Protein AF-M4F2B1-F1 (afdb_monomer_lite)

Structure (mmCIF, N/CA/C/O backbone):
data_AF-M4F2B1-F1
#
_entry.id   AF-M4F2B1-F1
#
loop_
_atom_site.group_PDB
_atom_site.id
_atom_site.type_symbol
_atom_site.label_atom_id
_atom_site.label_alt_id
_atom_site.label_comp_id
_atom_site.label_asym_id
_atom_site.label_entity_id
_atom_site.label_seq_id
_atom_site.pdbx_PDB_ins_code
_atom_site.Cartn_x
_atom_site.Cartn_y
_atom_site.Cartn_z
_atom_site.occupancy
_atom_site.B_iso_or_equiv
_atom_site.auth_seq_id
_atom_site.auth_comp_id
_atom_site.auth_asym_id
_atom_site.auth_atom_id
_atom_site.pdbx_PDB_model_num
ATOM 1 N N . MET A 1 1 ? -52.600 34.409 11.812 1.00 37.25 1 MET A N 1
ATOM 2 C CA . MET A 1 1 ? -51.508 35.144 11.138 1.00 37.25 1 MET A CA 1
ATOM 3 C C . MET A 1 1 ? -50.235 34.359 11.387 1.00 37.25 1 MET A C 1
ATOM 5 O O . MET A 1 1 ? -49.792 34.295 12.523 1.00 37.25 1 MET A O 1
ATOM 9 N N . SER A 1 2 ? -49.767 33.608 10.390 1.00 38.91 2 SER A N 1
ATOM 10 C CA . SER A 1 2 ? -48.672 32.650 10.571 1.00 38.91 2 SER A CA 1
ATOM 11 C C . SER A 1 2 ? -47.351 33.406 10.700 1.00 38.91 2 SER A C 1
ATOM 13 O O . SER A 1 2 ? -46.911 33.995 9.718 1.00 38.91 2 SER A O 1
ATOM 15 N N . ASN A 1 3 ? -46.717 33.369 11.877 1.00 49.44 3 ASN A N 1
ATOM 16 C CA . ASN A 1 3 ? -45.324 33.787 12.076 1.00 49.44 3 ASN A CA 1
ATOM 17 C C . ASN A 1 3 ? -44.403 32.842 11.286 1.00 49.44 3 ASN A C 1
ATOM 19 O O . ASN A 1 3 ? -43.845 31.896 11.837 1.00 49.44 3 ASN A O 1
ATOM 23 N N . ARG A 1 4 ? -44.297 33.038 9.969 1.00 62.22 4 ARG A N 1
ATOM 24 C CA . ARG A 1 4 ? -43.304 32.351 9.141 1.00 62.22 4 ARG A CA 1
ATOM 25 C C . ARG A 1 4 ? -41.980 33.083 9.320 1.00 62.22 4 ARG A C 1
ATOM 27 O O . ARG A 1 4 ? -41.893 34.270 9.037 1.00 62.22 4 ARG A O 1
ATOM 34 N N . ILE A 1 5 ? -40.984 32.381 9.851 1.00 64.69 5 ILE A N 1
ATOM 35 C CA . ILE A 1 5 ? -39.666 32.927 10.190 1.00 64.69 5 ILE A CA 1
ATOM 36 C C . ILE A 1 5 ? -38.654 32.416 9.154 1.00 64.69 5 ILE A C 1
ATOM 38 O O . ILE A 1 5 ? -38.749 31.281 8.688 1.00 64.69 5 ILE A O 1
ATOM 42 N N . GLY A 1 6 ? -37.677 33.245 8.782 1.00 73.56 6 GLY A N 1
ATOM 43 C CA . GLY A 1 6 ? -36.568 32.834 7.916 1.00 73.56 6 GLY A CA 1
ATOM 44 C C . GLY A 1 6 ? -36.906 32.846 6.420 1.00 73.56 6 GLY A C 1
ATOM 45 O O . GLY A 1 6 ? -37.382 33.847 5.890 1.00 73.56 6 GLY A O 1
ATOM 46 N N . LEU A 1 7 ? -36.605 31.757 5.705 1.00 73.69 7 LEU A N 1
ATOM 47 C CA . LEU A 1 7 ? -36.689 31.692 4.235 1.00 73.69 7 LEU A CA 1
ATOM 48 C C . LEU A 1 7 ? -38.135 31.744 3.691 1.00 73.69 7 LEU A C 1
ATOM 50 O O . LEU A 1 7 ? -38.336 32.051 2.523 1.00 73.69 7 LEU A O 1
ATOM 54 N N . LEU A 1 8 ? -39.138 31.490 4.537 1.00 79.81 8 LEU A N 1
ATOM 55 C CA . LEU A 1 8 ? -40.564 31.500 4.175 1.00 79.81 8 LEU A CA 1
ATOM 56 C C . LEU A 1 8 ? -41.282 32.823 4.514 1.00 79.81 8 LEU A C 1
ATOM 58 O O . LEU A 1 8 ? -42.506 32.906 4.383 1.00 79.81 8 LEU A O 1
ATOM 62 N N . ASP A 1 9 ? -40.549 33.847 4.966 1.00 85.25 9 ASP A N 1
ATOM 63 C CA . ASP A 1 9 ? -41.084 35.196 5.200 1.00 85.25 9 ASP A CA 1
ATOM 64 C C . ASP A 1 9 ? -41.275 35.936 3.865 1.00 85.25 9 ASP A C 1
ATOM 66 O O . ASP A 1 9 ? -40.405 36.670 3.384 1.00 85.25 9 ASP A O 1
ATOM 70 N N . LEU A 1 10 ? -42.427 35.694 3.240 1.00 87.00 10 LEU A N 1
ATOM 71 C CA . LEU A 1 10 ? -42.742 36.213 1.914 1.00 87.00 10 LEU A CA 1
ATOM 72 C C . LEU A 1 10 ? -42.741 37.750 1.862 1.00 87.00 10 LEU A C 1
ATOM 74 O O . LEU A 1 10 ? -42.257 38.313 0.885 1.00 87.00 10 LEU A O 1
ATOM 78 N N . GLU A 1 11 ? -43.234 38.441 2.896 1.00 86.75 11 GLU A N 1
ATOM 79 C CA . GLU A 1 11 ? -43.252 39.911 2.902 1.00 86.75 11 GLU A CA 1
ATOM 80 C C . GLU A 1 11 ? -41.844 40.492 2.935 1.00 86.75 11 GLU A C 1
ATOM 82 O O . GLU A 1 11 ? -41.568 41.449 2.218 1.00 86.75 11 GLU A O 1
ATOM 87 N N . LYS A 1 12 ? -40.957 39.939 3.771 1.00 84.88 12 LYS A N 1
ATOM 88 C CA . LYS A 1 12 ? -39.577 40.423 3.878 1.00 84.88 12 LYS A CA 1
ATOM 89 C C . LYS A 1 12 ? -38.818 40.230 2.569 1.00 84.88 12 LYS A C 1
ATOM 91 O O . LYS A 1 12 ? -38.182 41.161 2.083 1.00 84.88 12 LYS A O 1
ATOM 96 N N . HIS A 1 13 ? -38.888 39.034 1.987 1.00 86.31 13 HIS A N 1
ATOM 97 C CA . HIS A 1 13 ? -38.128 38.733 0.771 1.00 86.31 13 HIS A CA 1
ATOM 98 C C . HIS A 1 13 ? -38.702 39.437 -0.461 1.00 86.31 13 HIS A C 1
ATOM 100 O O . HIS A 1 13 ? -37.938 39.892 -1.314 1.00 86.31 13 HIS A O 1
ATOM 106 N N . PHE A 1 14 ? -40.026 39.583 -0.550 1.00 87.94 14 PHE A N 1
ATOM 107 C CA . PHE A 1 14 ? -40.643 40.320 -1.649 1.00 87.94 14 PHE A CA 1
ATOM 108 C C . PHE A 1 14 ? -40.398 41.832 -1.527 1.00 87.94 14 PHE A C 1
ATOM 110 O O . PHE A 1 14 ? -40.104 42.473 -2.533 1.00 87.94 14 PHE A O 1
ATOM 117 N N . ALA A 1 15 ? -40.393 42.391 -0.310 1.00 84.56 15 ALA A N 1
ATOM 118 C CA . ALA A 1 15 ? -40.011 43.787 -0.087 1.00 84.56 15 ALA A CA 1
ATOM 119 C C . ALA A 1 15 ? -38.550 44.057 -0.467 1.00 84.56 15 ALA A C 1
ATOM 121 O O . ALA A 1 15 ? -38.274 45.007 -1.193 1.00 84.56 15 ALA A O 1
ATOM 122 N N . PHE A 1 16 ? -37.621 43.173 -0.099 1.00 85.12 16 PHE A N 1
ATOM 123 C CA . PHE A 1 16 ? -36.234 43.307 -0.544 1.00 85.12 16 PHE A CA 1
ATOM 124 C C . PHE A 1 16 ? -36.123 43.243 -2.078 1.00 85.12 16 PHE A C 1
ATOM 126 O O . PHE A 1 16 ? -35.401 44.032 -2.684 1.00 85.12 16 PHE A O 1
ATOM 133 N N . TYR A 1 17 ? -36.869 42.352 -2.743 1.00 86.06 17 TYR A N 1
ATOM 134 C CA . TYR A 1 17 ? -36.915 42.321 -4.209 1.00 86.06 17 TYR A CA 1
ATOM 135 C C . TYR A 1 17 ? -37.475 43.621 -4.801 1.00 86.06 17 TYR A C 1
ATOM 137 O O . TYR A 1 17 ? -36.878 44.156 -5.733 1.00 86.06 17 TYR A O 1
ATOM 145 N N . GLY A 1 18 ? -38.566 44.161 -4.257 1.00 84.06 18 GLY A N 1
ATOM 146 C CA . GLY A 1 18 ? -39.137 45.435 -4.702 1.00 84.06 18 GLY A CA 1
ATOM 147 C C . GLY A 1 18 ? -38.192 46.615 -4.461 1.00 84.06 18 GLY A C 1
ATOM 148 O O . GLY A 1 18 ? -38.052 47.483 -5.323 1.00 84.06 18 GLY A O 1
ATOM 149 N N . ALA A 1 19 ? -37.437 46.592 -3.358 1.00 84.38 19 ALA A N 1
ATOM 150 C CA . ALA A 1 19 ? -36.401 47.575 -3.077 1.00 84.38 19 ALA A CA 1
ATOM 151 C C . ALA A 1 19 ? -35.341 47.584 -4.182 1.00 84.38 19 ALA A C 1
ATOM 153 O O . ALA A 1 19 ? -35.001 48.687 -4.584 1.00 84.38 19 ALA A O 1
ATOM 154 N N . TYR A 1 20 ? -34.928 46.401 -4.691 1.00 80.69 20 TYR A N 1
ATOM 155 C CA . TYR A 1 20 ? -34.258 45.999 -5.964 1.00 80.69 20 TYR A CA 1
ATOM 156 C C . TYR A 1 20 ? -34.682 46.592 -7.319 1.00 80.69 20 TYR A C 1
ATOM 158 O O . TYR A 1 20 ? -33.862 46.843 -8.214 1.00 80.69 20 TYR A O 1
ATOM 166 N N . HIS A 1 21 ? -35.986 46.753 -7.490 1.00 86.75 21 HIS A N 1
ATOM 167 C CA . HIS A 1 21 ? -36.605 46.880 -8.804 1.00 86.75 21 HIS A CA 1
ATOM 168 C C . HIS A 1 21 ? -37.715 47.925 -8.714 1.00 86.75 21 HIS A C 1
ATOM 170 O O . HIS A 1 21 ? -38.891 47.602 -8.816 1.00 86.75 21 HIS A O 1
ATOM 176 N N . SER A 1 22 ? -37.345 49.182 -8.466 1.00 80.62 22 SER A N 1
ATOM 177 C CA . SER A 1 22 ? -38.312 50.275 -8.309 1.00 80.62 22 SER A CA 1
ATOM 178 C C . SER A 1 22 ? -38.627 50.973 -9.636 1.00 80.62 22 SER A C 1
ATOM 180 O O . SER A 1 22 ? -39.643 51.660 -9.763 1.00 80.62 22 SER A O 1
ATOM 182 N N . ASN A 1 23 ? -37.789 50.789 -10.663 1.00 86.44 23 ASN A N 1
ATOM 183 C CA . ASN A 1 23 ? -38.011 51.335 -11.992 1.00 86.44 23 ASN A CA 1
ATOM 184 C C . ASN A 1 23 ? -38.892 50.404 -12.837 1.00 86.44 23 ASN A C 1
ATOM 186 O O . ASN A 1 23 ? -38.530 49.261 -13.118 1.00 86.44 23 ASN A O 1
ATOM 190 N N . ARG A 1 24 ? -40.010 50.932 -13.353 1.00 85.75 24 ARG A N 1
ATOM 191 C CA . ARG A 1 24 ? -40.960 50.176 -14.192 1.00 85.75 24 ARG A CA 1
ATOM 192 C C . ARG A 1 24 ? -40.317 49.487 -15.399 1.00 85.75 24 ARG A C 1
ATOM 194 O O . ARG A 1 24 ? -40.720 48.383 -15.744 1.00 85.75 24 ARG A O 1
ATOM 201 N N . VAL A 1 25 ? -39.323 50.107 -16.038 1.00 85.69 25 VAL A N 1
ATOM 202 C CA . VAL A 1 25 ? -38.641 49.510 -17.197 1.00 85.69 25 VAL A CA 1
ATOM 203 C C . VAL A 1 25 ? -37.789 48.318 -16.765 1.00 85.69 25 VAL A C 1
ATOM 205 O O . VAL A 1 25 ? -37.787 47.295 -17.444 1.00 85.69 25 VAL A O 1
ATOM 208 N N . ASN A 1 26 ? -37.122 48.409 -15.613 1.00 86.62 26 ASN A N 1
ATOM 209 C CA . ASN A 1 26 ? -36.345 47.298 -15.073 1.00 86.62 26 ASN A CA 1
ATOM 210 C C . ASN A 1 26 ? -37.247 46.121 -14.670 1.00 86.62 26 ASN A C 1
ATOM 212 O O . ASN A 1 26 ? -36.957 44.979 -15.017 1.00 86.62 26 ASN A O 1
ATOM 216 N N . ILE A 1 27 ? -38.389 46.400 -14.033 1.00 88.25 27 ILE A N 1
ATOM 217 C CA . ILE A 1 27 ? -39.394 45.377 -13.703 1.00 88.25 27 ILE A CA 1
ATOM 218 C C . ILE A 1 27 ? -39.847 44.634 -14.969 1.00 88.25 27 ILE A C 1
ATOM 220 O O . ILE A 1 27 ? -39.890 43.404 -14.976 1.00 88.25 27 ILE A O 1
ATOM 224 N N . ILE A 1 28 ? -40.127 45.352 -16.064 1.00 89.56 28 ILE A N 1
ATOM 225 C CA . ILE A 1 28 ? -40.521 44.741 -17.344 1.00 89.56 28 ILE A CA 1
ATOM 226 C C . ILE A 1 28 ? -39.394 43.869 -17.915 1.00 89.56 28 ILE A C 1
ATOM 228 O O . ILE A 1 28 ? -39.652 42.745 -18.340 1.00 89.56 28 ILE A O 1
ATOM 232 N N . ILE A 1 29 ? -38.146 44.346 -17.896 1.00 88.50 29 ILE A N 1
ATOM 233 C CA . ILE A 1 29 ? -36.979 43.581 -18.364 1.00 88.50 29 ILE A CA 1
ATOM 234 C C . ILE A 1 29 ? -36.844 42.266 -17.583 1.00 88.50 29 ILE A C 1
ATOM 236 O O . ILE A 1 29 ? -36.718 41.202 -18.189 1.00 88.50 29 ILE A O 1
ATOM 240 N N . HIS A 1 30 ? -36.923 42.308 -16.252 1.00 88.12 30 HIS A N 1
ATOM 241 C CA . HIS A 1 30 ? -36.870 41.099 -15.425 1.00 88.12 30 HIS A CA 1
ATOM 242 C C . HIS A 1 30 ? -38.072 40.183 -15.672 1.00 88.12 30 HIS A C 1
ATOM 244 O O . HIS A 1 30 ? -37.906 38.968 -15.781 1.00 88.12 30 HIS A O 1
ATOM 250 N N . THR A 1 31 ? -39.258 40.759 -15.871 1.00 89.62 31 THR A N 1
ATOM 251 C CA . THR A 1 31 ? -40.465 39.996 -16.206 1.00 89.62 31 THR A CA 1
ATOM 252 C C . THR A 1 31 ? -40.313 39.211 -17.505 1.00 89.62 31 THR A C 1
ATOM 254 O O . THR A 1 31 ? -40.710 38.049 -17.577 1.00 89.62 31 THR A O 1
ATOM 257 N N . LEU A 1 32 ? -39.681 39.814 -18.513 1.00 90.88 32 LEU A N 1
ATOM 258 C CA . LEU A 1 32 ? -39.467 39.188 -19.814 1.00 90.88 32 LEU A CA 1
ATOM 259 C C . LEU A 1 32 ? -38.348 38.144 -19.811 1.00 90.88 32 LEU A C 1
ATOM 261 O O . LEU A 1 32 ? -38.454 37.170 -20.548 1.00 90.88 32 LEU A O 1
ATOM 265 N N . PHE A 1 33 ? -37.284 38.322 -19.022 1.00 92.38 33 PHE A N 1
ATOM 266 C CA . PHE A 1 33 ? -36.084 37.484 -19.142 1.00 92.38 33 PHE A CA 1
ATOM 267 C C . PHE A 1 33 ? -35.923 36.402 -18.075 1.00 92.38 33 PHE A C 1
ATOM 269 O O . PHE A 1 33 ? -35.234 35.421 -18.349 1.00 92.38 33 PHE A O 1
ATOM 276 N N . VAL A 1 34 ? -36.561 36.506 -16.904 1.00 91.81 34 VAL A N 1
ATOM 277 C CA . VAL A 1 34 ? -36.359 35.532 -15.813 1.00 91.81 34 VAL A CA 1
ATOM 278 C C . VAL A 1 34 ? -36.904 34.141 -16.160 1.00 91.81 34 VAL A C 1
ATOM 280 O O . VAL A 1 34 ? -36.182 33.156 -16.025 1.00 91.81 34 VAL A O 1
ATOM 283 N N . TRP A 1 35 ? -38.135 34.028 -16.664 1.00 92.75 35 TRP A N 1
ATOM 284 C CA . TRP A 1 35 ? -38.715 32.722 -17.017 1.00 92.75 35 TRP A CA 1
ATOM 285 C C . TRP A 1 35 ? -38.039 32.053 -18.227 1.00 92.75 35 TRP A C 1
ATOM 287 O O . TRP A 1 35 ? -37.743 30.859 -18.144 1.00 92.75 35 TRP A O 1
ATOM 297 N N . PRO A 1 36 ? -37.685 32.777 -19.309 1.00 92.81 36 PRO A N 1
ATOM 298 C CA . PRO A 1 36 ? -36.828 32.221 -20.356 1.00 92.81 36 PRO A CA 1
ATOM 299 C C . PRO A 1 36 ? -35.446 31.791 -19.854 1.00 92.81 36 PRO A C 1
ATOM 301 O O . PRO A 1 36 ? -34.886 30.825 -20.367 1.00 92.81 36 PRO A O 1
ATOM 304 N N . ASN A 1 37 ? -34.907 32.450 -18.822 1.00 88.94 37 ASN A N 1
ATOM 305 C CA . ASN A 1 37 ? -33.659 32.027 -18.193 1.00 88.94 37 ASN A CA 1
ATOM 306 C C . ASN A 1 37 ? -33.818 30.679 -17.471 1.00 88.94 37 ASN A C 1
ATOM 308 O O . ASN A 1 37 ? -32.987 29.793 -17.646 1.00 88.94 37 ASN A O 1
ATOM 312 N N . VAL A 1 38 ? -34.914 30.487 -16.724 1.00 91.00 38 VAL A N 1
ATOM 313 C CA . VAL A 1 38 ? -35.264 29.189 -16.113 1.00 91.00 38 VAL A CA 1
ATOM 314 C C . VAL A 1 38 ? -35.403 28.106 -17.187 1.00 91.00 38 VAL A C 1
ATOM 316 O O . VAL A 1 38 ? -34.830 27.026 -17.052 1.00 91.00 38 VAL A O 1
ATOM 319 N N . PHE A 1 39 ? -36.097 28.408 -18.288 1.00 92.19 39 PHE A N 1
ATOM 320 C CA . PHE A 1 39 ? -36.250 27.493 -19.421 1.00 92.19 39 PHE A CA 1
ATOM 321 C C . PHE A 1 39 ? -34.899 27.107 -20.042 1.00 92.19 39 PHE A C 1
ATOM 323 O O . PHE A 1 39 ? -34.639 25.929 -20.279 1.00 92.19 39 PHE A O 1
ATOM 330 N N . ALA A 1 40 ? -34.011 28.081 -20.264 1.00 89.62 40 ALA A N 1
ATOM 331 C CA . ALA A 1 40 ? -32.675 27.835 -20.793 1.00 89.62 40 ALA A CA 1
ATOM 332 C C . ALA A 1 40 ? -31.820 26.995 -19.830 1.00 89.62 40 ALA A C 1
ATOM 334 O O . ALA A 1 40 ? -31.077 26.130 -20.281 1.00 89.62 40 ALA A O 1
ATOM 335 N N . THR A 1 41 ? -31.938 27.203 -18.514 1.00 89.00 41 THR A N 1
ATOM 336 C CA . THR A 1 41 ? -31.263 26.373 -17.501 1.00 89.00 41 THR A CA 1
ATOM 337 C C . THR A 1 41 ? -31.726 24.918 -17.576 1.00 89.00 41 THR A C 1
ATOM 339 O O . THR A 1 41 ? -30.895 24.014 -17.601 1.00 89.00 41 THR A O 1
ATOM 342 N N . LEU A 1 42 ? -33.034 24.670 -17.672 1.00 90.00 42 LEU A N 1
ATOM 343 C CA . LEU A 1 42 ? -33.572 23.310 -17.804 1.00 90.00 42 LEU A CA 1
ATOM 344 C C . LEU A 1 42 ? -33.146 22.654 -19.129 1.00 90.00 42 LEU A C 1
ATOM 346 O O . LEU A 1 42 ? -32.812 21.472 -19.149 1.00 90.00 42 LEU A O 1
ATOM 350 N N . LEU A 1 43 ? -33.037 23.441 -20.204 1.00 86.81 43 LEU A N 1
ATOM 351 C CA . LEU A 1 43 ? -32.507 22.988 -21.493 1.00 86.81 43 LEU A CA 1
ATOM 352 C C . LEU A 1 43 ? -31.049 22.493 -21.390 1.00 86.81 43 LEU A C 1
ATOM 354 O O . LEU A 1 43 ? -30.684 21.515 -22.041 1.00 86.81 43 LEU A O 1
ATOM 358 N N . PHE A 1 44 ? -30.217 23.126 -20.554 1.00 81.94 44 PHE A N 1
ATOM 359 C CA . PHE A 1 44 ? -28.868 22.633 -20.252 1.00 81.94 44 PHE A CA 1
ATOM 360 C C . PHE A 1 44 ? -28.886 21.338 -19.449 1.00 81.94 44 PHE A C 1
ATOM 362 O O . PHE A 1 44 ? -28.155 20.400 -19.774 1.00 81.94 44 PHE A O 1
ATOM 369 N N . LEU A 1 45 ? -29.719 21.290 -18.409 1.00 84.31 45 LEU A N 1
ATOM 370 C CA . LEU A 1 45 ? -29.791 20.148 -17.502 1.00 84.31 45 LEU A CA 1
ATOM 371 C C . LEU A 1 45 ? -30.300 18.879 -18.197 1.00 84.31 45 LEU A C 1
ATOM 373 O O . LEU A 1 45 ? -29.921 17.791 -17.782 1.00 84.31 45 LEU A O 1
ATOM 377 N N . TYR A 1 46 ? -31.014 18.995 -19.318 1.00 83.38 46 TYR A N 1
ATOM 378 C CA . TYR A 1 46 ? -31.385 17.849 -20.157 1.00 83.38 46 TYR A CA 1
ATOM 379 C C . TYR A 1 46 ? -30.187 17.031 -20.685 1.00 83.38 46 TYR A C 1
ATOM 381 O O . TYR A 1 46 ? -30.317 15.858 -21.040 1.00 83.38 46 TYR A O 1
ATOM 389 N N . SER A 1 47 ? -28.996 17.641 -20.764 1.00 71.56 47 SER A N 1
ATOM 390 C CA . SER A 1 47 ? -27.767 16.941 -21.168 1.00 71.56 47 SER A CA 1
ATOM 391 C C . SER A 1 47 ? -27.121 16.133 -20.035 1.00 71.56 47 SER A C 1
ATOM 393 O O . SER A 1 47 ? -26.109 15.476 -20.274 1.00 71.56 47 SER A O 1
ATOM 395 N N . THR A 1 48 ? -27.676 16.177 -18.821 1.00 73.50 48 THR A N 1
ATOM 396 C CA . THR A 1 48 ? -27.227 15.343 -17.697 1.00 73.50 48 THR A CA 1
ATOM 397 C C . THR A 1 48 ? -27.738 13.907 -17.838 1.00 73.50 48 THR A C 1
ATOM 399 O O . THR A 1 48 ? -28.719 13.643 -18.537 1.00 73.50 48 THR A O 1
ATOM 402 N N . GLN A 1 49 ? -27.036 12.954 -17.218 1.00 71.06 49 GLN A N 1
ATOM 403 C CA . GLN A 1 49 ? -27.467 11.555 -17.214 1.00 71.06 49 GLN A CA 1
ATOM 404 C C . GLN A 1 49 ? -28.770 11.404 -16.405 1.00 71.06 49 GLN A C 1
ATOM 406 O O . GLN A 1 49 ? -28.899 12.039 -15.354 1.00 71.06 49 GLN A O 1
ATOM 411 N N . PRO A 1 50 ? -29.731 10.575 -16.858 1.00 71.19 50 PRO A N 1
ATOM 412 C CA . PRO A 1 50 ? -30.910 10.241 -16.066 1.00 71.19 50 PRO A CA 1
ATOM 413 C C . PRO A 1 50 ? -30.507 9.624 -14.724 1.00 71.19 50 PRO A C 1
ATOM 415 O O . PRO A 1 50 ? -29.590 8.809 -14.662 1.00 71.19 50 PRO A O 1
ATOM 418 N N . ILE A 1 51 ? -31.202 10.001 -13.653 1.00 71.38 51 ILE A N 1
ATOM 419 C CA . ILE A 1 51 ? -30.883 9.556 -12.287 1.00 71.38 51 ILE A CA 1
ATOM 420 C C . ILE A 1 51 ? -31.429 8.144 -12.026 1.00 71.38 51 ILE A C 1
ATOM 422 O O . ILE A 1 51 ? -30.895 7.407 -11.203 1.00 71.38 51 ILE A O 1
ATOM 426 N N . LEU A 1 52 ? -32.481 7.755 -12.748 1.00 66.06 52 LEU A N 1
ATOM 427 C CA . LEU A 1 52 ? -33.088 6.427 -12.698 1.00 66.06 52 LEU A CA 1
ATOM 428 C C . LEU A 1 52 ? -32.899 5.732 -14.047 1.00 66.06 52 LEU A C 1
ATOM 430 O O . LEU A 1 52 ? -33.247 6.291 -15.090 1.00 66.06 52 LEU A O 1
ATOM 434 N N . ASP A 1 53 ? -32.356 4.515 -14.014 1.00 58.81 53 ASP A N 1
ATOM 435 C CA . ASP A 1 53 ? -32.173 3.692 -15.208 1.00 58.81 53 ASP A CA 1
ATOM 436 C C . ASP A 1 53 ? -33.530 3.199 -15.746 1.00 58.81 53 ASP A C 1
ATOM 438 O O . ASP A 1 53 ? -34.454 2.868 -14.994 1.00 58.81 53 ASP A O 1
ATOM 442 N N . ARG A 1 54 ? -33.647 3.158 -17.077 1.00 55.81 54 ARG A N 1
ATOM 443 C CA . ARG A 1 54 ? -34.874 2.849 -17.829 1.00 55.81 54 ARG A CA 1
ATOM 444 C C . ARG A 1 54 ? -35.457 1.483 -17.452 1.00 55.81 54 ARG A C 1
ATOM 446 O O . ARG A 1 54 ? -36.667 1.295 -17.514 1.00 55.81 54 ARG A O 1
ATOM 453 N N . SER A 1 55 ? -34.599 0.563 -17.019 1.00 58.38 55 SER A N 1
ATOM 454 C CA . SER A 1 55 ? -34.932 -0.803 -16.608 1.00 58.38 55 SER A CA 1
ATOM 455 C C . SER A 1 55 ? -35.823 -0.895 -15.355 1.00 58.38 55 SER A C 1
ATOM 457 O O . SER A 1 55 ? -36.534 -1.885 -15.195 1.00 58.38 55 SER A O 1
ATOM 459 N N . TYR A 1 56 ? -35.861 0.141 -14.506 1.00 58.03 56 TYR A N 1
ATOM 460 C CA . TYR A 1 56 ? -36.601 0.134 -13.233 1.00 58.03 56 TYR A CA 1
ATOM 461 C C . TYR A 1 56 ? -37.978 0.823 -13.293 1.00 58.03 56 TYR A C 1
ATOM 463 O O . TYR A 1 56 ? -38.694 0.851 -12.293 1.00 58.03 56 TYR A O 1
ATOM 471 N N . LEU A 1 57 ? -38.367 1.401 -14.439 1.00 59.75 57 LEU A N 1
ATOM 472 C CA . LEU A 1 57 ? -39.471 2.373 -14.514 1.00 59.75 57 LEU A CA 1
ATOM 473 C C . LEU A 1 57 ? -40.869 1.801 -14.837 1.00 59.75 57 LEU A C 1
ATOM 475 O O . LEU A 1 57 ? -41.855 2.508 -14.636 1.00 59.75 57 LEU A O 1
ATOM 479 N N . GLY A 1 58 ? -41.005 0.533 -15.245 1.00 63.28 58 GLY A N 1
ATOM 480 C CA . GLY A 1 58 ? -42.301 -0.169 -15.358 1.00 63.28 58 GLY A CA 1
ATOM 481 C C . GLY A 1 58 ? -43.451 0.649 -15.990 1.00 63.28 58 GLY A C 1
ATOM 482 O O . GLY A 1 58 ? -43.281 1.276 -17.030 1.00 63.28 58 GLY A O 1
ATOM 483 N N . PHE A 1 59 ? -44.633 0.680 -15.346 1.00 52.97 59 PHE A N 1
ATOM 484 C CA . PHE A 1 59 ? -45.840 1.413 -15.802 1.00 52.97 59 PHE A CA 1
ATOM 485 C C . PHE A 1 59 ? -45.625 2.930 -16.006 1.00 52.97 59 PHE A C 1
ATOM 487 O O . PHE A 1 59 ? -46.393 3.574 -16.721 1.00 52.97 59 PHE A O 1
ATOM 494 N N . ILE A 1 60 ? -44.571 3.510 -15.421 1.00 58.09 60 ILE A N 1
ATOM 495 C CA . ILE A 1 60 ? -44.228 4.932 -15.560 1.00 58.09 60 ILE A CA 1
ATOM 496 C C . ILE A 1 60 ? -43.590 5.217 -16.932 1.00 58.09 60 ILE A C 1
ATOM 498 O O . ILE A 1 60 ? -43.597 6.367 -17.363 1.00 58.09 60 ILE A O 1
ATOM 502 N N . GLU A 1 61 ? -43.128 4.206 -17.683 1.00 60.28 61 GLU A N 1
ATOM 503 C CA . GLU A 1 61 ? -42.532 4.405 -19.016 1.00 60.28 61 GLU A CA 1
ATOM 504 C C . GLU A 1 61 ? -43.492 5.135 -19.979 1.00 60.28 61 GLU A C 1
ATOM 506 O O . GLU A 1 61 ? -43.071 6.050 -20.690 1.00 60.28 61 GLU A O 1
ATOM 511 N N . ALA A 1 62 ? -44.800 4.857 -19.910 1.00 60.44 62 ALA A N 1
ATOM 512 C CA . ALA A 1 62 ? -45.816 5.550 -20.711 1.00 60.44 62 ALA A CA 1
ATOM 513 C C . ALA A 1 62 ? -45.922 7.061 -20.406 1.00 60.44 62 ALA A C 1
ATOM 515 O O . ALA A 1 62 ? -46.285 7.846 -21.281 1.00 60.44 62 ALA A O 1
ATOM 516 N N . LEU A 1 63 ? -45.568 7.486 -19.188 1.00 63.34 63 LEU A N 1
ATOM 517 C CA . LEU A 1 63 ? -45.553 8.894 -18.770 1.00 63.34 63 LEU A CA 1
ATOM 518 C C . LEU A 1 63 ? -44.277 9.633 -19.213 1.00 63.34 63 LEU A C 1
ATOM 520 O O . LEU A 1 63 ? -44.224 10.858 -19.125 1.00 63.34 63 LEU A O 1
ATOM 524 N N . THR A 1 64 ? -43.261 8.918 -19.714 1.00 69.88 64 THR A N 1
ATOM 525 C CA . THR A 1 64 ? -41.984 9.511 -20.155 1.00 69.88 64 THR A CA 1
ATOM 526 C C . THR A 1 64 ? -41.965 9.943 -21.626 1.00 69.88 64 THR A C 1
ATOM 528 O O . THR A 1 64 ? -40.964 10.503 -22.074 1.00 69.88 64 THR A O 1
ATOM 531 N N . PHE A 1 65 ? -43.056 9.717 -22.376 1.00 73.62 65 PHE A N 1
ATOM 532 C CA . PHE A 1 65 ? -43.164 9.999 -23.817 1.00 73.62 65 PHE A CA 1
ATOM 533 C C . PHE A 1 65 ? -41.954 9.459 -24.602 1.00 73.62 65 PHE A C 1
ATOM 535 O O . PHE A 1 65 ? -41.176 10.234 -25.154 1.00 73.62 65 PHE A O 1
ATOM 542 N N . ASP A 1 66 ? -41.762 8.134 -24.605 1.00 68.62 66 ASP A N 1
ATOM 543 C CA . ASP A 1 66 ? -40.616 7.464 -25.252 1.00 68.62 66 ASP A CA 1
ATOM 544 C C . ASP A 1 66 ? -39.236 7.951 -24.751 1.00 68.62 66 ASP A C 1
ATOM 546 O O . ASP A 1 66 ? -38.253 8.021 -25.492 1.00 68.62 66 ASP A O 1
ATOM 550 N N . GLY A 1 67 ? -39.135 8.293 -23.462 1.00 69.94 67 GLY A N 1
ATOM 551 C CA . GLY A 1 67 ? -37.888 8.760 -22.847 1.00 69.94 67 GLY A CA 1
ATOM 552 C C . GLY A 1 67 ? -37.511 10.210 -23.182 1.00 69.94 67 GLY A C 1
ATOM 553 O O . GLY A 1 67 ? -36.379 10.628 -22.911 1.00 69.94 67 GLY A O 1
ATOM 554 N N . VAL A 1 68 ? -38.439 10.989 -23.754 1.00 80.88 68 VAL A N 1
ATOM 555 C CA . VAL A 1 68 ? -38.272 12.436 -23.949 1.00 80.88 68 VAL A CA 1
ATOM 556 C C . VAL A 1 68 ? -38.292 13.163 -22.610 1.00 80.88 68 VAL A C 1
ATOM 558 O O . VAL A 1 68 ? -37.440 14.019 -22.396 1.00 80.88 68 VAL A O 1
ATOM 561 N N . LEU A 1 69 ? -39.208 12.817 -21.700 1.00 83.81 69 LEU A N 1
ATOM 562 C CA . LEU A 1 69 ? -39.218 13.344 -20.334 1.00 83.81 69 LEU A CA 1
ATOM 563 C C . LEU A 1 69 ? -38.341 12.460 -19.444 1.00 83.81 69 LEU A C 1
ATOM 565 O O . LEU A 1 69 ? -38.718 11.342 -19.093 1.00 83.81 69 LEU A O 1
ATOM 569 N N . ARG A 1 70 ? -37.155 12.962 -19.092 1.00 76.62 70 ARG A N 1
ATOM 570 C CA . ARG A 1 70 ? -36.154 12.236 -18.300 1.00 76.62 70 ARG A CA 1
ATOM 571 C C . ARG A 1 70 ? -36.246 12.638 -16.832 1.00 76.62 70 ARG A C 1
ATOM 573 O O . ARG A 1 70 ? -36.315 13.823 -16.523 1.00 76.62 70 ARG A O 1
ATOM 580 N N . LEU A 1 71 ? -36.193 11.662 -15.924 1.00 80.81 71 LEU A N 1
ATOM 581 C CA . LEU A 1 71 ? -36.018 11.914 -14.487 1.00 80.81 71 LEU A CA 1
ATOM 582 C C . LEU A 1 71 ? -34.549 12.274 -14.212 1.00 80.81 71 LEU A C 1
ATOM 584 O O . LEU A 1 71 ? -33.777 11.487 -13.667 1.00 80.81 71 LEU A O 1
ATOM 588 N N . ASP A 1 72 ? -34.153 13.444 -14.696 1.00 80.00 72 ASP A N 1
ATOM 589 C CA . ASP A 1 72 ? -32.806 13.997 -14.618 1.00 80.00 72 ASP A CA 1
ATOM 590 C C . ASP A 1 72 ? -32.695 15.055 -13.504 1.00 80.00 72 ASP A C 1
ATOM 592 O O . ASP A 1 72 ? -33.632 15.313 -12.738 1.00 80.00 72 ASP A O 1
ATOM 596 N N . THR A 1 73 ? -31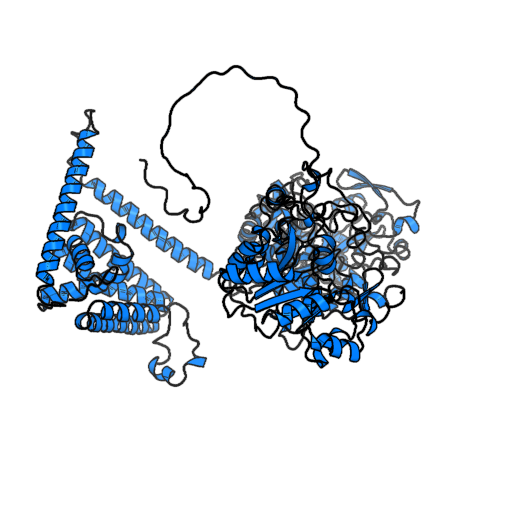.531 15.695 -13.395 1.00 81.25 73 THR A N 1
ATOM 597 C CA . THR A 1 73 ? -31.322 16.783 -12.429 1.00 81.25 73 THR A CA 1
ATOM 598 C C . THR A 1 73 ? -32.288 17.956 -12.655 1.00 81.25 73 THR A C 1
ATOM 600 O O . THR A 1 73 ? -32.680 18.624 -11.695 1.00 81.25 73 THR A O 1
ATOM 603 N N . GLY A 1 74 ? -32.718 18.196 -13.898 1.00 86.06 74 GLY A N 1
ATOM 604 C CA . GLY A 1 74 ? -33.705 19.220 -14.242 1.00 86.06 74 GLY A CA 1
ATOM 605 C C . GLY A 1 74 ? -35.090 18.921 -13.667 1.00 86.06 74 GLY A C 1
ATOM 606 O O . GLY A 1 74 ? -35.749 19.830 -13.153 1.00 86.06 74 GLY A O 1
ATOM 607 N N . PHE A 1 75 ? -35.509 17.654 -13.666 1.00 87.81 75 PHE A N 1
ATOM 608 C CA . PHE A 1 75 ? -36.756 17.229 -13.026 1.00 87.81 75 PHE A CA 1
ATOM 609 C C . PHE A 1 75 ? -36.728 17.457 -11.508 1.00 87.81 75 PHE A C 1
ATOM 611 O O . PHE A 1 75 ? -37.649 18.068 -10.964 1.00 87.81 75 PHE A O 1
ATOM 618 N N . ILE A 1 76 ? -35.656 17.043 -10.823 1.00 86.56 76 ILE A N 1
ATOM 619 C CA . ILE A 1 76 ? -35.519 17.250 -9.369 1.00 86.56 76 ILE A CA 1
ATOM 620 C C . ILE A 1 76 ? -35.572 18.740 -9.026 1.00 86.56 76 ILE A C 1
ATOM 622 O O . ILE A 1 76 ? -36.306 19.143 -8.122 1.00 86.56 76 ILE A O 1
ATOM 626 N N . LEU A 1 77 ? -34.840 19.571 -9.773 1.00 86.50 77 LEU A N 1
ATOM 627 C CA . LEU A 1 77 ? -34.848 21.019 -9.576 1.00 86.50 77 LEU A CA 1
ATOM 628 C C . LEU A 1 77 ? -36.260 21.601 -9.737 1.00 86.50 77 LEU A C 1
ATOM 630 O O . LEU A 1 77 ? -36.686 22.428 -8.931 1.00 86.50 77 LEU A O 1
ATOM 634 N N . THR A 1 78 ? -37.003 21.124 -10.736 1.00 91.56 78 THR A N 1
ATOM 635 C CA . THR A 1 78 ? -38.394 21.521 -10.990 1.00 91.56 78 THR A CA 1
ATOM 636 C C . THR A 1 78 ? -39.303 21.167 -9.814 1.00 91.56 78 THR A C 1
ATOM 638 O O . THR A 1 78 ? -40.091 22.009 -9.382 1.00 91.56 78 THR A O 1
ATOM 641 N N . VAL A 1 79 ? -39.162 19.964 -9.247 1.00 91.31 79 VAL A N 1
ATOM 642 C CA . VAL A 1 79 ? -39.922 19.527 -8.063 1.00 91.31 79 VAL A CA 1
ATOM 643 C C . VAL A 1 79 ? -39.589 20.389 -6.846 1.00 91.31 79 VAL A C 1
ATOM 645 O O . VAL A 1 79 ? -40.505 20.849 -6.165 1.00 91.31 79 VAL A O 1
ATOM 648 N N . ILE A 1 80 ? -38.305 20.665 -6.594 1.00 88.50 80 ILE A N 1
ATOM 649 C CA . ILE A 1 80 ? -37.871 21.526 -5.483 1.00 88.50 80 ILE A CA 1
ATOM 650 C C . ILE A 1 80 ? -38.508 22.914 -5.605 1.00 88.50 80 ILE A C 1
ATOM 652 O O . ILE A 1 80 ? -39.093 23.401 -4.638 1.00 88.50 80 ILE A O 1
ATOM 656 N N . TYR A 1 81 ? -38.447 23.533 -6.788 1.00 88.38 81 TYR A N 1
ATOM 657 C CA . TYR A 1 81 ? -39.027 24.859 -7.028 1.00 88.38 81 TYR A CA 1
ATOM 658 C C . TYR A 1 81 ? -40.550 24.845 -6.871 1.00 88.38 81 TYR A C 1
ATOM 660 O O . TYR A 1 81 ? -41.106 25.713 -6.201 1.00 88.38 81 TYR A O 1
ATOM 668 N N . ALA A 1 82 ? -41.227 23.838 -7.426 1.00 92.44 82 ALA A N 1
ATOM 669 C CA . ALA A 1 82 ? -42.674 23.690 -7.320 1.00 92.44 82 ALA A CA 1
ATOM 670 C C . ALA A 1 82 ? -43.135 23.578 -5.860 1.00 92.44 82 ALA A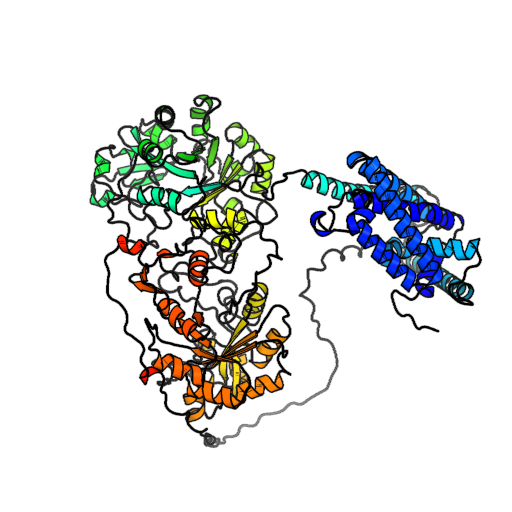 C 1
ATOM 672 O O . ALA A 1 82 ? -44.009 24.330 -5.426 1.00 92.44 82 ALA A O 1
ATOM 673 N N . VAL A 1 83 ? -42.518 22.678 -5.089 1.00 91.50 83 VAL A N 1
ATOM 674 C CA . VAL A 1 83 ? -42.830 22.479 -3.669 1.00 91.50 83 VAL A CA 1
ATOM 675 C C . VAL A 1 83 ? -42.553 23.759 -2.888 1.00 91.50 83 VAL A C 1
ATOM 677 O O . VAL A 1 83 ? -43.411 24.231 -2.144 1.00 91.50 83 VAL A O 1
ATOM 680 N N . PHE A 1 84 ? -41.387 24.366 -3.101 1.00 88.88 84 PHE A N 1
ATOM 681 C CA . PHE A 1 84 ? -40.991 25.586 -2.414 1.00 88.88 84 PHE A CA 1
ATOM 682 C C . PHE A 1 84 ? -41.964 26.749 -2.661 1.00 88.88 84 PHE A C 1
ATOM 684 O O . PHE A 1 84 ? -42.377 27.419 -1.714 1.00 88.88 84 PHE A O 1
ATOM 691 N N . TYR A 1 85 ? -42.395 26.963 -3.906 1.00 93.06 85 TYR A N 1
ATOM 692 C CA . TYR A 1 85 ? -43.329 28.038 -4.245 1.00 93.06 85 TYR A CA 1
ATOM 693 C C . TYR A 1 85 ? -44.728 27.813 -3.676 1.00 93.06 85 TYR A C 1
ATOM 695 O O . TYR A 1 85 ? -45.333 28.770 -3.193 1.00 93.06 85 TYR A O 1
ATOM 703 N N . ILE A 1 86 ? -45.217 26.570 -3.646 1.00 91.25 86 ILE A N 1
ATOM 704 C CA . ILE A 1 86 ? -46.474 26.222 -2.962 1.00 91.25 86 ILE A CA 1
ATOM 705 C C . ILE A 1 86 ? -46.373 26.541 -1.467 1.00 91.25 86 ILE A C 1
ATOM 707 O O . ILE A 1 86 ? -47.305 27.105 -0.895 1.00 91.25 86 ILE A O 1
ATOM 711 N N . TYR A 1 87 ? -45.228 26.252 -0.839 1.00 88.25 87 TYR A N 1
ATOM 712 C CA . TYR A 1 87 ? -45.010 26.611 0.559 1.00 88.25 87 TYR A CA 1
ATOM 713 C C . TYR A 1 87 ? -44.974 28.122 0.791 1.00 88.25 87 TYR A C 1
ATOM 715 O O . TYR A 1 87 ? -45.375 28.533 1.876 1.00 88.25 87 TYR A O 1
ATOM 723 N N . LEU A 1 88 ? -44.551 28.956 -0.169 1.00 86.88 88 LEU A N 1
ATOM 724 C CA . LEU A 1 88 ? -44.567 30.420 -0.025 1.00 86.88 88 LEU A CA 1
ATOM 725 C C . LEU A 1 88 ? -45.990 30.990 0.001 1.00 86.88 88 LEU A C 1
ATOM 727 O O . LEU A 1 88 ? -46.319 31.750 0.911 1.00 86.88 88 LEU A O 1
ATOM 731 N N . ASP A 1 89 ? -46.833 30.591 -0.948 1.00 91.19 89 ASP A N 1
ATOM 732 C CA . ASP A 1 89 ? -48.265 30.891 -0.974 1.00 91.19 89 ASP A CA 1
ATOM 733 C C . ASP A 1 89 ? -49.005 29.805 -1.757 1.00 91.19 89 ASP A C 1
ATOM 735 O O . ASP A 1 89 ? -48.637 29.486 -2.884 1.00 91.19 89 ASP A O 1
ATOM 739 N N . ASN A 1 90 ? -50.089 29.266 -1.201 1.00 88.38 90 ASN A N 1
ATOM 740 C CA . ASN A 1 90 ? -50.757 28.120 -1.815 1.00 88.38 90 ASN A CA 1
ATOM 741 C C . ASN A 1 90 ? -51.334 28.433 -3.207 1.00 88.38 90 ASN A C 1
ATOM 743 O O . ASN A 1 90 ? -51.329 27.560 -4.068 1.00 88.38 90 ASN A O 1
ATOM 747 N N . LYS A 1 91 ? -51.862 29.639 -3.455 1.00 90.44 91 LYS A N 1
ATOM 748 C CA . LYS A 1 91 ? -52.566 29.933 -4.715 1.00 90.44 91 LYS A CA 1
ATOM 749 C C . LYS A 1 91 ? -51.593 30.370 -5.810 1.00 90.44 91 LYS A C 1
ATOM 751 O O . LYS A 1 91 ? -51.589 29.764 -6.881 1.00 90.44 91 LYS A O 1
ATOM 756 N N . SER A 1 92 ? -50.745 31.373 -5.562 1.00 92.12 92 SER A N 1
ATOM 757 C CA . SER A 1 92 ? -49.732 31.786 -6.547 1.00 92.12 92 SER A CA 1
ATOM 758 C C . SER A 1 92 ? -48.607 30.763 -6.680 1.00 92.12 92 SER A C 1
ATOM 760 O O . SER A 1 92 ? -48.039 30.621 -7.761 1.00 92.12 92 SER A O 1
ATOM 762 N N . GLY A 1 93 ? -48.324 29.994 -5.628 1.00 92.44 93 GLY A N 1
ATOM 763 C CA . GLY A 1 93 ? -47.366 28.894 -5.653 1.00 92.44 93 GLY A CA 1
ATOM 764 C C . GLY A 1 93 ? -47.789 27.731 -6.543 1.00 92.44 93 GLY A C 1
ATOM 765 O O . GLY A 1 93 ? -46.956 27.221 -7.285 1.00 92.44 93 GLY A O 1
ATOM 766 N N . VAL A 1 94 ? -49.076 27.359 -6.562 1.00 94.12 94 VAL A N 1
ATOM 767 C CA . VAL A 1 94 ? -49.589 26.350 -7.512 1.00 94.12 94 VAL A CA 1
ATOM 768 C C . VAL A 1 94 ? -49.427 26.828 -8.956 1.00 94.12 94 VAL A C 1
ATOM 770 O O . VAL A 1 94 ? -48.990 26.058 -9.809 1.00 94.12 94 VAL A O 1
ATOM 773 N N . LEU A 1 95 ? -49.697 28.106 -9.239 1.00 93.50 95 LEU A N 1
ATOM 774 C CA . LEU A 1 95 ? -49.466 28.663 -10.575 1.00 93.50 95 LEU A CA 1
ATOM 775 C C . LEU A 1 95 ? -47.973 28.655 -10.949 1.00 93.50 95 LEU A C 1
ATOM 777 O O . LEU A 1 95 ? -47.618 28.281 -12.066 1.00 93.50 95 LEU A O 1
ATOM 781 N N . ALA A 1 96 ? -47.090 29.009 -10.013 1.00 93.25 96 ALA A N 1
ATOM 782 C CA . ALA A 1 96 ? -45.644 28.967 -10.218 1.00 93.25 96 ALA A CA 1
ATOM 783 C C . ALA A 1 96 ? -45.126 27.537 -10.445 1.00 93.25 96 ALA A C 1
ATOM 785 O O . ALA A 1 96 ? -44.255 27.321 -11.286 1.00 93.25 96 ALA A O 1
ATOM 786 N N . ALA A 1 97 ? -45.683 26.553 -9.734 1.00 94.00 97 ALA A N 1
ATOM 787 C CA . ALA A 1 97 ? -45.383 25.140 -9.929 1.00 94.00 97 ALA A CA 1
ATOM 788 C C . ALA A 1 97 ? -45.773 24.678 -11.341 1.00 94.00 97 ALA A C 1
ATOM 790 O O . ALA A 1 97 ? -44.960 24.057 -12.025 1.00 94.00 97 ALA A O 1
ATOM 791 N N . LEU A 1 98 ? -46.969 25.046 -11.820 1.00 95.12 98 LEU A N 1
ATOM 792 C CA . LEU A 1 98 ? -47.411 24.740 -13.186 1.00 95.12 98 LEU A CA 1
ATOM 793 C C . LEU A 1 98 ? -46.480 25.347 -14.245 1.00 95.12 98 LEU A C 1
ATOM 795 O O . LEU A 1 98 ? -46.170 24.684 -15.236 1.00 95.12 98 LEU A O 1
ATOM 799 N N . LEU A 1 99 ? -45.991 26.572 -14.031 1.00 94.25 99 LEU A N 1
ATOM 800 C CA . LEU A 1 99 ? -45.013 27.204 -14.921 1.00 94.25 99 LEU A CA 1
ATOM 801 C C . LEU A 1 99 ? -43.662 26.479 -14.905 1.00 94.25 99 LEU A C 1
ATOM 803 O O . LEU A 1 99 ? -43.105 26.229 -15.972 1.00 94.25 99 LEU A O 1
ATOM 807 N N . CYS A 1 100 ? -43.163 26.073 -13.733 1.00 94.25 100 CYS A N 1
ATOM 808 C CA . CYS A 1 100 ? -41.931 25.284 -13.624 1.00 94.25 100 CYS A CA 1
ATOM 809 C C . CYS A 1 100 ? -42.039 23.964 -14.406 1.00 94.25 100 CYS A C 1
ATOM 811 O O . CYS A 1 100 ? -41.178 23.673 -15.237 1.00 94.25 100 CYS A O 1
ATOM 813 N N . PHE A 1 101 ? -43.123 23.204 -14.211 1.00 94.44 101 PHE A N 1
ATOM 814 C CA . PHE A 1 101 ? -43.352 21.957 -14.949 1.00 94.44 101 PHE A CA 1
ATOM 815 C C . PHE A 1 101 ? -43.542 22.190 -16.451 1.00 94.44 101 PHE A C 1
ATOM 817 O O . PHE A 1 101 ? -43.018 21.421 -17.253 1.00 94.44 101 PHE A O 1
ATOM 824 N N . SER A 1 102 ? -44.210 23.275 -16.852 1.00 94.06 102 SER A N 1
ATOM 825 C CA . SER A 1 102 ? -44.349 23.642 -18.268 1.00 94.06 102 SER A CA 1
ATOM 826 C C . SER A 1 102 ? -42.993 23.951 -18.911 1.00 94.06 102 SER A C 1
ATOM 828 O O . SER A 1 102 ? -42.726 23.508 -20.029 1.00 94.06 102 SER A O 1
ATOM 830 N N . CYS A 1 103 ? -42.107 24.657 -18.200 1.00 94.62 103 CYS A N 1
ATOM 831 C CA . CYS A 1 103 ? -40.745 24.923 -18.658 1.00 94.62 103 CYS A CA 1
ATOM 832 C C . CYS A 1 103 ? -39.915 23.641 -18.767 1.00 94.62 103 CYS A C 1
ATOM 834 O O . CYS A 1 103 ? -39.197 23.468 -19.751 1.00 94.62 103 CYS A O 1
ATOM 836 N N . TRP A 1 104 ? -40.020 22.727 -17.801 1.00 94.06 104 TRP A N 1
ATOM 837 C CA . TRP A 1 104 ? -39.308 21.447 -17.842 1.00 94.06 104 TRP A CA 1
ATOM 838 C C . TRP A 1 104 ? -39.778 20.561 -18.998 1.00 94.06 104 TRP A C 1
ATOM 840 O O . TRP A 1 104 ? -38.955 20.088 -19.782 1.00 94.06 104 TRP A O 1
ATOM 850 N N . ILE A 1 105 ? -41.092 20.415 -19.179 1.00 92.94 105 ILE A N 1
ATOM 851 C CA . ILE A 1 105 ? -41.666 19.664 -20.301 1.00 92.94 105 ILE A CA 1
ATOM 852 C C . ILE A 1 105 ? -41.226 20.298 -21.625 1.00 92.94 105 ILE A C 1
ATOM 854 O O . ILE A 1 105 ? -40.632 19.630 -22.470 1.00 92.94 105 ILE A O 1
ATOM 858 N N . GLY A 1 106 ? -41.452 21.603 -21.800 1.00 92.38 106 GLY A N 1
ATOM 859 C CA . GLY A 1 106 ? -41.130 22.299 -23.045 1.00 92.38 106 GLY A CA 1
ATOM 860 C C . GLY A 1 106 ? -39.639 22.262 -23.394 1.00 92.38 106 GLY A C 1
ATOM 861 O O . GLY A 1 106 ? -39.289 22.046 -24.554 1.00 92.38 106 GLY A O 1
ATOM 862 N N . SER A 1 107 ? -38.757 22.426 -22.404 1.00 92.56 107 SER A N 1
ATOM 863 C CA . SER A 1 107 ? -37.306 22.355 -22.618 1.00 92.56 107 SER A CA 1
ATOM 864 C C . SER A 1 107 ? -36.848 20.937 -22.953 1.00 92.56 107 SER A C 1
ATOM 866 O O . SER A 1 107 ? -36.040 20.777 -23.864 1.00 92.56 107 SER A O 1
ATOM 868 N N . SER A 1 108 ? -37.427 19.911 -22.327 1.00 91.31 108 SER A N 1
ATOM 869 C CA . SER A 1 108 ? -37.129 18.505 -22.630 1.00 91.31 108 SER A CA 1
ATOM 870 C C . SER A 1 108 ? -37.515 18.132 -24.064 1.00 91.31 108 SER A C 1
ATOM 872 O O . SER A 1 108 ? -36.705 17.575 -24.806 1.00 91.31 108 SER A O 1
ATOM 874 N N . PHE A 1 109 ? -38.718 18.517 -24.510 1.00 91.12 109 PHE A N 1
ATOM 875 C CA . PHE A 1 109 ? -39.153 18.306 -25.897 1.00 91.12 109 PHE A CA 1
ATOM 876 C C . PHE A 1 109 ? -38.294 19.080 -26.903 1.00 91.12 109 PHE A C 1
ATOM 878 O O . PHE A 1 109 ? -37.965 18.563 -27.974 1.00 91.12 109 PHE A O 1
ATOM 885 N N . LEU A 1 110 ? -37.907 20.314 -26.570 1.00 89.75 110 LEU A N 1
ATOM 886 C CA . LEU A 1 110 ? -37.042 21.112 -27.431 1.00 89.75 110 LEU A CA 1
ATOM 887 C C . LEU A 1 110 ? -35.637 20.502 -27.538 1.00 89.75 110 LEU A C 1
ATOM 889 O O . LEU A 1 110 ? -35.114 20.384 -28.645 1.00 89.75 110 LEU A O 1
ATOM 893 N N . ALA A 1 111 ? -35.045 20.070 -26.424 1.00 89.25 111 ALA A N 1
ATOM 894 C CA . ALA A 1 111 ? -33.729 19.440 -26.405 1.00 89.25 111 ALA A CA 1
ATOM 895 C C . ALA A 1 111 ? -33.709 18.114 -27.176 1.00 89.25 111 ALA A C 1
ATOM 897 O O . ALA A 1 111 ? -32.813 17.885 -27.993 1.00 89.25 111 ALA A O 1
ATOM 898 N N . ALA A 1 112 ? -34.734 17.276 -26.988 1.00 86.38 112 ALA A N 1
ATOM 899 C CA . ALA A 1 112 ? -34.895 16.030 -27.733 1.00 86.38 112 ALA A CA 1
ATOM 900 C C . ALA A 1 112 ? -34.947 16.271 -29.251 1.00 86.38 112 ALA A C 1
ATOM 902 O O . ALA A 1 112 ? -34.359 15.513 -30.021 1.00 86.38 112 ALA A O 1
ATOM 903 N N . ARG A 1 113 ? -35.592 17.360 -29.690 1.00 88.94 113 ARG A N 1
ATOM 904 C CA . ARG A 1 113 ? -35.699 17.720 -31.111 1.00 88.94 113 ARG A CA 1
ATOM 905 C C . ARG A 1 113 ? -34.421 18.331 -31.691 1.00 88.94 113 ARG A C 1
ATOM 907 O O . ARG A 1 113 ? -34.134 18.116 -32.865 1.00 88.94 113 ARG A O 1
ATOM 914 N N . LEU A 1 114 ? -33.684 19.126 -30.913 1.00 84.12 114 LEU A N 1
ATOM 915 C CA . LEU A 1 114 ? -32.481 19.828 -31.379 1.00 84.12 114 LEU A CA 1
ATOM 916 C C . LEU A 1 114 ? -31.221 18.942 -31.353 1.00 84.12 114 LEU A C 1
ATOM 918 O O . LEU A 1 114 ? -30.281 19.199 -32.106 1.00 84.12 114 LEU A O 1
ATOM 922 N N . GLY A 1 115 ? -31.182 17.913 -30.501 1.00 80.06 115 GLY A N 1
ATOM 923 C CA . GLY A 1 115 ? -29.994 17.084 -30.274 1.00 80.06 115 GLY A CA 1
ATOM 924 C C . GLY A 1 115 ? -28.909 17.808 -29.461 1.00 80.06 115 GLY A C 1
ATOM 925 O O . GLY A 1 115 ? -28.908 19.035 -29.344 1.00 80.06 115 GLY A O 1
ATOM 926 N N . HIS A 1 116 ? -27.965 17.062 -28.876 1.00 76.19 116 HIS A N 1
ATOM 927 C CA . HIS A 1 116 ? -27.047 17.586 -27.847 1.00 76.19 116 HIS A CA 1
ATOM 928 C C . HIS A 1 116 ? -26.238 18.824 -28.275 1.00 76.19 116 HIS A C 1
ATOM 930 O O . HIS A 1 116 ? -26.211 19.823 -27.559 1.00 76.19 116 HIS A O 1
ATOM 936 N N . SER A 1 117 ? -25.610 18.800 -29.457 1.00 78.44 117 SER A N 1
ATOM 937 C CA . SER A 1 117 ? -24.740 19.902 -29.904 1.00 78.44 117 SER A CA 1
ATOM 938 C C . SER A 1 117 ? -25.502 21.218 -30.091 1.00 78.44 117 SER A C 1
ATOM 940 O O . SER A 1 117 ? -25.032 22.281 -29.683 1.00 78.44 117 SER A O 1
ATOM 942 N N . LEU A 1 118 ? -26.689 21.161 -30.699 1.00 80.06 118 LEU A N 1
ATOM 943 C CA . LEU A 1 118 ? -27.487 22.355 -30.961 1.00 80.06 118 LEU A CA 1
ATOM 944 C C . LEU A 1 118 ? -28.219 22.830 -29.700 1.00 80.06 118 LEU A C 1
ATOM 946 O O . LEU A 1 118 ? -28.308 24.035 -29.482 1.00 80.06 118 LEU A O 1
ATOM 950 N N . THR A 1 119 ? -28.652 21.903 -28.840 1.00 83.00 119 THR A N 1
ATOM 951 C CA . THR A 1 119 ? -29.246 22.198 -27.525 1.00 83.00 119 THR A CA 1
ATOM 952 C C . THR A 1 119 ? -28.309 23.054 -26.676 1.00 83.00 119 THR A C 1
ATOM 954 O O . THR A 1 119 ? -28.727 24.093 -26.170 1.00 83.00 119 THR A O 1
ATOM 957 N N . LEU A 1 120 ? -27.022 22.693 -26.599 1.00 78.56 120 LEU A N 1
ATOM 958 C CA . LEU A 1 120 ? -26.024 23.482 -25.870 1.00 78.56 120 LEU A CA 1
ATOM 959 C C . LEU A 1 120 ? -25.840 24.880 -26.472 1.00 78.56 120 LEU A C 1
ATOM 961 O O . LEU A 1 120 ? -25.820 25.865 -25.739 1.00 78.56 120 LEU A O 1
ATOM 965 N N . LYS A 1 121 ? -25.765 25.003 -27.805 1.00 81.38 121 LYS A N 1
ATOM 966 C CA . LYS A 1 121 ? -25.626 26.311 -28.474 1.00 81.38 121 LYS A CA 1
ATOM 967 C C . LYS A 1 121 ? -26.822 27.225 -28.205 1.00 81.38 121 LYS A C 1
ATOM 969 O O . LYS A 1 121 ? -26.637 28.399 -27.889 1.00 81.38 121 LYS A O 1
ATOM 974 N N . VAL A 1 122 ? -28.036 26.685 -28.313 1.00 83.00 122 VAL A N 1
ATOM 975 C CA . VAL A 1 122 ? -29.283 27.422 -28.061 1.00 83.00 122 VAL A CA 1
ATOM 976 C C . VAL A 1 122 ? -29.404 27.797 -26.584 1.00 83.00 122 VAL A C 1
ATOM 978 O O . VAL A 1 122 ? -29.756 28.938 -26.279 1.00 83.00 122 VAL A O 1
ATOM 981 N N . GLY A 1 123 ? -29.046 26.890 -25.672 1.00 85.69 123 GLY A N 1
ATOM 982 C CA . GLY A 1 123 ? -28.990 27.162 -24.236 1.00 85.69 123 GLY A CA 1
ATOM 983 C C . GLY A 1 123 ? -28.036 28.310 -23.908 1.00 85.69 123 GLY A C 1
ATOM 984 O O . GLY A 1 123 ? -28.434 29.262 -23.235 1.00 85.69 123 GLY A O 1
ATOM 985 N N . VAL A 1 124 ? -26.804 28.274 -24.438 1.00 81.56 124 VAL A N 1
ATOM 986 C CA . VAL A 1 124 ? -25.781 29.310 -24.194 1.00 81.56 124 VAL A CA 1
ATOM 987 C C . VAL A 1 124 ? -26.247 30.658 -24.725 1.00 81.56 124 VAL A C 1
ATOM 989 O O . VAL A 1 124 ? -26.204 31.649 -23.998 1.00 81.56 124 VAL A O 1
ATOM 992 N N . ALA A 1 125 ? -26.733 30.702 -25.967 1.00 84.44 125 ALA A N 1
ATOM 993 C CA . ALA A 1 125 ? -27.225 31.938 -26.565 1.00 84.44 125 ALA A CA 1
ATOM 994 C C . ALA A 1 125 ? -28.375 32.550 -25.745 1.00 84.44 125 ALA A C 1
ATOM 996 O O . ALA A 1 125 ? -28.390 33.759 -25.513 1.00 84.44 125 ALA A O 1
ATOM 997 N N . SER A 1 126 ? -29.294 31.713 -25.256 1.00 86.19 126 SER A N 1
ATOM 998 C CA . SER A 1 126 ? -30.442 32.150 -24.456 1.00 86.19 126 SER A CA 1
ATOM 999 C C . SER A 1 126 ? -30.022 32.691 -23.086 1.00 86.19 126 SER A C 1
ATOM 1001 O O . SER A 1 126 ? -30.459 33.775 -22.711 1.00 86.19 126 SER A O 1
ATOM 1003 N N . GLN A 1 127 ? -29.121 32.005 -22.369 1.00 85.69 127 GLN A N 1
ATOM 1004 C CA . GLN A 1 127 ? -28.581 32.493 -21.088 1.00 85.69 127 GLN A CA 1
ATOM 1005 C C . GLN A 1 127 ? -27.868 33.836 -21.255 1.00 85.69 127 GLN A C 1
ATOM 1007 O O . GLN A 1 127 ? -28.131 34.773 -20.502 1.00 85.69 127 GLN A O 1
ATOM 1012 N N . LEU A 1 128 ? -26.993 33.958 -22.259 1.00 84.94 128 LEU A N 1
ATOM 1013 C CA . LEU A 1 128 ? -26.260 35.200 -22.508 1.00 84.94 128 LEU A CA 1
ATOM 1014 C C . LEU A 1 128 ? -27.214 36.365 -22.782 1.00 84.94 128 LEU A C 1
ATOM 1016 O O . LEU A 1 128 ? -27.028 37.452 -22.234 1.00 84.94 128 LEU A O 1
ATOM 1020 N N . LEU A 1 129 ? -28.255 36.135 -23.581 1.00 87.94 129 LEU A N 1
ATOM 1021 C CA . LEU A 1 129 ? -29.257 37.144 -23.903 1.00 87.94 129 LEU A CA 1
ATOM 1022 C C . LEU A 1 129 ? -30.083 37.546 -22.668 1.00 87.94 129 LEU A C 1
ATOM 1024 O O . LEU A 1 129 ? -30.189 38.739 -22.370 1.00 87.94 129 LEU A O 1
ATOM 1028 N N . CYS A 1 130 ? -30.603 36.574 -21.913 1.00 88.44 130 CYS A N 1
ATOM 1029 C CA . CYS A 1 130 ? -31.428 36.820 -20.728 1.00 88.44 130 CYS A CA 1
ATOM 1030 C C . CYS A 1 130 ? -30.668 37.530 -19.604 1.00 88.44 130 CYS A C 1
ATOM 1032 O O . CYS A 1 130 ? -31.199 38.462 -18.991 1.00 88.44 130 CYS A O 1
ATOM 1034 N N . TRP A 1 131 ? -29.430 37.118 -19.324 1.00 86.25 131 TRP A N 1
ATOM 1035 C CA . TRP A 1 131 ? -28.604 37.774 -18.311 1.00 86.25 131 TRP A CA 1
ATOM 1036 C C . TRP A 1 131 ? -28.193 39.175 -18.745 1.00 86.25 131 TRP A C 1
ATOM 1038 O O . TRP A 1 131 ? -28.299 40.108 -17.951 1.00 86.25 131 TRP A O 1
ATOM 1048 N N . THR A 1 132 ? -27.789 39.355 -20.007 1.00 85.12 132 THR A N 1
ATOM 1049 C CA . THR A 1 132 ? -27.419 40.682 -20.524 1.00 85.12 132 THR A CA 1
ATOM 1050 C C . THR A 1 132 ? -28.575 41.669 -20.383 1.00 85.12 132 THR A C 1
ATOM 1052 O O . THR A 1 132 ? -28.360 42.783 -19.908 1.00 85.12 132 THR A O 1
ATOM 1055 N N . GLY A 1 133 ? -29.804 41.253 -20.706 1.00 84.31 133 GLY A N 1
ATOM 1056 C CA . GLY A 1 133 ? -31.004 42.063 -20.490 1.00 84.31 133 GLY A CA 1
ATOM 1057 C C . GLY A 1 133 ? -31.159 42.506 -19.032 1.00 84.31 133 GLY A C 1
ATOM 1058 O O . GLY A 1 133 ? -31.240 43.703 -18.764 1.00 84.31 133 GLY A O 1
ATOM 1059 N N . GLN A 1 134 ? -31.125 41.563 -18.087 1.00 85.62 134 GLN A N 1
ATOM 1060 C CA . GLN A 1 134 ? -31.291 41.838 -16.651 1.00 85.62 134 GLN A CA 1
ATOM 1061 C C . GLN A 1 134 ? -30.184 42.745 -16.081 1.00 85.62 134 GLN A C 1
ATOM 1063 O O . GLN A 1 134 ? -30.463 43.700 -15.355 1.00 85.62 134 GLN A O 1
ATOM 1068 N N . PHE A 1 135 ? -28.921 42.524 -16.460 1.00 82.94 135 PHE A N 1
ATOM 1069 C CA . PHE A 1 135 ? -27.815 43.385 -16.027 1.00 82.94 135 PHE A CA 1
ATOM 1070 C C . PHE A 1 135 ? -27.917 44.805 -16.595 1.00 82.94 135 PHE A C 1
ATOM 1072 O O . PHE A 1 135 ? -27.643 45.772 -15.878 1.00 82.94 135 PHE A O 1
ATOM 1079 N N . LEU A 1 136 ? -28.322 44.954 -17.862 1.00 82.75 136 LEU A N 1
ATOM 1080 C CA . LEU A 1 136 ? -28.586 46.268 -18.456 1.00 82.75 136 LEU A CA 1
ATOM 1081 C C . LEU A 1 136 ? -29.753 46.970 -17.755 1.00 82.75 136 LEU A C 1
ATOM 1083 O O . LEU A 1 136 ? -29.668 48.175 -17.519 1.00 82.75 136 LEU A O 1
ATOM 1087 N N . GLY A 1 137 ? -30.785 46.216 -17.370 1.00 81.38 137 GLY A N 1
ATOM 1088 C CA . GLY A 1 137 ? -31.901 46.674 -16.546 1.00 81.38 137 GLY A CA 1
ATOM 1089 C C . GLY A 1 137 ? -31.431 47.402 -15.282 1.00 81.38 137 GLY A C 1
ATOM 1090 O O . GLY A 1 137 ? -31.663 48.604 -15.108 1.00 81.38 137 GLY A O 1
ATOM 1091 N N . HIS A 1 138 ? -30.665 46.703 -14.445 1.00 80.31 138 HIS A N 1
ATOM 1092 C CA . HIS A 1 138 ? -30.107 47.275 -13.220 1.00 80.31 138 HIS A CA 1
ATOM 1093 C C . HIS A 1 138 ? -29.112 48.417 -13.481 1.00 80.31 138 HIS A C 1
ATOM 1095 O O . HIS A 1 138 ? -29.177 49.468 -12.838 1.00 80.31 138 HIS A O 1
ATOM 1101 N N . GLY A 1 139 ? -28.197 48.242 -14.436 1.00 76.50 139 GLY A N 1
ATOM 1102 C CA . GLY A 1 139 ? -27.142 49.217 -14.706 1.00 76.50 139 GLY A CA 1
ATOM 1103 C C . GLY A 1 139 ? -27.664 50.554 -15.240 1.00 76.50 139 GLY A C 1
ATOM 1104 O O . GLY A 1 139 ? -27.205 51.608 -14.796 1.00 76.50 139 GLY A O 1
ATOM 1105 N N . LEU A 1 140 ? -28.622 50.523 -16.172 1.00 81.69 140 LEU A N 1
ATOM 1106 C CA . LEU A 1 140 ? -29.137 51.721 -16.842 1.00 81.69 140 LEU A CA 1
ATOM 1107 C C . LEU A 1 140 ? -30.288 52.383 -16.079 1.00 81.69 140 LEU A C 1
ATOM 1109 O O . LEU A 1 140 ? -30.315 53.612 -15.979 1.00 81.69 140 LEU A O 1
ATOM 1113 N N . PHE A 1 141 ? -31.225 51.596 -15.543 1.00 82.88 141 PHE A N 1
ATOM 1114 C CA . PHE A 1 141 ? -32.484 52.125 -15.008 1.00 82.88 141 PHE A CA 1
ATOM 1115 C C . PHE A 1 141 ? -32.497 52.233 -13.483 1.00 82.88 141 PHE A C 1
ATOM 1117 O O . PHE A 1 141 ? -33.007 53.221 -12.956 1.00 82.88 141 PHE A O 1
ATOM 1124 N N . GLU A 1 142 ? -31.895 51.274 -12.777 1.00 79.50 142 GLU A N 1
ATOM 1125 C CA . GLU A 1 142 ? -31.780 51.312 -11.310 1.00 79.50 142 GLU A CA 1
ATOM 1126 C C . GLU A 1 142 ? -30.507 52.037 -10.838 1.00 79.50 142 GLU A C 1
ATOM 1128 O O . GLU A 1 142 ? -30.418 52.479 -9.693 1.00 79.50 142 GLU A O 1
ATOM 1133 N N . LYS A 1 143 ? -29.503 52.172 -11.720 1.00 80.62 143 LYS A N 1
ATOM 1134 C CA . LYS A 1 143 ? -28.180 52.764 -11.436 1.00 80.62 143 LYS A CA 1
ATOM 1135 C C . LYS A 1 143 ? -27.493 52.142 -10.210 1.00 80.62 143 LYS A C 1
ATOM 1137 O O . LYS A 1 143 ? -26.763 52.821 -9.480 1.00 80.62 143 LYS A O 1
ATOM 1142 N N . ARG A 1 144 ? -27.710 50.844 -9.995 1.00 74.62 144 ARG A N 1
ATOM 1143 C CA . ARG A 1 144 ? -27.116 50.041 -8.916 1.00 74.62 144 ARG A CA 1
ATOM 1144 C C . ARG A 1 144 ? -26.754 48.652 -9.418 1.00 74.62 144 ARG A C 1
ATOM 1146 O O . ARG A 1 144 ? -27.207 48.229 -10.477 1.00 74.62 144 ARG A O 1
ATOM 1153 N N . ALA A 1 145 ? -25.926 47.959 -8.646 1.00 73.25 145 ALA A N 1
ATOM 1154 C CA . ALA A 1 145 ? -25.665 46.553 -8.893 1.00 73.25 145 ALA A CA 1
ATOM 1155 C C . ALA A 1 145 ? -26.929 45.712 -8.615 1.00 73.25 145 ALA A C 1
ATOM 1157 O O . ALA A 1 145 ? -27.754 46.109 -7.786 1.00 73.25 145 ALA A O 1
ATOM 1158 N N . PRO A 1 146 ? -27.101 44.579 -9.313 1.00 72.06 146 PRO A N 1
ATOM 1159 C CA . PRO A 1 146 ? -28.185 43.647 -9.035 1.00 72.06 146 PRO A CA 1
ATOM 1160 C C . PRO A 1 146 ? -28.023 42.998 -7.659 1.00 72.06 146 PRO A C 1
ATOM 1162 O O . PRO A 1 146 ? -26.903 42.730 -7.221 1.00 72.06 146 PRO A O 1
ATOM 1165 N N . ALA A 1 147 ? -29.156 42.639 -7.050 1.00 64.94 147 ALA A N 1
ATOM 1166 C CA . ALA A 1 147 ? -29.240 41.958 -5.752 1.00 64.94 147 ALA A CA 1
ATOM 1167 C C . ALA A 1 147 ? -28.492 40.609 -5.688 1.00 64.94 147 ALA A C 1
ATOM 1169 O O . ALA A 1 147 ? -28.250 40.082 -4.604 1.00 64.94 147 ALA A O 1
ATOM 1170 N N . LEU A 1 148 ? -28.098 40.056 -6.842 1.00 61.19 148 LEU A N 1
ATOM 1171 C CA . LEU A 1 148 ? -27.258 38.862 -6.962 1.00 61.19 148 LEU A CA 1
ATOM 1172 C C . LEU A 1 148 ? -25.959 38.959 -6.145 1.00 61.19 148 LEU A C 1
ATOM 1174 O O . LEU A 1 148 ? -25.483 37.943 -5.651 1.00 61.19 148 LEU A O 1
ATOM 1178 N N . LEU A 1 149 ? -25.391 40.161 -6.004 1.00 58.62 149 LEU A N 1
ATOM 1179 C CA . LEU A 1 149 ? -24.150 40.370 -5.251 1.00 58.62 149 LEU A CA 1
ATOM 1180 C C . LEU A 1 149 ? -24.362 40.418 -3.733 1.00 58.62 149 LEU A C 1
ATOM 1182 O O . LEU A 1 149 ? -23.404 40.219 -2.991 1.00 58.62 149 LEU A O 1
ATOM 1186 N N . ASP A 1 150 ? -25.596 40.653 -3.287 1.00 62.59 150 ASP A N 1
ATOM 1187 C CA . ASP A 1 150 ? -25.930 40.844 -1.876 1.00 62.59 150 ASP A CA 1
ATOM 1188 C C . ASP A 1 150 ? -26.594 39.591 -1.272 1.00 62.59 150 ASP A C 1
ATOM 1190 O O . ASP A 1 150 ? -26.400 39.295 -0.094 1.00 62.59 150 ASP A O 1
ATOM 1194 N N . ASN A 1 151 ? -27.353 38.818 -2.068 1.00 70.12 151 ASN A N 1
ATOM 1195 C CA . ASN A 1 151 ? -28.005 37.581 -1.619 1.00 70.12 151 ASN A CA 1
ATOM 1196 C C . ASN A 1 151 ? -28.262 36.577 -2.767 1.00 70.12 151 ASN A C 1
ATOM 1198 O O . ASN A 1 151 ? -29.275 36.643 -3.470 1.00 70.12 151 ASN A O 1
ATOM 1202 N N . LEU A 1 152 ? -27.369 35.589 -2.915 1.00 62.41 152 LEU A N 1
ATOM 1203 C CA . LEU A 1 152 ? -27.441 34.557 -3.963 1.00 62.41 152 LEU A CA 1
ATOM 1204 C C . LEU A 1 152 ? -28.695 33.670 -3.867 1.00 62.41 152 LEU A C 1
ATOM 1206 O O . LEU A 1 152 ? -29.293 33.343 -4.892 1.00 62.41 152 LEU A O 1
ATOM 1210 N N . VAL A 1 153 ? -29.123 33.302 -2.653 1.00 63.16 153 VAL A N 1
ATOM 1211 C CA . VAL A 1 153 ? -30.300 32.435 -2.449 1.00 63.16 153 VAL A CA 1
ATOM 1212 C C . VAL A 1 153 ? -31.558 33.136 -2.949 1.00 63.16 153 VAL A C 1
ATOM 1214 O O . VAL A 1 153 ? -32.373 32.541 -3.649 1.00 63.16 153 VAL A O 1
ATOM 1217 N N . GLN A 1 154 ? -31.695 34.426 -2.657 1.00 64.69 154 GLN A N 1
ATOM 1218 C CA . GLN A 1 154 ? -32.831 35.213 -3.115 1.00 64.69 154 GLN A CA 1
ATOM 1219 C C . GLN A 1 154 ? -32.809 35.448 -4.629 1.00 64.69 154 GLN A C 1
ATOM 1221 O O . GLN A 1 154 ? -33.849 35.359 -5.279 1.00 64.69 154 GLN A O 1
ATOM 1226 N N . ALA A 1 155 ? -31.635 35.692 -5.208 1.00 63.62 155 ALA A N 1
ATOM 1227 C CA . ALA A 1 155 ? -31.508 35.942 -6.638 1.00 63.62 155 ALA A CA 1
ATOM 1228 C C . ALA A 1 155 ? -31.866 34.717 -7.499 1.00 63.62 155 ALA A C 1
ATOM 1230 O O . ALA A 1 155 ? -32.536 34.875 -8.519 1.00 63.62 155 ALA A O 1
ATOM 1231 N N . PHE A 1 156 ? -31.468 33.507 -7.088 1.00 68.25 156 PHE A N 1
ATOM 1232 C CA . PHE A 1 156 ? -31.721 32.291 -7.871 1.00 68.25 156 PHE A CA 1
ATOM 1233 C C . PHE A 1 156 ? -33.029 31.585 -7.506 1.00 68.25 156 PHE A C 1
ATOM 1235 O O . PHE A 1 156 ? -33.791 31.236 -8.403 1.00 68.25 156 PHE A O 1
ATOM 1242 N N . LEU A 1 157 ? -33.321 31.401 -6.214 1.00 78.38 157 LEU A N 1
ATOM 1243 C CA . LEU A 1 157 ? -34.490 30.629 -5.785 1.00 78.38 157 LEU A CA 1
ATOM 1244 C C . LEU A 1 157 ? -35.781 31.455 -5.846 1.00 78.38 157 LEU A C 1
ATOM 1246 O O . LEU A 1 157 ? -36.820 30.942 -6.255 1.00 78.38 157 LEU A O 1
ATOM 1250 N N . MET A 1 158 ? -35.733 32.733 -5.459 1.00 83.31 158 MET A N 1
ATOM 1251 C CA . MET A 1 158 ? -36.942 33.557 -5.318 1.00 83.31 158 MET A CA 1
ATOM 1252 C C . MET A 1 158 ? -37.290 34.379 -6.561 1.00 83.31 158 MET A C 1
ATOM 1254 O O . MET A 1 158 ? -38.459 34.705 -6.764 1.00 83.31 158 MET A O 1
ATOM 1258 N N . GLY A 1 159 ? -36.301 34.707 -7.396 1.00 85.31 159 GLY A N 1
ATOM 1259 C CA . GLY A 1 159 ? -36.466 35.565 -8.575 1.00 85.31 159 GLY A CA 1
ATOM 1260 C C . GLY A 1 159 ? -37.643 35.182 -9.490 1.00 85.31 159 GLY A C 1
ATOM 1261 O O . GLY A 1 159 ? -38.484 36.045 -9.756 1.00 85.31 159 GLY A O 1
ATOM 1262 N N . PRO A 1 160 ? -37.772 33.913 -9.936 1.00 90.88 160 PRO A N 1
ATOM 1263 C CA . PRO A 1 160 ? -38.880 33.493 -10.803 1.00 90.88 160 PRO A CA 1
ATOM 1264 C C . PRO A 1 160 ? -40.257 33.673 -10.160 1.00 90.88 160 PRO A C 1
ATOM 1266 O O . PRO A 1 160 ? -41.196 34.151 -10.801 1.00 90.88 160 PRO A O 1
ATOM 1269 N N . TYR A 1 161 ? -40.366 33.347 -8.872 1.00 91.94 161 TYR A N 1
ATOM 1270 C CA . TYR A 1 161 ? -41.605 33.493 -8.122 1.00 91.94 161 TYR A CA 1
ATOM 1271 C C . TYR A 1 161 ? -41.990 34.960 -7.902 1.00 91.94 161 TYR A C 1
ATOM 1273 O O . TYR A 1 161 ? -43.155 35.316 -8.055 1.00 91.94 161 TYR A O 1
ATOM 1281 N N . PHE A 1 162 ? -41.028 35.832 -7.599 1.00 90.69 162 PHE A N 1
ATOM 1282 C CA . PHE A 1 162 ? -41.299 37.254 -7.369 1.00 90.69 162 PHE A CA 1
ATOM 1283 C C . PHE A 1 162 ? -41.706 37.994 -8.631 1.00 90.69 162 PHE A C 1
ATOM 1285 O O . PHE A 1 162 ? -42.632 38.795 -8.581 1.00 90.69 162 PHE A O 1
ATOM 1292 N N . VAL A 1 163 ? -41.107 37.669 -9.775 1.00 90.56 163 VAL A N 1
ATOM 1293 C CA . VAL A 1 163 ? -41.575 38.178 -11.068 1.00 90.56 163 VAL A CA 1
ATOM 1294 C C . VAL A 1 163 ? -43.022 37.758 -11.342 1.00 90.56 163 VAL A C 1
ATOM 1296 O O . VAL A 1 163 ? -43.831 38.575 -11.776 1.00 90.56 163 VAL A O 1
ATOM 1299 N N . LEU A 1 164 ? -43.374 36.497 -11.071 1.00 92.56 164 LEU A N 1
ATOM 1300 C CA . LEU A 1 164 ? -44.753 36.037 -11.229 1.00 92.56 164 LEU A CA 1
ATOM 1301 C C . LEU A 1 164 ? -45.703 36.778 -10.278 1.00 92.56 164 LEU A C 1
ATOM 1303 O O . LEU A 1 164 ? -46.770 37.220 -10.699 1.00 92.56 164 LEU A O 1
ATOM 1307 N N . LEU A 1 165 ? -45.319 36.929 -9.009 1.00 90.50 165 LEU A N 1
ATOM 1308 C CA . LEU A 1 165 ? -46.128 37.612 -8.004 1.00 90.50 165 LEU A CA 1
ATOM 1309 C C . LEU A 1 165 ? -46.323 39.100 -8.337 1.00 90.50 165 LEU A C 1
ATOM 1311 O O . LEU A 1 165 ? -47.426 39.610 -8.161 1.00 90.50 165 LEU A O 1
ATOM 1315 N N . GLU A 1 166 ? -45.302 39.761 -8.884 1.00 90.31 166 GLU A N 1
ATOM 1316 C CA . GLU A 1 166 ? -45.370 41.136 -9.392 1.00 90.31 166 GLU A CA 1
ATOM 1317 C C . GLU A 1 166 ? -46.406 41.265 -10.519 1.00 90.31 166 GLU A C 1
ATOM 1319 O O . GLU A 1 166 ? -47.264 42.147 -10.484 1.00 90.31 166 GLU A O 1
ATOM 1324 N N . VAL A 1 167 ? -46.407 40.337 -11.484 1.00 91.44 167 VAL A N 1
ATOM 1325 C CA . VAL A 1 167 ? -47.412 40.304 -12.562 1.00 91.44 167 VAL A CA 1
ATOM 1326 C C . VAL A 1 167 ? -48.817 40.055 -12.010 1.00 91.44 167 VAL A C 1
ATOM 1328 O O . VAL A 1 167 ? -49.772 40.701 -12.441 1.00 91.44 167 VAL A O 1
ATOM 1331 N N . LEU A 1 168 ? -48.965 39.151 -11.040 1.00 91.25 168 LEU A N 1
ATOM 1332 C CA . LEU A 1 168 ? -50.254 38.864 -10.408 1.00 91.25 168 LEU A CA 1
ATOM 1333 C C . LEU A 1 168 ? -50.790 40.067 -9.614 1.00 91.25 168 LEU A C 1
ATOM 1335 O O . LEU A 1 168 ? -51.980 40.376 -9.696 1.00 91.25 168 LEU A O 1
ATOM 1339 N N . GLN A 1 169 ? -49.927 40.786 -8.897 1.00 89.00 169 GLN A N 1
ATOM 1340 C CA . GLN A 1 169 ? -50.300 41.991 -8.154 1.00 89.00 169 GLN A CA 1
ATOM 1341 C C . GLN A 1 169 ? -50.649 43.161 -9.071 1.00 89.00 169 GLN A C 1
ATOM 1343 O O . GLN A 1 169 ? -51.682 43.805 -8.885 1.00 89.00 169 GLN A O 1
ATOM 1348 N N . SER A 1 170 ? -49.794 43.443 -10.052 1.00 84.50 170 SER A N 1
ATOM 1349 C CA . SER A 1 170 ? -49.920 44.615 -10.920 1.00 84.50 170 SER A CA 1
ATOM 1350 C C . SER A 1 170 ? -50.940 44.413 -12.046 1.00 84.50 170 SER A C 1
ATOM 1352 O O . SER A 1 170 ? -51.588 45.374 -12.453 1.00 84.50 170 SER A O 1
ATOM 1354 N N . GLY A 1 171 ? -51.119 43.179 -12.531 1.00 84.56 171 GLY A N 1
ATOM 1355 C CA . GLY A 1 171 ? -52.038 42.844 -13.626 1.00 84.56 171 GLY A CA 1
ATOM 1356 C C . GLY A 1 171 ? -53.413 42.332 -13.186 1.00 84.56 171 GLY A C 1
ATOM 1357 O O . GLY A 1 171 ? -54.395 42.578 -13.880 1.00 84.56 171 GLY A O 1
ATOM 1358 N N . PHE A 1 172 ? -53.503 41.644 -12.041 1.00 87.81 172 PHE A N 1
ATOM 1359 C CA . PHE A 1 172 ? -54.730 40.959 -11.600 1.00 87.81 172 PHE A CA 1
ATOM 1360 C C . PHE A 1 172 ? -55.189 41.353 -10.187 1.00 87.81 172 PHE A C 1
ATOM 1362 O O . PHE A 1 172 ? -56.177 40.811 -9.695 1.00 87.81 172 PHE A O 1
ATOM 1369 N N . GLY A 1 173 ? -54.491 42.286 -9.527 1.00 85.81 173 GLY A N 1
ATOM 1370 C CA . GLY A 1 173 ? -54.825 42.737 -8.172 1.00 85.81 173 GLY A CA 1
ATOM 1371 C C . GLY A 1 173 ? -54.715 41.638 -7.111 1.00 85.81 173 GLY A C 1
ATOM 1372 O O . GLY A 1 173 ? -55.365 41.723 -6.072 1.00 85.81 173 GLY A O 1
ATOM 1373 N N . TYR A 1 174 ? -53.940 40.585 -7.379 1.00 91.06 174 TYR A N 1
ATOM 1374 C CA . TYR A 1 174 ? -53.812 39.436 -6.490 1.00 91.06 174 TYR A CA 1
ATOM 1375 C C . TYR A 1 174 ? -53.015 39.785 -5.229 1.00 91.06 174 TYR A C 1
ATOM 1377 O O . TYR A 1 174 ? -51.865 40.198 -5.324 1.00 91.06 174 TYR A O 1
ATOM 1385 N N . GLU A 1 175 ? -53.572 39.525 -4.048 1.00 88.25 175 GLU A N 1
ATOM 1386 C CA . GLU A 1 175 ? -52.826 39.556 -2.786 1.00 88.25 175 GLU A CA 1
ATOM 1387 C C . GLU A 1 175 ? -52.792 38.150 -2.160 1.00 88.25 175 GLU A C 1
ATOM 1389 O O . GLU A 1 175 ? -53.860 37.548 -2.009 1.00 88.25 175 GLU A O 1
ATOM 1394 N N . PRO A 1 176 ? -51.617 37.637 -1.727 1.00 87.81 176 PRO A N 1
ATOM 1395 C CA . PRO A 1 176 ? -51.523 36.378 -0.975 1.00 87.81 176 PRO A CA 1
ATOM 1396 C C . PRO A 1 176 ? -52.452 36.341 0.247 1.00 87.81 176 PRO A C 1
ATOM 1398 O O . PRO A 1 176 ? -53.087 35.333 0.552 1.00 87.81 176 PRO A O 1
ATOM 1401 N N . TYR A 1 177 ? -52.564 37.474 0.946 1.00 84.44 177 TYR A N 1
ATOM 1402 C CA . TYR A 1 177 ? -53.515 37.684 2.034 1.00 84.44 177 TYR A CA 1
ATOM 1403 C C . TYR A 1 177 ? -53.812 39.182 2.219 1.00 84.44 177 TYR A C 1
ATOM 1405 O O . TYR A 1 177 ? -52.980 40.011 1.847 1.00 84.44 17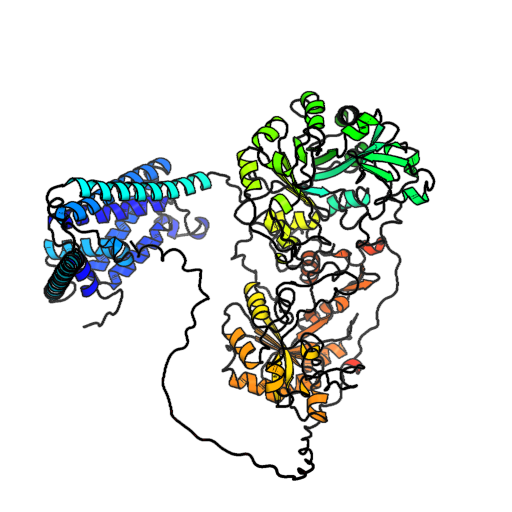7 TYR A O 1
ATOM 1413 N N . PRO A 1 178 ? -54.964 39.555 2.816 1.00 82.19 178 PRO A N 1
ATOM 1414 C CA . PRO A 1 178 ? -55.403 40.949 2.875 1.00 82.19 178 PRO A CA 1
ATOM 1415 C C . PRO A 1 178 ? -54.367 41.910 3.478 1.00 82.19 178 PRO A C 1
ATOM 1417 O O . PRO A 1 178 ? -53.816 41.683 4.566 1.00 82.19 178 PRO A O 1
ATOM 1420 N N . GLY A 1 179 ? -54.107 43.005 2.766 1.00 81.31 179 GLY A N 1
ATOM 1421 C CA . GLY A 1 179 ? -53.175 44.058 3.167 1.00 81.31 179 GLY A CA 1
ATOM 1422 C C . GLY A 1 179 ? -51.704 43.705 2.940 1.00 81.31 179 GLY A C 1
ATOM 1423 O O . GLY A 1 179 ? -50.836 44.392 3.479 1.00 81.31 179 GLY A O 1
ATOM 1424 N N . PHE A 1 180 ? -51.412 42.633 2.191 1.00 87.56 180 PHE A N 1
ATOM 1425 C CA . PHE A 1 180 ? -50.043 42.228 1.860 1.00 87.56 180 PHE A CA 1
ATOM 1426 C C . PHE A 1 180 ? -49.311 43.332 1.098 1.00 87.56 180 PHE A C 1
ATOM 1428 O O . PHE A 1 180 ? -48.208 43.702 1.493 1.00 87.56 180 PHE A O 1
ATOM 1435 N N . LYS A 1 181 ? -49.942 43.917 0.070 1.00 84.56 181 LYS A N 1
ATOM 1436 C CA . LYS A 1 181 ? -49.315 44.949 -0.761 1.00 84.56 181 LYS A CA 1
ATOM 1437 C C . LYS A 1 181 ? -48.956 46.189 0.050 1.00 84.56 181 LYS A C 1
ATOM 1439 O O . LYS A 1 181 ? -47.810 46.606 0.047 1.00 84.56 181 LYS A O 1
ATOM 1444 N N . SER A 1 182 ? -49.893 46.698 0.851 1.00 80.31 182 SER A N 1
ATOM 1445 C CA . SER A 1 182 ? -49.646 47.867 1.707 1.00 80.31 182 SER A CA 1
ATOM 1446 C C . SER A 1 182 ? -48.506 47.644 2.715 1.00 80.31 182 SER A C 1
ATOM 1448 O O . SER A 1 182 ? -47.711 48.555 2.949 1.00 80.31 182 SER A O 1
ATOM 1450 N N . ARG A 1 183 ? -48.381 46.435 3.289 1.00 84.44 183 ARG A N 1
ATOM 1451 C CA . ARG A 1 183 ? -47.269 46.092 4.194 1.00 84.44 183 ARG A CA 1
ATOM 1452 C C . ARG A 1 183 ? -45.934 45.976 3.462 1.00 84.44 183 ARG A C 1
ATOM 1454 O O . ARG A 1 183 ? -44.921 46.422 3.995 1.00 84.44 183 ARG A O 1
ATOM 1461 N N . VAL A 1 184 ? -45.927 45.383 2.271 1.00 86.50 184 VAL A N 1
ATOM 1462 C CA . VAL A 1 184 ? -44.727 45.261 1.434 1.00 86.50 184 VAL A CA 1
ATOM 1463 C C . VAL A 1 184 ? -44.268 46.630 0.937 1.00 86.50 184 VAL A C 1
ATOM 1465 O O . VAL A 1 184 ? -43.095 46.942 1.099 1.00 86.50 184 VAL A O 1
ATOM 1468 N N . ASP A 1 185 ? -45.169 47.468 0.427 1.00 82.38 185 ASP A N 1
ATOM 1469 C CA . ASP A 1 185 ? -44.856 48.818 -0.060 1.00 82.38 185 ASP A CA 1
ATOM 1470 C C . ASP A 1 185 ? -44.228 49.671 1.054 1.00 82.38 185 ASP A C 1
ATOM 1472 O O . ASP A 1 185 ? -43.202 50.317 0.847 1.00 82.38 185 ASP A O 1
ATOM 1476 N N . CYS A 1 186 ? -44.765 49.589 2.279 1.00 80.44 186 CYS A N 1
ATOM 1477 C CA . CYS A 1 186 ? -44.177 50.253 3.444 1.00 80.44 186 CYS A CA 1
ATOM 1478 C C . CYS A 1 186 ? -42.748 49.765 3.748 1.00 80.44 186 CYS A C 1
ATOM 1480 O O . CYS A 1 186 ? -41.890 50.569 4.116 1.00 80.44 186 CYS A O 1
ATOM 1482 N N . LYS A 1 187 ? -42.477 48.458 3.613 1.00 84.06 187 LYS A N 1
ATOM 1483 C CA . LYS A 1 187 ? -41.133 47.891 3.810 1.00 84.06 187 LYS A CA 1
ATOM 1484 C C . LYS A 1 187 ? -40.180 48.313 2.685 1.00 84.06 187 LYS A C 1
ATOM 1486 O O . LYS A 1 187 ? -39.075 48.742 2.984 1.00 84.06 187 LYS A O 1
ATOM 1491 N N . ILE A 1 188 ? -40.629 48.297 1.426 1.00 84.88 188 ILE A N 1
ATOM 1492 C CA . ILE A 1 188 ? -39.857 48.771 0.263 1.00 84.88 188 ILE A CA 1
ATOM 1493 C C . ILE A 1 188 ? -39.438 50.232 0.451 1.00 84.88 188 ILE A C 1
ATOM 1495 O O . ILE A 1 188 ? -38.277 50.576 0.235 1.00 84.88 188 ILE A O 1
ATOM 1499 N N . GLU A 1 189 ? -40.363 51.104 0.862 1.00 82.56 189 GLU A N 1
ATOM 1500 C CA . GLU A 1 189 ? -40.049 52.514 1.106 1.00 82.56 189 GLU A CA 1
ATOM 1501 C C . GLU A 1 189 ? -39.006 52.698 2.212 1.00 82.56 189 GLU A C 1
ATOM 1503 O O . GLU A 1 189 ? -38.127 53.554 2.080 1.00 82.56 189 GLU A O 1
ATOM 1508 N N . ASN A 1 190 ? -39.089 51.909 3.286 1.00 81.12 190 ASN A N 1
ATOM 1509 C CA . ASN A 1 190 ? -38.113 51.945 4.373 1.00 81.12 190 ASN A CA 1
ATOM 1510 C C . ASN A 1 190 ? -36.735 51.458 3.903 1.00 81.12 190 ASN A C 1
ATOM 1512 O O . ASN A 1 190 ? -35.755 52.173 4.102 1.00 81.12 190 ASN A O 1
ATOM 1516 N N . ASP A 1 191 ? -36.668 50.332 3.189 1.00 81.25 191 ASP A N 1
ATOM 1517 C CA . ASP A 1 191 ? -35.418 49.774 2.658 1.00 81.25 191 ASP A CA 1
ATOM 1518 C C . ASP A 1 191 ? -34.739 50.747 1.667 1.00 81.25 191 ASP A C 1
ATOM 1520 O O . ASP A 1 191 ? -33.522 50.950 1.693 1.00 81.25 191 ASP A O 1
ATOM 1524 N N . ILE A 1 192 ? -35.520 51.424 0.810 1.00 80.31 192 ILE A N 1
ATOM 1525 C CA . ILE A 1 192 ? -35.005 52.451 -0.114 1.00 80.31 192 ILE A CA 1
ATOM 1526 C C . ILE A 1 192 ? -34.502 53.688 0.650 1.00 80.31 192 ILE A C 1
ATOM 1528 O O . ILE A 1 192 ? -33.495 54.287 0.252 1.00 80.31 192 ILE A O 1
ATOM 1532 N N . LYS A 1 193 ? -35.181 54.103 1.728 1.00 80.44 193 LYS A N 1
ATOM 1533 C CA . LYS A 1 193 ? -34.740 55.227 2.574 1.00 80.44 193 LYS A CA 1
ATOM 1534 C C . LYS A 1 193 ? -33.427 54.902 3.278 1.00 80.44 193 LYS A C 1
ATOM 1536 O O . LYS A 1 193 ? -32.486 55.684 3.139 1.00 80.44 193 LYS A O 1
ATOM 1541 N N . GLU A 1 194 ? -33.331 53.748 3.936 1.00 81.06 194 GLU A N 1
ATOM 1542 C CA . GLU A 1 194 ? -32.102 53.290 4.598 1.00 81.06 194 GLU A CA 1
ATOM 1543 C C . GLU A 1 194 ? -30.924 53.254 3.620 1.00 81.06 194 GLU A C 1
ATOM 1545 O O . GLU A 1 194 ? -29.859 53.812 3.896 1.00 81.06 194 GLU A O 1
ATOM 1550 N N . TRP A 1 195 ? -31.131 52.709 2.418 1.00 77.75 195 TRP A N 1
ATOM 1551 C CA . TRP A 1 195 ? -30.096 52.679 1.386 1.00 77.75 195 TRP A CA 1
ATOM 1552 C C . TRP A 1 195 ? -29.636 54.078 0.946 1.00 77.75 195 TRP A C 1
ATOM 1554 O O . TRP A 1 195 ? -28.436 54.332 0.780 1.00 77.75 195 TRP A O 1
ATOM 1564 N N . ASN A 1 196 ? -30.566 55.020 0.765 1.00 78.94 196 ASN A N 1
ATOM 1565 C CA . ASN A 1 196 ? -30.223 56.400 0.416 1.00 78.94 196 ASN A CA 1
ATOM 1566 C C . ASN A 1 196 ? -29.450 57.102 1.545 1.00 78.94 196 ASN A C 1
ATOM 1568 O O . ASN A 1 196 ? -28.497 57.841 1.269 1.00 78.94 196 ASN A O 1
ATOM 1572 N N . GLU A 1 197 ? -29.803 56.844 2.805 1.00 81.19 197 GLU A N 1
ATOM 1573 C CA . GLU A 1 197 ? -29.078 57.349 3.973 1.00 81.19 197 GLU A CA 1
ATOM 1574 C C . GLU A 1 197 ? -27.667 56.760 4.080 1.00 81.19 197 GLU A C 1
ATOM 1576 O O . GLU A 1 197 ? -26.708 57.498 4.327 1.00 81.19 197 GLU A O 1
ATOM 1581 N N . GLU A 1 198 ? -27.495 55.461 3.830 1.00 75.75 198 GLU A N 1
ATOM 1582 C CA . GLU A 1 198 ? -26.177 54.826 3.766 1.00 75.75 198 GLU A CA 1
ATOM 1583 C C . GLU A 1 198 ? -25.318 55.397 2.636 1.00 75.75 198 GLU A C 1
ATOM 1585 O O . GLU A 1 198 ? -24.122 55.643 2.820 1.00 75.75 198 GLU A O 1
ATOM 1590 N N . LYS A 1 199 ? -25.915 55.670 1.472 1.00 73.00 199 LYS A N 1
ATOM 1591 C CA . LYS A 1 199 ? -25.229 56.301 0.339 1.00 73.00 199 LYS A CA 1
ATOM 1592 C C . LYS A 1 199 ? -24.776 57.719 0.680 1.00 73.00 199 LYS A C 1
ATOM 1594 O O . LYS A 1 199 ? -23.653 58.097 0.338 1.00 73.00 199 LYS A O 1
ATOM 1599 N N . LEU A 1 200 ? -25.604 58.488 1.389 1.00 72.69 200 LEU A N 1
ATOM 1600 C CA . LEU A 1 200 ? -25.248 59.813 1.903 1.00 72.69 200 LEU A CA 1
ATOM 1601 C C . LEU A 1 200 ? -24.139 59.728 2.959 1.00 72.69 200 LEU A C 1
ATOM 1603 O O . LEU A 1 200 ? -23.181 60.495 2.874 1.00 72.69 200 LEU A O 1
ATOM 1607 N N . LYS A 1 201 ? -24.193 58.762 3.887 1.00 74.25 201 LYS A N 1
ATOM 1608 C CA . LYS A 1 201 ? -23.129 58.506 4.876 1.00 74.25 201 LYS A CA 1
ATOM 1609 C C . LYS A 1 201 ? -21.813 58.104 4.209 1.00 74.25 201 LYS A C 1
ATOM 1611 O O . LYS A 1 201 ? -20.776 58.658 4.562 1.00 74.25 201 LYS A O 1
ATOM 1616 N N . LYS A 1 202 ? -21.832 57.215 3.207 1.00 68.62 202 LYS A N 1
ATOM 1617 C CA . LYS A 1 2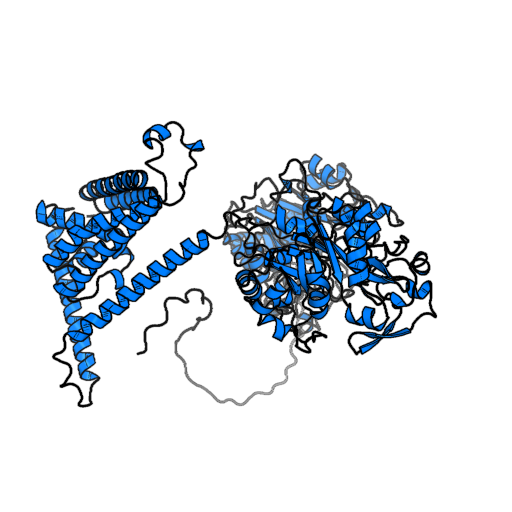02 ? -20.644 56.849 2.411 1.00 68.62 202 LYS A CA 1
ATOM 1618 C C . LYS A 1 202 ? -20.087 58.047 1.651 1.00 68.62 202 LYS A C 1
ATOM 1620 O O . LYS A 1 202 ? -18.881 58.255 1.682 1.00 68.62 202 LYS A O 1
ATOM 1625 N N . LYS A 1 203 ? -20.941 58.865 1.023 1.00 65.75 203 LYS A N 1
ATOM 1626 C CA . LYS A 1 203 ? -20.517 60.084 0.316 1.00 65.75 203 LYS A CA 1
ATOM 1627 C C . LYS A 1 203 ? -19.908 61.111 1.277 1.00 65.75 203 LYS A C 1
ATOM 1629 O O . LYS A 1 203 ? -18.894 61.705 0.942 1.00 65.75 203 LYS A O 1
ATOM 1634 N N . LYS A 1 204 ? -20.475 61.268 2.477 1.00 64.31 204 LYS A N 1
ATOM 1635 C CA . LYS A 1 204 ? -19.956 62.150 3.533 1.00 64.31 204 LYS A CA 1
ATOM 1636 C C . LYS A 1 204 ? -18.617 61.649 4.087 1.00 64.31 204 LYS A C 1
ATOM 1638 O O . LYS A 1 204 ? -17.676 62.420 4.154 1.00 64.31 204 LYS A O 1
ATOM 1643 N N . LYS A 1 205 ? -18.480 60.339 4.327 1.00 61.72 205 LYS A N 1
ATOM 1644 C CA . LYS A 1 205 ? -17.223 59.686 4.743 1.00 61.72 205 LYS A CA 1
ATOM 1645 C C . LYS A 1 205 ? -16.121 59.766 3.672 1.00 61.72 205 LYS A C 1
ATOM 1647 O O . LYS A 1 205 ? -14.948 59.860 4.007 1.00 61.72 205 LYS A O 1
ATOM 1652 N N . LEU A 1 206 ? -16.497 59.754 2.390 1.00 54.44 206 LEU A N 1
ATOM 1653 C CA . LEU A 1 206 ? -15.592 59.996 1.257 1.00 54.44 206 LEU A CA 1
ATOM 1654 C C . LEU A 1 206 ? -15.168 61.469 1.132 1.00 54.44 206 LEU A C 1
ATOM 1656 O O . LEU A 1 206 ? -14.050 61.712 0.696 1.00 54.44 206 LEU A O 1
ATOM 1660 N N . MET A 1 207 ? -16.017 62.428 1.528 1.00 55.31 207 MET A N 1
ATOM 1661 C CA . MET A 1 207 ? -15.655 63.853 1.586 1.00 55.31 207 MET A CA 1
ATOM 1662 C C . MET A 1 207 ? -14.818 64.205 2.828 1.00 55.31 207 MET A C 1
ATOM 1664 O O . MET A 1 207 ? -13.896 65.006 2.720 1.00 55.31 207 MET A O 1
ATOM 1668 N N . ASP A 1 208 ? -15.081 63.578 3.980 1.00 56.81 208 ASP A N 1
ATOM 1669 C CA . ASP A 1 208 ? -14.333 63.813 5.228 1.00 56.81 208 ASP A CA 1
ATOM 1670 C C . ASP A 1 208 ? -12.913 63.207 5.195 1.00 56.81 208 ASP A C 1
ATOM 1672 O O . ASP A 1 208 ? -12.013 63.698 5.872 1.00 56.81 208 ASP A O 1
ATOM 1676 N N . ASN A 1 209 ? -12.675 62.183 4.364 1.00 52.72 209 ASN A N 1
ATOM 1677 C CA . ASN A 1 209 ? -11.359 61.550 4.193 1.00 52.72 209 ASN A CA 1
ATOM 1678 C C . ASN A 1 209 ? -10.486 62.187 3.089 1.00 52.72 209 ASN A C 1
ATOM 1680 O O . ASN A 1 209 ? -9.374 61.713 2.857 1.00 52.72 209 ASN A O 1
ATOM 1684 N N . SER A 1 210 ? -10.943 63.245 2.405 1.00 45.81 210 SER A N 1
ATOM 1685 C CA . SER A 1 210 ? -10.172 63.930 1.355 1.00 45.81 210 SER A CA 1
ATOM 1686 C C . SER A 1 210 ? -9.825 65.375 1.734 1.00 45.81 210 SER A C 1
ATOM 1688 O O . SER A 1 210 ? -10.293 66.329 1.113 1.00 45.81 210 SER A O 1
ATOM 1690 N N . ALA A 1 211 ? -8.953 65.556 2.726 1.00 45.03 211 ALA A N 1
ATOM 1691 C CA . ALA A 1 211 ? -8.218 66.809 2.901 1.00 45.03 211 ALA A CA 1
ATOM 1692 C C . ALA A 1 211 ? -6.938 66.799 2.037 1.00 45.03 211 ALA A C 1
ATOM 1694 O O . ALA A 1 211 ? -5.827 66.664 2.540 1.00 45.03 211 ALA A O 1
ATOM 1695 N N . SER A 1 212 ? -7.096 66.906 0.713 1.00 36.62 212 SER A N 1
ATOM 1696 C CA . SER A 1 212 ? -6.059 67.411 -0.204 1.00 36.62 212 SER A CA 1
ATOM 1697 C C . SER A 1 212 ? -6.687 67.790 -1.559 1.00 36.62 212 SER A C 1
ATOM 1699 O O . SER A 1 212 ? -7.575 67.074 -2.032 1.00 36.62 212 SER A O 1
ATOM 1701 N N . PRO A 1 213 ? -6.300 68.914 -2.191 1.00 48.78 213 PRO A N 1
ATOM 1702 C CA . PRO A 1 213 ? -7.083 69.544 -3.249 1.00 48.78 213 PRO A CA 1
ATOM 1703 C C . PRO A 1 213 ? -6.811 68.892 -4.610 1.00 48.78 213 PRO A C 1
ATOM 1705 O O . PRO A 1 213 ? -6.002 69.369 -5.397 1.00 48.78 213 PRO A O 1
ATOM 1708 N N . MET A 1 214 ? -7.502 67.792 -4.906 1.00 38.25 214 MET A N 1
ATOM 1709 C CA . MET A 1 214 ? -7.544 67.209 -6.253 1.00 38.25 214 MET A CA 1
ATOM 1710 C C . MET A 1 214 ? -8.909 66.566 -6.541 1.00 38.25 214 MET A C 1
ATOM 1712 O O . MET A 1 214 ? -9.004 65.500 -7.136 1.00 38.25 214 MET A O 1
ATOM 1716 N N . ILE A 1 215 ? -10.003 67.193 -6.101 1.00 41.00 215 ILE A N 1
ATOM 1717 C CA . ILE A 1 215 ? -11.365 66.744 -6.435 1.00 41.00 215 ILE A CA 1
ATOM 1718 C C . ILE A 1 215 ? -12.182 67.939 -6.931 1.00 41.00 215 ILE A C 1
ATOM 1720 O O . ILE A 1 215 ? -13.176 68.340 -6.341 1.00 41.00 215 ILE A O 1
ATOM 1724 N N . THR A 1 216 ? -11.749 68.505 -8.057 1.00 40.72 216 THR A N 1
ATOM 1725 C CA . THR A 1 216 ? -12.608 69.363 -8.895 1.00 40.72 216 THR A CA 1
ATOM 1726 C C . THR A 1 216 ? -12.551 68.956 -10.375 1.00 40.72 216 THR A C 1
ATOM 1728 O O . THR A 1 216 ? -13.003 69.699 -11.234 1.00 40.72 216 THR A O 1
ATOM 1731 N N . TYR A 1 217 ? -12.019 67.767 -10.706 1.00 40.12 217 TYR A N 1
ATOM 1732 C CA . TYR A 1 217 ? -11.837 67.329 -12.105 1.00 40.12 217 TYR A CA 1
ATOM 1733 C C . TYR A 1 217 ? -12.522 65.995 -12.474 1.00 40.12 217 TYR A C 1
ATOM 1735 O O . TYR A 1 217 ? -12.390 65.519 -13.595 1.00 40.12 217 TYR A O 1
ATOM 1743 N N . MET A 1 218 ? -13.285 65.364 -11.573 1.00 35.22 218 MET A N 1
ATOM 1744 C CA . MET A 1 218 ? -13.869 64.028 -11.823 1.00 35.22 218 MET A CA 1
ATOM 1745 C C . MET A 1 218 ? -15.400 63.981 -11.763 1.00 35.22 218 MET A C 1
ATOM 1747 O O . MET A 1 218 ? -15.965 62.963 -11.365 1.00 35.22 218 MET A O 1
ATOM 1751 N N . GLN A 1 219 ? -16.087 65.059 -12.153 1.00 39.44 219 GLN A N 1
ATOM 1752 C CA . GLN A 1 219 ? -17.555 65.092 -12.129 1.00 39.44 219 GLN A CA 1
ATOM 1753 C C . GLN A 1 219 ? -18.256 64.945 -13.489 1.00 39.44 219 GLN A C 1
ATOM 1755 O O . GLN A 1 219 ? -19.458 64.720 -13.476 1.00 39.44 219 GLN A O 1
ATOM 1760 N N . ASP A 1 220 ? -17.539 64.907 -14.622 1.00 39.16 220 ASP A N 1
ATOM 1761 C CA . ASP A 1 220 ? -18.164 64.832 -15.959 1.00 39.16 220 ASP A CA 1
ATOM 1762 C C . ASP A 1 220 ? -17.488 63.833 -16.921 1.00 39.16 220 ASP A C 1
ATOM 1764 O O . ASP A 1 220 ? -16.960 64.216 -17.963 1.00 39.16 220 ASP A O 1
ATOM 1768 N N . ASN A 1 221 ? -17.489 62.522 -16.626 1.00 33.34 221 ASN A N 1
ATOM 1769 C CA . ASN A 1 221 ? -17.066 61.544 -17.645 1.00 33.34 221 ASN A CA 1
ATOM 1770 C C . ASN A 1 221 ? -17.855 60.210 -17.624 1.00 33.34 221 ASN A C 1
ATOM 1772 O O . ASN A 1 221 ? -17.659 59.387 -16.725 1.00 33.34 221 ASN A O 1
ATOM 1776 N N . PRO A 1 222 ? -18.720 59.931 -18.625 1.00 41.59 222 PRO A N 1
ATOM 1777 C CA . PRO A 1 222 ? -19.532 58.707 -18.706 1.00 41.59 222 PRO A CA 1
ATOM 1778 C C . PRO A 1 222 ? -18.748 57.440 -19.118 1.00 41.59 222 PRO A C 1
ATOM 1780 O O . PRO A 1 222 ? -19.331 56.369 -19.296 1.00 41.59 222 PRO A O 1
ATOM 1783 N N . SER A 1 223 ? -17.420 57.514 -19.244 1.00 38.72 223 SER A N 1
ATOM 1784 C CA . SER A 1 223 ? -16.554 56.410 -19.686 1.00 38.72 223 SER A CA 1
ATOM 1785 C C . SER A 1 223 ? -16.242 55.364 -18.602 1.00 38.72 223 SER A C 1
ATOM 1787 O O . SER A 1 223 ? -15.895 54.230 -18.935 1.00 38.72 223 SER A O 1
ATOM 1789 N N . MET A 1 224 ? -16.445 55.666 -17.312 1.00 36.47 224 MET A N 1
ATOM 1790 C CA . MET A 1 224 ? -16.161 54.716 -16.219 1.00 36.47 224 MET A CA 1
ATOM 1791 C C . MET A 1 224 ? -17.230 53.628 -16.010 1.00 36.47 224 MET A C 1
ATOM 1793 O O . MET A 1 224 ? -16.933 52.589 -15.419 1.00 36.47 224 MET A O 1
ATOM 1797 N N . PHE A 1 225 ? -18.447 53.794 -16.540 1.00 38.91 225 PHE A N 1
ATOM 1798 C CA . PHE A 1 225 ? -19.473 52.740 -16.480 1.00 38.91 225 PHE A CA 1
ATOM 1799 C C . PHE A 1 225 ? -19.201 51.596 -17.473 1.00 38.91 225 PHE A C 1
ATOM 1801 O O . PHE A 1 225 ? -19.482 50.435 -17.171 1.00 38.91 225 PHE A O 1
ATOM 1808 N N . ARG A 1 226 ? -18.565 51.888 -18.619 1.00 40.16 226 ARG A N 1
ATOM 1809 C CA . ARG A 1 226 ? -18.181 50.867 -19.613 1.00 40.16 226 ARG A CA 1
ATOM 1810 C C . ARG A 1 226 ? -17.059 49.945 -19.117 1.00 40.16 226 ARG A C 1
ATOM 1812 O O . ARG A 1 226 ? -17.039 48.769 -19.469 1.00 40.16 226 ARG A O 1
ATOM 1819 N N . LEU A 1 227 ? -16.178 50.434 -18.240 1.00 36.56 227 LEU A N 1
ATOM 1820 C CA . LEU A 1 227 ? -15.028 49.667 -17.745 1.00 36.56 227 LEU A CA 1
ATOM 1821 C C . LEU A 1 227 ? -15.396 48.620 -16.676 1.00 36.56 227 LEU A C 1
ATOM 1823 O O . LEU A 1 227 ? -14.698 47.618 -16.536 1.00 36.56 227 LEU A O 1
ATOM 1827 N N . ARG A 1 228 ? -16.507 48.804 -15.944 1.00 40.97 228 ARG A N 1
ATOM 1828 C CA . ARG A 1 228 ? -17.020 47.789 -15.003 1.00 40.97 228 ARG A CA 1
ATOM 1829 C C . ARG A 1 228 ? -17.792 46.688 -15.729 1.00 40.97 228 ARG A C 1
ATOM 1831 O O . ARG A 1 228 ? -17.507 45.520 -15.494 1.00 40.97 228 ARG A O 1
ATOM 1838 N N . ALA A 1 229 ? -18.659 47.029 -16.684 1.00 39.28 229 ALA A N 1
ATOM 1839 C CA . ALA A 1 229 ? -19.381 46.039 -17.492 1.00 39.28 229 ALA A CA 1
ATOM 1840 C C . ALA A 1 229 ? -18.435 45.127 -18.304 1.00 39.28 229 ALA A C 1
ATOM 1842 O O . ALA A 1 229 ? -18.648 43.919 -18.369 1.00 39.28 229 ALA A O 1
ATOM 1843 N N . SER A 1 230 ? -17.333 45.674 -18.836 1.00 39.69 230 SER A N 1
ATOM 1844 C CA . SER A 1 230 ? -16.340 44.898 -19.594 1.00 39.69 230 SER A CA 1
ATOM 1845 C C . SER A 1 230 ? -15.534 43.914 -18.733 1.00 39.69 230 SER A C 1
ATOM 1847 O O . SER A 1 230 ? -15.124 42.871 -19.234 1.00 39.69 230 SER A O 1
ATOM 1849 N N . LYS A 1 231 ? -15.333 44.203 -17.437 1.00 39.28 231 LYS A N 1
ATOM 1850 C CA . LYS A 1 231 ? -14.687 43.276 -16.487 1.00 39.28 231 LYS A CA 1
ATOM 1851 C C . LYS A 1 231 ? -15.625 42.140 -16.052 1.00 39.28 231 LYS A C 1
ATOM 1853 O O . LYS A 1 231 ? -15.162 41.026 -15.842 1.00 39.28 231 LYS A O 1
ATOM 1858 N N . PHE A 1 232 ? -16.935 42.389 -15.991 1.00 45.41 232 PHE A N 1
ATOM 1859 C CA . PHE A 1 232 ? -17.944 41.366 -15.679 1.00 45.41 232 PHE A CA 1
ATOM 1860 C C . PHE A 1 232 ? -18.287 40.463 -16.875 1.00 45.41 232 PHE A C 1
ATOM 1862 O O . PHE A 1 232 ? -18.524 39.268 -16.688 1.00 45.41 232 PHE A O 1
ATOM 1869 N N . LEU A 1 233 ? -18.239 40.987 -18.106 1.00 44.59 233 LEU A N 1
ATOM 1870 C CA . LEU A 1 233 ? -18.309 40.162 -19.317 1.00 44.59 233 LEU A CA 1
ATOM 1871 C C . LEU A 1 233 ? -17.086 39.235 -19.417 1.00 44.59 233 LEU A C 1
ATOM 1873 O O . LEU A 1 233 ? -17.222 38.069 -19.761 1.00 44.59 233 LEU A O 1
ATOM 1877 N N . LEU A 1 234 ? -15.901 39.719 -19.022 1.00 42.88 234 LEU A N 1
ATOM 1878 C CA . LEU A 1 234 ? -14.708 38.877 -18.915 1.00 42.88 234 LEU A CA 1
ATOM 1879 C C . LEU A 1 234 ? -14.865 37.784 -17.854 1.00 42.88 234 LEU A C 1
ATOM 1881 O O . LEU A 1 234 ? -14.471 36.656 -18.109 1.00 42.88 234 LEU A O 1
ATOM 1885 N N . LEU A 1 235 ? -15.454 38.091 -16.692 1.00 43.88 235 LEU A N 1
ATOM 1886 C CA . LEU A 1 235 ? -15.656 37.116 -15.616 1.00 43.88 235 LEU A CA 1
ATOM 1887 C C . LEU A 1 235 ? -16.687 36.040 -15.996 1.00 43.88 235 LEU A C 1
ATOM 1889 O O . LEU A 1 235 ? -16.480 34.868 -15.713 1.00 43.88 235 LEU A O 1
ATOM 1893 N N . SER A 1 236 ? -17.764 36.415 -16.689 1.00 45.56 236 SER A N 1
ATOM 1894 C CA . SER A 1 236 ? -18.768 35.467 -17.198 1.00 45.56 236 SER A CA 1
ATOM 1895 C C . SER A 1 236 ? -18.248 34.629 -18.368 1.00 45.56 236 SER A C 1
ATOM 1897 O O . SER A 1 236 ? -18.540 33.439 -18.421 1.00 45.56 236 SER A O 1
ATOM 1899 N N . VAL A 1 237 ? -17.409 35.192 -19.246 1.00 50.62 237 VAL A N 1
ATOM 1900 C CA . VAL A 1 237 ? -16.671 34.435 -20.275 1.00 50.62 237 VAL A CA 1
ATOM 1901 C C . VAL A 1 237 ? -15.603 33.535 -19.646 1.00 50.62 237 VAL A C 1
ATOM 1903 O O . VAL A 1 237 ? -15.424 32.418 -20.112 1.00 50.62 237 VAL A O 1
ATOM 1906 N N . LEU A 1 238 ? -14.946 33.955 -18.559 1.00 45.94 238 LEU A N 1
ATOM 1907 C CA . LEU A 1 238 ? -14.003 33.132 -17.794 1.00 45.94 238 LEU A CA 1
ATOM 1908 C C . LEU A 1 238 ? -14.713 31.960 -17.109 1.00 45.94 238 LEU A C 1
ATOM 1910 O O . LEU A 1 238 ? -14.246 30.832 -17.224 1.00 45.94 238 LEU A O 1
ATOM 1914 N N . ILE A 1 239 ? -15.877 32.189 -16.498 1.00 50.47 239 ILE A N 1
ATOM 1915 C CA . ILE A 1 239 ? -16.704 31.133 -15.900 1.00 50.47 239 ILE A CA 1
ATOM 1916 C C . ILE A 1 239 ? -17.237 30.192 -16.993 1.00 50.47 239 ILE A C 1
ATOM 1918 O O . ILE A 1 239 ? -17.073 28.981 -16.872 1.00 50.47 239 ILE A O 1
ATOM 1922 N N . LEU A 1 240 ? -17.761 30.708 -18.116 1.00 44.59 240 LEU A N 1
ATOM 1923 C CA . LEU A 1 240 ? -18.148 29.867 -19.259 1.00 44.59 240 LEU A CA 1
ATOM 1924 C C . LEU A 1 240 ? -16.954 29.108 -19.852 1.00 44.59 240 LEU A C 1
ATOM 1926 O O . LEU A 1 240 ? -17.122 27.968 -20.267 1.00 44.59 240 LEU A O 1
ATOM 1930 N N . SER A 1 241 ? -15.753 29.692 -19.874 1.00 43.41 241 SER A N 1
ATOM 1931 C CA . SER A 1 241 ? -14.540 29.019 -20.350 1.00 43.41 241 SER A CA 1
ATOM 1932 C C . SER A 1 241 ? -14.058 27.939 -19.381 1.00 43.41 241 SER A C 1
ATOM 1934 O O . SER A 1 241 ? -13.565 26.913 -19.838 1.00 43.41 241 SER A O 1
ATOM 1936 N N . GLN A 1 242 ? -14.268 28.097 -18.070 1.00 43.34 242 GLN A N 1
ATOM 1937 C CA . GLN A 1 242 ? -13.997 27.057 -17.073 1.00 43.34 242 GLN A CA 1
ATOM 1938 C C . GLN A 1 242 ? -15.022 25.912 -17.152 1.00 43.34 242 GLN A C 1
ATOM 1940 O O . GLN A 1 242 ? -14.646 24.745 -17.045 1.00 43.34 242 GLN A O 1
ATOM 1945 N N . PHE A 1 243 ? -16.289 26.208 -17.461 1.00 44.03 243 PHE A N 1
ATOM 1946 C CA . PHE A 1 243 ? -17.310 25.183 -17.725 1.00 44.03 243 PHE A CA 1
ATOM 1947 C C . PHE A 1 243 ? -17.163 24.505 -19.103 1.00 44.03 243 PHE A C 1
ATOM 1949 O O . PHE A 1 243 ? -17.483 23.330 -19.253 1.00 44.03 243 PHE A O 1
ATOM 1956 N N . LEU A 1 244 ? -16.613 25.194 -20.109 1.00 40.75 244 LEU A N 1
ATOM 1957 C CA . LEU A 1 244 ? -16.291 24.593 -21.410 1.00 40.75 244 LEU A CA 1
ATOM 1958 C C . LEU A 1 244 ? -14.992 23.767 -21.351 1.00 40.75 244 LEU A C 1
ATOM 1960 O O . LEU A 1 244 ? -14.890 22.734 -22.007 1.00 40.75 244 LEU A O 1
ATOM 1964 N N . SER A 1 245 ? -14.025 24.173 -20.518 1.00 39.31 245 SER A N 1
ATOM 1965 C CA . SER A 1 245 ? -12.783 23.423 -20.274 1.00 39.31 245 SER A CA 1
ATOM 1966 C C . SER A 1 245 ? -13.039 22.126 -19.507 1.00 39.31 245 SER A C 1
ATOM 1968 O O . SER A 1 245 ? -12.429 21.111 -19.824 1.00 39.31 245 SER A O 1
ATOM 1970 N N . THR A 1 246 ? -13.988 22.117 -18.565 1.00 40.09 246 THR A N 1
ATOM 1971 C CA . THR A 1 246 ? -14.406 20.884 -17.870 1.00 40.09 246 THR A CA 1
ATOM 1972 C C . THR A 1 246 ? -15.114 19.898 -18.804 1.00 40.09 246 THR A C 1
ATOM 1974 O O . THR A 1 246 ? -14.957 18.695 -18.626 1.00 40.09 246 THR A O 1
ATOM 1977 N N . GLN A 1 247 ? -15.790 20.358 -19.866 1.00 42.66 247 GLN A N 1
ATOM 1978 C CA . GLN A 1 247 ? -16.372 19.462 -20.879 1.00 42.66 247 GLN A CA 1
ATOM 1979 C C . GLN A 1 247 ? -15.387 19.014 -21.972 1.00 42.66 247 GLN A C 1
ATOM 1981 O O . GLN A 1 247 ? -15.505 17.895 -22.465 1.00 42.66 247 GLN A O 1
ATOM 1986 N N . LEU A 1 248 ? -14.380 19.825 -22.316 1.00 37.72 248 LEU A N 1
ATOM 1987 C CA . LEU A 1 248 ? -13.275 19.401 -23.191 1.00 37.72 248 LEU A CA 1
ATOM 1988 C C . LEU A 1 248 ? -12.327 18.405 -22.495 1.00 37.72 248 LEU A C 1
ATOM 1990 O O . LEU A 1 248 ? -11.789 17.524 -23.162 1.00 37.72 248 LEU A O 1
ATOM 1994 N N . LEU A 1 249 ? -12.178 18.482 -21.166 1.00 37.22 249 LEU A N 1
ATOM 1995 C CA . LEU A 1 249 ? -11.531 17.438 -20.358 1.00 37.22 249 LEU A CA 1
ATOM 1996 C C . LEU A 1 249 ? -12.416 16.195 -20.183 1.00 37.22 249 LEU A C 1
ATOM 1998 O O . LEU A 1 249 ? -11.893 15.090 -20.259 1.00 37.22 249 LEU A O 1
ATOM 2002 N N . ALA A 1 250 ? -13.741 16.339 -20.064 1.00 38.31 250 ALA A N 1
ATOM 2003 C CA . ALA A 1 250 ? -14.669 15.198 -20.028 1.00 38.31 250 ALA A CA 1
ATOM 2004 C C . ALA A 1 250 ? -14.761 14.425 -21.360 1.00 38.31 250 ALA A C 1
ATOM 2006 O O . ALA A 1 250 ? -15.378 13.364 -21.426 1.00 38.31 250 ALA A O 1
ATOM 2007 N N . GLN A 1 251 ? -14.154 14.944 -22.433 1.00 37.62 251 GLN A N 1
ATOM 2008 C CA . GLN A 1 251 ? -14.017 14.238 -23.705 1.00 37.62 251 GLN A CA 1
ATOM 2009 C C . GLN A 1 251 ? -12.698 13.447 -23.811 1.00 37.62 251 GLN A C 1
ATOM 2011 O O . GLN A 1 251 ? -12.506 12.711 -24.783 1.00 37.62 251 GLN A O 1
ATOM 2016 N N . ARG A 1 252 ? -11.797 13.550 -22.818 1.00 41.22 252 ARG A N 1
ATOM 2017 C CA . ARG A 1 252 ? -10.634 12.666 -22.689 1.00 41.22 252 ARG A CA 1
ATOM 2018 C C . ARG A 1 252 ? -11.064 11.383 -21.980 1.00 41.22 252 ARG A C 1
ATOM 2020 O O . ARG A 1 252 ? -11.242 11.362 -20.774 1.00 41.22 252 ARG A O 1
ATOM 2027 N N . SER A 1 253 ? -11.163 10.332 -22.792 1.00 41.78 253 SER A N 1
ATOM 2028 C CA . SER A 1 253 ? -11.342 8.931 -22.417 1.00 41.78 253 SER A CA 1
ATOM 2029 C C . SER A 1 253 ? -12.702 8.560 -21.811 1.00 41.78 253 SER A C 1
ATOM 2031 O O . SER A 1 253 ? -13.111 9.037 -20.764 1.00 41.78 253 SER A O 1
ATOM 2033 N N . LYS A 1 254 ? -13.400 7.618 -22.460 1.00 59.66 254 LYS A N 1
ATOM 2034 C CA . LYS A 1 254 ? -14.475 6.837 -21.819 1.00 59.66 254 LYS A CA 1
ATOM 2035 C C . LYS A 1 254 ? -13.930 5.891 -20.736 1.00 59.66 254 LYS A C 1
ATOM 2037 O O . LYS A 1 254 ? -14.723 5.223 -20.080 1.00 59.66 254 LYS A O 1
ATOM 2042 N N . SER A 1 255 ? -12.608 5.778 -20.617 1.00 76.56 255 SER A N 1
ATOM 2043 C CA . SER A 1 255 ? -11.962 4.951 -19.612 1.00 76.56 255 SER A CA 1
ATOM 2044 C C . SER A 1 255 ? -11.834 5.702 -18.292 1.00 76.56 255 SER A C 1
ATOM 2046 O O . SER A 1 255 ? -11.526 6.896 -18.313 1.00 76.56 255 SER A O 1
ATOM 2048 N N . PRO A 1 256 ? -12.021 5.017 -17.154 1.00 86.50 256 PRO A N 1
ATOM 2049 C CA . PRO A 1 256 ? -11.737 5.593 -15.845 1.00 86.50 256 PRO A CA 1
ATOM 2050 C C . PRO A 1 256 ? -10.232 5.853 -15.624 1.00 86.50 256 PRO A C 1
ATOM 2052 O O . PRO A 1 256 ? -9.875 6.663 -14.771 1.00 86.50 256 PRO A O 1
ATOM 2055 N N . TRP A 1 257 ? -9.356 5.241 -16.429 1.00 93.19 257 TRP A N 1
ATOM 2056 C CA . TRP A 1 257 ? -7.908 5.409 -16.334 1.00 93.19 257 TRP A CA 1
ATOM 2057 C C . TRP A 1 257 ? -7.413 6.693 -16.998 1.00 93.19 257 TRP A C 1
ATOM 2059 O O . TRP A 1 257 ? -7.711 6.975 -18.162 1.00 93.19 257 TRP A O 1
ATOM 2069 N N . GLN A 1 258 ? -6.562 7.427 -16.280 1.00 94.81 258 GLN A N 1
ATOM 2070 C CA . GLN A 1 258 ? -5.926 8.661 -16.748 1.00 94.81 258 GLN A CA 1
ATOM 2071 C C . GLN A 1 258 ? -4.524 8.405 -17.330 1.00 94.81 258 GLN A C 1
ATOM 2073 O O . GLN A 1 258 ? -3.635 9.249 -17.224 1.00 94.81 258 GLN A O 1
ATOM 2078 N N . THR A 1 259 ? -4.314 7.226 -17.921 1.00 96.81 259 THR A N 1
ATOM 2079 C CA . THR A 1 259 ? -3.089 6.878 -18.655 1.00 96.81 259 THR A CA 1
ATOM 2080 C C . THR A 1 259 ? -3.063 7.586 -20.011 1.00 96.81 259 THR A C 1
ATOM 2082 O O . THR A 1 259 ? -4.081 8.118 -20.468 1.00 96.81 259 THR A O 1
ATOM 2085 N N . LEU A 1 260 ? -1.924 7.576 -20.717 1.00 96.12 260 LEU A N 1
ATOM 2086 C CA . LEU A 1 260 ? -1.832 8.239 -22.024 1.00 96.12 260 LEU A CA 1
ATOM 2087 C C . LEU A 1 260 ? -2.820 7.649 -23.042 1.00 96.12 260 LEU A C 1
ATOM 2089 O O . LEU A 1 260 ? -3.346 8.364 -23.897 1.00 96.12 260 LEU A O 1
ATOM 2093 N N . THR A 1 261 ? -3.035 6.336 -22.970 1.00 93.19 261 THR A N 1
ATOM 2094 C CA . THR A 1 261 ? -3.893 5.588 -23.901 1.00 93.19 261 THR A CA 1
ATOM 2095 C C . THR A 1 261 ? -5.328 5.435 -23.401 1.00 93.19 261 THR A C 1
ATOM 2097 O O . THR A 1 261 ? -6.213 5.132 -24.198 1.00 93.19 261 THR A O 1
ATOM 2100 N N . GLY A 1 262 ? -5.569 5.675 -22.111 1.00 93.06 262 GLY A N 1
ATOM 2101 C CA . GLY A 1 262 ? -6.815 5.329 -21.439 1.00 93.06 262 GLY A CA 1
ATOM 2102 C C . GLY A 1 262 ? -6.914 3.847 -21.069 1.00 93.06 262 GLY A C 1
ATOM 2103 O O . GLY A 1 262 ? -7.918 3.451 -20.498 1.00 93.06 262 GLY A O 1
ATOM 2104 N N . GLU A 1 263 ? -5.920 3.010 -21.355 1.00 93.38 263 GLU A N 1
ATOM 2105 C CA . GLU A 1 263 ? -5.912 1.616 -20.894 1.00 93.38 263 GLU A CA 1
ATOM 2106 C C . GLU A 1 263 ? -5.473 1.513 -19.426 1.00 93.38 263 GLU A C 1
ATOM 2108 O O . GLU A 1 263 ? -4.908 2.459 -18.866 1.00 93.38 263 GLU A O 1
ATOM 2113 N N . ALA A 1 264 ? -5.729 0.360 -18.804 1.00 95.25 264 ALA A N 1
ATOM 2114 C CA . ALA A 1 264 ? -5.259 0.078 -17.452 1.00 95.25 264 ALA A CA 1
ATOM 2115 C C . ALA A 1 264 ? -3.715 0.121 -17.373 1.00 95.25 264 ALA A C 1
ATOM 2117 O O . ALA A 1 264 ? -3.047 -0.248 -18.346 1.00 95.25 264 ALA A O 1
ATOM 2118 N N . PRO A 1 265 ? -3.129 0.553 -16.239 1.00 97.38 265 PRO A N 1
ATOM 2119 C CA . PRO A 1 265 ? -1.684 0.517 -16.042 1.00 97.38 265 PRO A CA 1
ATOM 2120 C C . PRO A 1 265 ? -1.120 -0.901 -16.204 1.00 97.38 265 PRO A C 1
ATOM 2122 O O . PRO A 1 265 ? -1.633 -1.856 -15.624 1.00 97.38 265 PRO A O 1
ATOM 2125 N N . LEU A 1 266 ? -0.026 -1.032 -16.954 1.00 97.69 266 LEU A N 1
ATOM 2126 C CA . LEU A 1 266 ? 0.670 -2.303 -17.156 1.00 97.69 266 LEU A CA 1
ATOM 2127 C C . LEU A 1 266 ? 1.360 -2.775 -15.870 1.00 97.69 266 LEU A C 1
ATOM 2129 O O . LEU A 1 266 ? 2.093 -2.017 -15.230 1.00 97.69 266 LEU A O 1
ATOM 2133 N N . VAL A 1 267 ? 1.197 -4.057 -15.542 1.00 98.44 267 VAL A N 1
ATOM 2134 C CA . VAL A 1 267 ? 1.955 -4.728 -14.477 1.00 98.44 267 VAL A CA 1
ATOM 2135 C C . VAL A 1 267 ? 3.223 -5.330 -15.074 1.00 98.44 267 VAL A C 1
ATOM 2137 O O . VAL A 1 267 ? 3.153 -6.214 -15.928 1.00 98.44 267 VAL A O 1
ATOM 2140 N N . ILE A 1 268 ? 4.390 -4.861 -14.631 1.00 98.62 268 ILE A N 1
ATOM 2141 C CA . ILE A 1 268 ? 5.695 -5.297 -15.138 1.00 98.62 268 ILE A CA 1
ATOM 2142 C C . ILE A 1 268 ? 6.461 -5.989 -14.003 1.00 98.62 268 ILE A C 1
ATOM 2144 O O . ILE A 1 268 ? 6.827 -5.360 -13.011 1.00 98.62 268 ILE A O 1
ATOM 2148 N N . ALA A 1 269 ? 6.699 -7.293 -14.141 1.00 98.25 269 ALA A N 1
ATOM 2149 C CA . ALA A 1 269 ? 7.310 -8.134 -13.113 1.00 98.25 269 ALA A CA 1
ATOM 2150 C C . ALA A 1 269 ? 8.844 -8.117 -13.213 1.00 98.25 269 ALA A C 1
ATOM 2152 O O . ALA A 1 269 ? 9.413 -8.798 -14.077 1.00 98.25 269 ALA A O 1
ATOM 2153 N N . ARG A 1 270 ? 9.510 -7.345 -12.340 1.00 97.06 270 ARG A N 1
ATOM 2154 C CA . ARG A 1 270 ? 10.968 -7.132 -12.348 1.00 97.06 270 ARG A CA 1
ATOM 2155 C C . ARG A 1 270 ? 11.709 -8.424 -12.013 1.00 97.06 270 ARG A C 1
ATOM 2157 O O . ARG A 1 270 ? 11.729 -8.840 -10.859 1.00 97.06 270 ARG A O 1
ATOM 2164 N N . GLY A 1 271 ? 12.295 -9.066 -13.026 1.00 95.94 271 GLY A N 1
ATOM 2165 C CA . GLY A 1 271 ? 12.970 -10.351 -12.833 1.00 95.94 271 GLY A CA 1
ATOM 2166 C C . GLY A 1 271 ? 12.019 -11.482 -12.428 1.00 95.94 271 GLY A C 1
ATOM 2167 O O . GLY A 1 271 ? 12.442 -12.444 -11.790 1.00 95.94 271 GLY A O 1
ATOM 2168 N N . GLY A 1 272 ? 10.723 -11.355 -12.740 1.00 96.62 272 GLY A N 1
ATOM 2169 C CA . GLY A 1 272 ? 9.671 -12.241 -12.241 1.00 96.62 272 GLY A CA 1
ATOM 2170 C C . GLY A 1 272 ? 9.129 -11.794 -10.877 1.00 96.62 272 GLY A C 1
ATOM 2171 O O . GLY A 1 272 ? 9.024 -10.602 -10.607 1.00 96.62 272 GLY A O 1
ATOM 2172 N N . PHE A 1 273 ? 8.765 -12.746 -10.015 1.00 95.56 273 PHE A N 1
ATOM 2173 C CA . PHE A 1 273 ? 8.377 -12.488 -8.621 1.00 95.56 273 PHE A CA 1
ATOM 2174 C C . PHE A 1 273 ? 9.619 -12.411 -7.710 1.00 95.56 273 PHE A C 1
ATOM 2176 O O . PHE A 1 273 ? 9.842 -13.252 -6.832 1.00 95.56 273 PHE A O 1
ATOM 2183 N N . SER A 1 274 ? 10.477 -11.424 -7.970 1.00 95.19 274 SER A N 1
ATOM 2184 C CA . SER A 1 274 ? 11.766 -11.243 -7.284 1.00 95.19 274 SER A CA 1
ATOM 2185 C C . SER A 1 274 ? 11.629 -10.829 -5.813 1.00 95.19 274 SER A C 1
ATOM 2187 O O . SER A 1 274 ? 12.580 -10.951 -5.040 1.00 95.19 274 SER A O 1
ATOM 2189 N N . GLY A 1 275 ? 10.437 -10.385 -5.399 1.00 93.06 275 GLY A N 1
ATOM 2190 C CA . GLY A 1 275 ? 10.068 -10.121 -4.007 1.00 93.06 275 GLY A CA 1
ATOM 2191 C C . GLY A 1 275 ? 10.164 -11.342 -3.089 1.00 93.06 275 GLY A C 1
ATOM 2192 O O . GLY A 1 275 ? 10.383 -11.197 -1.889 1.00 93.06 275 GLY A O 1
ATOM 2193 N N . LEU A 1 276 ? 10.042 -12.547 -3.657 1.00 91.19 276 LEU A N 1
ATOM 2194 C CA . LEU A 1 276 ? 10.074 -13.814 -2.921 1.00 91.19 276 LEU A CA 1
ATOM 2195 C C . LEU A 1 276 ? 11.236 -14.718 -3.353 1.00 91.19 276 LEU A C 1
ATOM 2197 O O . LEU A 1 276 ? 11.905 -15.299 -2.503 1.00 91.19 276 LEU A O 1
ATOM 2201 N N . PHE A 1 277 ? 11.472 -14.846 -4.660 1.00 92.56 277 PHE A N 1
ATOM 2202 C CA . PHE A 1 277 ? 12.477 -15.750 -5.227 1.00 92.56 277 PHE A CA 1
ATOM 2203 C C . PHE A 1 277 ? 13.714 -14.986 -5.721 1.00 92.56 277 PHE A C 1
ATOM 2205 O O . PHE A 1 277 ? 13.608 -13.792 -6.002 1.00 92.56 277 PHE A O 1
ATOM 2212 N N . PRO A 1 278 ? 14.870 -15.656 -5.908 1.00 94.44 278 PRO A N 1
ATOM 2213 C CA . PRO A 1 278 ? 16.014 -15.049 -6.581 1.00 94.44 278 PRO A CA 1
ATOM 2214 C C . PRO A 1 278 ? 15.607 -14.433 -7.925 1.00 94.44 278 PRO A C 1
ATOM 2216 O O . PRO A 1 278 ? 14.918 -15.077 -8.729 1.00 94.44 278 PRO A O 1
ATOM 2219 N N . ASP A 1 279 ? 16.011 -13.182 -8.140 1.00 95.50 279 ASP A N 1
ATOM 2220 C CA . ASP A 1 279 ? 15.678 -12.388 -9.325 1.00 95.50 279 ASP A CA 1
ATOM 2221 C C . ASP A 1 279 ? 16.098 -13.131 -10.604 1.00 95.50 279 ASP A C 1
ATOM 2223 O O . ASP A 1 279 ? 17.145 -13.778 -10.655 1.00 95.50 279 ASP A O 1
ATOM 2227 N N . SER A 1 280 ? 15.252 -13.074 -11.633 1.00 96.12 280 SER A N 1
ATOM 2228 C CA . SER A 1 280 ? 15.486 -13.666 -12.952 1.00 96.12 280 SER A CA 1
ATOM 2229 C C . SER A 1 280 ? 15.585 -15.199 -12.950 1.00 96.12 280 SER A C 1
ATOM 2231 O O . SER A 1 280 ? 15.953 -15.813 -13.957 1.00 96.12 280 SER A O 1
ATOM 2233 N N . SER A 1 281 ? 15.213 -15.852 -11.843 1.00 94.44 281 SER A N 1
ATOM 2234 C CA . SER A 1 281 ? 15.105 -17.307 -11.786 1.00 94.44 281 SER A CA 1
ATOM 2235 C C . SER A 1 281 ? 13.881 -17.813 -12.550 1.00 94.44 281 SER A C 1
ATOM 2237 O O . SER A 1 281 ? 12.834 -17.167 -12.626 1.00 94.44 281 SER A O 1
ATOM 2239 N N . VAL A 1 282 ? 13.982 -19.035 -13.076 1.00 90.56 282 VAL A N 1
ATOM 2240 C CA . VAL A 1 282 ? 12.852 -19.740 -13.707 1.00 90.56 282 VAL A CA 1
ATOM 2241 C C . VAL A 1 282 ? 11.660 -19.820 -12.746 1.00 90.56 282 VAL A C 1
ATOM 2243 O O . VAL A 1 282 ? 10.521 -19.632 -13.166 1.00 90.56 282 VAL A O 1
ATOM 2246 N N . THR A 1 283 ? 11.920 -20.034 -11.452 1.00 89.19 283 THR A N 1
ATOM 2247 C CA . THR A 1 283 ? 10.891 -20.055 -10.406 1.00 89.19 283 THR A CA 1
ATOM 2248 C C . THR A 1 283 ? 10.191 -18.700 -10.295 1.00 89.19 283 THR A C 1
ATOM 2250 O O . THR A 1 283 ? 8.964 -18.656 -10.388 1.00 89.19 283 THR A O 1
ATOM 2253 N N . ALA A 1 284 ? 10.946 -17.596 -10.216 1.00 94.25 284 ALA A N 1
ATOM 2254 C CA . ALA A 1 284 ? 10.395 -16.242 -10.166 1.00 94.25 284 ALA A CA 1
ATOM 2255 C C . ALA A 1 284 ? 9.505 -15.933 -11.379 1.00 94.25 284 ALA A C 1
ATOM 2257 O O . ALA A 1 284 ? 8.395 -15.434 -11.204 1.00 94.25 284 ALA A O 1
ATOM 2258 N N . TYR A 1 285 ? 9.950 -16.257 -12.598 1.00 95.44 285 TYR A N 1
ATOM 2259 C CA . TYR A 1 285 ? 9.158 -16.047 -13.816 1.00 95.44 285 TYR A CA 1
ATOM 2260 C C . TYR A 1 285 ? 7.917 -16.942 -13.884 1.00 95.44 285 TYR A C 1
ATOM 2262 O O . TYR A 1 285 ? 6.838 -16.473 -14.247 1.00 95.44 285 TYR A O 1
ATOM 2270 N N . SER A 1 286 ? 8.043 -18.214 -13.494 1.00 91.44 286 SER A N 1
ATOM 2271 C CA . SER A 1 286 ? 6.918 -19.154 -13.483 1.00 91.44 286 SER A CA 1
ATOM 2272 C C . SER A 1 286 ? 5.806 -18.711 -12.534 1.00 91.44 286 SER A C 1
ATOM 2274 O O . SER A 1 286 ? 4.626 -18.849 -12.858 1.00 91.44 286 SER A O 1
ATOM 2276 N N . PHE A 1 287 ? 6.179 -18.121 -11.395 1.00 91.44 287 PHE A N 1
ATOM 2277 C CA . PHE A 1 287 ? 5.235 -17.712 -10.366 1.00 91.44 287 PHE A CA 1
ATOM 2278 C C . PHE A 1 287 ? 4.353 -16.546 -10.824 1.00 91.44 287 PHE A C 1
ATOM 2280 O O . PHE A 1 287 ? 3.161 -16.555 -10.545 1.00 91.44 287 PHE A O 1
ATOM 2287 N N . VAL A 1 288 ? 4.878 -15.621 -11.642 1.00 94.50 288 VAL A N 1
ATOM 2288 C CA . VAL A 1 288 ? 4.092 -14.511 -12.223 1.00 94.50 288 VAL A CA 1
ATOM 2289 C C . VAL A 1 288 ? 2.859 -15.019 -12.968 1.00 94.50 288 VAL A C 1
ATOM 2291 O O . VAL A 1 288 ? 1.770 -14.484 -12.787 1.00 94.50 288 VAL A O 1
ATOM 2294 N N . SER A 1 289 ? 3.000 -16.083 -13.764 1.00 87.31 289 SER A N 1
ATOM 2295 C CA . SER A 1 289 ? 1.870 -16.651 -14.518 1.00 87.31 289 SER A CA 1
ATOM 2296 C C . SER A 1 289 ? 0.783 -17.234 -13.607 1.00 87.31 289 SER A C 1
ATOM 2298 O O . SER A 1 289 ? -0.366 -17.358 -14.020 1.00 87.31 289 SER A O 1
ATOM 2300 N N . ALA A 1 290 ? 1.144 -17.605 -12.376 1.00 85.88 290 ALA A N 1
ATOM 2301 C CA . ALA A 1 290 ? 0.237 -18.172 -11.389 1.00 85.88 290 ALA A CA 1
ATOM 2302 C C . ALA A 1 290 ? -0.382 -17.122 -10.453 1.00 85.88 290 ALA A C 1
ATOM 2304 O O . ALA A 1 290 ? -1.349 -17.452 -9.771 1.00 85.88 290 ALA A O 1
ATOM 2305 N N . THR A 1 291 ? 0.160 -15.898 -10.398 1.00 90.25 291 THR A N 1
ATOM 2306 C CA . THR A 1 291 ? -0.180 -14.913 -9.355 1.00 90.25 291 THR A CA 1
ATOM 2307 C C . THR A 1 291 ? -0.421 -13.490 -9.853 1.00 90.25 291 THR A C 1
ATOM 2309 O O . THR A 1 291 ? -0.520 -12.590 -9.025 1.00 90.25 291 THR A O 1
ATOM 2312 N N . SER A 1 292 ? -0.483 -13.251 -11.163 1.00 94.75 292 SER A N 1
ATOM 2313 C CA . SER A 1 292 ? -0.610 -11.901 -11.739 1.00 94.75 292 SER A CA 1
ATOM 2314 C C . SER A 1 292 ? -1.702 -11.822 -12.808 1.00 94.75 292 SER A C 1
ATOM 2316 O O . SER A 1 292 ? -2.272 -12.840 -13.208 1.00 94.75 292 SER A O 1
ATOM 2318 N N . VAL A 1 293 ? -2.022 -10.603 -13.255 1.00 93.88 293 VAL A N 1
ATOM 2319 C CA . VAL A 1 293 ? -2.927 -10.382 -14.394 1.00 93.88 293 VAL A CA 1
ATOM 2320 C C . VAL A 1 293 ? -2.427 -11.099 -15.664 1.00 93.88 293 VAL A C 1
ATOM 2322 O O . VAL A 1 293 ? -1.214 -11.219 -15.854 1.00 93.88 293 VAL A O 1
ATOM 2325 N N . PRO A 1 294 ? -3.325 -11.584 -16.548 1.00 90.62 294 PRO A N 1
ATOM 2326 C CA . PRO A 1 294 ? -2.935 -12.369 -17.727 1.00 90.62 294 PRO A CA 1
ATOM 2327 C C . PRO A 1 294 ? -1.997 -11.650 -18.707 1.00 90.62 294 PRO A C 1
ATOM 2329 O O . PRO A 1 294 ? -1.257 -12.300 -19.441 1.00 90.62 294 PRO A O 1
ATOM 2332 N N . ASP A 1 295 ? -2.044 -10.322 -18.737 1.00 92.38 295 ASP A N 1
ATOM 2333 C CA . ASP A 1 295 ? -1.240 -9.445 -19.586 1.00 92.38 295 ASP A CA 1
ATOM 2334 C C . ASP A 1 295 ? 0.008 -8.889 -18.876 1.00 92.38 295 ASP A C 1
ATOM 2336 O O . ASP A 1 295 ? 0.660 -7.980 -19.394 1.00 92.38 295 ASP A O 1
ATOM 2340 N N . ALA A 1 296 ? 0.379 -9.451 -17.718 1.00 96.75 296 ALA A N 1
ATOM 2341 C CA . ALA A 1 296 ? 1.597 -9.074 -17.014 1.00 96.75 296 ALA A CA 1
ATOM 2342 C C . ALA A 1 296 ? 2.835 -9.241 -17.913 1.00 96.75 296 ALA A C 1
ATOM 2344 O O . ALA A 1 296 ? 3.059 -10.276 -18.550 1.00 96.75 296 ALA A O 1
ATOM 2345 N N . VAL A 1 297 ? 3.670 -8.205 -17.932 1.00 98.19 297 VAL A N 1
ATOM 2346 C CA . VAL A 1 297 ? 4.889 -8.142 -18.737 1.00 98.19 297 VAL A CA 1
ATOM 2347 C C . VAL A 1 297 ? 6.051 -8.713 -17.931 1.00 98.19 297 VAL A C 1
ATOM 2349 O O . VAL A 1 297 ? 6.292 -8.294 -16.797 1.00 98.19 297 VAL A O 1
ATOM 2352 N N . LEU A 1 298 ? 6.809 -9.643 -18.515 1.00 98.44 298 LEU A N 1
ATOM 2353 C CA . LEU A 1 298 ? 8.038 -10.136 -17.890 1.00 98.44 298 LEU A CA 1
ATOM 2354 C C . LEU A 1 298 ? 9.196 -9.188 -18.188 1.00 98.44 298 LEU A C 1
ATOM 2356 O O . LEU A 1 298 ? 9.413 -8.806 -19.337 1.00 98.44 298 LEU A O 1
ATOM 2360 N N . TRP A 1 299 ? 9.958 -8.836 -17.157 1.00 98.38 299 TRP A N 1
ATOM 2361 C CA . TRP A 1 299 ? 11.143 -7.991 -17.269 1.00 98.38 299 TRP A CA 1
ATOM 2362 C C . TRP A 1 299 ? 12.424 -8.814 -17.182 1.00 98.38 299 TRP A C 1
ATOM 2364 O O . TRP A 1 299 ? 12.565 -9.676 -16.311 1.00 98.38 299 TRP A O 1
ATOM 2374 N N . CYS A 1 300 ? 13.379 -8.501 -18.049 1.00 98.44 300 CYS A N 1
ATOM 2375 C CA . CYS A 1 300 ? 14.716 -9.076 -18.063 1.00 98.44 300 CYS A CA 1
ATOM 2376 C C . CYS A 1 300 ? 15.755 -7.956 -18.191 1.00 98.44 300 CYS A C 1
ATOM 2378 O O . CYS A 1 300 ? 15.794 -7.243 -19.198 1.00 98.44 300 CYS A O 1
ATOM 2380 N N . ASP A 1 301 ? 16.607 -7.816 -17.175 1.00 98.38 301 ASP A N 1
ATOM 2381 C CA . ASP A 1 301 ? 17.843 -7.045 -17.288 1.00 98.38 301 ASP A CA 1
ATOM 2382 C C . ASP A 1 301 ? 18.841 -7.870 -18.111 1.00 98.38 301 ASP A C 1
ATOM 2384 O O . ASP A 1 301 ? 19.248 -8.966 -17.720 1.00 98.38 301 ASP A O 1
ATOM 2388 N N . VAL A 1 302 ? 19.159 -7.387 -19.313 1.00 98.38 302 VAL A N 1
ATOM 2389 C CA . VAL A 1 302 ? 19.947 -8.138 -20.293 1.00 98.38 302 VAL A CA 1
ATOM 2390 C C . VAL A 1 302 ? 21.428 -7.872 -20.075 1.00 98.38 302 VAL A C 1
ATOM 2392 O O . VAL A 1 302 ? 21.904 -6.756 -20.291 1.00 98.38 302 VAL A O 1
ATOM 2395 N N . GLN A 1 303 ? 22.171 -8.929 -19.755 1.00 98.44 303 GLN A N 1
ATOM 2396 C CA . GLN A 1 303 ? 23.632 -8.904 -19.683 1.00 98.44 303 GLN A CA 1
ATOM 2397 C C . GLN A 1 303 ? 24.244 -9.787 -20.770 1.00 98.44 303 GLN A C 1
ATOM 2399 O O . GLN A 1 303 ? 23.651 -10.794 -21.155 1.00 98.44 303 GLN A O 1
ATOM 2404 N N . LEU A 1 304 ? 25.438 -9.436 -21.257 1.00 98.56 304 LEU A N 1
ATOM 2405 C CA . LEU A 1 304 ? 26.193 -10.290 -22.180 1.00 98.56 304 LEU A CA 1
ATOM 2406 C C . LEU A 1 304 ? 27.312 -11.021 -21.450 1.00 98.56 304 LEU A C 1
ATOM 2408 O O . LEU A 1 304 ? 28.081 -10.433 -20.691 1.00 98.56 304 LEU A O 1
ATOM 2412 N N . THR A 1 305 ? 27.434 -12.306 -21.751 1.00 98.31 305 THR A N 1
ATOM 2413 C CA . THR A 1 305 ? 28.586 -13.121 -21.376 1.00 98.31 305 THR A CA 1
ATOM 2414 C C . THR A 1 305 ? 29.798 -12.806 -22.256 1.00 98.31 305 THR A C 1
ATOM 2416 O O . THR A 1 305 ? 29.690 -12.181 -23.315 1.00 98.31 305 THR A O 1
ATOM 2419 N N . LYS A 1 306 ? 30.969 -13.316 -21.867 1.00 97.81 306 LYS A N 1
ATOM 2420 C CA . LYS A 1 306 ? 32.225 -13.221 -22.628 1.00 97.81 306 LYS A CA 1
ATOM 2421 C C . LYS A 1 306 ? 32.110 -13.684 -24.084 1.00 97.81 306 LYS A C 1
ATOM 2423 O O . LYS A 1 306 ? 32.783 -13.154 -24.963 1.00 97.81 306 LYS A O 1
ATOM 2428 N N . ASP A 1 307 ? 31.302 -14.712 -24.327 1.00 97.62 307 ASP A N 1
ATOM 2429 C CA . ASP A 1 307 ? 31.022 -15.298 -25.642 1.00 97.62 307 ASP A CA 1
ATOM 2430 C C . ASP A 1 307 ? 29.830 -14.640 -26.366 1.00 97.62 307 ASP A C 1
ATOM 2432 O O . ASP A 1 307 ? 29.408 -15.127 -27.412 1.00 97.62 307 ASP A O 1
ATOM 2436 N N . GLY A 1 308 ? 29.312 -13.519 -25.849 1.00 97.00 308 GLY A N 1
ATOM 2437 C CA . GLY A 1 308 ? 28.269 -12.719 -26.493 1.00 97.00 308 GLY A CA 1
ATOM 2438 C C . GLY A 1 308 ? 26.860 -13.308 -26.400 1.00 97.00 308 GLY A C 1
ATOM 2439 O O . GLY A 1 308 ? 26.008 -12.958 -27.216 1.00 97.00 308 GLY A O 1
ATOM 2440 N N . VAL A 1 309 ? 26.604 -14.192 -25.433 1.00 98.00 309 VAL A N 1
ATOM 2441 C CA . VAL A 1 309 ? 25.269 -14.743 -25.160 1.00 98.00 309 VAL A CA 1
ATOM 2442 C C . VAL A 1 309 ? 24.524 -13.812 -24.206 1.00 98.00 309 VAL A C 1
ATOM 2444 O O . VAL A 1 309 ? 25.079 -13.400 -23.190 1.00 98.00 309 VAL A O 1
ATOM 2447 N N . GLY A 1 310 ? 23.269 -13.485 -24.525 1.00 98.19 310 GLY A N 1
ATOM 2448 C CA . GLY A 1 310 ? 22.421 -12.653 -23.673 1.00 98.19 310 GLY A CA 1
ATOM 2449 C C . GLY A 1 310 ? 21.695 -13.459 -22.601 1.00 98.19 310 GLY A C 1
ATOM 2450 O O . GLY A 1 310 ? 20.977 -14.418 -22.897 1.00 98.19 310 GLY A O 1
ATOM 2451 N N . ILE A 1 311 ? 21.863 -13.044 -21.352 1.00 98.50 311 ILE A N 1
ATOM 2452 C CA . ILE A 1 311 ? 21.259 -13.648 -20.162 1.00 98.50 311 ILE A CA 1
ATOM 2453 C C . ILE A 1 311 ? 20.357 -12.647 -19.442 1.00 98.50 311 ILE A C 1
ATOM 2455 O O . ILE A 1 311 ? 20.598 -11.443 -19.513 1.00 98.50 311 ILE A O 1
ATOM 2459 N N . CYS A 1 312 ? 19.345 -13.156 -18.739 1.00 98.31 312 CYS A N 1
ATOM 2460 C CA . CYS A 1 312 ? 18.576 -12.366 -17.781 1.00 98.31 312 CYS A CA 1
ATOM 2461 C C . CYS A 1 312 ? 19.283 -12.410 -16.430 1.00 98.31 312 CYS A C 1
ATOM 2463 O O . CYS A 1 312 ? 19.370 -13.477 -15.815 1.00 98.31 312 CYS A O 1
ATOM 2465 N N . PHE A 1 313 ? 19.845 -11.276 -16.015 1.00 97.88 313 PHE A N 1
ATOM 2466 C CA . PHE A 1 313 ? 20.581 -11.151 -14.764 1.00 97.88 313 PHE A CA 1
ATOM 2467 C C . PHE A 1 313 ? 20.554 -9.688 -14.260 1.00 97.88 313 PHE A C 1
ATOM 2469 O O . PHE A 1 313 ? 20.735 -8.782 -15.079 1.00 97.88 313 PHE A O 1
ATOM 2476 N N . PRO A 1 314 ? 20.365 -9.433 -12.947 1.00 96.06 314 PRO A N 1
ATOM 2477 C CA . PRO A 1 314 ? 20.025 -8.095 -12.428 1.00 96.06 314 PRO A CA 1
ATOM 2478 C C . PRO A 1 314 ? 21.032 -6.973 -12.716 1.00 96.06 314 PRO A C 1
ATOM 2480 O O . PRO A 1 314 ? 20.646 -5.806 -12.830 1.00 96.06 314 PRO A O 1
ATOM 2483 N N . ASP A 1 315 ? 22.318 -7.312 -12.801 1.00 95.75 315 ASP A N 1
ATOM 2484 C CA . ASP A 1 315 ? 23.402 -6.347 -12.971 1.00 95.75 315 ASP A CA 1
ATOM 2485 C C . ASP A 1 315 ? 24.610 -6.955 -13.710 1.00 95.75 315 ASP A C 1
ATOM 2487 O O . ASP A 1 315 ? 24.789 -8.167 -13.799 1.00 95.75 315 ASP A O 1
ATOM 2491 N N . VAL A 1 316 ? 25.487 -6.119 -14.255 1.00 96.12 316 VAL A N 1
ATOM 2492 C CA . VAL A 1 316 ? 26.737 -6.571 -14.880 1.00 96.12 316 VAL A CA 1
ATOM 2493 C C . VAL A 1 316 ? 27.712 -7.174 -13.857 1.00 96.12 316 VAL A C 1
ATOM 2495 O O . VAL A 1 316 ? 28.568 -7.988 -14.222 1.00 96.12 316 VAL A O 1
ATOM 2498 N N . THR A 1 317 ? 27.573 -6.798 -12.581 1.00 97.12 317 THR A N 1
ATOM 2499 C CA . THR A 1 317 ? 28.282 -7.401 -11.448 1.00 97.12 317 THR A CA 1
ATOM 2500 C C . THR A 1 317 ? 27.500 -8.585 -10.883 1.00 97.12 317 THR A C 1
ATOM 2502 O O . THR A 1 317 ? 26.283 -8.539 -10.743 1.00 97.12 317 THR A O 1
ATOM 2505 N N . MET A 1 318 ? 28.191 -9.683 -10.578 1.00 96.88 318 MET A N 1
ATOM 2506 C CA . MET A 1 318 ? 27.544 -10.968 -10.297 1.00 96.88 318 MET A CA 1
ATOM 2507 C C . MET A 1 318 ? 27.483 -11.332 -8.812 1.00 96.88 318 MET A C 1
ATOM 2509 O O . MET A 1 318 ? 26.701 -12.205 -8.441 1.00 96.88 318 MET A O 1
ATOM 2513 N N . TYR A 1 319 ? 28.304 -10.717 -7.958 1.00 95.06 319 TYR A N 1
ATOM 2514 C CA . TYR A 1 319 ? 28.444 -11.131 -6.558 1.00 95.06 319 TYR A CA 1
ATOM 2515 C C . TYR A 1 319 ? 27.145 -11.047 -5.752 1.00 95.06 319 TYR A C 1
ATOM 2517 O O . TYR A 1 319 ? 26.868 -11.923 -4.940 1.00 95.06 319 TYR A O 1
ATOM 2525 N N . LYS A 1 320 ? 26.358 -9.991 -5.970 1.00 94.88 320 LYS A N 1
ATOM 2526 C CA . LYS A 1 320 ? 25.180 -9.696 -5.151 1.00 94.88 320 LYS A CA 1
ATOM 2527 C C . LYS A 1 320 ? 24.056 -10.716 -5.340 1.00 94.88 320 LYS A C 1
ATOM 2529 O O . LYS A 1 320 ? 23.442 -11.122 -4.363 1.00 94.88 320 LYS A O 1
ATOM 2534 N N . ASP A 1 321 ? 23.812 -11.124 -6.581 1.00 95.69 321 ASP A N 1
ATOM 2535 C CA . ASP A 1 321 ? 22.638 -11.912 -6.973 1.00 95.69 321 ASP A CA 1
ATOM 2536 C C . ASP A 1 321 ? 22.999 -13.356 -7.371 1.00 95.69 321 ASP A C 1
ATOM 2538 O O . ASP A 1 321 ? 22.177 -14.089 -7.924 1.00 95.69 321 ASP A O 1
ATOM 2542 N N . SER A 1 322 ? 24.236 -13.798 -7.112 1.00 95.88 322 SER A N 1
ATOM 2543 C CA . SER A 1 322 ? 24.658 -15.174 -7.396 1.00 95.88 322 SER A CA 1
ATOM 2544 C C . SER A 1 322 ? 25.735 -15.707 -6.453 1.00 95.88 322 SER A C 1
ATOM 2546 O O . SER A 1 322 ? 26.478 -14.960 -5.823 1.00 95.88 322 SER A O 1
ATOM 2548 N N . ASN A 1 323 ? 25.907 -17.027 -6.437 1.00 93.81 323 ASN A N 1
ATOM 2549 C CA . ASN A 1 323 ? 26.989 -17.700 -5.711 1.00 93.81 323 ASN A CA 1
ATOM 2550 C C . ASN A 1 323 ? 28.347 -17.690 -6.459 1.00 93.81 323 ASN A C 1
ATOM 2552 O O . ASN A 1 323 ? 29.188 -18.572 -6.258 1.00 93.81 323 ASN A O 1
ATOM 2556 N N . VAL A 1 324 ? 28.586 -16.730 -7.362 1.00 96.38 324 VAL A N 1
ATOM 2557 C CA . VAL A 1 324 ? 29.781 -16.708 -8.231 1.00 96.38 324 VAL A CA 1
ATOM 2558 C C . VAL A 1 324 ? 31.097 -16.733 -7.445 1.00 96.38 324 VAL A C 1
ATOM 2560 O O . VAL A 1 324 ? 32.082 -17.306 -7.916 1.00 96.38 324 VAL A O 1
ATOM 2563 N N . GLN A 1 325 ? 31.120 -16.164 -6.236 1.00 95.00 325 GLN A N 1
ATOM 2564 C CA . GLN A 1 325 ? 32.295 -16.186 -5.368 1.00 95.00 325 GLN A CA 1
ATOM 2565 C C . GLN A 1 325 ? 32.666 -17.614 -4.948 1.00 95.00 325 GLN A C 1
ATOM 2567 O O . GLN A 1 325 ? 33.854 -17.932 -4.894 1.00 95.00 325 GLN A O 1
ATOM 2572 N N . ASP A 1 326 ? 31.684 -18.481 -4.705 1.00 92.31 326 ASP A N 1
ATOM 2573 C CA . ASP A 1 326 ? 31.921 -19.872 -4.313 1.00 92.31 326 ASP A CA 1
ATOM 2574 C C . ASP A 1 326 ? 32.379 -20.707 -5.511 1.00 92.31 326 ASP A C 1
ATOM 2576 O O . ASP A 1 326 ? 33.313 -21.505 -5.412 1.00 92.31 326 ASP A O 1
ATOM 2580 N N . ALA A 1 327 ? 31.759 -20.482 -6.673 1.00 92.69 327 ALA A N 1
ATOM 2581 C CA . ALA A 1 327 ? 32.110 -21.175 -7.908 1.00 92.69 327 ALA A CA 1
ATOM 2582 C C . ALA A 1 327 ? 33.496 -20.758 -8.442 1.00 92.69 327 ALA A C 1
ATOM 2584 O O . ALA A 1 327 ? 34.255 -21.593 -8.940 1.00 92.69 327 ALA A O 1
ATOM 2585 N N . TYR A 1 328 ? 33.844 -19.469 -8.339 1.00 96.44 328 TYR A N 1
ATOM 2586 C CA . TYR A 1 328 ? 35.042 -18.885 -8.949 1.00 96.44 328 TYR A CA 1
ATOM 2587 C C . TYR A 1 328 ? 35.738 -17.835 -8.057 1.00 96.44 328 TYR A C 1
ATOM 2589 O O . TYR A 1 328 ? 35.946 -16.699 -8.493 1.00 96.44 328 TYR A O 1
ATOM 2597 N N . PRO A 1 329 ? 36.244 -18.193 -6.864 1.00 94.94 329 PRO A N 1
ATOM 2598 C CA . PRO A 1 329 ? 36.735 -17.232 -5.861 1.00 94.94 329 PRO A CA 1
ATOM 2599 C C . PRO A 1 329 ? 37.919 -16.366 -6.314 1.00 94.94 329 PRO A C 1
ATOM 2601 O O . PRO A 1 329 ? 38.188 -15.318 -5.736 1.00 94.94 329 PRO A O 1
ATOM 2604 N N . LYS A 1 330 ? 38.655 -16.803 -7.345 1.00 95.06 330 LYS A N 1
ATOM 2605 C CA . LYS A 1 330 ? 39.856 -16.125 -7.861 1.00 95.06 330 LYS A CA 1
ATOM 2606 C C . LYS A 1 330 ? 39.619 -15.314 -9.140 1.00 95.06 330 LYS A C 1
ATOM 2608 O O . LYS A 1 330 ? 40.566 -14.714 -9.635 1.00 95.06 330 LYS A O 1
ATOM 2613 N N . ARG A 1 331 ? 38.405 -15.315 -9.706 1.00 94.25 331 ARG A N 1
ATOM 2614 C CA . ARG A 1 331 ? 38.081 -14.637 -10.981 1.00 94.25 331 ARG A CA 1
ATOM 2615 C C . ARG A 1 331 ? 37.402 -13.280 -10.771 1.00 94.25 331 ARG A C 1
ATOM 2617 O O . ARG A 1 331 ? 36.447 -12.949 -11.461 1.00 94.25 331 ARG A O 1
ATOM 2624 N N . LYS A 1 332 ? 37.905 -12.518 -9.804 1.00 95.31 332 LYS A N 1
ATOM 2625 C CA . LYS A 1 332 ? 37.472 -11.148 -9.534 1.00 95.31 332 LYS A CA 1
ATOM 2626 C C . LYS A 1 332 ? 38.351 -10.184 -10.330 1.00 95.31 332 LYS A C 1
ATOM 2628 O O . LYS A 1 332 ? 39.574 -10.251 -10.205 1.00 95.31 332 LYS A O 1
ATOM 2633 N N . ASN A 1 333 ? 37.751 -9.290 -11.107 1.00 96.25 333 ASN A N 1
ATOM 2634 C CA . ASN A 1 333 ? 38.457 -8.300 -11.922 1.00 96.25 333 ASN A CA 1
ATOM 2635 C C . ASN A 1 333 ? 38.057 -6.877 -11.528 1.00 96.25 333 ASN A C 1
ATOM 2637 O O . ASN A 1 333 ? 37.185 -6.670 -10.689 1.00 96.25 333 ASN A O 1
ATOM 2641 N N . SER A 1 334 ? 38.752 -5.889 -12.091 1.00 96.88 334 SER A N 1
ATOM 2642 C CA . SER A 1 334 ? 38.455 -4.473 -11.889 1.00 96.88 334 SER A CA 1
ATOM 2643 C C . SER A 1 334 ? 38.289 -3.793 -13.240 1.00 96.88 334 SER A C 1
ATOM 2645 O O . SER A 1 334 ? 39.207 -3.835 -14.061 1.00 96.88 334 SER A O 1
ATOM 2647 N N . TYR A 1 335 ? 37.131 -3.175 -13.457 1.00 96.81 335 TYR A N 1
ATOM 2648 C CA . TYR A 1 335 ? 36.807 -2.437 -14.676 1.00 96.81 335 TYR A CA 1
ATOM 2649 C C . TYR A 1 335 ? 36.236 -1.057 -14.343 1.00 96.81 335 TYR A C 1
ATOM 2651 O O . TYR A 1 335 ? 35.809 -0.796 -13.218 1.00 96.81 335 TYR A O 1
ATOM 2659 N N . LEU A 1 336 ? 36.240 -0.156 -15.326 1.00 93.31 336 LEU A N 1
ATOM 2660 C CA . LEU A 1 336 ? 35.593 1.149 -15.206 1.00 93.31 336 LEU A CA 1
ATOM 2661 C C . LEU A 1 336 ? 34.118 1.013 -15.587 1.00 93.31 336 LEU A C 1
ATOM 2663 O O . LEU A 1 336 ? 33.783 0.999 -16.769 1.00 93.31 336 LEU A O 1
ATOM 2667 N N . LEU A 1 337 ? 33.237 0.949 -14.593 1.00 90.00 337 LEU A N 1
ATOM 2668 C CA . LEU A 1 337 ? 31.794 0.974 -14.810 1.00 90.00 337 LEU A CA 1
ATOM 2669 C C . LEU A 1 337 ? 31.322 2.426 -14.727 1.00 90.00 337 LEU A C 1
ATOM 2671 O O . LEU A 1 337 ? 31.446 3.061 -13.682 1.00 90.00 337 LEU A O 1
ATOM 2675 N N . ASN A 1 338 ? 30.865 2.987 -15.849 1.00 83.94 338 ASN A N 1
ATOM 2676 C CA . ASN A 1 338 ? 30.480 4.402 -15.960 1.00 83.94 338 ASN A CA 1
ATOM 2677 C C . ASN A 1 338 ? 31.566 5.376 -15.444 1.00 83.94 338 ASN A C 1
ATOM 2679 O O . ASN A 1 338 ? 31.273 6.404 -14.842 1.00 83.94 338 ASN A O 1
ATOM 2683 N N . GLY A 1 339 ? 32.843 5.037 -15.663 1.00 83.19 339 GLY A N 1
ATOM 2684 C CA . GLY A 1 339 ? 33.995 5.832 -15.216 1.00 83.19 339 GLY A CA 1
ATOM 2685 C C . GLY A 1 339 ? 34.452 5.572 -13.775 1.00 83.19 339 GLY A C 1
ATOM 2686 O O . GLY A 1 339 ? 35.486 6.104 -13.374 1.00 83.19 339 GLY A O 1
ATOM 2687 N N . VAL A 1 340 ? 33.748 4.727 -13.015 1.00 88.00 340 VAL A N 1
ATOM 2688 C CA . VAL A 1 340 ? 34.100 4.368 -11.634 1.00 88.00 340 VAL A CA 1
ATOM 2689 C C . VAL A 1 340 ? 34.835 3.020 -11.603 1.00 88.00 340 VAL A C 1
ATOM 2691 O O . VAL A 1 340 ? 34.281 2.015 -12.061 1.00 88.00 340 VAL A O 1
ATOM 2694 N N . PRO A 1 341 ? 36.067 2.949 -11.056 1.00 95.00 341 PRO A N 1
ATOM 2695 C CA . PRO A 1 341 ? 36.758 1.682 -10.836 1.00 95.00 341 PRO A CA 1
ATOM 2696 C C . PRO A 1 341 ? 35.952 0.779 -9.900 1.00 95.00 341 PRO A C 1
ATOM 2698 O O . PRO A 1 341 ? 35.791 1.079 -8.718 1.00 95.00 341 PRO A O 1
ATOM 2701 N N . THR A 1 342 ? 35.461 -0.333 -10.435 1.00 96.12 342 THR A N 1
ATOM 2702 C CA . THR A 1 342 ? 34.600 -1.284 -9.731 1.00 96.12 342 THR A CA 1
ATOM 2703 C C . THR A 1 342 ? 35.265 -2.649 -9.753 1.00 96.12 342 THR A C 1
ATOM 2705 O O . THR A 1 342 ? 35.592 -3.162 -10.822 1.00 96.12 342 THR A O 1
ATOM 2708 N N . GLN A 1 343 ? 35.491 -3.228 -8.573 1.00 97.25 343 GLN A N 1
ATOM 2709 C CA . GLN A 1 343 ? 36.123 -4.536 -8.431 1.00 97.25 343 GLN A CA 1
ATOM 2710 C C . GLN A 1 343 ? 35.086 -5.594 -8.043 1.00 97.25 343 GLN A C 1
ATOM 2712 O O . GLN A 1 343 ? 34.662 -5.644 -6.887 1.00 97.25 343 GLN A O 1
ATOM 2717 N N . ASP A 1 344 ? 34.756 -6.488 -8.973 1.00 97.38 344 ASP A N 1
ATOM 2718 C CA . ASP A 1 344 ? 33.730 -7.528 -8.824 1.00 97.38 344 ASP A CA 1
ATOM 2719 C C . ASP A 1 344 ? 33.972 -8.705 -9.800 1.00 97.38 344 ASP A C 1
ATOM 2721 O O . ASP A 1 344 ? 34.986 -8.762 -10.500 1.00 97.38 344 ASP A O 1
ATOM 2725 N N . TRP A 1 345 ? 33.068 -9.678 -9.812 1.00 98.06 345 TRP A N 1
ATOM 2726 C CA . TRP A 1 345 ? 32.905 -10.681 -10.854 1.00 98.06 345 TRP A CA 1
ATOM 2727 C C . TRP A 1 345 ? 31.969 -10.113 -11.916 1.00 98.06 345 TRP A C 1
ATOM 2729 O O . TRP A 1 345 ? 30.811 -9.830 -11.621 1.00 98.06 345 TRP A O 1
ATOM 2739 N N . PHE A 1 346 ? 32.457 -9.948 -13.142 1.00 98.19 346 PHE A N 1
ATOM 2740 C CA . PHE A 1 346 ? 31.666 -9.361 -14.220 1.00 98.19 346 PHE A CA 1
ATOM 2741 C C . PHE A 1 346 ? 31.190 -10.430 -15.194 1.00 98.19 346 PHE A C 1
ATOM 2743 O O . PHE A 1 346 ? 31.950 -11.334 -15.540 1.00 98.19 346 PHE A O 1
ATOM 2750 N N . THR A 1 347 ? 29.972 -10.291 -15.714 1.00 97.69 347 THR A N 1
ATOM 2751 C CA . THR A 1 347 ? 29.399 -11.219 -16.711 1.00 97.69 347 THR A CA 1
ATOM 2752 C C . THR A 1 347 ? 30.307 -11.420 -17.934 1.00 97.69 347 THR A C 1
ATOM 2754 O O . THR A 1 347 ? 30.426 -12.534 -18.446 1.00 97.69 347 THR A O 1
ATOM 2757 N N . ILE A 1 348 ? 31.043 -10.381 -18.340 1.00 97.62 348 ILE A N 1
ATOM 2758 C CA . ILE A 1 348 ? 32.003 -10.401 -19.458 1.00 97.62 348 ILE A CA 1
ATOM 2759 C C . ILE A 1 348 ? 33.253 -11.267 -19.218 1.00 97.62 348 ILE A C 1
ATOM 2761 O O . ILE A 1 348 ? 34.000 -11.546 -20.157 1.00 97.62 348 ILE A O 1
ATOM 2765 N N . ASP A 1 349 ? 33.494 -11.713 -17.984 1.00 97.56 349 ASP A N 1
ATOM 2766 C CA . ASP A 1 349 ? 34.614 -12.594 -17.640 1.00 97.56 349 ASP A CA 1
ATOM 2767 C C . ASP A 1 349 ? 34.262 -14.083 -17.785 1.00 97.56 349 ASP A C 1
ATOM 2769 O O . ASP A 1 349 ? 35.156 -14.938 -17.805 1.00 97.56 349 ASP A O 1
ATOM 2773 N N . PHE A 1 350 ? 32.972 -14.395 -17.928 1.00 97.81 350 PHE A N 1
ATOM 2774 C CA . PHE A 1 350 ? 32.429 -15.750 -17.945 1.00 97.81 350 PHE A CA 1
ATOM 2775 C C . PHE A 1 350 ? 31.785 -16.063 -19.289 1.00 97.81 350 PHE A C 1
ATOM 2777 O O . PHE A 1 350 ? 31.037 -15.261 -19.837 1.00 97.81 350 PHE A O 1
ATOM 2784 N N . THR A 1 351 ? 32.055 -17.246 -19.836 1.00 97.56 351 THR A N 1
ATOM 2785 C CA . THR A 1 351 ? 31.286 -17.770 -20.971 1.00 97.56 351 THR A CA 1
ATOM 2786 C C . THR A 1 351 ? 29.951 -18.334 -20.492 1.00 97.56 351 THR A C 1
ATOM 2788 O O . THR A 1 351 ? 29.822 -18.750 -19.340 1.00 97.56 351 THR A O 1
ATOM 2791 N N . SER A 1 352 ? 28.977 -18.465 -21.391 1.00 94.50 352 SER A N 1
ATOM 2792 C CA . SER A 1 352 ? 27.707 -19.155 -21.117 1.00 94.50 352 SER A CA 1
ATOM 2793 C C . SER A 1 352 ? 27.894 -20.564 -20.521 1.00 94.50 352 SER A C 1
ATOM 2795 O O . SER A 1 352 ? 27.083 -21.034 -19.723 1.00 94.50 352 SER A O 1
ATOM 2797 N N . LYS A 1 353 ? 29.000 -21.242 -20.858 1.00 95.12 353 LYS A N 1
ATOM 2798 C CA . LYS A 1 353 ? 29.370 -22.545 -20.293 1.00 95.12 353 LYS A CA 1
ATOM 2799 C C . LYS A 1 353 ? 29.886 -22.446 -18.855 1.00 95.12 353 LYS A C 1
ATOM 2801 O O . LYS A 1 353 ? 29.564 -23.334 -18.066 1.00 95.12 353 LYS A O 1
ATOM 2806 N N . ASP A 1 354 ? 30.666 -21.416 -18.522 1.00 95.06 354 ASP A N 1
ATOM 2807 C CA . ASP A 1 354 ? 31.157 -21.193 -17.153 1.00 95.06 354 ASP A CA 1
ATOM 2808 C C . ASP A 1 354 ? 29.988 -20.956 -16.179 1.00 95.06 354 ASP A C 1
ATOM 2810 O O . ASP A 1 354 ? 30.040 -21.407 -15.035 1.00 95.06 354 ASP A O 1
ATOM 2814 N N . LEU A 1 355 ? 28.914 -20.307 -16.646 1.00 94.62 355 LEU A N 1
ATOM 2815 C CA . LEU A 1 355 ? 27.744 -19.956 -15.834 1.00 94.62 355 LEU A CA 1
ATOM 2816 C C . LEU A 1 355 ? 26.872 -21.148 -15.418 1.00 94.62 355 LEU A C 1
ATOM 2818 O O . LEU A 1 355 ? 26.031 -21.004 -14.540 1.00 94.62 355 LEU A O 1
ATOM 2822 N N . LYS A 1 356 ? 27.087 -22.349 -15.970 1.00 90.75 356 LYS A N 1
ATOM 2823 C CA . LYS A 1 356 ? 26.314 -23.548 -15.586 1.00 90.75 356 LYS A CA 1
ATOM 2824 C C . LYS A 1 356 ? 26.511 -23.978 -14.129 1.00 90.75 356 LYS A C 1
ATOM 2826 O O . LYS A 1 356 ? 25.690 -24.728 -13.611 1.00 90.75 356 LYS A O 1
ATOM 2831 N N . SER A 1 357 ? 27.609 -23.560 -13.501 1.00 89.19 357 SER A N 1
ATOM 2832 C CA . SER A 1 357 ? 27.909 -23.812 -12.087 1.00 89.19 357 SER A CA 1
ATOM 2833 C C . SER A 1 357 ? 27.626 -22.607 -11.186 1.00 89.19 357 SER A C 1
ATOM 2835 O O . SER A 1 357 ? 28.000 -22.640 -10.017 1.00 89.19 357 SER A O 1
ATOM 2837 N N . VAL A 1 358 ? 27.032 -21.543 -11.734 1.00 94.88 358 VAL A N 1
ATOM 2838 C CA . VAL A 1 358 ? 26.649 -20.334 -11.004 1.00 94.88 358 VAL A CA 1
ATOM 2839 C C . VAL A 1 358 ? 25.131 -20.332 -10.855 1.00 94.88 358 VAL A C 1
ATOM 2841 O O . VAL A 1 358 ? 24.398 -20.494 -11.832 1.00 94.88 358 VAL A O 1
ATOM 2844 N N . PHE A 1 359 ? 24.670 -20.166 -9.624 1.00 93.38 359 PHE A N 1
ATOM 2845 C CA . PHE A 1 359 ? 23.266 -20.164 -9.253 1.00 93.38 359 PHE A CA 1
ATOM 2846 C C . PHE A 1 359 ? 22.863 -18.797 -8.711 1.00 93.38 359 PHE A C 1
ATOM 2848 O O . PHE A 1 359 ? 23.633 -18.149 -8.001 1.00 93.38 359 PHE A O 1
ATOM 2855 N N . LEU A 1 360 ? 21.650 -18.385 -9.064 1.00 95.62 360 LEU A N 1
ATOM 2856 C CA . LEU A 1 360 ? 20.999 -17.183 -8.565 1.00 95.62 360 LEU A CA 1
ATOM 2857 C C . LEU A 1 360 ? 20.651 -17.360 -7.085 1.00 95.62 360 LEU A C 1
ATOM 2859 O O . LEU A 1 360 ? 20.097 -18.393 -6.701 1.00 95.62 360 LEU A O 1
ATOM 2863 N N . ILE A 1 361 ? 20.939 -16.334 -6.291 1.00 93.44 361 ILE A N 1
ATOM 2864 C CA . ILE A 1 361 ? 20.612 -16.242 -4.860 1.00 93.44 361 ILE A CA 1
ATOM 2865 C C . ILE A 1 361 ? 19.908 -14.909 -4.583 1.00 93.44 361 ILE A C 1
ATOM 2867 O O . ILE A 1 361 ? 19.846 -14.038 -5.453 1.00 93.44 361 ILE A O 1
ATOM 2871 N N . ARG A 1 362 ? 19.368 -14.722 -3.379 1.00 90.75 362 ARG A N 1
ATOM 2872 C CA . ARG A 1 362 ? 18.746 -13.454 -2.988 1.00 90.75 362 ARG A CA 1
ATOM 2873 C C . ARG A 1 362 ? 19.755 -12.296 -2.979 1.00 90.75 362 ARG A C 1
ATOM 2875 O O . ARG A 1 362 ? 20.725 -12.309 -2.228 1.00 90.75 362 ARG A O 1
ATOM 2882 N N . GLY A 1 363 ? 19.463 -11.241 -3.738 1.00 88.50 363 GLY A N 1
ATOM 2883 C CA . GLY A 1 363 ? 20.245 -9.998 -3.719 1.00 88.50 363 GLY A CA 1
ATOM 2884 C C . GLY A 1 363 ? 19.933 -9.051 -2.558 1.00 88.50 363 GLY A C 1
ATOM 2885 O O . GLY A 1 363 ? 20.670 -8.093 -2.315 1.00 88.50 363 GLY A O 1
ATOM 2886 N N . ILE A 1 364 ? 18.828 -9.287 -1.842 1.00 89.12 364 ILE A N 1
ATOM 2887 C CA . ILE A 1 364 ? 18.364 -8.464 -0.719 1.00 89.12 364 ILE A CA 1
ATOM 2888 C C . ILE A 1 364 ? 18.344 -9.326 0.542 1.00 89.12 364 ILE A C 1
ATOM 2890 O O . ILE A 1 364 ? 17.558 -10.261 0.663 1.00 89.12 364 ILE A O 1
ATOM 2894 N N . LEU A 1 365 ? 19.213 -9.000 1.501 1.00 86.25 365 LEU A N 1
ATOM 2895 C CA . LEU A 1 365 ? 19.448 -9.842 2.680 1.00 86.25 365 LEU A CA 1
ATOM 2896 C C . LEU A 1 365 ? 18.282 -9.879 3.676 1.00 86.25 365 LEU A C 1
ATOM 2898 O O . LEU A 1 365 ? 18.228 -10.808 4.481 1.00 86.25 365 LEU A O 1
ATOM 2902 N N . SER A 1 366 ? 17.366 -8.905 3.628 1.00 82.69 366 SER A N 1
ATOM 2903 C CA . SER A 1 366 ? 16.123 -8.927 4.412 1.00 82.69 366 SER A CA 1
ATOM 2904 C C . SER A 1 366 ? 15.095 -9.932 3.880 1.00 82.69 366 SER A C 1
ATOM 2906 O O . SER A 1 366 ? 14.197 -10.309 4.631 1.00 82.69 366 SER A O 1
ATOM 2908 N N . ARG A 1 367 ? 15.227 -10.394 2.626 1.00 87.94 367 ARG A N 1
ATOM 2909 C CA . ARG A 1 367 ? 14.387 -11.454 2.045 1.00 87.94 367 ARG A CA 1
ATOM 2910 C C . ARG A 1 367 ? 14.838 -12.838 2.515 1.00 87.94 367 ARG A C 1
ATOM 2912 O O . ARG A 1 367 ? 15.971 -13.030 2.966 1.00 87.94 367 ARG A O 1
ATOM 2919 N N . SER A 1 368 ? 13.936 -13.812 2.409 1.00 84.06 368 SER A N 1
ATOM 2920 C CA . SER A 1 368 ? 14.158 -15.169 2.918 1.00 84.06 368 SER A CA 1
ATOM 2921 C C . SER A 1 368 ? 15.341 -15.885 2.234 1.00 84.06 368 SER A C 1
ATOM 2923 O O . SER A 1 368 ? 15.369 -15.954 1.006 1.00 84.06 368 SER A O 1
ATOM 2925 N N . PRO A 1 369 ? 16.273 -16.500 2.995 1.00 84.81 369 PRO A N 1
ATOM 2926 C CA . PRO A 1 369 ? 17.303 -17.405 2.465 1.00 84.81 369 PRO A CA 1
ATOM 2927 C C . PRO A 1 369 ? 16.779 -18.670 1.809 1.00 84.81 369 PRO A C 1
ATOM 2929 O O . PRO A 1 369 ? 17.531 -19.360 1.128 1.00 84.81 369 PRO A O 1
ATOM 2932 N N . ALA A 1 370 ? 15.526 -19.025 2.089 1.00 83.19 370 ALA A N 1
ATOM 2933 C CA . ALA A 1 370 ? 15.010 -20.369 1.879 1.00 83.19 370 ALA A CA 1
ATOM 2934 C C . ALA A 1 370 ? 15.052 -20.840 0.415 1.00 83.19 370 ALA A C 1
ATOM 2936 O O . ALA A 1 370 ? 14.944 -22.033 0.158 1.00 83.19 370 ALA A O 1
ATOM 2937 N N . PHE A 1 371 ? 15.218 -19.920 -0.538 1.00 84.62 371 PHE A N 1
ATOM 2938 C CA . PHE A 1 371 ? 15.205 -20.207 -1.970 1.00 84.62 371 PHE A CA 1
ATOM 2939 C C . PHE A 1 371 ? 16.590 -20.173 -2.637 1.00 84.62 371 PHE A C 1
ATOM 2941 O O . PHE A 1 371 ? 16.680 -20.445 -3.837 1.00 84.62 371 PHE A O 1
ATOM 2948 N N . ASP A 1 372 ? 17.659 -19.874 -1.894 1.00 83.31 372 ASP A N 1
ATOM 2949 C CA . ASP A 1 372 ? 19.016 -19.744 -2.447 1.00 83.31 372 ASP A CA 1
ATOM 2950 C C . ASP A 1 372 ? 19.605 -21.102 -2.866 1.00 83.31 372 ASP A C 1
ATOM 2952 O O . ASP A 1 372 ? 20.250 -21.220 -3.908 1.00 83.31 372 ASP A O 1
ATOM 2956 N N . ASP A 1 373 ? 19.313 -22.162 -2.108 1.00 72.81 373 ASP A N 1
ATOM 2957 C CA . ASP A 1 373 ? 19.849 -23.510 -2.347 1.00 72.81 373 ASP A CA 1
ATOM 2958 C C . ASP A 1 373 ? 19.112 -24.289 -3.453 1.00 72.81 373 ASP A C 1
ATOM 2960 O O . ASP A 1 373 ? 19.484 -25.418 -3.792 1.00 72.81 373 ASP A O 1
ATOM 2964 N N . ASN A 1 374 ? 18.108 -23.680 -4.093 1.00 74.44 374 ASN A N 1
ATOM 2965 C CA . ASN A 1 374 ? 17.293 -24.312 -5.137 1.00 74.44 374 ASN A CA 1
ATOM 2966 C C . ASN A 1 374 ? 18.024 -24.484 -6.482 1.00 74.44 374 ASN A C 1
ATOM 2968 O O . ASN A 1 374 ? 17.418 -24.913 -7.464 1.00 74.44 374 ASN A O 1
ATOM 2972 N N . ARG A 1 375 ? 19.328 -24.171 -6.545 1.00 78.06 375 ARG A N 1
ATOM 2973 C CA . ARG A 1 375 ? 20.181 -24.295 -7.743 1.00 78.06 375 ARG A CA 1
ATOM 2974 C C . ARG A 1 375 ? 19.577 -23.606 -8.974 1.00 78.06 375 ARG A C 1
ATOM 2976 O O . ARG A 1 375 ? 19.634 -24.135 -10.085 1.00 78.06 375 ARG A O 1
ATOM 2983 N N . ASN A 1 376 ? 18.995 -22.423 -8.773 1.00 84.81 376 ASN A N 1
ATOM 2984 C CA . ASN A 1 376 ? 18.398 -21.622 -9.840 1.00 84.81 376 ASN A CA 1
ATOM 2985 C C . ASN A 1 376 ? 19.479 -21.206 -10.848 1.00 84.81 376 ASN A C 1
ATOM 2987 O O . ASN A 1 376 ? 20.319 -20.365 -10.546 1.00 84.81 376 ASN A O 1
ATOM 2991 N N . VAL A 1 377 ? 19.482 -21.799 -12.041 1.00 90.12 377 VAL A N 1
ATOM 2992 C CA . VAL A 1 377 ? 20.465 -21.472 -13.085 1.00 90.12 377 VAL A CA 1
ATOM 2993 C C . VAL A 1 377 ? 20.134 -20.152 -13.779 1.00 90.12 377 VAL A C 1
ATOM 2995 O O . VAL A 1 377 ? 18.967 -19.835 -14.020 1.00 90.12 377 VAL A O 1
ATOM 2998 N N . ILE A 1 378 ? 21.177 -19.417 -14.166 1.00 95.56 378 ILE A N 1
ATOM 2999 C CA . ILE A 1 378 ? 21.048 -18.218 -14.998 1.00 95.56 378 ILE A CA 1
ATOM 3000 C C . ILE A 1 378 ? 20.523 -18.626 -16.382 1.00 95.56 378 ILE A C 1
ATOM 3002 O O . ILE A 1 378 ? 21.095 -19.496 -17.045 1.00 95.56 378 ILE A O 1
ATOM 3006 N N . SER A 1 379 ? 19.429 -18.002 -16.817 1.00 96.25 379 SER A N 1
ATOM 3007 C CA . SER A 1 379 ? 18.750 -18.330 -18.075 1.00 96.25 379 SER A CA 1
ATOM 3008 C C . SER A 1 379 ? 19.050 -17.315 -19.175 1.00 96.25 379 SER A C 1
ATOM 3010 O O . SER A 1 379 ? 19.238 -16.126 -18.914 1.00 96.25 379 SER A O 1
ATOM 3012 N N . THR A 1 380 ? 19.080 -17.783 -20.424 1.00 97.62 380 THR A N 1
ATOM 3013 C CA . THR A 1 380 ? 19.183 -16.897 -21.589 1.00 97.62 380 THR A CA 1
ATOM 3014 C C . THR A 1 380 ? 17.849 -16.217 -21.879 1.00 97.62 380 THR A C 1
ATOM 3016 O O . THR A 1 380 ? 16.785 -16.738 -21.532 1.00 97.62 380 THR A O 1
ATOM 3019 N N . VAL A 1 381 ? 17.904 -15.081 -22.572 1.00 98.06 381 VAL A N 1
ATOM 3020 C CA . VAL A 1 381 ? 16.713 -14.340 -23.022 1.00 98.06 381 VAL A CA 1
ATOM 3021 C C . VAL A 1 381 ? 15.786 -15.238 -23.856 1.00 98.06 381 VAL A C 1
ATOM 3023 O O . VAL A 1 381 ? 14.572 -15.253 -23.653 1.00 98.06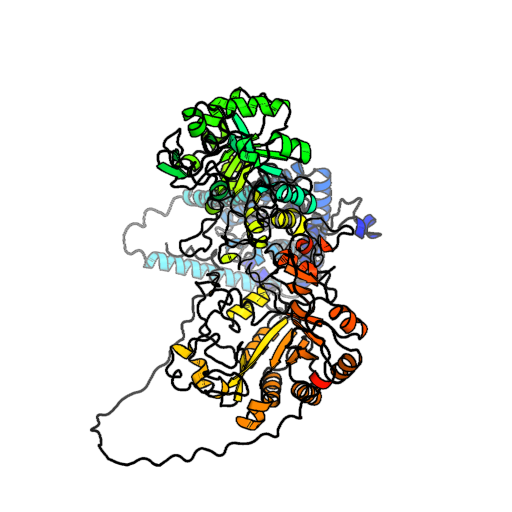 381 VAL A O 1
ATOM 3026 N N . GLU A 1 382 ? 16.353 -16.042 -24.757 1.00 97.38 382 GLU A N 1
ATOM 3027 C CA . GLU A 1 382 ? 15.631 -16.997 -25.599 1.00 97.38 382 GLU A CA 1
ATOM 3028 C C . GLU A 1 382 ? 14.924 -18.073 -24.781 1.00 97.38 382 GLU A C 1
ATOM 3030 O O . GLU A 1 382 ? 13.780 -18.417 -25.080 1.00 97.38 382 GLU A O 1
ATOM 3035 N N . ASN A 1 383 ? 15.579 -18.605 -23.746 1.00 96.12 383 ASN A N 1
ATOM 3036 C CA . ASN A 1 383 ? 14.996 -19.649 -22.910 1.00 96.12 383 ASN A CA 1
ATOM 3037 C C . ASN A 1 383 ? 13.794 -19.110 -22.131 1.00 96.12 383 ASN A C 1
ATOM 3039 O O . ASN A 1 383 ? 12.748 -19.750 -22.136 1.00 96.12 383 ASN A O 1
ATOM 3043 N N . ILE A 1 384 ? 13.902 -17.914 -21.542 1.00 96.25 384 ILE A N 1
ATOM 3044 C CA . ILE A 1 384 ? 12.777 -17.274 -20.845 1.00 96.25 384 ILE A CA 1
ATOM 3045 C C . ILE A 1 384 ? 11.607 -17.045 -21.811 1.00 96.25 384 ILE A C 1
ATOM 3047 O O . ILE A 1 384 ? 10.483 -17.477 -21.543 1.00 96.25 384 ILE A O 1
ATOM 3051 N N . ALA A 1 385 ? 11.866 -16.449 -22.977 1.00 95.88 385 ALA A N 1
ATOM 3052 C CA . ALA A 1 385 ? 10.827 -16.183 -23.968 1.00 95.88 385 ALA A CA 1
ATOM 3053 C C . ALA A 1 385 ? 10.140 -17.461 -24.478 1.00 95.88 385 ALA A C 1
ATOM 3055 O O . ALA A 1 385 ? 8.917 -17.503 -24.610 1.00 95.88 385 ALA A O 1
ATOM 3056 N N . THR A 1 386 ? 10.908 -18.512 -24.770 1.00 94.50 386 THR A N 1
ATOM 3057 C CA . THR A 1 386 ? 10.371 -19.764 -25.327 1.00 94.50 386 THR A CA 1
ATOM 3058 C C . THR A 1 386 ? 9.650 -20.618 -24.290 1.00 94.50 386 THR A C 1
ATOM 3060 O O . THR A 1 386 ? 8.639 -21.241 -24.626 1.00 94.50 386 THR A O 1
ATOM 3063 N N . GLN A 1 387 ? 10.141 -20.635 -23.048 1.00 93.94 387 GLN A N 1
ATOM 3064 C CA . GLN A 1 387 ? 9.561 -21.402 -21.951 1.00 93.94 387 GLN A CA 1
ATOM 3065 C C . GLN A 1 387 ? 8.241 -20.798 -21.469 1.00 93.94 387 GLN A C 1
ATOM 3067 O O . GLN A 1 387 ? 7.275 -21.538 -21.290 1.00 93.94 387 GLN A O 1
ATOM 3072 N N . PHE A 1 388 ? 8.191 -19.477 -21.274 1.00 92.62 388 PHE A N 1
ATOM 3073 C CA . PHE A 1 388 ? 7.037 -18.817 -20.659 1.00 92.62 388 PHE A CA 1
ATOM 3074 C C . PHE A 1 388 ? 6.078 -18.185 -21.661 1.00 92.62 388 PHE A C 1
ATOM 3076 O O . PHE A 1 388 ? 4.894 -18.083 -21.359 1.00 92.62 388 PHE A O 1
ATOM 3083 N N . LYS A 1 389 ? 6.559 -17.796 -22.851 1.00 92.88 389 LYS A N 1
ATOM 3084 C CA . LYS A 1 389 ? 5.763 -17.125 -23.896 1.00 92.88 389 LYS A CA 1
ATOM 3085 C C . LYS A 1 389 ? 4.897 -15.993 -23.316 1.00 92.88 389 LYS A C 1
ATOM 3087 O O . LYS A 1 389 ? 3.672 -16.051 -23.435 1.00 92.88 389 LYS A O 1
ATOM 3092 N N . PRO A 1 390 ? 5.516 -15.012 -22.637 1.00 92.75 390 PRO A N 1
ATOM 3093 C CA . PRO A 1 390 ? 4.768 -13.994 -21.915 1.00 92.75 390 PRO A CA 1
ATOM 3094 C C . PRO A 1 390 ? 3.934 -13.129 -22.863 1.00 92.75 390 PRO A C 1
ATOM 3096 O O . PRO A 1 390 ? 4.289 -12.964 -24.030 1.00 92.75 390 PRO A O 1
ATOM 3099 N N . ALA A 1 391 ? 2.847 -12.551 -22.344 1.00 91.75 391 ALA A N 1
ATOM 3100 C CA . ALA A 1 391 ? 1.991 -11.635 -23.100 1.00 91.75 391 ALA A CA 1
ATOM 3101 C C . ALA A 1 391 ? 2.750 -10.385 -23.574 1.00 91.75 391 ALA A C 1
ATOM 3103 O O . ALA A 1 391 ? 2.463 -9.864 -24.649 1.00 91.75 391 ALA A O 1
ATOM 3104 N N . GLY A 1 392 ? 3.736 -9.945 -22.789 1.00 96.19 392 GLY A N 1
ATOM 3105 C CA . GLY A 1 392 ? 4.740 -8.982 -23.212 1.00 96.19 392 GLY A CA 1
ATOM 3106 C C . GLY A 1 392 ? 6.105 -9.302 -22.611 1.00 96.19 392 GLY A C 1
ATOM 3107 O O . GLY A 1 392 ? 6.198 -9.743 -21.460 1.00 96.19 392 GLY A O 1
ATOM 3108 N N . PHE A 1 393 ? 7.170 -9.058 -23.373 1.00 97.88 393 PHE A N 1
ATOM 3109 C CA . PHE A 1 393 ? 8.544 -9.214 -22.908 1.00 97.88 393 PHE A CA 1
ATOM 3110 C C . PHE A 1 393 ? 9.315 -7.894 -22.970 1.00 97.88 393 PHE A C 1
ATOM 3112 O O . PHE A 1 393 ? 9.455 -7.271 -24.029 1.00 97.88 393 PHE A O 1
ATOM 3119 N N . TRP A 1 394 ? 9.812 -7.469 -21.810 1.00 98.62 394 TRP A N 1
ATOM 3120 C CA . TRP A 1 394 ? 10.557 -6.235 -21.624 1.00 98.62 394 TRP A CA 1
ATOM 3121 C C . TRP A 1 394 ? 12.035 -6.530 -21.407 1.00 98.62 394 TRP A C 1
ATOM 3123 O O . TRP A 1 394 ? 12.419 -7.138 -20.407 1.00 98.62 394 TRP A O 1
ATOM 3133 N N . LEU A 1 395 ? 12.874 -6.048 -22.323 1.00 98.56 395 LEU A N 1
ATOM 3134 C CA . LEU A 1 395 ? 14.325 -6.137 -22.207 1.00 98.56 395 LEU A CA 1
ATOM 3135 C C . LEU A 1 395 ? 14.904 -4.788 -21.782 1.00 98.56 395 LEU A C 1
ATOM 3137 O O . LEU A 1 395 ? 14.658 -3.768 -22.426 1.00 98.56 395 LEU A O 1
ATOM 3141 N N . ASN A 1 396 ? 15.690 -4.776 -20.710 1.00 98.44 396 ASN A N 1
ATOM 3142 C CA . ASN A 1 396 ? 16.372 -3.578 -20.237 1.00 98.44 396 ASN A CA 1
ATOM 3143 C C . ASN A 1 396 ? 17.891 -3.699 -20.411 1.00 98.44 396 ASN A C 1
ATOM 3145 O O . ASN A 1 396 ? 18.511 -4.635 -19.917 1.00 98.44 396 ASN A O 1
ATOM 3149 N N . VAL A 1 397 ? 18.491 -2.729 -21.101 1.00 97.62 397 VAL A N 1
ATOM 3150 C CA . VAL A 1 397 ? 19.932 -2.644 -21.372 1.00 97.62 397 VAL A CA 1
ATOM 3151 C C . VAL A 1 397 ? 20.532 -1.536 -20.515 1.00 97.62 397 VAL A C 1
ATOM 3153 O O . VAL A 1 397 ? 20.340 -0.358 -20.809 1.00 97.62 397 VAL A O 1
ATOM 3156 N N . GLN A 1 398 ? 21.260 -1.897 -19.459 1.00 95.31 398 GLN A N 1
ATOM 3157 C CA . GLN A 1 398 ? 21.785 -0.929 -18.484 1.00 95.31 398 GLN A CA 1
ATOM 3158 C C . GLN A 1 398 ? 23.095 -0.254 -18.920 1.00 95.31 398 GLN A C 1
ATOM 3160 O O . GLN A 1 398 ? 23.287 0.914 -18.597 1.00 95.31 398 GLN A O 1
ATOM 3165 N N . HIS A 1 399 ? 23.972 -0.978 -19.633 1.00 94.75 399 HIS A N 1
ATOM 3166 C CA . HIS A 1 399 ? 25.381 -0.595 -19.819 1.00 94.75 399 HIS A CA 1
ATOM 3167 C C . HIS A 1 399 ? 25.911 -0.828 -21.254 1.00 94.75 399 HIS A C 1
ATOM 3169 O O . HIS A 1 399 ? 26.938 -1.485 -21.439 1.00 94.75 399 HIS A O 1
ATOM 3175 N N . ASP A 1 400 ? 25.224 -0.347 -22.298 1.00 94.50 400 ASP A N 1
ATOM 3176 C CA . ASP A 1 400 ? 25.635 -0.567 -23.705 1.00 94.50 400 ASP A CA 1
ATOM 3177 C C . ASP A 1 400 ? 27.068 -0.072 -23.982 1.00 94.50 400 ASP A C 1
ATOM 3179 O O . ASP A 1 400 ? 27.882 -0.801 -24.561 1.00 94.50 400 ASP A O 1
ATOM 3183 N N . ALA A 1 401 ? 27.423 1.114 -23.482 1.00 93.00 401 ALA A N 1
ATOM 3184 C CA . ALA A 1 401 ? 28.758 1.684 -23.619 1.00 93.00 401 ALA A CA 1
ATOM 3185 C C . ALA A 1 401 ? 29.852 0.810 -22.984 1.00 93.00 401 ALA A C 1
ATOM 3187 O O . ALA A 1 401 ? 30.945 0.707 -23.545 1.00 93.00 401 ALA A O 1
ATOM 3188 N N . PHE A 1 402 ? 29.569 0.161 -21.849 1.00 95.25 402 PHE A N 1
ATOM 3189 C CA . PHE A 1 402 ? 30.496 -0.774 -21.206 1.00 95.25 402 PHE A CA 1
ATOM 3190 C C . PHE A 1 402 ? 30.751 -1.987 -22.107 1.00 95.25 402 PHE A C 1
ATOM 3192 O O . PHE A 1 402 ? 31.898 -2.297 -22.421 1.00 95.25 402 PHE A O 1
ATOM 3199 N N . TYR A 1 403 ? 29.699 -2.630 -22.619 1.00 96.38 403 TYR A N 1
ATOM 3200 C CA . TYR A 1 403 ? 29.856 -3.782 -23.512 1.00 96.38 403 TYR A CA 1
ATOM 3201 C C . TYR A 1 403 ? 30.639 -3.430 -24.784 1.00 96.38 403 TYR A C 1
ATOM 3203 O O . TYR A 1 403 ? 31.522 -4.192 -25.189 1.00 96.38 403 TYR A O 1
ATOM 3211 N N . ALA A 1 404 ? 30.404 -2.246 -25.357 1.00 94.00 404 ALA A N 1
ATOM 3212 C CA . ALA A 1 404 ? 31.150 -1.763 -26.516 1.00 94.00 404 ALA A CA 1
ATOM 3213 C C . ALA A 1 404 ? 32.659 -1.607 -26.237 1.00 94.00 404 ALA A C 1
ATOM 3215 O O . ALA A 1 404 ? 33.474 -1.962 -27.091 1.00 94.00 404 ALA A O 1
ATOM 3216 N N . GLN A 1 405 ? 33.052 -1.136 -25.044 1.00 94.50 405 GLN A N 1
ATOM 3217 C CA . GLN A 1 405 ? 34.465 -1.044 -24.631 1.00 94.50 405 GLN A CA 1
ATOM 3218 C C . GLN A 1 405 ? 35.144 -2.418 -24.543 1.00 94.50 405 GLN A C 1
ATOM 3220 O O . GLN A 1 405 ? 36.354 -2.529 -24.740 1.00 94.50 405 GLN A O 1
ATOM 3225 N N . HIS A 1 406 ? 34.361 -3.467 -24.301 1.00 96.38 406 HIS A N 1
ATOM 3226 C CA . HIS A 1 406 ? 34.821 -4.847 -24.187 1.00 96.38 406 HIS A CA 1
ATOM 3227 C C . HIS A 1 406 ? 34.610 -5.670 -25.470 1.00 96.38 406 HIS A C 1
ATOM 3229 O O . HIS A 1 406 ? 34.656 -6.898 -25.432 1.00 96.38 406 HIS A O 1
ATOM 3235 N N . ASN A 1 407 ? 34.439 -5.007 -26.622 1.00 96.38 407 ASN A N 1
ATOM 3236 C CA . ASN A 1 407 ? 34.228 -5.631 -27.937 1.00 96.38 407 ASN A CA 1
ATOM 3237 C C . ASN A 1 407 ? 32.983 -6.540 -28.017 1.00 96.38 407 ASN A C 1
ATOM 3239 O O . ASN A 1 407 ? 32.925 -7.446 -28.850 1.00 96.38 407 ASN A O 1
ATOM 3243 N N . LEU A 1 408 ? 31.978 -6.290 -27.178 1.00 97.44 408 LEU A N 1
ATOM 3244 C CA . LEU A 1 408 ? 30.667 -6.933 -27.219 1.00 97.44 408 LEU A CA 1
ATOM 3245 C C . LEU A 1 408 ? 29.628 -5.948 -27.774 1.00 97.44 408 LEU A C 1
ATOM 3247 O O . LEU A 1 408 ? 29.770 -4.734 -27.649 1.00 97.44 408 LEU A O 1
ATOM 3251 N N . SER A 1 409 ? 28.578 -6.456 -28.422 1.00 95.69 409 SER A N 1
ATOM 3252 C CA . SER A 1 409 ? 27.561 -5.608 -29.061 1.00 95.69 409 SER A CA 1
ATOM 3253 C C . SER A 1 409 ? 26.154 -5.985 -28.614 1.00 95.69 409 SER A C 1
ATOM 3255 O O . SER A 1 409 ? 25.592 -6.962 -29.112 1.00 95.69 409 SER A O 1
ATOM 3257 N N . MET A 1 410 ? 25.549 -5.162 -27.748 1.00 95.75 410 MET A N 1
ATOM 3258 C CA . MET A 1 410 ? 24.141 -5.327 -27.363 1.00 95.75 410 MET A CA 1
ATOM 3259 C C . MET A 1 410 ? 23.209 -5.169 -28.549 1.00 95.75 410 MET A C 1
ATOM 3261 O O . MET A 1 410 ? 22.341 -6.007 -28.768 1.00 95.75 410 MET A O 1
ATOM 3265 N N . SER A 1 411 ? 23.431 -4.149 -29.379 1.00 93.81 411 SER A N 1
ATOM 3266 C CA . SER A 1 411 ? 22.660 -3.974 -30.613 1.00 93.81 411 SER A CA 1
ATOM 3267 C C . SER A 1 411 ? 22.747 -5.198 -31.534 1.00 93.81 411 SER A C 1
ATOM 3269 O O . SER A 1 411 ? 21.745 -5.603 -32.121 1.00 93.81 411 SER A O 1
ATOM 3271 N N . GLY A 1 412 ? 23.931 -5.809 -31.664 1.00 95.00 412 GLY A N 1
ATOM 3272 C CA . GLY A 1 412 ? 24.117 -7.038 -32.438 1.00 95.00 412 GLY A CA 1
ATOM 3273 C C . GLY A 1 412 ? 23.333 -8.218 -31.862 1.00 95.00 412 GLY A C 1
ATOM 3274 O O . GLY A 1 412 ? 22.619 -8.894 -32.606 1.00 95.00 412 GLY A O 1
ATOM 3275 N N . PHE A 1 413 ? 23.417 -8.421 -30.545 1.00 97.12 413 PHE A N 1
ATOM 3276 C CA . PHE A 1 413 ? 22.650 -9.444 -29.834 1.00 97.12 413 PHE A CA 1
ATOM 3277 C C . PHE A 1 413 ? 21.135 -9.241 -29.998 1.00 97.12 413 PHE A C 1
ATOM 3279 O O . PHE A 1 413 ? 20.446 -10.150 -30.454 1.00 97.12 413 PHE A O 1
ATOM 3286 N N . LEU A 1 414 ? 20.623 -8.036 -29.731 1.00 96.94 414 LEU A N 1
ATOM 3287 C CA . LEU A 1 414 ? 19.194 -7.710 -29.801 1.00 96.94 414 LEU A CA 1
ATOM 3288 C C . LEU A 1 414 ? 18.606 -7.922 -31.207 1.00 96.94 414 LEU A C 1
ATOM 3290 O O . LEU A 1 414 ? 17.518 -8.477 -31.366 1.00 96.94 414 LEU A O 1
ATOM 3294 N N . LEU A 1 415 ? 19.341 -7.546 -32.257 1.00 94.50 415 LEU A N 1
ATOM 3295 C CA . LEU A 1 415 ? 18.929 -7.804 -33.642 1.00 94.50 415 LEU A CA 1
ATOM 3296 C C . LEU A 1 415 ? 18.974 -9.294 -34.003 1.00 94.50 415 LEU A C 1
ATOM 3298 O O . LEU A 1 415 ? 18.203 -9.743 -34.850 1.00 94.50 415 LEU A O 1
ATOM 3302 N N . SER A 1 416 ? 19.872 -10.066 -33.390 1.00 95.31 416 SER A N 1
ATOM 3303 C CA . SER A 1 416 ? 19.918 -11.515 -33.574 1.00 95.31 416 SER A CA 1
ATOM 3304 C C . SER A 1 416 ? 18.740 -12.195 -32.880 1.00 95.31 416 SER A C 1
ATOM 3306 O O . SER A 1 416 ? 18.002 -12.937 -33.526 1.00 95.31 416 SER A O 1
ATOM 3308 N N . VAL A 1 417 ? 18.525 -11.896 -31.596 1.00 95.69 417 VAL A N 1
ATOM 3309 C CA . VAL A 1 417 ? 17.497 -12.542 -30.770 1.00 95.69 417 VAL A CA 1
ATOM 3310 C C . VAL A 1 417 ? 16.081 -12.167 -31.209 1.00 95.69 417 VAL A C 1
ATOM 3312 O O . VAL A 1 417 ? 15.195 -13.017 -31.202 1.00 95.69 417 VAL A O 1
ATOM 3315 N N . SER A 1 418 ? 15.873 -10.945 -31.716 1.00 94.19 418 SER A N 1
ATOM 3316 C CA . SER A 1 418 ? 14.574 -10.494 -32.248 1.00 94.19 418 SER A CA 1
ATOM 3317 C C . SER A 1 418 ? 14.061 -11.295 -33.455 1.00 94.19 418 SER A C 1
ATOM 3319 O O . SER A 1 418 ? 12.892 -11.188 -33.818 1.00 94.19 418 SER A O 1
ATOM 3321 N N . LYS A 1 419 ? 14.906 -12.126 -34.085 1.00 93.06 419 LYS A N 1
ATOM 3322 C CA . LYS A 1 419 ? 14.481 -13.046 -35.155 1.00 93.06 419 LYS A CA 1
ATOM 3323 C C . LYS A 1 419 ? 13.678 -14.235 -34.630 1.00 93.06 419 LYS A C 1
ATOM 3325 O O . LYS A 1 419 ? 12.953 -14.859 -35.399 1.00 93.06 419 LYS A O 1
ATOM 3330 N N . THR A 1 420 ? 13.849 -14.576 -33.356 1.00 93.44 420 THR A N 1
ATOM 3331 C CA . THR A 1 420 ? 13.240 -15.749 -32.712 1.00 93.44 420 THR A CA 1
ATOM 3332 C C . THR A 1 420 ? 12.397 -15.388 -31.495 1.00 93.44 420 THR A C 1
ATOM 3334 O O . THR A 1 420 ? 11.522 -16.159 -31.113 1.00 93.44 420 THR A O 1
ATOM 3337 N N . VAL A 1 421 ? 12.646 -14.228 -30.889 1.00 95.06 421 VAL A N 1
ATOM 3338 C CA . VAL A 1 421 ? 11.968 -13.726 -29.694 1.00 95.06 421 VAL A CA 1
ATOM 3339 C C . VAL A 1 421 ? 11.228 -12.441 -30.042 1.00 95.06 421 VAL A C 1
ATOM 3341 O O . VAL A 1 421 ? 11.801 -11.536 -30.643 1.00 95.06 421 VAL A O 1
ATOM 3344 N N . THR A 1 422 ? 9.963 -12.347 -29.635 1.00 94.50 422 THR A N 1
ATOM 3345 C CA . THR A 1 422 ? 9.224 -11.080 -29.703 1.00 94.50 422 THR A CA 1
ATOM 3346 C C . THR A 1 422 ? 9.669 -10.204 -28.539 1.00 94.50 422 THR A C 1
ATOM 3348 O O . THR A 1 422 ? 9.661 -10.648 -27.394 1.00 94.50 422 THR A O 1
ATOM 3351 N N . ILE A 1 423 ? 10.113 -8.988 -28.851 1.00 95.88 423 ILE A N 1
ATOM 3352 C CA . ILE A 1 423 ? 10.506 -7.977 -27.870 1.00 95.88 423 ILE A CA 1
ATOM 3353 C C . ILE A 1 423 ? 9.460 -6.872 -27.960 1.00 95.88 423 ILE A C 1
ATOM 3355 O O . ILE A 1 423 ? 9.384 -6.185 -28.980 1.00 95.88 423 ILE A O 1
ATOM 3359 N N . ASP A 1 424 ? 8.658 -6.704 -26.916 1.00 96.81 424 ASP A N 1
ATOM 3360 C CA . ASP A 1 424 ? 7.577 -5.715 -26.894 1.00 96.81 424 ASP A CA 1
ATOM 3361 C C . ASP A 1 424 ? 8.084 -4.356 -26.412 1.00 96.81 424 ASP A C 1
ATOM 3363 O O . ASP A 1 424 ? 7.693 -3.306 -26.934 1.00 96.81 424 ASP A O 1
ATOM 3367 N N . TYR A 1 425 ? 9.013 -4.380 -25.456 1.00 97.94 425 TYR A N 1
ATOM 3368 C CA . TYR A 1 425 ? 9.591 -3.193 -24.842 1.00 97.94 425 TYR A CA 1
ATOM 3369 C C . TYR A 1 425 ? 11.106 -3.315 -24.755 1.00 97.94 425 TYR A C 1
ATOM 3371 O O . TYR A 1 425 ? 11.649 -4.362 -24.398 1.00 97.94 425 TYR A O 1
ATOM 3379 N N . LEU A 1 426 ? 11.786 -2.216 -25.071 1.00 98.06 426 LEU A N 1
ATOM 3380 C CA . LEU A 1 426 ? 13.231 -2.109 -24.958 1.00 98.06 426 LEU A CA 1
ATOM 3381 C C . LEU A 1 426 ? 13.582 -0.808 -24.246 1.00 98.06 426 LEU A C 1
ATOM 3383 O O . LEU A 1 426 ? 13.293 0.280 -24.757 1.00 98.06 426 LEU A O 1
ATOM 3387 N N . SER A 1 427 ? 14.218 -0.918 -23.084 1.00 98.12 427 SER A N 1
ATOM 3388 C CA . SER A 1 427 ? 14.650 0.239 -22.306 1.00 98.12 427 SER A CA 1
ATOM 3389 C C . SER A 1 427 ? 16.152 0.313 -22.125 1.00 98.12 427 SER A C 1
ATOM 3391 O O . SER A 1 427 ? 16.856 -0.692 -22.156 1.00 98.12 427 SER A O 1
ATOM 3393 N N . SER A 1 428 ? 16.638 1.531 -21.929 1.00 97.56 428 SER A N 1
ATOM 3394 C CA . SER A 1 428 ? 18.024 1.811 -21.579 1.00 97.56 428 SER A CA 1
ATOM 3395 C C . SER A 1 428 ? 18.121 3.187 -20.922 1.00 97.56 428 SER A C 1
ATOM 3397 O O . SER A 1 428 ? 17.323 4.070 -21.268 1.00 97.56 428 SER A O 1
ATOM 3399 N N . PRO A 1 429 ? 19.060 3.387 -19.981 1.00 96.25 429 PRO A N 1
ATOM 3400 C CA . PRO A 1 429 ? 19.382 4.713 -19.480 1.00 96.25 429 PRO A CA 1
ATOM 3401 C C . PRO A 1 429 ? 20.323 5.485 -20.421 1.00 96.25 429 PRO A C 1
ATOM 3403 O O . PRO A 1 429 ? 20.426 6.703 -20.327 1.00 96.25 429 PRO A O 1
ATOM 3406 N N . GLU A 1 430 ? 20.970 4.818 -21.381 1.00 94.50 430 GLU A N 1
ATOM 3407 C CA . GLU A 1 430 ? 21.946 5.448 -22.272 1.00 94.50 430 GLU A CA 1
ATOM 3408 C C . GLU A 1 430 ? 21.280 5.999 -23.540 1.00 94.50 430 GLU A C 1
ATOM 3410 O O . GLU A 1 430 ? 20.650 5.277 -24.315 1.00 94.50 430 GLU A O 1
ATOM 3415 N N . LEU A 1 431 ? 21.438 7.296 -23.814 1.00 93.50 431 LEU A N 1
ATOM 3416 C CA . LEU A 1 431 ? 20.793 7.931 -24.968 1.00 93.50 431 LEU A CA 1
ATOM 3417 C C . LEU A 1 431 ? 21.398 7.458 -26.295 1.00 93.50 431 LEU A C 1
ATOM 3419 O O . LEU A 1 431 ? 20.683 7.279 -27.288 1.00 93.50 431 LEU A O 1
ATOM 3423 N N . LYS A 1 432 ? 22.721 7.255 -26.330 1.00 92.31 432 LYS A N 1
ATOM 3424 C CA . LYS A 1 432 ? 23.429 6.788 -27.528 1.00 92.31 432 LYS A CA 1
ATOM 3425 C C . LYS A 1 432 ? 22.895 5.439 -28.015 1.00 92.31 432 LYS A C 1
ATOM 3427 O O . LYS A 1 432 ? 22.734 5.276 -29.223 1.00 92.31 432 LYS A O 1
ATOM 3432 N N . PHE A 1 433 ? 22.515 4.545 -27.103 1.00 93.62 433 PHE A N 1
ATOM 3433 C CA . PHE A 1 433 ? 21.917 3.253 -27.435 1.00 93.62 433 PHE A CA 1
ATOM 3434 C C . PHE A 1 433 ? 20.707 3.393 -28.375 1.00 93.62 433 PHE A C 1
ATOM 3436 O O . PHE A 1 433 ? 20.648 2.743 -29.420 1.00 93.62 433 PHE A O 1
ATOM 3443 N N . PHE A 1 434 ? 19.774 4.307 -28.079 1.00 93.38 434 PHE A N 1
ATOM 3444 C CA . PHE A 1 434 ? 18.590 4.527 -28.923 1.00 93.38 434 PHE A CA 1
ATOM 3445 C C . PHE A 1 434 ? 18.937 5.077 -30.308 1.00 93.38 434 PHE A C 1
ATOM 3447 O O . PHE A 1 434 ? 18.281 4.731 -31.292 1.00 93.38 434 PHE A O 1
ATOM 3454 N N . ARG A 1 435 ? 19.983 5.905 -30.411 1.00 87.81 435 ARG A N 1
ATOM 3455 C CA . ARG A 1 435 ? 20.466 6.417 -31.703 1.00 87.81 435 ARG A CA 1
ATOM 3456 C C . ARG A 1 435 ? 21.063 5.304 -32.559 1.00 87.81 435 ARG A C 1
ATOM 3458 O O . ARG A 1 435 ? 20.822 5.276 -33.766 1.00 87.81 435 ARG A O 1
ATOM 3465 N N . ASP A 1 436 ? 21.801 4.396 -31.931 1.00 87.50 436 ASP A N 1
ATOM 3466 C CA . ASP A 1 436 ? 22.529 3.328 -32.613 1.00 87.50 436 ASP A CA 1
ATOM 3467 C C . ASP A 1 436 ? 21.598 2.181 -33.045 1.00 87.50 436 ASP A C 1
ATOM 3469 O O . ASP A 1 436 ? 21.796 1.582 -34.109 1.00 87.50 436 ASP A O 1
ATOM 3473 N N . ILE A 1 437 ? 20.544 1.899 -32.270 1.00 90.06 437 ILE A N 1
ATOM 3474 C CA . ILE A 1 437 ? 19.630 0.778 -32.528 1.00 90.06 437 ILE A CA 1
ATOM 3475 C C . ILE A 1 437 ? 18.313 1.184 -33.205 1.00 90.06 437 ILE A C 1
ATOM 3477 O O . ILE A 1 437 ? 17.729 0.384 -33.939 1.00 90.06 437 ILE A O 1
ATOM 3481 N N . GLY A 1 438 ? 17.852 2.424 -33.014 1.00 78.75 438 GLY A N 1
ATOM 3482 C CA . GLY A 1 438 ? 16.484 2.835 -33.343 1.00 78.75 438 GLY A CA 1
ATOM 3483 C C . GLY A 1 438 ? 16.112 2.706 -34.820 1.00 78.75 438 GLY A C 1
ATOM 3484 O O . GLY A 1 438 ? 15.007 2.285 -35.140 1.00 78.75 438 GLY A O 1
ATOM 3485 N N . SER A 1 439 ? 17.046 2.995 -35.730 1.00 80.50 439 SER A N 1
ATOM 3486 C CA . SER A 1 439 ? 16.832 2.846 -37.183 1.00 80.50 439 SER A CA 1
ATOM 3487 C C . SER A 1 439 ? 16.968 1.406 -37.690 1.00 80.50 439 SER A C 1
ATOM 3489 O O . SER A 1 439 ? 16.594 1.111 -38.826 1.00 80.50 439 SER A O 1
ATOM 3491 N N . ARG A 1 440 ? 17.532 0.511 -36.869 1.00 88.00 440 ARG A N 1
ATOM 3492 C CA . ARG A 1 440 ? 17.829 -0.880 -37.238 1.00 88.00 440 ARG A CA 1
ATOM 3493 C C . ARG A 1 440 ? 16.648 -1.804 -36.962 1.00 88.00 440 ARG A C 1
ATOM 3495 O O . ARG A 1 440 ? 16.524 -2.835 -37.620 1.00 88.00 440 ARG A O 1
ATOM 3502 N N . PHE A 1 441 ? 15.773 -1.417 -36.038 1.00 83.44 441 PHE A N 1
ATOM 3503 C CA . PHE A 1 441 ? 14.461 -2.026 -35.878 1.00 83.44 441 PHE A CA 1
ATOM 3504 C C . PHE A 1 441 ? 13.469 -1.425 -36.885 1.00 83.44 441 PHE A C 1
ATOM 3506 O O . PHE A 1 441 ? 13.429 -0.217 -37.105 1.00 83.44 441 PHE A O 1
ATOM 3513 N N . GLY A 1 442 ? 12.684 -2.282 -37.547 1.00 74.88 442 GLY A N 1
ATOM 3514 C CA . GLY A 1 442 ? 11.655 -1.847 -38.497 1.00 74.88 442 GLY A CA 1
ATOM 3515 C C . GLY A 1 442 ? 10.467 -1.154 -37.815 1.00 74.88 442 GLY A C 1
ATOM 3516 O O . GLY A 1 442 ? 10.422 -1.007 -36.598 1.00 74.88 442 GLY A O 1
ATOM 3517 N N . LYS A 1 443 ? 9.438 -0.787 -38.594 1.00 75.50 443 LYS A N 1
ATOM 3518 C CA . LYS A 1 443 ? 8.210 -0.139 -38.073 1.00 75.50 443 LYS A CA 1
ATOM 3519 C C . LYS A 1 443 ? 7.446 -0.971 -37.032 1.00 75.50 443 LYS A C 1
ATOM 3521 O O . LYS A 1 443 ? 6.625 -0.422 -36.312 1.00 75.50 443 LYS A O 1
ATOM 3526 N N . THR A 1 444 ? 7.692 -2.275 -36.995 1.00 79.06 444 THR A N 1
ATOM 3527 C CA . THR A 1 444 ? 7.099 -3.242 -36.061 1.00 79.06 444 THR A CA 1
ATOM 3528 C C . THR A 1 444 ? 8.067 -3.621 -34.934 1.00 79.06 444 THR A C 1
ATOM 3530 O O . THR A 1 444 ? 7.942 -4.699 -34.366 1.00 79.06 444 THR A O 1
ATOM 3533 N N . GLY A 1 445 ? 9.094 -2.800 -34.686 1.00 86.81 445 GLY A N 1
ATOM 3534 C CA . GLY A 1 445 ? 10.058 -2.999 -33.605 1.00 86.81 445 GLY A CA 1
ATOM 3535 C C . GLY A 1 445 ? 9.473 -2.753 -32.207 1.00 86.81 445 GLY A C 1
ATOM 3536 O O . GLY A 1 445 ? 8.318 -2.336 -32.090 1.00 86.81 445 GLY A O 1
ATOM 3537 N N . PRO A 1 446 ? 10.274 -2.981 -31.151 1.00 94.88 446 PRO A N 1
ATOM 3538 C CA . PRO A 1 446 ? 9.843 -2.781 -29.771 1.00 94.88 446 PRO A CA 1
ATOM 3539 C C . PRO A 1 446 ? 9.503 -1.316 -29.485 1.00 94.88 446 PRO A C 1
ATOM 3541 O O . PRO A 1 446 ? 10.033 -0.389 -30.107 1.00 94.88 446 PRO A O 1
ATOM 3544 N N . LYS A 1 447 ? 8.683 -1.090 -28.458 1.00 95.75 447 LYS A N 1
ATOM 3545 C CA . LYS A 1 447 ? 8.512 0.240 -27.876 1.00 95.75 447 LYS A CA 1
ATOM 3546 C C . LYS A 1 447 ? 9.791 0.638 -27.142 1.00 95.75 447 LYS A C 1
ATOM 3548 O O . LYS A 1 447 ? 10.164 0.020 -26.147 1.00 95.75 447 LYS A O 1
ATOM 3553 N N . PHE A 1 448 ? 10.439 1.701 -27.610 1.00 97.31 448 PHE A N 1
ATOM 3554 C CA . PHE A 1 448 ? 11.598 2.273 -26.926 1.00 97.31 448 PHE A CA 1
ATOM 3555 C C . PHE A 1 448 ? 11.176 3.081 -25.700 1.00 97.31 448 PHE A C 1
ATOM 3557 O O . PHE A 1 448 ? 10.335 3.981 -25.806 1.00 97.31 448 PHE A O 1
ATOM 3564 N N . VAL A 1 449 ? 11.780 2.778 -24.551 1.00 98.44 449 VAL A N 1
ATOM 3565 C CA . VAL A 1 449 ? 11.497 3.439 -23.272 1.00 98.44 449 VAL A CA 1
ATOM 3566 C C . VAL A 1 449 ? 12.788 3.974 -22.661 1.00 98.44 449 VAL A C 1
ATOM 3568 O O . VAL A 1 449 ? 13.675 3.209 -22.294 1.00 98.44 449 VAL A O 1
ATOM 3571 N N . PHE A 1 450 ? 12.904 5.294 -22.536 1.00 98.19 450 PHE A N 1
ATOM 3572 C CA . PHE A 1 450 ? 14.085 5.911 -21.931 1.00 98.19 450 PHE A CA 1
ATOM 3573 C C . PHE A 1 450 ? 14.022 5.784 -20.404 1.00 98.19 450 PHE A C 1
ATOM 3575 O O . PHE A 1 450 ? 13.057 6.240 -19.788 1.00 98.19 450 PHE A O 1
ATOM 3582 N N . ARG A 1 451 ? 15.023 5.145 -19.792 1.00 97.88 451 ARG A N 1
ATOM 3583 C CA . ARG A 1 451 ? 15.072 4.917 -18.343 1.00 97.88 451 ARG A CA 1
ATOM 3584 C C . ARG A 1 451 ? 15.833 6.048 -17.657 1.00 97.88 451 ARG A C 1
ATOM 3586 O O . ARG A 1 451 ? 17.007 6.258 -17.918 1.00 97.88 451 ARG A O 1
ATOM 3593 N N . PHE A 1 452 ? 15.179 6.738 -16.738 1.00 97.69 452 PHE A N 1
ATOM 3594 C CA . PHE A 1 452 ? 15.829 7.683 -15.845 1.00 97.69 452 PHE A CA 1
ATOM 3595 C C . PHE A 1 452 ? 16.463 6.943 -14.664 1.00 97.69 452 PHE A C 1
ATOM 3597 O O . PHE A 1 452 ? 15.904 5.961 -14.167 1.00 97.69 452 PHE A O 1
ATOM 3604 N N . LEU A 1 453 ? 17.624 7.424 -14.223 1.00 96.06 453 LEU A N 1
ATOM 3605 C CA . LEU A 1 453 ? 18.228 7.061 -12.938 1.00 96.06 453 LEU A CA 1
ATOM 3606 C C . LEU A 1 453 ? 17.924 8.165 -11.910 1.00 96.06 453 LEU A C 1
ATOM 3608 O O . LEU A 1 453 ? 16.913 8.860 -12.051 1.00 96.06 453 LEU A O 1
ATOM 3612 N N . GLU A 1 454 ? 18.756 8.361 -10.889 1.00 94.94 454 GLU A N 1
ATOM 3613 C CA . GLU A 1 454 ? 18.547 9.459 -9.945 1.00 94.94 454 GLU A CA 1
ATOM 3614 C C . GLU A 1 454 ? 18.761 10.821 -10.614 1.00 94.94 454 GLU A C 1
ATOM 3616 O O . GLU A 1 454 ? 19.471 10.952 -11.610 1.00 94.94 454 GLU A O 1
ATOM 3621 N N . LYS A 1 455 ? 18.116 11.867 -10.086 1.00 94.25 455 LYS A N 1
ATOM 3622 C CA . LYS A 1 455 ? 18.120 13.200 -10.723 1.00 94.25 455 LYS A CA 1
ATOM 3623 C C . LYS A 1 455 ? 19.520 13.792 -10.875 1.00 94.25 455 LYS A C 1
ATOM 3625 O O . LYS A 1 455 ? 19.751 14.523 -11.839 1.00 94.25 455 LYS A O 1
ATOM 3630 N N . ASP A 1 456 ? 20.411 13.469 -9.944 1.00 94.56 456 ASP A N 1
ATOM 3631 C CA . ASP A 1 456 ? 21.790 13.955 -9.910 1.00 94.56 456 ASP A CA 1
ATOM 3632 C C . ASP A 1 456 ? 22.762 13.047 -10.682 1.00 94.56 456 ASP A C 1
ATOM 3634 O O . ASP A 1 456 ? 23.890 13.461 -10.960 1.00 94.56 456 ASP A O 1
ATOM 3638 N N . ASP A 1 457 ? 22.324 11.849 -11.088 1.00 94.19 457 ASP A N 1
ATOM 3639 C CA . ASP A 1 457 ? 23.122 10.970 -11.938 1.00 94.19 457 ASP A CA 1
ATOM 3640 C C . ASP A 1 457 ? 23.306 11.596 -13.325 1.00 94.19 457 ASP A C 1
ATOM 3642 O O . ASP A 1 457 ? 22.427 12.290 -13.852 1.00 94.19 457 ASP A O 1
ATOM 3646 N N . VAL A 1 458 ? 24.459 11.330 -13.939 1.00 93.56 458 VAL A N 1
ATOM 3647 C CA . VAL A 1 458 ? 24.837 11.868 -15.251 1.00 93.56 458 VAL A CA 1
ATOM 3648 C C . VAL A 1 458 ? 24.627 10.813 -16.330 1.00 93.56 458 VAL A C 1
ATOM 3650 O O . VAL A 1 458 ? 25.139 9.698 -16.239 1.00 93.56 458 VAL A O 1
ATOM 3653 N N . GLU A 1 459 ? 23.905 11.174 -17.389 1.00 93.25 459 GLU A N 1
ATOM 3654 C CA . GLU A 1 459 ? 23.778 10.333 -18.574 1.00 93.25 459 GLU A CA 1
ATOM 3655 C C . GLU A 1 459 ? 25.082 10.382 -19.385 1.00 93.25 459 GLU A C 1
ATOM 3657 O O . GLU A 1 459 ? 25.571 11.448 -19.775 1.00 93.25 459 GLU A O 1
ATOM 3662 N N . VAL A 1 460 ? 25.652 9.203 -19.633 1.00 87.69 460 VAL A N 1
ATOM 3663 C CA . VAL A 1 460 ? 27.024 9.029 -20.137 1.00 87.69 460 VAL A CA 1
ATOM 3664 C C . VAL A 1 460 ? 27.259 9.605 -21.538 1.00 87.69 460 VAL A C 1
ATOM 3666 O O . VAL A 1 460 ? 28.382 9.981 -21.867 1.00 87.69 460 VAL A O 1
ATOM 3669 N N . SER A 1 461 ? 26.225 9.695 -22.377 1.00 85.88 461 SER A N 1
ATOM 3670 C CA . SER A 1 461 ? 26.349 10.117 -23.780 1.00 85.88 461 SER A CA 1
ATOM 3671 C C . SER A 1 461 ? 26.267 11.631 -23.965 1.00 85.88 461 SER A C 1
ATOM 3673 O O . SER A 1 461 ? 26.872 12.188 -24.881 1.00 85.88 461 SER A O 1
ATOM 3675 N N . THR A 1 462 ? 25.465 12.295 -23.140 1.00 88.81 462 THR A N 1
ATOM 3676 C CA . THR A 1 462 ? 25.160 13.727 -23.214 1.00 88.81 462 THR A CA 1
ATOM 3677 C C . THR A 1 462 ? 25.893 14.535 -22.156 1.00 88.81 462 THR A C 1
ATOM 3679 O O . THR A 1 462 ? 25.969 15.757 -22.292 1.00 88.81 462 THR A O 1
ATOM 3682 N N . ASN A 1 463 ? 26.437 13.871 -21.130 1.00 90.25 463 ASN A N 1
ATOM 3683 C CA . ASN A 1 463 ? 27.072 14.490 -19.969 1.00 90.25 463 ASN A CA 1
ATOM 3684 C C . ASN A 1 463 ? 26.148 15.505 -19.260 1.00 90.25 463 ASN A C 1
ATOM 3686 O O . ASN A 1 463 ? 26.602 16.506 -18.706 1.00 90.25 463 ASN A O 1
ATOM 3690 N N . GLN A 1 464 ? 24.837 15.266 -19.331 1.00 94.56 464 GLN A N 1
ATOM 3691 C CA . GLN A 1 464 ? 23.796 16.016 -18.632 1.00 94.56 464 GLN A CA 1
ATOM 3692 C C . GLN A 1 464 ? 23.216 15.154 -17.518 1.00 94.56 464 GLN A C 1
ATOM 3694 O O . GLN A 1 464 ? 23.174 13.930 -17.635 1.00 94.56 464 GLN A O 1
ATOM 3699 N N . THR A 1 465 ? 22.736 15.787 -16.451 1.00 96.62 465 THR A N 1
ATOM 3700 C CA . THR A 1 465 ? 22.040 15.053 -15.394 1.00 96.62 465 THR A CA 1
ATOM 3701 C C . THR A 1 465 ? 20.658 14.603 -15.861 1.00 96.62 465 THR A C 1
ATOM 3703 O O . THR A 1 465 ? 20.005 15.290 -16.658 1.00 96.62 465 THR A O 1
ATOM 3706 N N . TYR A 1 466 ? 20.158 13.485 -15.333 1.00 96.62 466 TYR A N 1
ATOM 3707 C CA . TYR A 1 466 ? 18.792 13.033 -15.621 1.00 96.62 466 TYR A CA 1
ATOM 3708 C C . TYR A 1 466 ? 17.742 14.068 -15.195 1.00 96.62 466 TYR A C 1
ATOM 3710 O O . TYR A 1 466 ? 16.759 14.274 -15.909 1.00 96.62 466 TYR A O 1
ATOM 3718 N N . GLY A 1 467 ? 17.984 14.805 -14.105 1.00 95.19 467 GLY A N 1
ATOM 3719 C CA . GLY A 1 467 ? 17.148 15.929 -13.683 1.00 95.19 467 GLY A CA 1
ATOM 3720 C C . GLY A 1 467 ? 17.129 17.097 -14.678 1.00 95.19 467 GLY A C 1
ATOM 3721 O O . GLY A 1 467 ? 16.122 17.790 -14.788 1.00 95.19 467 GLY A O 1
ATOM 3722 N N . SER A 1 468 ? 18.197 17.309 -15.455 1.00 95.38 468 SER A N 1
ATOM 3723 C CA . SER A 1 468 ? 18.193 18.285 -16.552 1.00 95.38 468 SER A CA 1
ATOM 3724 C C . SER A 1 468 ? 17.411 17.758 -17.757 1.00 95.38 468 SER A C 1
ATOM 3726 O O . SER A 1 468 ? 16.531 18.451 -18.276 1.00 95.38 468 SER A O 1
ATOM 3728 N N . LEU A 1 469 ? 17.650 16.501 -18.146 1.00 94.50 469 LEU A N 1
ATOM 3729 C CA . LEU A 1 469 ? 16.964 15.846 -19.265 1.00 94.50 469 LEU A CA 1
ATOM 3730 C C . LEU A 1 469 ? 15.444 15.774 -19.062 1.00 94.50 469 LEU A C 1
ATOM 3732 O O . LEU A 1 469 ? 14.688 15.936 -20.023 1.00 94.50 469 LEU A O 1
ATOM 3736 N N . MET A 1 470 ? 14.984 15.613 -17.815 1.00 92.69 470 MET A N 1
ATOM 3737 C CA . MET A 1 470 ? 13.556 15.536 -17.484 1.00 92.69 470 MET A CA 1
ATOM 3738 C C . MET A 1 470 ? 12.784 16.813 -17.861 1.00 92.69 470 MET A C 1
ATOM 3740 O O . MET A 1 470 ? 11.571 16.765 -18.037 1.00 92.69 470 MET A O 1
ATOM 3744 N N . THR A 1 471 ? 13.466 17.955 -18.010 1.00 92.50 471 THR A N 1
ATOM 3745 C CA . THR A 1 471 ? 12.834 19.233 -18.381 1.00 92.50 471 THR A CA 1
ATOM 3746 C C . THR A 1 471 ? 12.531 19.349 -19.878 1.00 92.50 471 THR A C 1
ATOM 3748 O O . THR A 1 471 ? 11.751 20.211 -20.281 1.00 92.50 471 THR A O 1
ATOM 3751 N N . ASN A 1 472 ? 13.102 18.472 -20.714 1.00 95.12 472 ASN A N 1
ATOM 3752 C CA . ASN A 1 472 ? 12.938 18.491 -22.168 1.00 95.12 472 ASN A CA 1
ATOM 3753 C C . ASN A 1 472 ? 12.336 17.177 -22.694 1.00 95.12 472 ASN A C 1
ATOM 3755 O O . ASN A 1 472 ? 12.924 16.457 -23.503 1.00 95.12 472 ASN A O 1
ATOM 3759 N N . LEU A 1 473 ? 11.112 16.877 -22.257 1.00 96.94 473 LEU A N 1
ATOM 3760 C CA . LEU A 1 473 ? 10.377 15.672 -22.660 1.00 96.94 473 LEU A CA 1
ATOM 3761 C C . LEU A 1 473 ? 10.097 15.618 -24.173 1.00 96.94 473 LEU A C 1
ATOM 3763 O O . LEU A 1 473 ? 10.058 14.540 -24.763 1.00 96.94 473 LEU A O 1
ATOM 3767 N N . THR A 1 474 ? 9.980 16.771 -24.839 1.00 96.19 474 THR A N 1
ATOM 3768 C CA . THR A 1 474 ? 9.843 16.845 -26.302 1.00 96.19 474 THR A CA 1
ATOM 3769 C C . THR A 1 474 ? 11.071 16.326 -27.041 1.00 96.19 474 THR A C 1
ATOM 3771 O O . THR A 1 474 ? 10.926 15.710 -28.095 1.00 96.19 474 THR A O 1
ATOM 3774 N N . PHE A 1 475 ? 12.274 16.534 -26.496 1.00 95.38 475 PHE A N 1
ATOM 3775 C CA . PHE A 1 475 ? 13.493 15.951 -27.048 1.00 95.38 475 PHE A CA 1
ATOM 3776 C C . PHE A 1 475 ? 13.498 14.429 -26.875 1.00 95.38 475 PHE A C 1
ATOM 3778 O O . PHE A 1 475 ? 13.758 13.712 -27.838 1.00 95.38 475 PHE A O 1
ATOM 3785 N N . ILE A 1 476 ? 13.119 13.925 -25.698 1.00 96.25 476 ILE A N 1
ATOM 3786 C CA . ILE A 1 476 ? 13.036 12.478 -25.432 1.00 96.25 476 ILE A CA 1
ATOM 3787 C C . ILE A 1 476 ? 12.041 11.793 -26.375 1.00 96.25 476 ILE A C 1
ATOM 3789 O O . ILE A 1 476 ? 12.321 10.726 -26.925 1.00 96.25 476 ILE A O 1
ATOM 3793 N N . LYS A 1 477 ? 10.913 12.451 -26.666 1.00 96.31 477 LYS A N 1
ATOM 3794 C CA . LYS A 1 477 ? 9.907 11.952 -27.610 1.00 96.31 477 LYS A CA 1
ATOM 3795 C C . LYS A 1 477 ? 10.440 11.705 -29.028 1.00 96.31 477 LYS A C 1
ATOM 3797 O O . LYS A 1 477 ? 9.835 10.937 -29.773 1.00 96.31 477 LYS A O 1
ATOM 3802 N N . THR A 1 478 ? 11.566 12.311 -29.413 1.00 94.81 478 THR A N 1
ATOM 3803 C CA . THR A 1 478 ? 12.166 12.097 -30.743 1.00 94.81 478 THR A CA 1
ATOM 3804 C C . THR A 1 478 ? 12.733 10.690 -30.938 1.00 94.81 478 THR A C 1
ATOM 3806 O O . THR A 1 478 ? 12.861 10.254 -32.080 1.00 94.81 478 THR A O 1
ATOM 3809 N N . PHE A 1 479 ? 13.047 9.974 -29.852 1.00 92.94 479 PHE A N 1
ATOM 3810 C CA . PHE A 1 479 ? 13.643 8.636 -29.909 1.00 92.94 479 PHE A CA 1
ATOM 3811 C C . PHE A 1 479 ? 12.945 7.595 -29.021 1.00 92.94 479 PHE A C 1
ATOM 3813 O O . PHE A 1 479 ? 13.143 6.401 -29.236 1.00 92.94 479 PHE A O 1
ATOM 3820 N N . ALA A 1 480 ? 12.111 8.010 -28.063 1.00 95.69 480 ALA A N 1
ATOM 3821 C CA . ALA A 1 480 ? 11.381 7.110 -27.174 1.00 95.69 480 ALA A CA 1
ATOM 3822 C C . ALA A 1 480 ? 9.856 7.277 -27.286 1.00 95.69 480 ALA A C 1
ATOM 3824 O O . ALA A 1 480 ? 9.321 8.353 -27.562 1.00 95.69 480 ALA A O 1
ATOM 3825 N N . SER A 1 481 ? 9.138 6.181 -27.050 1.00 95.69 481 SER A N 1
ATOM 3826 C CA . SER A 1 481 ? 7.672 6.152 -26.955 1.00 95.69 481 SER A CA 1
ATOM 3827 C C . SER A 1 481 ? 7.172 6.241 -25.513 1.00 95.69 481 SER A C 1
ATOM 3829 O O . SER A 1 481 ? 6.018 6.608 -25.293 1.00 95.69 481 SER A O 1
ATOM 3831 N N . GLY A 1 482 ? 8.040 5.967 -24.541 1.00 97.94 482 GLY A N 1
ATOM 3832 C CA . GLY A 1 482 ? 7.765 6.167 -23.126 1.00 97.94 482 GLY A CA 1
ATOM 3833 C C . GLY A 1 482 ? 9.024 6.457 -22.320 1.00 97.94 482 GLY A C 1
ATOM 3834 O O . GLY A 1 482 ? 10.138 6.455 -22.848 1.00 97.94 482 GLY A O 1
ATOM 3835 N N . VAL A 1 483 ? 8.827 6.702 -21.034 1.00 98.69 483 VAL A N 1
ATOM 3836 C CA . VAL A 1 483 ? 9.875 6.926 -20.041 1.00 98.69 483 VAL A CA 1
ATOM 3837 C C . VAL A 1 483 ? 9.648 6.008 -18.848 1.00 98.69 483 VAL A C 1
ATOM 3839 O O . VAL A 1 483 ? 8.507 5.778 -18.460 1.00 98.69 483 VAL A O 1
ATOM 3842 N N . LEU A 1 484 ? 10.727 5.483 -18.277 1.00 98.75 484 LEU A N 1
ATOM 3843 C CA . LEU A 1 484 ? 10.712 4.731 -17.026 1.00 98.75 484 LEU A CA 1
ATOM 3844 C C . LEU A 1 484 ? 11.414 5.568 -15.962 1.00 98.75 484 LEU A C 1
ATOM 3846 O O . LEU A 1 484 ? 12.565 5.944 -16.170 1.00 98.75 484 LEU A O 1
ATOM 3850 N N . VAL A 1 485 ? 10.743 5.867 -14.853 1.00 98.38 485 VAL A N 1
ATOM 3851 C CA . VAL A 1 485 ? 11.279 6.744 -13.805 1.00 98.38 485 VAL A CA 1
ATOM 3852 C C . VAL A 1 485 ? 11.205 6.108 -12.417 1.00 98.38 485 VAL A C 1
ATOM 3854 O O . VAL A 1 485 ? 10.221 5.429 -12.113 1.00 98.38 485 VAL A O 1
ATOM 3857 N N . PRO A 1 486 ? 12.188 6.364 -11.536 1.00 97.06 486 PRO A N 1
ATOM 3858 C CA . PRO A 1 486 ? 12.038 6.106 -10.111 1.00 97.06 486 PRO A CA 1
ATOM 3859 C C . PRO A 1 486 ? 10.805 6.819 -9.554 1.00 97.06 486 PRO A C 1
ATOM 3861 O O . PRO A 1 486 ? 10.482 7.944 -9.951 1.00 97.06 486 PRO A O 1
ATOM 3864 N N . LYS A 1 487 ? 10.132 6.187 -8.592 1.00 94.81 487 LYS A N 1
ATOM 3865 C CA . LYS A 1 487 ? 8.920 6.722 -7.962 1.00 94.81 487 LYS A CA 1
ATOM 3866 C C . LYS A 1 487 ? 9.076 8.145 -7.395 1.00 94.81 487 LYS A C 1
ATOM 3868 O O . LYS A 1 487 ? 8.136 8.938 -7.469 1.00 94.81 487 LYS A O 1
ATOM 3873 N N . SER A 1 488 ? 10.291 8.517 -6.980 1.00 94.19 488 SER A N 1
ATOM 3874 C CA . SER A 1 488 ? 10.685 9.852 -6.494 1.00 94.19 488 SER A CA 1
ATOM 3875 C C . SER A 1 488 ? 10.539 10.992 -7.521 1.00 94.19 488 SER A C 1
ATOM 3877 O O . SER A 1 488 ? 10.501 12.171 -7.153 1.00 94.19 488 SER A O 1
ATOM 3879 N N . TYR A 1 489 ? 10.437 10.683 -8.819 1.00 96.81 489 TYR A N 1
ATOM 3880 C CA . TYR A 1 489 ? 10.147 11.680 -9.858 1.00 96.81 489 TYR A CA 1
ATOM 3881 C C . TYR A 1 489 ? 8.687 12.127 -9.841 1.00 96.81 489 TYR A C 1
ATOM 3883 O O . TYR A 1 489 ? 8.395 13.257 -10.235 1.00 96.81 489 TYR A O 1
ATOM 3891 N N . ILE A 1 490 ? 7.786 11.256 -9.389 1.00 97.12 490 ILE A N 1
ATOM 3892 C CA . ILE A 1 490 ? 6.338 11.470 -9.399 1.00 97.12 490 ILE A CA 1
ATOM 3893 C C . ILE A 1 490 ? 5.883 11.905 -8.009 1.00 97.12 490 ILE A C 1
ATOM 3895 O O . ILE A 1 490 ? 5.282 12.967 -7.872 1.00 97.12 490 ILE A O 1
ATOM 3899 N N . TRP A 1 491 ? 6.248 11.130 -6.990 1.00 96.69 491 TRP A N 1
ATOM 3900 C CA . TRP A 1 491 ? 5.974 11.395 -5.583 1.00 96.69 491 TRP A CA 1
ATOM 3901 C C . TRP A 1 491 ? 7.303 11.541 -4.836 1.00 96.69 491 TRP A C 1
ATOM 3903 O O . TRP A 1 491 ? 7.868 10.548 -4.373 1.00 96.69 491 TRP A O 1
ATOM 3913 N N . PRO A 1 492 ? 7.861 12.761 -4.758 1.00 95.69 492 PRO A N 1
ATOM 3914 C CA . PRO A 1 492 ? 9.097 12.988 -4.029 1.00 95.69 492 PRO A CA 1
ATOM 3915 C C . PRO A 1 492 ? 8.888 12.735 -2.537 1.00 95.69 492 PRO A C 1
ATOM 3917 O O . PRO A 1 492 ? 7.817 13.022 -2.003 1.00 95.69 492 PRO A O 1
ATOM 3920 N N . VAL A 1 493 ? 9.934 12.273 -1.859 1.00 94.69 493 VAL A N 1
ATOM 3921 C CA . VAL A 1 493 ? 9.975 12.189 -0.397 1.00 94.69 493 VAL A CA 1
ATOM 3922 C C . VAL A 1 493 ? 10.969 13.197 0.159 1.00 94.69 493 VAL A C 1
ATOM 3924 O O . VAL A 1 493 ? 11.956 13.542 -0.495 1.00 94.69 493 VAL A O 1
ATOM 3927 N N . ASP A 1 494 ? 10.712 13.699 1.360 1.00 94.12 494 ASP A N 1
ATOM 3928 C CA . ASP A 1 494 ? 11.716 14.451 2.101 1.00 94.12 494 ASP A CA 1
ATOM 3929 C C . ASP A 1 494 ? 12.735 13.530 2.790 1.00 94.12 494 ASP A C 1
ATOM 3931 O O . ASP A 1 494 ? 12.646 12.303 2.762 1.00 94.12 494 ASP A O 1
ATOM 3935 N N . LYS A 1 495 ? 13.730 14.146 3.432 1.00 91.56 495 LYS A N 1
ATOM 3936 C CA . LYS A 1 495 ? 14.804 13.449 4.156 1.00 91.56 495 LYS A CA 1
ATOM 3937 C C . LYS A 1 495 ? 14.312 12.515 5.272 1.00 91.56 495 LYS A C 1
ATOM 3939 O O . LYS A 1 495 ? 15.077 11.663 5.711 1.00 91.56 495 LYS A O 1
ATOM 3944 N N . ASP A 1 496 ? 13.083 12.709 5.748 1.00 90.25 496 ASP A N 1
ATOM 3945 C CA . ASP A 1 496 ? 12.478 11.939 6.831 1.00 90.25 496 ASP A CA 1
ATOM 3946 C C . ASP A 1 496 ? 11.523 10.854 6.281 1.00 90.25 496 ASP A C 1
ATOM 3948 O O . ASP A 1 496 ? 10.807 10.237 7.066 1.00 90.25 496 ASP A O 1
ATOM 3952 N N . GLN A 1 497 ? 11.536 10.597 4.960 1.00 92.19 497 GLN A N 1
ATOM 3953 C CA . GLN A 1 497 ? 10.727 9.588 4.251 1.00 92.19 497 GLN A CA 1
ATOM 3954 C C . GLN A 1 497 ? 9.216 9.878 4.223 1.00 92.19 497 GLN A C 1
ATOM 3956 O O . GLN A 1 497 ? 8.390 8.962 4.213 1.00 92.19 497 GLN A O 1
ATOM 3961 N N . TYR A 1 498 ? 8.833 11.158 4.190 1.00 95.31 498 TYR A N 1
ATOM 3962 C CA . TYR A 1 498 ? 7.440 11.569 3.985 1.00 95.31 498 TYR A CA 1
ATOM 3963 C C . TYR A 1 498 ? 7.220 12.133 2.591 1.00 95.31 498 TYR A C 1
ATOM 3965 O O . TYR A 1 498 ? 8.062 12.862 2.069 1.00 95.31 498 TYR A O 1
ATOM 3973 N N . LEU A 1 499 ? 6.052 11.844 2.023 1.00 95.38 499 LEU A N 1
ATOM 3974 C CA . LEU A 1 499 ? 5.632 12.359 0.728 1.00 95.38 499 LEU A CA 1
ATOM 3975 C C . LEU A 1 499 ? 5.564 13.889 0.741 1.00 95.38 499 LEU A C 1
ATOM 3977 O O . LEU A 1 499 ? 4.963 14.515 1.619 1.00 95.38 499 LEU A O 1
ATOM 3981 N N . LEU A 1 500 ? 6.144 14.476 -0.295 1.00 95.81 500 LEU A N 1
ATOM 3982 C CA . LEU A 1 500 ? 5.932 15.850 -0.719 1.00 95.81 500 LEU A CA 1
ATOM 3983 C C . LEU A 1 500 ? 4.797 15.889 -1.759 1.00 95.81 500 LEU A C 1
ATOM 3985 O O . LEU A 1 500 ? 4.387 14.842 -2.267 1.00 95.81 500 LEU A O 1
ATOM 3989 N N . PRO A 1 501 ? 4.275 17.081 -2.109 1.00 95.56 501 PRO A N 1
ATOM 3990 C CA . PRO A 1 501 ? 3.317 17.199 -3.203 1.00 95.56 501 PRO A CA 1
ATOM 3991 C C . PRO A 1 501 ? 3.838 16.526 -4.479 1.00 95.56 501 PRO A C 1
ATOM 3993 O O . PRO A 1 501 ? 5.003 16.718 -4.845 1.00 95.56 501 PRO A O 1
ATOM 3996 N N . HIS A 1 502 ? 2.979 15.754 -5.154 1.00 95.50 502 HIS A N 1
ATOM 3997 C CA . HIS A 1 502 ? 3.356 15.113 -6.411 1.00 95.50 502 HIS A CA 1
ATOM 3998 C C . HIS A 1 502 ? 3.775 16.153 -7.457 1.00 95.50 502 HIS A C 1
ATOM 4000 O O . HIS A 1 502 ? 3.316 17.300 -7.467 1.00 95.50 502 HIS A O 1
ATOM 4006 N N . THR A 1 503 ? 4.633 15.738 -8.380 1.00 96.31 503 THR A N 1
ATOM 4007 C CA . THR A 1 503 ? 5.069 16.582 -9.493 1.00 96.31 503 THR A CA 1
ATOM 4008 C C . THR A 1 503 ? 4.043 16.573 -10.631 1.00 96.31 503 THR A C 1
ATOM 4010 O O . THR A 1 503 ? 3.097 15.785 -10.636 1.00 96.31 503 THR A O 1
ATOM 4013 N N . THR A 1 504 ? 4.229 17.441 -11.628 1.00 96.00 504 THR A N 1
ATOM 4014 C CA . THR A 1 504 ? 3.452 17.425 -12.882 1.00 96.00 504 THR A CA 1
ATOM 4015 C C . THR A 1 504 ? 4.036 16.479 -13.934 1.00 96.00 504 THR A C 1
ATOM 4017 O O . THR A 1 504 ? 3.579 16.469 -15.075 1.00 96.00 504 THR A O 1
ATOM 4020 N N . PHE A 1 505 ? 5.059 15.690 -13.577 1.00 97.19 505 PHE A N 1
ATOM 4021 C CA . PHE A 1 505 ? 5.860 14.926 -14.534 1.00 97.19 505 PHE A CA 1
ATOM 4022 C C . PHE A 1 505 ? 5.013 13.989 -15.402 1.00 97.19 505 PHE A C 1
ATOM 4024 O O . PHE A 1 505 ? 5.208 13.943 -16.615 1.00 97.19 505 PHE A O 1
ATOM 4031 N N . VAL A 1 506 ? 4.048 13.281 -14.801 1.00 98.00 506 VAL A N 1
ATOM 4032 C CA . VAL A 1 506 ? 3.175 12.350 -15.533 1.00 98.00 506 VAL A CA 1
ATOM 4033 C C . VAL A 1 506 ? 2.336 13.101 -16.565 1.00 98.00 506 VAL A C 1
ATOM 4035 O O . VAL A 1 506 ? 2.345 12.750 -17.745 1.00 98.00 506 VAL A O 1
ATOM 4038 N N . GLN A 1 507 ? 1.679 14.189 -16.156 1.00 96.81 507 GLN A N 1
ATOM 4039 C CA . GLN A 1 507 ? 0.858 14.989 -17.062 1.00 96.81 507 GLN A CA 1
ATOM 4040 C C . GLN A 1 507 ? 1.691 15.649 -18.173 1.00 96.81 507 GLN A C 1
ATOM 4042 O O . GLN A 1 507 ? 1.248 15.698 -19.324 1.00 96.81 507 GLN A O 1
ATOM 4047 N N . ASP A 1 508 ? 2.893 16.136 -17.857 1.00 97.38 508 ASP A N 1
ATOM 4048 C CA . ASP A 1 508 ? 3.796 16.765 -18.824 1.00 97.38 508 ASP A CA 1
ATOM 4049 C C . ASP A 1 508 ? 4.323 15.747 -19.850 1.00 97.38 508 ASP A C 1
ATOM 4051 O O . ASP A 1 508 ? 4.343 16.031 -21.053 1.00 97.38 508 ASP A O 1
ATOM 4055 N N . ALA A 1 509 ? 4.666 14.533 -19.411 1.00 98.25 509 ALA A N 1
ATOM 4056 C CA . ALA A 1 509 ? 5.054 13.431 -20.290 1.00 98.25 509 ALA A CA 1
ATOM 4057 C C . ALA A 1 509 ? 3.896 12.992 -21.192 1.00 98.25 509 ALA A C 1
ATOM 4059 O O . ALA A 1 509 ? 4.065 12.891 -22.411 1.00 98.25 509 ALA A O 1
ATOM 4060 N N . HIS A 1 510 ? 2.691 12.837 -20.638 1.00 98.12 510 HIS A N 1
ATOM 4061 C CA . HIS A 1 510 ? 1.497 12.522 -21.421 1.00 98.12 510 HIS A CA 1
ATOM 4062 C C . HIS A 1 510 ? 1.179 13.609 -22.448 1.00 98.12 510 HIS A C 1
ATOM 4064 O O . HIS A 1 510 ? 0.842 13.311 -23.594 1.00 98.12 510 HIS A O 1
ATOM 4070 N N . LYS A 1 511 ? 1.332 14.886 -22.082 1.00 97.06 511 LYS A N 1
ATOM 4071 C CA . LYS A 1 511 ? 1.170 16.019 -23.004 1.00 97.06 511 LYS A CA 1
ATOM 4072 C C . LYS A 1 511 ? 2.205 15.995 -24.133 1.00 97.06 511 LYS A C 1
ATOM 4074 O O . LYS A 1 511 ? 1.873 16.375 -25.254 1.00 97.06 511 LYS A O 1
ATOM 4079 N N . ALA A 1 512 ? 3.419 15.521 -23.860 1.00 97.50 512 ALA A N 1
ATOM 4080 C CA . ALA A 1 512 ? 4.449 15.273 -24.867 1.00 97.50 512 ALA A CA 1
ATOM 4081 C C . ALA A 1 512 ? 4.224 13.974 -25.676 1.00 97.50 512 ALA A C 1
ATOM 4083 O O . ALA A 1 512 ? 4.964 13.708 -26.623 1.00 97.50 512 ALA A O 1
ATOM 4084 N N . GLY A 1 513 ? 3.207 13.169 -25.346 1.00 97.69 513 GLY A N 1
ATOM 4085 C CA . GLY A 1 513 ? 2.909 11.899 -26.014 1.00 97.69 513 GLY A CA 1
ATOM 4086 C C . GLY A 1 513 ? 3.846 10.754 -25.616 1.00 97.69 513 GLY A C 1
ATOM 4087 O O . GLY A 1 513 ? 4.116 9.874 -26.442 1.00 97.69 513 GLY A O 1
ATOM 4088 N N . LEU A 1 514 ? 4.379 10.788 -24.393 1.00 98.50 514 LEU A N 1
ATOM 4089 C CA . LEU A 1 514 ? 5.201 9.741 -23.787 1.00 98.50 514 LEU A CA 1
ATOM 4090 C C . LEU A 1 514 ? 4.388 8.973 -22.744 1.00 98.50 514 LEU A C 1
ATOM 4092 O O . LEU A 1 514 ? 3.785 9.591 -21.872 1.00 98.50 514 LEU A O 1
ATOM 4096 N N . GLN A 1 515 ? 4.401 7.642 -22.821 1.00 98.56 515 GLN A N 1
ATOM 4097 C CA . GLN A 1 515 ? 3.907 6.795 -21.730 1.00 98.56 515 GLN A CA 1
ATOM 4098 C C . GLN A 1 515 ? 4.854 6.882 -20.527 1.00 98.56 515 GLN A C 1
ATOM 4100 O O . GLN A 1 515 ? 6.067 6.983 -20.721 1.00 98.56 515 GLN A O 1
ATOM 4105 N N . VAL A 1 516 ? 4.334 6.813 -19.305 1.00 98.75 516 VAL A N 1
ATOM 4106 C CA . VAL A 1 516 ? 5.132 6.872 -18.074 1.00 98.75 516 VAL A CA 1
ATOM 4107 C C . VAL A 1 516 ? 5.036 5.563 -17.317 1.00 98.75 516 VAL A C 1
ATOM 4109 O O . VAL A 1 516 ? 3.963 5.178 -16.869 1.00 98.75 516 VAL A O 1
ATOM 4112 N N . TYR A 1 517 ? 6.176 4.916 -17.127 1.00 98.69 517 TYR A N 1
ATOM 4113 C CA . TYR A 1 517 ? 6.325 3.731 -16.300 1.00 98.69 517 TYR A CA 1
ATOM 4114 C C . TYR A 1 517 ? 7.060 4.122 -15.018 1.00 98.69 517 TYR A C 1
ATOM 4116 O O . TYR A 1 517 ? 8.048 4.856 -15.075 1.00 98.69 517 TYR A O 1
ATOM 4124 N N . ALA A 1 518 ? 6.592 3.658 -13.865 1.00 98.25 518 ALA A N 1
ATOM 4125 C CA . ALA A 1 518 ? 7.219 3.944 -12.577 1.00 98.25 518 ALA A CA 1
ATOM 4126 C C . ALA A 1 518 ? 7.929 2.697 -12.028 1.00 98.25 518 ALA A C 1
ATOM 4128 O O . ALA A 1 518 ? 7.396 1.595 -12.116 1.00 98.25 518 ALA A O 1
ATOM 4129 N N . SER A 1 519 ? 9.122 2.853 -11.456 1.00 96.69 519 SER A N 1
ATOM 4130 C CA . SER A 1 519 ? 9.900 1.767 -10.840 1.00 96.69 519 SER A CA 1
ATOM 4131 C C . SER A 1 519 ? 10.179 2.010 -9.360 1.00 96.69 519 SER A C 1
ATOM 4133 O O . SER A 1 519 ? 10.177 3.155 -8.903 1.00 96.69 519 SER A O 1
ATOM 4135 N N . GLY A 1 520 ? 10.525 0.933 -8.650 1.00 93.25 520 GLY A N 1
ATOM 4136 C CA . GLY A 1 520 ? 10.883 0.965 -7.227 1.00 93.25 520 GLY A CA 1
ATOM 4137 C C . GLY A 1 520 ? 9.754 0.505 -6.305 1.00 93.25 520 GLY A C 1
ATOM 4138 O O . GLY A 1 520 ? 9.698 0.930 -5.155 1.00 93.25 520 GLY A O 1
ATOM 4139 N N . PHE A 1 521 ? 8.835 -0.319 -6.817 1.00 96.56 521 PHE A N 1
ATOM 4140 C CA . PHE A 1 521 ? 7.755 -0.887 -6.018 1.00 96.56 521 PHE A CA 1
ATOM 4141 C C . PHE A 1 521 ? 8.168 -2.238 -5.435 1.00 96.56 521 PHE A C 1
ATOM 4143 O O . PHE A 1 521 ? 8.465 -3.187 -6.170 1.00 96.56 521 PHE A O 1
ATOM 4150 N N . ALA A 1 522 ? 8.154 -2.315 -4.110 1.00 94.38 522 ALA A N 1
ATOM 4151 C CA . ALA A 1 522 ? 8.432 -3.511 -3.336 1.00 94.38 522 ALA A CA 1
ATOM 4152 C C . ALA A 1 522 ? 7.622 -3.466 -2.034 1.00 94.38 522 ALA A C 1
ATOM 4154 O O . ALA A 1 522 ? 7.418 -2.393 -1.478 1.00 94.38 522 ALA A O 1
ATOM 4155 N N . ASN A 1 523 ? 7.163 -4.618 -1.545 1.00 94.56 523 ASN A N 1
ATOM 4156 C CA . ASN A 1 523 ? 6.331 -4.682 -0.340 1.00 94.56 523 ASN A CA 1
ATOM 4157 C C . ASN A 1 523 ? 7.161 -4.679 0.956 1.00 94.56 523 ASN A C 1
ATOM 4159 O O . ASN A 1 523 ? 6.638 -4.434 2.038 1.00 94.56 523 ASN A O 1
ATOM 4163 N N . ASP A 1 524 ? 8.455 -4.988 0.859 1.00 87.00 524 ASP A N 1
ATOM 4164 C CA . ASP A 1 524 ? 9.336 -5.281 1.987 1.00 87.00 524 ASP A CA 1
ATOM 4165 C C . ASP A 1 524 ? 10.342 -4.168 2.309 1.00 87.00 524 ASP A C 1
ATOM 4167 O O . ASP A 1 524 ? 10.981 -4.193 3.361 1.00 87.00 524 ASP A O 1
ATOM 4171 N N . PHE A 1 525 ? 10.512 -3.181 1.428 1.00 72.38 525 PHE A N 1
ATOM 4172 C CA . PHE A 1 525 ? 11.449 -2.086 1.654 1.00 72.38 525 PHE A CA 1
ATOM 4173 C C . PHE A 1 525 ? 11.099 -0.858 0.802 1.00 72.38 525 PHE A C 1
ATOM 4175 O O . PHE A 1 525 ? 10.645 -1.009 -0.327 1.00 72.38 525 PHE A O 1
ATOM 4182 N N . ASP A 1 526 ? 11.375 0.341 1.333 1.00 77.31 526 ASP A N 1
ATOM 4183 C CA . ASP A 1 526 ? 11.260 1.649 0.654 1.00 77.31 526 ASP A CA 1
ATOM 4184 C C . ASP A 1 526 ? 9.851 2.278 0.556 1.00 77.31 526 ASP A C 1
ATOM 4186 O O . ASP A 1 526 ? 9.551 2.956 -0.416 1.00 77.31 526 ASP A O 1
ATOM 4190 N N . LEU A 1 527 ? 8.965 2.117 1.547 1.00 90.94 527 LEU A N 1
ATOM 4191 C CA . LEU A 1 527 ? 7.670 2.822 1.557 1.00 90.94 527 LEU A CA 1
ATOM 4192 C C . LEU A 1 527 ? 7.738 4.125 2.364 1.00 90.94 527 LEU A C 1
ATOM 4194 O O . LEU A 1 527 ? 8.256 4.151 3.482 1.00 90.94 527 LEU A O 1
ATOM 4198 N N . ALA A 1 528 ? 7.136 5.193 1.834 1.00 94.00 528 ALA A N 1
ATOM 4199 C CA . ALA A 1 528 ? 6.950 6.431 2.587 1.00 94.00 528 ALA A CA 1
ATOM 4200 C C . ALA A 1 528 ? 6.017 6.207 3.789 1.00 94.00 528 ALA A C 1
ATOM 4202 O O . ALA A 1 528 ? 5.012 5.497 3.688 1.00 94.00 528 ALA A O 1
ATOM 4203 N N . TYR A 1 529 ? 6.283 6.883 4.912 1.00 93.69 529 TYR A N 1
ATOM 4204 C CA . TYR A 1 529 ? 5.480 6.735 6.137 1.00 93.69 529 TYR A CA 1
ATOM 4205 C C . TYR A 1 529 ? 4.002 7.099 5.954 1.00 93.69 529 TYR A C 1
ATOM 4207 O O . TYR A 1 529 ? 3.163 6.623 6.711 1.00 93.69 529 TYR A O 1
ATOM 4215 N N . ASN A 1 530 ? 3.678 7.913 4.946 1.00 94.19 530 ASN A N 1
ATOM 4216 C CA . ASN A 1 530 ? 2.309 8.279 4.583 1.00 94.19 530 ASN A CA 1
ATOM 4217 C C . ASN A 1 530 ? 1.429 7.086 4.188 1.00 94.19 530 ASN A C 1
ATOM 4219 O O . ASN A 1 530 ? 0.212 7.211 4.256 1.00 94.19 530 ASN A O 1
ATOM 4223 N N . TYR A 1 531 ? 2.031 5.977 3.753 1.00 94.31 531 TYR A N 1
ATOM 4224 C CA . TYR A 1 531 ? 1.304 4.765 3.385 1.00 94.31 531 TYR A CA 1
ATOM 4225 C C . TYR A 1 531 ? 1.164 3.781 4.546 1.00 94.31 531 TYR A C 1
ATOM 4227 O O . TYR A 1 531 ? 0.586 2.721 4.360 1.00 94.31 531 TYR A O 1
ATOM 4235 N N . SER A 1 532 ? 1.710 4.074 5.733 1.00 93.44 532 SER A N 1
ATOM 4236 C CA . SER A 1 532 ? 1.549 3.210 6.915 1.00 93.44 532 SER A CA 1
ATOM 4237 C C . SER A 1 532 ? 1.987 1.757 6.674 1.00 93.44 532 SER A C 1
ATOM 4239 O O . SER A 1 532 ? 1.386 0.816 7.197 1.00 93.44 532 SER A O 1
ATOM 4241 N N . TYR A 1 533 ? 3.038 1.583 5.862 1.00 93.44 533 TYR A N 1
ATOM 4242 C CA . TYR A 1 533 ? 3.537 0.293 5.366 1.00 93.44 533 TYR A CA 1
ATOM 4243 C C . TYR A 1 533 ? 2.528 -0.536 4.548 1.00 93.44 533 TYR A C 1
ATOM 4245 O O . TYR A 1 533 ? 2.729 -1.734 4.391 1.00 93.44 533 TYR A O 1
ATOM 4253 N N . ASP A 1 534 ? 1.462 0.070 4.025 1.00 94.50 534 ASP A N 1
ATOM 4254 C CA . ASP A 1 534 ? 0.540 -0.570 3.088 1.00 94.50 534 ASP A CA 1
ATOM 4255 C C . ASP A 1 534 ? 1.042 -0.410 1.637 1.00 94.50 534 ASP A C 1
ATOM 4257 O O . ASP A 1 534 ? 0.981 0.695 1.081 1.00 94.50 534 ASP A O 1
ATOM 4261 N N . PRO A 1 535 ? 1.527 -1.486 0.987 1.00 95.56 535 PRO A N 1
ATOM 4262 C CA . PRO A 1 535 ? 1.969 -1.407 -0.399 1.00 95.56 535 PRO A CA 1
ATOM 4263 C C . PRO A 1 535 ? 0.811 -1.141 -1.363 1.00 95.56 535 PRO A C 1
ATOM 4265 O O . PRO A 1 535 ? 1.008 -0.454 -2.364 1.00 95.56 535 PRO A O 1
ATOM 4268 N N . LEU A 1 536 ? -0.404 -1.620 -1.074 1.00 94.75 536 LEU A N 1
ATOM 4269 C CA . LEU A 1 536 ? -1.565 -1.410 -1.939 1.00 94.75 536 LEU A CA 1
ATOM 4270 C C . LEU A 1 536 ? -1.897 0.082 -2.055 1.00 94.75 536 LEU A C 1
ATOM 4272 O O . LEU A 1 536 ? -2.115 0.577 -3.164 1.00 94.75 536 LEU A O 1
ATOM 4276 N N . ALA A 1 537 ? -1.863 0.805 -0.931 1.00 94.94 537 ALA A N 1
ATOM 4277 C CA . ALA A 1 537 ? -2.029 2.255 -0.906 1.00 94.94 537 ALA A CA 1
ATOM 4278 C C . ALA A 1 537 ? -0.967 2.976 -1.758 1.00 94.94 537 ALA A C 1
ATOM 4280 O O . ALA A 1 537 ? -1.303 3.923 -2.474 1.00 94.94 537 ALA A O 1
ATOM 4281 N N . GLU A 1 538 ? 0.290 2.510 -1.740 1.00 96.81 538 GLU A N 1
ATOM 4282 C CA . GLU A 1 538 ? 1.342 3.050 -2.607 1.00 96.81 538 GLU A CA 1
ATOM 4283 C C . GLU A 1 538 ? 1.005 2.833 -4.088 1.00 96.81 538 GLU A C 1
ATOM 4285 O O . GLU A 1 538 ? 1.000 3.800 -4.844 1.00 96.81 538 GLU A O 1
ATOM 4290 N N . TYR A 1 539 ? 0.662 1.616 -4.528 1.00 97.38 539 TYR A N 1
ATOM 4291 C CA . TYR A 1 539 ? 0.309 1.380 -5.939 1.00 97.38 539 TYR A CA 1
ATOM 4292 C C . TYR A 1 539 ? -0.870 2.250 -6.394 1.00 97.38 539 TYR A C 1
ATOM 4294 O O . TYR A 1 539 ? -0.803 2.882 -7.455 1.00 97.38 539 TYR A O 1
ATOM 4302 N N . LEU A 1 540 ? -1.929 2.337 -5.583 1.00 95.94 540 LEU A N 1
ATOM 4303 C CA . LEU A 1 540 ? -3.104 3.157 -5.889 1.00 95.94 540 LEU A CA 1
ATOM 4304 C C . LEU A 1 540 ? -2.749 4.645 -6.013 1.00 95.94 540 LEU A C 1
ATOM 4306 O O . LEU A 1 540 ? -3.272 5.318 -6.898 1.00 95.94 540 LEU A O 1
ATOM 4310 N N . ALA A 1 541 ? -1.787 5.155 -5.239 1.00 95.88 541 ALA A N 1
ATOM 4311 C CA . ALA A 1 541 ? -1.331 6.541 -5.357 1.00 95.88 541 ALA A CA 1
ATOM 4312 C C . ALA A 1 541 ? -0.670 6.875 -6.713 1.00 95.88 541 ALA A C 1
ATOM 4314 O O . ALA A 1 541 ? -0.599 8.050 -7.089 1.00 95.88 541 ALA A O 1
ATOM 4315 N N . PHE A 1 542 ? -0.201 5.879 -7.472 1.00 97.38 542 PHE A N 1
ATOM 4316 C CA . PHE A 1 542 ? 0.363 6.064 -8.819 1.00 97.38 542 PHE A CA 1
ATOM 4317 C C . PHE A 1 542 ? -0.622 5.700 -9.936 1.00 97.38 542 PHE A C 1
ATOM 4319 O O . PHE A 1 542 ? -0.487 6.199 -11.055 1.00 97.38 542 PHE A O 1
ATOM 4326 N N . MET A 1 543 ? -1.596 4.836 -9.649 1.00 95.44 543 MET A N 1
ATOM 4327 C CA . MET A 1 543 ? -2.529 4.292 -10.638 1.00 95.44 543 MET A CA 1
ATOM 4328 C C . MET A 1 543 ? -3.896 4.981 -10.627 1.00 95.44 543 MET A C 1
ATOM 4330 O O . MET A 1 543 ? -4.468 5.193 -11.693 1.00 95.44 543 MET A O 1
ATOM 4334 N N . ASP A 1 544 ? -4.419 5.333 -9.454 1.00 92.81 544 ASP A N 1
ATOM 4335 C CA . ASP A 1 544 ? -5.794 5.804 -9.270 1.00 92.81 544 ASP A CA 1
ATOM 4336 C C . ASP A 1 544 ? -5.918 6.814 -8.113 1.00 92.81 544 ASP A C 1
ATOM 4338 O O . ASP A 1 544 ? -6.650 6.629 -7.145 1.00 92.81 544 ASP A O 1
ATOM 4342 N N . ASN A 1 545 ? -5.180 7.922 -8.212 1.00 91.06 545 ASN A N 1
ATOM 4343 C CA . ASN A 1 545 ? -5.239 9.017 -7.232 1.00 91.06 545 ASN A CA 1
ATOM 4344 C C . ASN A 1 545 ? -6.245 10.129 -7.602 1.00 91.06 545 ASN A C 1
ATOM 4346 O O . ASN A 1 545 ? -6.322 11.155 -6.926 1.00 91.06 545 ASN A O 1
ATOM 4350 N N . GLY A 1 546 ? -6.972 9.965 -8.713 1.00 88.38 546 GLY A N 1
ATOM 4351 C CA . GLY A 1 546 ? -7.926 10.938 -9.254 1.00 88.38 546 GLY A CA 1
ATOM 4352 C C . GLY A 1 546 ? -7.335 12.085 -10.093 1.00 88.38 546 GLY A C 1
ATOM 4353 O O . GLY A 1 546 ? -8.104 12.792 -10.747 1.00 88.38 546 GLY A O 1
ATOM 4354 N N . ASN A 1 547 ? -6.010 12.271 -10.130 1.00 90.75 547 ASN A N 1
ATOM 4355 C CA . ASN A 1 547 ? -5.329 13.365 -10.845 1.00 90.75 547 ASN A CA 1
ATOM 4356 C C . ASN A 1 547 ? -4.427 12.912 -12.011 1.00 90.75 547 ASN A C 1
ATOM 4358 O O . ASN A 1 547 ? -4.179 13.686 -12.940 1.00 90.75 547 ASN A O 1
ATOM 4362 N N . PHE A 1 548 ? -3.895 11.691 -11.953 1.00 94.62 548 PHE A N 1
ATOM 4363 C CA . PHE A 1 548 ? -3.231 11.022 -13.074 1.00 94.62 548 PHE A CA 1
ATOM 4364 C C . PHE A 1 548 ? -3.184 9.504 -12.850 1.00 94.62 548 PHE A C 1
ATOM 4366 O O . PHE A 1 548 ? -3.362 9.028 -11.729 1.00 94.62 548 PHE A O 1
ATOM 4373 N N . SER A 1 549 ? -2.853 8.760 -13.909 1.00 97.50 549 SER A N 1
ATOM 4374 C CA . SER A 1 549 ? -2.476 7.346 -13.833 1.00 97.50 549 SER A CA 1
ATOM 4375 C C . SER A 1 549 ? -1.175 7.137 -14.603 1.00 97.50 549 SER A C 1
ATOM 4377 O O . SER A 1 549 ? -1.065 7.555 -15.757 1.00 97.50 549 SER A O 1
ATOM 4379 N N . VAL A 1 550 ? -0.181 6.487 -13.998 1.00 98.44 550 VAL A N 1
ATOM 4380 C CA . VAL A 1 550 ? 0.984 5.999 -14.756 1.00 98.44 550 VAL A CA 1
ATOM 4381 C C . VAL A 1 550 ? 0.552 4.910 -15.743 1.00 98.44 550 VAL A C 1
ATOM 4383 O O . VAL A 1 550 ? -0.390 4.170 -15.483 1.00 98.44 550 VAL A O 1
ATOM 4386 N N . ASP A 1 551 ? 1.242 4.784 -16.874 1.00 98.44 551 ASP A N 1
ATOM 4387 C CA . ASP A 1 551 ? 0.963 3.765 -17.894 1.00 98.44 551 ASP A CA 1
ATOM 4388 C C . ASP A 1 551 ? 1.416 2.356 -17.478 1.00 98.44 551 ASP A C 1
ATOM 4390 O O . ASP A 1 551 ? 1.030 1.375 -18.112 1.00 98.44 551 ASP A O 1
ATOM 4394 N N . GLY A 1 552 ? 2.223 2.235 -16.422 1.00 98.25 552 GLY A N 1
ATOM 4395 C CA . GLY A 1 552 ? 2.550 0.958 -15.798 1.00 98.25 552 GLY A CA 1
ATOM 4396 C C . GLY A 1 552 ? 3.520 1.082 -14.630 1.00 98.25 552 GLY A C 1
ATOM 4397 O O . GLY A 1 552 ? 4.136 2.130 -14.417 1.00 98.25 552 GLY A O 1
ATOM 4398 N N . VAL A 1 553 ? 3.668 -0.005 -13.879 1.00 98.38 553 VAL A N 1
ATOM 4399 C CA . VAL A 1 553 ? 4.587 -0.099 -12.739 1.00 98.38 553 VAL A CA 1
ATOM 4400 C C . VAL A 1 553 ? 5.509 -1.303 -12.876 1.00 98.38 553 VAL A C 1
ATOM 4402 O O . VAL A 1 553 ? 5.076 -2.395 -13.238 1.00 98.38 553 VAL A O 1
ATOM 4405 N N . VAL A 1 554 ? 6.784 -1.095 -12.562 1.00 98.38 554 VAL A N 1
ATOM 4406 C CA . VAL A 1 554 ? 7.804 -2.137 -12.445 1.00 98.38 554 VAL A CA 1
ATOM 4407 C C . VAL A 1 554 ? 7.907 -2.532 -10.978 1.00 98.38 554 VAL A C 1
ATOM 4409 O O . VAL A 1 554 ? 8.301 -1.715 -10.141 1.00 98.38 554 VAL A O 1
ATOM 4412 N N . SER A 1 555 ? 7.531 -3.773 -10.682 1.00 97.38 555 SER A N 1
ATOM 4413 C CA . SER A 1 555 ? 7.327 -4.276 -9.326 1.00 97.38 555 SER A CA 1
ATOM 4414 C C . SER A 1 555 ? 8.045 -5.603 -9.086 1.00 97.38 555 SER A C 1
ATOM 4416 O O . SER A 1 555 ? 8.065 -6.476 -9.957 1.00 97.38 555 SER A O 1
ATOM 4418 N N . ASP A 1 556 ? 8.580 -5.757 -7.875 1.00 97.06 556 ASP A N 1
ATOM 4419 C CA . ASP A 1 556 ? 9.106 -7.023 -7.348 1.00 97.06 556 ASP A CA 1
ATOM 4420 C C . ASP A 1 556 ? 7.982 -7.980 -6.898 1.00 97.06 556 ASP A C 1
ATOM 4422 O O . ASP A 1 556 ? 8.190 -9.191 -6.792 1.00 97.06 556 ASP A O 1
ATOM 4426 N N . PHE A 1 557 ? 6.786 -7.434 -6.648 1.00 96.62 557 PHE A N 1
ATOM 4427 C CA . PHE A 1 557 ? 5.588 -8.117 -6.152 1.00 96.62 557 PHE A CA 1
ATOM 4428 C C . PHE A 1 557 ? 4.418 -7.876 -7.122 1.00 96.62 557 PHE A C 1
ATOM 4430 O O . PHE A 1 557 ? 3.461 -7.162 -6.802 1.00 96.62 557 PHE A O 1
ATOM 4437 N N . PRO A 1 558 ? 4.460 -8.463 -8.333 1.00 96.81 558 PRO A N 1
ATOM 4438 C CA . PRO A 1 558 ? 3.462 -8.200 -9.369 1.00 96.81 558 PRO A CA 1
ATOM 4439 C C . PRO A 1 558 ? 2.039 -8.626 -8.971 1.00 96.81 558 PRO A C 1
ATOM 4441 O O . PRO A 1 558 ? 1.083 -8.132 -9.567 1.00 96.81 558 PRO A O 1
ATOM 4444 N N . LEU A 1 559 ? 1.876 -9.471 -7.943 1.00 95.81 559 LEU A N 1
ATOM 4445 C CA . LEU A 1 559 ? 0.573 -9.785 -7.344 1.00 95.81 559 LEU A CA 1
ATOM 4446 C C . LEU A 1 559 ? -0.092 -8.541 -6.742 1.00 95.81 559 LEU A C 1
ATOM 4448 O O . LEU A 1 559 ? -1.256 -8.280 -7.034 1.00 95.81 559 LEU A O 1
ATOM 4452 N N . THR A 1 560 ? 0.633 -7.738 -5.959 1.00 96.19 560 THR A N 1
ATOM 4453 C CA . THR A 1 560 ? 0.064 -6.540 -5.319 1.00 96.19 560 THR A CA 1
ATOM 4454 C C . THR A 1 560 ? -0.298 -5.490 -6.365 1.00 96.19 560 THR A C 1
ATOM 4456 O O . THR A 1 560 ? -1.392 -4.930 -6.325 1.00 96.19 560 THR A O 1
ATOM 4459 N N . ALA A 1 561 ? 0.559 -5.300 -7.375 1.00 96.81 561 ALA A N 1
ATOM 4460 C CA . ALA A 1 561 ? 0.259 -4.439 -8.519 1.00 96.81 561 ALA A CA 1
ATOM 4461 C C . ALA A 1 561 ? -0.984 -4.920 -9.297 1.00 96.81 561 ALA A C 1
ATOM 4463 O O . ALA A 1 561 ? -1.842 -4.116 -9.653 1.00 96.81 561 ALA A O 1
ATOM 4464 N N . SER A 1 562 ? -1.114 -6.233 -9.515 1.00 96.44 562 SER A N 1
ATOM 4465 C CA . SER A 1 562 ? -2.278 -6.844 -10.175 1.00 96.44 562 SER A CA 1
ATOM 4466 C C . SER A 1 562 ? -3.571 -6.603 -9.393 1.00 96.44 562 SER A C 1
ATOM 4468 O O . SER A 1 562 ? -4.587 -6.207 -9.968 1.00 96.44 562 SER A O 1
ATOM 4470 N N . SER A 1 563 ? -3.522 -6.777 -8.072 1.00 94.25 563 SER A N 1
ATOM 4471 C CA . SER A 1 563 ? -4.646 -6.502 -7.175 1.00 94.25 563 SER A CA 1
ATOM 4472 C C . SER A 1 563 ? -5.026 -5.023 -7.160 1.00 94.25 563 SER A C 1
ATOM 4474 O O . SER A 1 563 ? -6.215 -4.707 -7.220 1.00 94.25 563 SER A O 1
ATOM 4476 N N . ALA A 1 564 ? -4.050 -4.111 -7.153 1.00 94.88 564 ALA A N 1
ATOM 4477 C CA . ALA A 1 564 ? -4.303 -2.675 -7.244 1.00 94.88 564 ALA A CA 1
ATOM 4478 C C . ALA A 1 564 ? -5.064 -2.315 -8.531 1.00 94.88 564 ALA A C 1
ATOM 4480 O O . ALA A 1 564 ? -6.088 -1.634 -8.470 1.00 94.88 564 ALA A O 1
ATOM 4481 N N . VAL A 1 565 ? -4.612 -2.831 -9.681 1.00 93.75 565 VAL A N 1
ATOM 4482 C CA . VAL A 1 565 ? -5.213 -2.538 -10.990 1.00 93.75 565 VAL A CA 1
ATOM 4483 C C . VAL A 1 565 ? -6.627 -3.107 -11.124 1.00 93.75 565 VAL A C 1
ATOM 4485 O O . VAL A 1 565 ? -7.531 -2.368 -11.505 1.00 93.75 565 VAL A O 1
ATOM 4488 N N . ASP A 1 566 ? -6.853 -4.392 -10.835 1.00 91.31 566 ASP A N 1
ATOM 4489 C CA . ASP A 1 566 ? -8.138 -5.049 -11.142 1.00 91.31 566 ASP A CA 1
ATOM 4490 C C . ASP A 1 566 ? -9.153 -5.019 -9.983 1.00 91.31 566 ASP A C 1
ATOM 4492 O O . ASP A 1 566 ? -10.369 -4.996 -10.205 1.00 91.31 566 ASP A O 1
ATOM 4496 N N . CYS A 1 567 ? -8.682 -5.033 -8.733 1.00 88.88 567 CYS A N 1
ATOM 4497 C CA . CYS A 1 567 ? -9.551 -5.258 -7.576 1.00 88.88 567 CYS A CA 1
ATOM 4498 C C . CYS A 1 567 ? -9.839 -4.007 -6.753 1.00 88.88 567 CYS A C 1
ATOM 4500 O O . CYS A 1 567 ? -10.949 -3.897 -6.225 1.00 88.88 567 CYS A O 1
ATOM 4502 N N . PHE A 1 568 ? -8.870 -3.096 -6.644 1.00 89.56 568 PHE A N 1
ATOM 4503 C CA . PHE A 1 568 ? -8.943 -1.952 -5.731 1.00 89.56 568 PHE A CA 1
ATOM 4504 C C . PHE A 1 568 ? -9.017 -0.585 -6.413 1.00 89.56 568 PHE A C 1
ATOM 4506 O O . PHE A 1 568 ? -9.314 0.404 -5.747 1.00 89.56 568 PHE A O 1
ATOM 4513 N N . SER A 1 569 ? -8.817 -0.521 -7.727 1.00 90.75 569 SER A N 1
ATOM 4514 C CA . SER A 1 569 ? -9.019 0.704 -8.494 1.00 90.75 569 SER A CA 1
ATOM 4515 C C . SER A 1 569 ? -10.499 1.038 -8.682 1.00 90.75 569 SER A C 1
ATOM 4517 O O . SER A 1 569 ? -11.379 0.173 -8.773 1.00 90.75 569 SER A O 1
ATOM 4519 N N . HIS A 1 570 ? -10.768 2.335 -8.752 1.00 87.50 570 HIS A N 1
ATOM 4520 C CA . HIS A 1 570 ? -12.050 2.964 -9.031 1.00 87.50 570 HIS A CA 1
ATOM 4521 C C . HIS A 1 570 ? -13.174 2.508 -8.093 1.00 87.50 570 HIS A C 1
ATOM 4523 O O . HIS A 1 570 ? -14.360 2.551 -8.439 1.00 87.50 570 HIS A O 1
ATOM 4529 N N . LEU A 1 571 ? -12.804 2.088 -6.882 1.00 77.00 571 LEU A N 1
ATOM 4530 C CA . LEU A 1 571 ? -13.727 1.888 -5.780 1.00 77.00 571 LEU A CA 1
ATOM 4531 C C . LEU A 1 571 ? -14.115 3.277 -5.263 1.00 77.00 571 LEU A C 1
ATOM 4533 O O . LEU A 1 571 ? -13.357 3.931 -4.554 1.00 77.00 571 LEU A O 1
ATOM 4537 N N . GLY A 1 572 ? -15.281 3.778 -5.678 1.00 62.19 572 GLY A N 1
ATOM 4538 C CA . GLY A 1 572 ? -15.792 5.048 -5.160 1.00 62.19 572 GLY A CA 1
ATOM 4539 C C . GLY A 1 572 ? -15.939 5.013 -3.633 1.00 62.19 572 GLY A C 1
ATOM 4540 O O . GLY A 1 572 ? -16.126 3.949 -3.048 1.00 62.19 572 GLY A O 1
ATOM 4541 N N . SER A 1 573 ? -15.952 6.180 -2.984 1.00 52.81 573 SER A N 1
ATOM 4542 C CA . SER A 1 573 ? -16.118 6.318 -1.522 1.00 52.81 573 SER A CA 1
ATOM 4543 C C . SER A 1 573 ? -17.425 5.732 -0.957 1.00 52.81 573 SER A C 1
ATOM 4545 O O . SER A 1 573 ? -17.564 5.603 0.253 1.00 52.81 573 SER A O 1
ATOM 4547 N N . ASN A 1 574 ? -18.366 5.353 -1.829 1.00 44.22 574 ASN A N 1
ATOM 4548 C CA . ASN A 1 574 ? -19.629 4.685 -1.508 1.00 44.22 574 ASN A CA 1
ATOM 4549 C C . ASN A 1 574 ? -19.645 3.211 -1.950 1.00 44.22 574 ASN A C 1
ATOM 4551 O O . ASN A 1 574 ? -20.720 2.687 -2.255 1.00 44.22 574 ASN A O 1
ATOM 4555 N N . ALA A 1 575 ? -18.491 2.546 -2.071 1.00 52.62 575 ALA A N 1
ATOM 4556 C CA . ALA A 1 575 ? -18.461 1.103 -2.272 1.00 52.62 575 ALA A CA 1
ATOM 4557 C C . ALA A 1 575 ? -19.250 0.453 -1.126 1.00 52.62 575 ALA A C 1
ATOM 4559 O O . ALA A 1 575 ? -18.787 0.399 0.010 1.00 52.62 575 ALA A O 1
ATOM 4560 N N . SER A 1 576 ? -20.489 0.044 -1.420 1.00 45.47 576 SER A N 1
ATOM 4561 C CA . SER A 1 576 ? -21.360 -0.609 -0.454 1.00 45.47 576 SER A CA 1
ATOM 4562 C C . SER A 1 576 ? -20.619 -1.842 0.021 1.00 45.47 576 SER A C 1
ATOM 4564 O O . SER A 1 576 ? -20.425 -2.780 -0.757 1.00 45.47 576 SER A O 1
ATOM 4566 N N . SER A 1 577 ? -20.231 -1.865 1.294 1.00 49.38 577 SER A N 1
ATOM 4567 C CA . SER A 1 577 ? -20.041 -3.137 1.957 1.00 49.38 577 SER A CA 1
ATOM 4568 C C . SER A 1 577 ? -21.356 -3.882 1.741 1.00 49.38 577 SER A C 1
ATOM 4570 O O . SER A 1 577 ? -22.438 -3.417 2.106 1.00 49.38 577 SER A O 1
ATOM 4572 N N . THR A 1 578 ? -21.322 -5.014 1.045 1.00 47.00 578 THR A N 1
ATOM 4573 C CA . THR A 1 578 ? -22.336 -6.035 1.283 1.00 47.00 578 THR A CA 1
ATOM 4574 C C . THR A 1 578 ? -22.059 -6.499 2.704 1.00 47.00 578 THR A C 1
ATOM 4576 O O . THR A 1 578 ? -21.281 -7.423 2.922 1.00 47.00 578 THR A O 1
ATOM 4579 N N . GLN A 1 579 ? -22.561 -5.714 3.659 1.00 49.97 579 GLN A N 1
ATOM 4580 C CA . GLN A 1 579 ? -22.387 -5.848 5.094 1.00 49.97 579 GLN A CA 1
ATOM 4581 C C . GLN A 1 579 ? -23.134 -7.120 5.502 1.00 49.97 579 GLN A C 1
ATOM 4583 O O . GLN A 1 579 ? -24.316 -7.102 5.829 1.00 49.97 579 GLN A O 1
ATOM 4588 N N . GLY A 1 580 ? -22.453 -8.250 5.349 1.00 50.47 580 GLY A N 1
ATOM 4589 C CA . GLY A 1 580 ? -22.816 -9.524 5.943 1.00 50.47 580 GLY A CA 1
ATOM 4590 C C . GLY A 1 580 ? -21.742 -9.872 6.965 1.00 50.47 580 GLY A C 1
ATOM 4591 O O . GLY A 1 580 ? -20.634 -10.226 6.580 1.00 50.47 580 GLY A O 1
ATOM 4592 N N . ASP A 1 581 ? -22.069 -9.702 8.245 1.00 62.19 581 ASP A N 1
ATOM 4593 C CA . ASP A 1 581 ? -21.447 -10.326 9.425 1.00 62.19 581 ASP A CA 1
ATOM 4594 C C . ASP A 1 581 ? -19.927 -10.171 9.681 1.00 62.19 581 ASP A C 1
ATOM 4596 O O . ASP A 1 581 ? -19.394 -10.852 10.557 1.00 62.19 581 ASP A O 1
ATOM 4600 N N . PHE A 1 582 ? -19.213 -9.264 9.003 1.00 78.50 582 PHE A N 1
ATOM 4601 C CA . PHE A 1 582 ? -17.785 -9.002 9.251 1.00 78.50 582 PHE A CA 1
ATOM 4602 C C . PHE A 1 582 ? -17.549 -7.622 9.884 1.00 78.50 582 PHE A C 1
ATOM 4604 O O . PHE A 1 582 ? -18.060 -6.626 9.378 1.00 78.50 582 PHE A O 1
ATOM 4611 N N . PHE A 1 583 ? -16.757 -7.568 10.963 1.00 87.44 583 PHE A N 1
ATOM 4612 C CA . PHE A 1 583 ? -16.415 -6.329 11.674 1.00 87.44 583 PHE A CA 1
ATOM 4613 C C . PHE A 1 583 ? -14.903 -6.109 11.735 1.00 87.44 583 PHE A C 1
ATOM 4615 O O . PHE A 1 583 ? -14.150 -7.002 12.131 1.00 87.44 583 PHE A O 1
ATOM 4622 N N . VAL A 1 584 ? -14.473 -4.884 11.445 1.00 91.88 584 VAL A N 1
ATOM 4623 C CA . VAL A 1 584 ? -13.111 -4.400 11.668 1.00 91.88 584 VAL A CA 1
ATOM 4624 C C . VAL A 1 584 ? -13.031 -3.740 13.041 1.00 91.88 584 VAL A C 1
ATOM 4626 O O . VAL A 1 584 ? -13.672 -2.722 13.304 1.00 91.88 584 VAL A O 1
ATOM 4629 N N . ILE A 1 585 ? -12.214 -4.319 13.923 1.00 94.88 585 ILE A N 1
ATOM 4630 C CA . ILE A 1 585 ? -11.946 -3.778 15.258 1.00 94.88 585 ILE A CA 1
ATOM 4631 C C . ILE A 1 585 ? -10.550 -3.152 15.262 1.00 94.88 585 ILE A C 1
ATOM 4633 O O . ILE A 1 585 ? -9.560 -3.843 15.010 1.00 94.88 585 ILE A O 1
ATOM 4637 N N . SER A 1 586 ? -10.445 -1.856 15.570 1.00 96.25 586 SER A N 1
ATOM 4638 C CA . SER A 1 586 ? -9.138 -1.204 15.733 1.00 96.25 586 SER A CA 1
ATOM 4639 C C . SER A 1 586 ? -8.352 -1.845 16.883 1.00 96.25 586 SER A C 1
ATOM 4641 O O . SER A 1 586 ? -8.965 -2.359 17.814 1.00 96.25 586 SER A O 1
ATOM 4643 N N . LYS A 1 587 ? -7.015 -1.752 16.884 1.00 95.19 587 LYS A N 1
ATOM 4644 C CA . LYS A 1 587 ? -6.190 -2.143 18.040 1.00 95.19 587 LYS A CA 1
ATOM 4645 C C . LYS A 1 587 ? -5.450 -0.937 18.615 1.00 95.19 587 LYS A C 1
ATOM 4647 O O . LYS A 1 587 ? -4.405 -0.535 18.101 1.00 95.19 587 LYS A O 1
ATOM 4652 N N . ASN A 1 588 ? -5.950 -0.425 19.732 1.00 95.19 588 ASN A N 1
ATOM 4653 C CA . ASN A 1 588 ? -5.599 0.836 20.377 1.00 95.19 588 ASN A CA 1
ATOM 4654 C C . ASN A 1 588 ? -5.772 2.050 19.436 1.00 95.19 588 ASN A C 1
ATOM 4656 O O . ASN A 1 588 ? -4.919 2.942 19.420 1.00 95.19 588 ASN A O 1
ATOM 4660 N N . GLY A 1 589 ? -6.835 2.058 18.623 1.00 95.25 589 GLY A N 1
ATOM 4661 C CA . GLY A 1 589 ? -7.010 2.993 17.502 1.00 95.25 589 GLY A CA 1
ATOM 4662 C C . GLY A 1 589 ? -6.072 2.685 16.324 1.00 95.25 589 GLY A C 1
ATOM 4663 O O . GLY A 1 589 ? -5.606 1.554 16.173 1.00 95.25 589 GLY A O 1
ATOM 4664 N N . ALA A 1 590 ? -5.759 3.690 15.502 1.00 95.81 590 ALA A N 1
ATOM 4665 C CA . ALA A 1 590 ? -4.776 3.628 14.416 1.00 95.81 590 ALA A CA 1
ATOM 4666 C C . ALA A 1 590 ? -3.339 3.663 14.972 1.00 95.81 590 ALA A C 1
ATOM 4668 O O . ALA A 1 590 ? -2.549 4.571 14.714 1.00 95.81 590 ALA A O 1
ATOM 4669 N N . SER A 1 591 ? -2.998 2.668 15.795 1.00 94.25 591 SER A N 1
ATOM 4670 C CA . SER A 1 591 ? -1.714 2.592 16.508 1.00 94.25 591 SER A CA 1
ATOM 4671 C C . SER A 1 591 ? -0.500 2.325 15.601 1.00 94.25 591 SER A C 1
ATOM 4673 O O . SER A 1 591 ? 0.637 2.265 16.081 1.00 94.25 591 SER A O 1
ATOM 4675 N N . GLY A 1 592 ? -0.737 2.121 14.300 1.00 92.56 592 GLY A N 1
ATOM 4676 C CA . GLY A 1 592 ? 0.272 2.143 13.239 1.00 92.56 592 GLY A CA 1
ATOM 4677 C C . GLY A 1 592 ? 0.806 3.551 12.950 1.00 92.56 592 GLY A C 1
ATOM 4678 O O . GLY A 1 592 ? 1.992 3.700 12.660 1.00 92.56 592 GLY A O 1
ATOM 4679 N N . ASP A 1 593 ? -0.043 4.568 13.127 1.00 93.50 593 ASP A N 1
ATOM 4680 C CA . ASP A 1 593 ? 0.191 5.941 12.658 1.00 93.50 593 ASP A CA 1
ATOM 4681 C C . ASP A 1 593 ? 0.340 6.952 13.780 1.00 93.50 593 ASP A C 1
ATOM 4683 O O . ASP A 1 593 ? 1.071 7.932 13.636 1.00 93.50 593 ASP A O 1
ATOM 4687 N N . TYR A 1 594 ? -0.298 6.690 14.920 1.00 94.75 594 TYR A N 1
ATOM 4688 C CA . TYR A 1 594 ? -0.247 7.538 16.106 1.00 94.75 594 TYR A CA 1
ATOM 4689 C C . TYR A 1 594 ? 0.051 6.713 17.362 1.00 94.75 594 TYR A C 1
ATOM 4691 O O . TYR A 1 594 ? -0.201 5.504 17.389 1.00 94.75 594 TYR A O 1
ATOM 4699 N N . PRO A 1 595 ? 0.544 7.341 18.448 1.00 95.06 595 PRO A N 1
ATOM 4700 C CA . PRO A 1 595 ? 0.636 6.683 19.744 1.00 95.06 595 PRO A CA 1
ATOM 4701 C C . PRO A 1 595 ? -0.722 6.082 20.127 1.00 95.06 595 PRO A C 1
ATOM 4703 O O . PRO A 1 595 ? -1.739 6.783 20.147 1.00 95.06 595 PRO A O 1
ATOM 4706 N N . GLY A 1 596 ? -0.740 4.773 20.381 1.00 94.50 596 GLY A N 1
ATOM 4707 C CA . GLY A 1 596 ? -1.975 4.034 20.635 1.00 94.50 596 GLY A CA 1
ATOM 4708 C C . GLY A 1 596 ? -2.745 4.587 21.836 1.00 94.50 596 GLY A C 1
ATOM 4709 O O . GLY A 1 596 ? -2.151 5.121 22.771 1.00 94.50 596 GLY A O 1
ATOM 4710 N N . CYS A 1 597 ? -4.070 4.448 21.803 1.00 94.56 597 CYS A N 1
ATOM 4711 C CA . CYS A 1 597 ? -5.000 4.989 22.803 1.00 94.56 597 CYS A CA 1
ATOM 4712 C C . CYS A 1 597 ? -5.067 6.530 22.880 1.00 94.56 597 CYS A C 1
ATOM 4714 O O . CYS A 1 597 ? -5.675 7.058 23.814 1.00 94.56 597 CYS A O 1
ATOM 4716 N N . SER A 1 598 ? -4.474 7.254 21.925 1.00 93.75 598 SER A N 1
ATOM 4717 C CA . SER A 1 598 ? -4.657 8.705 21.787 1.00 93.75 598 SER A CA 1
ATOM 4718 C C . SER A 1 598 ? -5.959 9.054 21.060 1.00 93.75 598 SER A C 1
ATOM 4720 O O . SER A 1 598 ? -6.530 8.247 20.328 1.00 93.75 598 SER A O 1
ATOM 4722 N N . ASP A 1 599 ? -6.419 10.290 21.231 1.00 90.88 599 ASP A N 1
ATOM 4723 C CA . ASP A 1 599 ? -7.551 10.852 20.490 1.00 90.88 599 ASP A CA 1
ATOM 4724 C C . ASP A 1 599 ? -7.313 10.877 18.973 1.00 90.88 599 ASP A C 1
ATOM 4726 O O . ASP A 1 599 ? -8.228 10.555 18.214 1.00 90.88 599 ASP A O 1
ATOM 4730 N N . LEU A 1 600 ? -6.089 11.185 18.534 1.00 92.94 600 LEU A N 1
ATOM 4731 C CA . LEU A 1 600 ? -5.679 11.109 17.129 1.00 92.94 600 LEU A CA 1
ATOM 4732 C C . LEU A 1 600 ? -5.747 9.676 16.596 1.00 92.94 600 LEU A C 1
ATOM 4734 O O . LEU A 1 600 ? -6.332 9.457 15.538 1.00 92.94 600 LEU A O 1
ATOM 4738 N N . ALA A 1 601 ? -5.237 8.693 17.348 1.00 95.56 601 ALA A N 1
ATOM 4739 C CA . ALA A 1 601 ? -5.313 7.287 16.952 1.00 95.56 601 ALA A CA 1
ATOM 4740 C C . ALA A 1 601 ? -6.770 6.822 16.792 1.00 95.56 601 ALA A C 1
ATOM 4742 O O . ALA A 1 601 ? -7.097 6.157 15.810 1.00 95.56 601 ALA A O 1
ATOM 4743 N N . TYR A 1 602 ? -7.661 7.173 17.722 1.00 95.81 602 TYR A N 1
ATOM 4744 C CA . TYR A 1 602 ? -9.076 6.810 17.607 1.00 95.81 602 TYR A CA 1
ATOM 4745 C C . TYR A 1 602 ? -9.786 7.544 16.473 1.00 95.81 602 TYR A C 1
ATOM 4747 O O . TYR A 1 602 ? -10.538 6.922 15.731 1.00 95.81 602 TYR A O 1
ATOM 4755 N N . SER A 1 603 ? -9.533 8.843 16.312 1.00 93.81 603 SER A N 1
ATOM 4756 C CA . SER A 1 603 ? -10.144 9.635 15.239 1.00 93.81 603 SER A CA 1
ATOM 4757 C C . SER A 1 603 ? -9.736 9.106 13.867 1.00 93.81 603 SER A C 1
ATOM 4759 O O . SER A 1 603 ? -10.594 8.932 13.007 1.00 93.81 603 SER A O 1
ATOM 4761 N N . LYS A 1 604 ? -8.453 8.764 13.696 1.00 94.50 604 LYS A N 1
ATOM 4762 C CA . LYS A 1 604 ? -7.936 8.171 12.464 1.00 94.50 604 LYS A CA 1
ATOM 4763 C C . LYS A 1 604 ? -8.535 6.788 12.193 1.00 94.50 604 LYS A C 1
ATOM 4765 O O . LYS A 1 604 ? -8.986 6.546 11.086 1.00 94.50 604 LYS A O 1
ATOM 4770 N N . ALA A 1 605 ? -8.661 5.925 13.205 1.00 96.00 605 ALA A N 1
ATOM 4771 C CA . ALA A 1 605 ? -9.319 4.624 13.031 1.00 96.00 605 ALA A CA 1
ATOM 4772 C C . ALA A 1 605 ? -10.790 4.744 12.592 1.00 96.00 605 ALA A C 1
ATOM 4774 O O . ALA A 1 605 ? -11.264 3.939 11.796 1.00 96.00 605 ALA A O 1
ATOM 4775 N N . ILE A 1 606 ? -11.514 5.746 13.103 1.00 94.50 606 ILE A N 1
ATOM 4776 C CA . ILE A 1 606 ? -12.896 6.035 12.690 1.00 94.50 606 ILE A CA 1
ATOM 4777 C C . ILE A 1 606 ? -12.936 6.531 11.238 1.00 94.50 606 ILE A C 1
ATOM 4779 O O . ILE A 1 606 ? -13.825 6.134 10.487 1.00 94.50 606 ILE A O 1
ATOM 4783 N N . GLU A 1 607 ? -11.998 7.399 10.852 1.00 92.62 607 GLU A N 1
ATOM 4784 C CA . GLU A 1 607 ? -11.864 7.917 9.485 1.00 92.62 607 GLU A CA 1
ATOM 4785 C C . GLU A 1 607 ? -11.523 6.807 8.481 1.00 92.62 607 GLU A C 1
ATOM 4787 O O . GLU A 1 607 ? -12.102 6.770 7.398 1.00 92.62 607 GLU A O 1
ATOM 4792 N N . ASP A 1 608 ? -10.662 5.867 8.874 1.00 90.81 608 ASP A N 1
ATOM 4793 C CA . ASP A 1 608 ? -10.270 4.703 8.068 1.00 90.81 608 ASP A CA 1
ATOM 4794 C C . ASP A 1 608 ? -11.371 3.633 7.969 1.00 90.81 608 ASP A C 1
ATOM 4796 O O . ASP A 1 608 ? -11.215 2.648 7.250 1.00 90.81 608 ASP A O 1
ATOM 4800 N N . GLY A 1 609 ? -12.499 3.826 8.662 1.00 90.38 609 GLY A N 1
ATOM 4801 C CA . GLY A 1 609 ? -13.678 2.973 8.541 1.00 90.38 609 GLY A CA 1
ATOM 4802 C C . GLY A 1 609 ? -13.708 1.769 9.481 1.00 90.38 609 GLY A C 1
ATOM 4803 O O . GLY A 1 609 ? -14.367 0.784 9.163 1.00 90.38 609 GLY A O 1
ATOM 4804 N N . ALA A 1 610 ? -13.031 1.817 10.635 1.00 93.31 610 ALA A N 1
ATOM 4805 C CA . ALA A 1 610 ? -13.218 0.794 11.666 1.00 93.31 610 ALA A CA 1
ATOM 4806 C C . ALA A 1 610 ? -14.688 0.750 12.127 1.00 93.31 610 ALA A C 1
ATOM 4808 O O . ALA A 1 610 ? -15.268 1.789 12.443 1.00 93.31 610 ALA A O 1
ATOM 4809 N N . ASP A 1 611 ? -15.274 -0.446 12.227 1.00 92.69 611 ASP A N 1
ATOM 4810 C CA . ASP A 1 611 ? -16.638 -0.629 12.741 1.00 92.69 611 ASP A CA 1
ATOM 4811 C C . ASP A 1 611 ? -16.686 -0.475 14.267 1.00 92.69 611 ASP A C 1
ATOM 4813 O O . ASP A 1 611 ? -17.667 0.013 14.838 1.00 92.69 611 ASP A O 1
ATOM 4817 N N . ILE A 1 612 ? -15.624 -0.923 14.942 1.00 94.88 612 ILE A N 1
ATOM 4818 C CA . ILE A 1 612 ? -15.497 -0.940 16.399 1.00 94.88 612 ILE A CA 1
ATOM 4819 C C . ILE A 1 612 ? -14.116 -0.406 16.781 1.00 94.88 612 ILE A C 1
ATOM 4821 O O . ILE A 1 612 ? -13.095 -0.822 16.233 1.00 94.88 612 ILE A O 1
ATOM 4825 N N . ILE A 1 613 ? -14.069 0.480 17.774 1.00 96.69 613 ILE A N 1
ATOM 4826 C CA . ILE A 1 613 ? -12.812 0.902 18.406 1.00 96.69 613 ILE A CA 1
ATOM 4827 C C . ILE A 1 613 ? -12.641 0.227 19.768 1.00 96.69 613 ILE A C 1
ATOM 4829 O O . ILE A 1 613 ? -13.610 0.077 20.517 1.00 96.69 613 ILE A O 1
ATOM 4833 N N . ASP A 1 614 ? -11.418 -0.193 20.093 1.00 96.81 614 ASP A N 1
ATOM 4834 C CA . ASP A 1 614 ? -11.100 -0.851 21.362 1.00 96.81 614 ASP A CA 1
ATOM 4835 C C . ASP A 1 614 ? -10.452 0.108 22.369 1.00 96.81 614 ASP A C 1
ATOM 4837 O O . ASP A 1 614 ? -9.776 1.064 22.008 1.00 96.81 614 ASP A O 1
ATOM 4841 N N . CYS A 1 615 ? -10.631 -0.164 23.656 1.00 96.44 615 CYS A N 1
ATOM 4842 C CA . CYS A 1 615 ? -9.938 0.516 24.742 1.00 96.44 615 CYS A CA 1
ATOM 4843 C C . CYS A 1 615 ? -9.491 -0.527 25.768 1.00 96.44 615 CYS A C 1
ATOM 4845 O O . CYS A 1 615 ? -10.311 -1.160 26.437 1.00 96.44 615 CYS A O 1
ATOM 4847 N N . ALA A 1 616 ? -8.176 -0.717 25.893 1.00 95.56 616 ALA A N 1
ATOM 4848 C CA . ALA A 1 616 ? -7.594 -1.517 26.964 1.00 95.56 616 ALA A CA 1
ATOM 4849 C C . ALA A 1 616 ? -7.575 -0.702 28.265 1.00 95.56 616 ALA A C 1
ATOM 4851 O O . ALA A 1 616 ? -6.932 0.346 28.339 1.00 95.56 616 ALA A O 1
ATOM 4852 N N . ILE A 1 617 ? -8.312 -1.160 29.276 1.00 96.75 617 ILE A N 1
ATOM 4853 C CA . ILE A 1 617 ? -8.509 -0.444 30.535 1.00 96.75 617 ILE A CA 1
ATOM 4854 C C . ILE A 1 617 ? -7.314 -0.624 31.449 1.00 96.75 617 ILE A C 1
ATOM 4856 O O . ILE A 1 617 ? -6.967 -1.740 31.834 1.00 96.75 617 ILE A O 1
ATOM 4860 N N . GLN A 1 618 ? -6.764 0.508 31.875 1.00 96.81 618 GLN A N 1
ATOM 4861 C CA . GLN A 1 618 ? -5.861 0.603 33.009 1.00 96.81 618 GLN A CA 1
ATOM 4862 C C . GLN A 1 618 ? -6.486 1.467 34.101 1.00 96.81 618 GLN A C 1
ATOM 4864 O O . GLN A 1 618 ? -7.315 2.341 33.837 1.00 96.81 618 GLN A O 1
ATOM 4869 N N . MET A 1 619 ? -6.068 1.219 35.341 1.00 97.19 619 MET A N 1
ATOM 4870 C CA . MET A 1 619 ? -6.549 1.946 36.515 1.00 97.19 619 MET A CA 1
ATOM 4871 C C . MET A 1 619 ? -5.441 2.802 37.112 1.00 97.19 619 MET A C 1
ATOM 4873 O O . MET A 1 619 ? -4.296 2.351 37.228 1.00 97.19 619 MET A O 1
ATOM 4877 N N . SER A 1 620 ? -5.790 4.017 37.529 1.00 96.81 620 SER A N 1
ATOM 4878 C CA . SER A 1 620 ? -4.969 4.814 38.438 1.00 96.81 620 SER A CA 1
ATOM 4879 C C . SER A 1 620 ? -5.152 4.358 39.892 1.00 96.81 620 SER A C 1
ATOM 4881 O O . SER A 1 620 ? -6.137 3.710 40.243 1.00 96.81 620 SER A O 1
ATOM 4883 N N . SER A 1 621 ? -4.219 4.732 40.768 1.00 95.38 621 SER A N 1
ATOM 4884 C CA . SER A 1 621 ? -4.276 4.435 42.212 1.00 95.38 621 SER A CA 1
ATOM 4885 C C . SER A 1 621 ? -5.488 5.041 42.935 1.00 95.38 621 SER A C 1
ATOM 4887 O O . SER A 1 621 ? -5.886 4.546 43.985 1.00 95.38 621 SER A O 1
ATOM 4889 N N . ASP A 1 622 ? -6.071 6.110 42.388 1.00 95.12 622 ASP A N 1
ATOM 4890 C CA . ASP A 1 622 ? -7.288 6.777 42.865 1.00 95.12 622 ASP A CA 1
ATOM 4891 C C . ASP A 1 622 ? -8.565 6.303 42.145 1.00 95.12 622 ASP A C 1
ATOM 4893 O O . ASP A 1 622 ? -9.616 6.916 42.306 1.00 95.12 622 ASP A O 1
ATOM 4897 N N . GLY A 1 623 ? -8.491 5.197 41.393 1.00 93.44 623 GLY A N 1
ATOM 4898 C CA . GLY A 1 623 ? -9.661 4.493 40.863 1.00 93.44 623 GLY A CA 1
ATOM 4899 C C . GLY A 1 623 ? -10.225 5.042 39.552 1.00 93.44 623 GLY A C 1
ATOM 4900 O O . GLY A 1 623 ? -11.355 4.719 39.209 1.00 93.44 623 GLY A O 1
ATOM 4901 N N . ILE A 1 624 ? -9.471 5.844 38.795 1.00 95.31 624 ILE A N 1
ATOM 4902 C CA . ILE A 1 624 ? -9.927 6.384 37.506 1.00 95.31 624 ILE A CA 1
ATOM 4903 C C . ILE A 1 624 ? -9.553 5.421 36.364 1.00 95.31 624 ILE A C 1
ATOM 4905 O O . ILE A 1 624 ? -8.361 5.142 36.189 1.00 95.31 624 ILE A O 1
ATOM 4909 N N . PRO A 1 625 ? -10.528 4.936 35.565 1.00 96.44 625 PRO A N 1
ATOM 4910 C CA . PRO A 1 625 ? -10.267 4.103 34.393 1.00 96.44 625 PRO A CA 1
ATOM 4911 C C . PRO A 1 625 ? -9.875 4.936 33.163 1.00 96.44 625 PRO A C 1
ATOM 4913 O O . PRO A 1 625 ? -10.493 5.962 32.850 1.00 96.44 625 PRO A O 1
ATOM 4916 N N . PHE A 1 626 ? -8.879 4.470 32.414 1.00 96.19 626 PHE A N 1
ATOM 4917 C CA . PHE A 1 626 ? -8.411 5.113 31.183 1.00 96.19 626 PHE A CA 1
ATOM 4918 C C . PHE A 1 626 ? -7.875 4.103 30.164 1.00 96.19 626 PHE A C 1
ATOM 4920 O O . PHE A 1 626 ? -7.552 2.969 30.514 1.00 96.19 626 PHE A O 1
ATOM 4927 N N . CYS A 1 627 ? -7.785 4.523 28.900 1.00 96.06 627 CYS A N 1
ATOM 4928 C CA . CYS A 1 627 ? -7.305 3.676 27.813 1.00 96.06 627 CYS A CA 1
ATOM 4929 C C . CYS A 1 627 ? -5.776 3.705 27.730 1.00 96.06 627 CYS A C 1
ATOM 4931 O O . CYS A 1 627 ? -5.187 4.761 27.491 1.00 96.06 627 CYS A O 1
ATOM 4933 N N . LEU A 1 628 ? -5.135 2.546 27.876 1.00 95.25 628 LEU A N 1
ATOM 4934 C CA . LEU A 1 628 ? -3.704 2.359 27.642 1.00 95.25 628 LEU A CA 1
ATOM 4935 C C . LEU A 1 628 ? -3.399 0.879 27.361 1.00 95.25 628 LEU A C 1
ATOM 4937 O O . LEU A 1 628 ? -3.969 -0.022 27.972 1.00 95.25 628 LEU A O 1
ATOM 4941 N N . ASN A 1 629 ? -2.480 0.633 26.429 1.00 90.62 629 ASN A N 1
ATOM 4942 C CA . ASN A 1 629 ? -2.141 -0.707 25.943 1.00 90.62 629 ASN A CA 1
ATOM 4943 C C . ASN A 1 629 ? -1.555 -1.649 27.013 1.00 90.62 629 ASN A C 1
ATOM 4945 O O . ASN A 1 629 ? -1.682 -2.861 26.866 1.00 90.62 629 ASN A O 1
ATOM 4949 N N . SER A 1 630 ? -0.901 -1.110 28.043 1.00 93.00 630 SER A N 1
ATOM 4950 C CA . SER A 1 630 ? -0.210 -1.864 29.087 1.00 93.00 630 SER A CA 1
ATOM 4951 C C . SER A 1 630 ? -0.393 -1.198 30.446 1.00 93.00 630 SER A C 1
ATOM 4953 O O . SER A 1 630 ? -0.469 0.027 30.552 1.00 93.00 630 SER A O 1
ATOM 4955 N N . SER A 1 631 ? -0.436 -2.010 31.504 1.00 93.44 631 SER A N 1
ATOM 4956 C CA . SER A 1 631 ? -0.414 -1.509 32.883 1.00 93.44 631 SER A CA 1
ATOM 4957 C C . SER A 1 631 ? 0.967 -0.974 33.268 1.00 93.44 631 SER A C 1
ATOM 4959 O O . SER A 1 631 ? 1.069 -0.127 34.156 1.00 93.44 631 SER A O 1
ATOM 4961 N N . ASN A 1 632 ? 2.026 -1.438 32.597 1.00 94.81 632 ASN A N 1
ATOM 4962 C CA . ASN A 1 632 ? 3.386 -0.952 32.762 1.00 94.81 632 ASN A CA 1
ATOM 4963 C C . ASN A 1 632 ? 3.589 0.298 31.899 1.00 94.81 632 ASN A C 1
ATOM 4965 O O . ASN A 1 632 ? 3.748 0.217 30.687 1.00 94.81 632 ASN A O 1
ATOM 4969 N N . LEU A 1 633 ? 3.643 1.467 32.531 1.00 94.75 633 LEU A N 1
ATOM 4970 C CA . LEU A 1 633 ? 3.759 2.763 31.864 1.00 94.75 633 LEU A CA 1
ATOM 4971 C C . LEU A 1 633 ? 5.065 2.914 31.066 1.00 94.75 633 LEU A C 1
ATOM 4973 O O . LEU A 1 633 ? 5.150 3.796 30.216 1.00 94.75 633 LEU A O 1
ATOM 4977 N N . LEU A 1 634 ? 6.085 2.080 31.305 1.00 92.06 634 LEU A N 1
ATOM 4978 C CA . LEU A 1 634 ? 7.291 2.053 30.463 1.00 92.06 634 LEU A CA 1
ATOM 4979 C C . LEU A 1 634 ? 6.975 1.635 29.019 1.00 92.06 634 LEU A C 1
ATOM 4981 O O . LEU A 1 634 ? 7.711 1.984 28.098 1.00 92.06 634 LEU A O 1
ATOM 4985 N N . GLU A 1 635 ? 5.872 0.923 28.814 1.00 89.75 635 GLU A N 1
ATOM 4986 C CA . GLU A 1 635 ? 5.396 0.483 27.513 1.00 89.75 635 GLU A CA 1
ATOM 4987 C C . GLU A 1 635 ? 4.370 1.490 26.984 1.00 89.75 635 GLU A C 1
ATOM 4989 O O . GLU A 1 635 ? 3.208 1.490 27.376 1.00 89.75 635 GLU A O 1
ATOM 4994 N N . GLY A 1 636 ? 4.795 2.363 26.070 1.00 88.12 636 GLY A N 1
ATOM 4995 C CA . GLY A 1 636 ? 3.881 3.279 25.377 1.00 88.12 636 GLY A CA 1
ATOM 4996 C C . GLY A 1 636 ? 3.657 4.630 26.060 1.00 88.12 636 GLY A C 1
ATOM 4997 O O . GLY A 1 636 ? 2.771 5.374 25.643 1.00 88.12 636 GLY A O 1
ATOM 4998 N N . THR A 1 637 ? 4.471 5.006 27.053 1.00 94.19 637 THR A N 1
ATOM 4999 C CA . THR A 1 637 ? 4.514 6.386 27.573 1.00 94.19 637 THR A CA 1
ATOM 5000 C C . THR A 1 637 ? 5.946 6.890 27.751 1.00 94.19 637 THR A C 1
ATOM 5002 O O . THR A 1 637 ? 6.912 6.130 27.700 1.00 94.19 637 THR A O 1
ATOM 5005 N N . ASN A 1 638 ? 6.101 8.186 28.010 1.00 93.00 638 ASN A N 1
ATOM 5006 C CA . ASN A 1 638 ? 7.381 8.803 28.352 1.00 93.00 638 ASN A CA 1
ATOM 5007 C C . ASN A 1 638 ? 7.734 8.724 29.854 1.00 93.00 638 ASN A C 1
ATOM 5009 O O . ASN A 1 638 ? 8.583 9.492 30.309 1.00 93.00 638 ASN A O 1
ATOM 5013 N N . VAL A 1 639 ? 7.118 7.830 30.642 1.00 94.19 639 VAL A N 1
ATOM 5014 C CA . VAL A 1 639 ? 7.327 7.758 32.105 1.00 94.19 639 VAL A CA 1
ATOM 5015 C C . VAL A 1 639 ? 8.800 7.618 32.497 1.00 94.19 639 VAL A C 1
ATOM 5017 O O . VAL A 1 639 ? 9.207 8.129 33.540 1.00 94.19 639 VAL A O 1
ATOM 5020 N N . PHE A 1 640 ? 9.620 6.999 31.642 1.00 90.44 640 PHE A N 1
ATOM 5021 C CA . PHE A 1 640 ? 11.061 6.868 31.855 1.00 90.44 640 PHE A CA 1
ATOM 5022 C C . PHE A 1 640 ? 11.779 8.223 31.975 1.00 90.44 640 PHE A C 1
ATOM 5024 O O . PHE A 1 640 ? 12.770 8.345 32.686 1.00 90.44 640 PHE A O 1
ATOM 5031 N N . GLN A 1 641 ? 11.256 9.257 31.314 1.00 90.88 641 GLN A N 1
ATOM 5032 C CA . GLN A 1 641 ? 11.776 10.628 31.334 1.00 90.88 641 GLN A CA 1
ATOM 5033 C C . GLN A 1 641 ? 11.100 11.501 32.405 1.00 90.88 641 GLN A C 1
ATOM 5035 O O . GLN A 1 641 ? 11.331 12.708 32.460 1.00 90.88 641 GLN A O 1
ATOM 5040 N N . SER A 1 642 ? 10.240 10.915 33.240 1.00 92.25 642 SER A N 1
ATOM 5041 C CA . SER A 1 642 ? 9.480 11.624 34.268 1.00 92.25 642 SER A CA 1
ATOM 5042 C C . SER A 1 642 ? 10.097 11.448 35.666 1.00 92.25 642 SER A C 1
ATOM 5044 O O . SER A 1 642 ? 10.840 10.490 35.902 1.00 92.25 642 SER A O 1
ATOM 5046 N N . PRO A 1 643 ? 9.729 12.291 36.651 1.00 92.88 643 PRO A N 1
ATOM 5047 C CA . PRO A 1 643 ? 10.128 12.101 38.050 1.00 92.88 643 PRO A CA 1
ATOM 5048 C C . PRO A 1 643 ? 9.658 10.772 38.667 1.00 92.88 643 PRO A C 1
ATOM 5050 O O . PRO A 1 643 ? 10.146 10.376 39.726 1.00 92.88 643 PRO A O 1
ATOM 5053 N N . PHE A 1 644 ? 8.718 10.070 38.024 1.00 94.19 644 PHE A N 1
ATOM 5054 C CA . PHE A 1 644 ? 8.162 8.811 38.517 1.00 94.19 644 PHE A CA 1
ATOM 5055 C C . PHE A 1 644 ? 9.057 7.598 38.241 1.00 94.19 644 PHE A C 1
ATOM 5057 O O . PHE A 1 644 ? 8.742 6.514 38.725 1.00 94.19 644 PHE A O 1
ATOM 5064 N N . ILE A 1 645 ? 10.187 7.759 37.537 1.00 91.50 645 ILE A N 1
ATOM 5065 C CA . ILE A 1 645 ? 11.136 6.667 37.257 1.00 91.50 645 ILE A CA 1
ATOM 5066 C C . ILE A 1 645 ? 11.601 5.933 38.527 1.00 91.50 645 ILE A C 1
ATOM 5068 O O . ILE A 1 645 ? 11.741 4.712 38.541 1.00 91.50 645 ILE A O 1
ATOM 5072 N N . ASN A 1 646 ? 11.720 6.664 39.638 1.00 90.38 646 ASN A N 1
ATOM 5073 C CA . ASN A 1 646 ? 12.106 6.123 40.944 1.00 90.38 646 ASN A CA 1
ATOM 5074 C C . ASN A 1 646 ? 10.989 5.323 41.645 1.00 90.38 646 ASN A C 1
ATOM 5076 O O . ASN A 1 646 ? 11.209 4.793 42.731 1.00 90.38 646 ASN A O 1
ATOM 5080 N N . ARG A 1 647 ? 9.787 5.239 41.056 1.00 91.94 647 ARG A N 1
ATOM 5081 C CA . ARG A 1 647 ? 8.645 4.455 41.560 1.00 91.94 647 ARG A CA 1
ATOM 5082 C C . ARG A 1 647 ? 8.523 3.088 40.878 1.00 91.94 647 ARG A C 1
ATOM 5084 O O . ARG A 1 647 ? 7.479 2.447 40.976 1.00 91.94 647 ARG A O 1
ATOM 5091 N N . SER A 1 648 ? 9.579 2.647 40.193 1.00 92.38 648 SER A N 1
ATOM 5092 C CA . SER A 1 648 ? 9.667 1.297 39.642 1.00 92.38 648 SER A CA 1
ATOM 5093 C C . SER A 1 648 ? 9.523 0.246 40.747 1.00 92.38 648 SER A C 1
ATOM 5095 O O . SER A 1 648 ? 10.073 0.381 41.841 1.00 92.38 648 SER A O 1
ATOM 5097 N N . SER A 1 649 ? 8.754 -0.799 40.471 1.00 92.69 649 SER A N 1
ATOM 5098 C CA . SER A 1 649 ? 8.487 -1.901 41.393 1.00 92.69 649 SER A CA 1
ATOM 5099 C C . SER A 1 649 ? 8.325 -3.203 40.618 1.00 92.69 649 SER A C 1
ATOM 5101 O O . SER A 1 649 ? 8.026 -3.191 39.429 1.00 92.69 649 SER A O 1
ATOM 5103 N N . THR A 1 650 ? 8.548 -4.340 41.272 1.00 92.00 650 THR A N 1
ATOM 5104 C CA . THR A 1 650 ? 8.267 -5.653 40.674 1.00 92.00 650 THR A CA 1
ATOM 5105 C C . THR A 1 650 ? 6.907 -6.124 41.164 1.00 92.00 650 THR A C 1
ATOM 5107 O O . THR A 1 650 ? 6.654 -6.102 42.369 1.00 92.00 650 THR A O 1
ATOM 5110 N N . VAL A 1 651 ? 6.046 -6.541 40.236 1.00 91.31 651 VAL A N 1
ATOM 5111 C CA . VAL A 1 651 ? 4.733 -7.132 40.524 1.00 91.31 651 VAL A CA 1
ATOM 5112 C C . VAL A 1 651 ? 4.715 -8.509 39.861 1.00 91.31 651 VAL A C 1
ATOM 5114 O O . VAL A 1 651 ? 4.327 -8.606 38.697 1.00 91.31 651 VAL A O 1
ATOM 5117 N N . PRO A 1 652 ? 5.194 -9.557 40.558 1.00 87.75 652 PRO A N 1
ATOM 5118 C CA . PRO A 1 652 ? 5.381 -10.885 39.974 1.00 87.75 652 PRO A CA 1
ATOM 5119 C C . PRO A 1 652 ? 4.104 -11.492 39.387 1.00 87.75 652 PRO A C 1
ATOM 5121 O O . PRO A 1 652 ? 4.188 -12.288 38.460 1.00 87.75 652 PRO A O 1
ATOM 5124 N N . GLU A 1 653 ? 2.933 -11.106 39.903 1.00 85.88 653 GLU A N 1
ATOM 5125 C CA . GLU A 1 653 ? 1.631 -11.541 39.390 1.00 85.88 653 GLU A CA 1
ATOM 5126 C C . GLU A 1 653 ? 1.275 -10.949 38.014 1.00 85.88 653 GLU A C 1
ATOM 5128 O O . GLU A 1 653 ? 0.339 -11.432 37.389 1.00 85.88 653 GLU A O 1
ATOM 5133 N N . ILE A 1 654 ? 1.982 -9.908 37.552 1.00 85.06 654 ILE A N 1
ATOM 5134 C CA . ILE A 1 654 ? 1.746 -9.246 36.256 1.00 85.06 654 ILE A CA 1
ATOM 5135 C C . ILE A 1 654 ? 2.938 -9.442 35.319 1.00 85.06 654 ILE A C 1
ATOM 5137 O O . ILE A 1 654 ? 2.761 -9.810 34.161 1.00 85.06 654 ILE A O 1
ATOM 5141 N N . ALA A 1 655 ? 4.158 -9.174 35.791 1.00 83.94 655 ALA A N 1
ATOM 5142 C CA . ALA A 1 655 ? 5.359 -9.319 34.979 1.00 83.94 655 ALA A CA 1
ATOM 5143 C C . ALA A 1 655 ? 6.595 -9.670 35.826 1.00 83.94 655 ALA A C 1
ATOM 5145 O O . ALA A 1 655 ? 6.732 -9.209 36.963 1.00 83.94 655 ALA A O 1
ATOM 5146 N N . PRO A 1 656 ? 7.551 -10.430 35.258 1.00 83.38 656 PRO A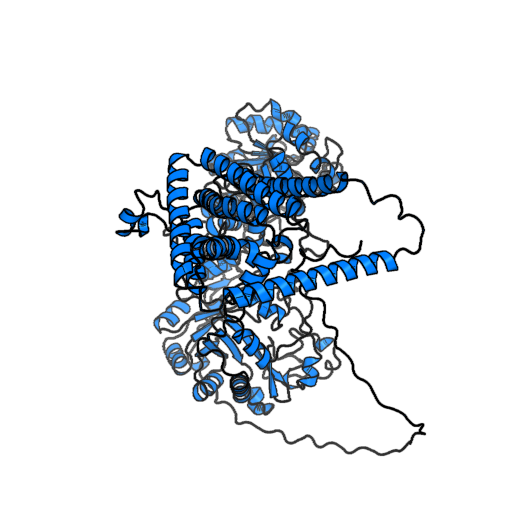 N 1
ATOM 5147 C CA . PRO A 1 656 ? 8.749 -10.861 35.980 1.00 83.38 656 PRO A CA 1
ATOM 5148 C C . PRO A 1 656 ? 9.785 -9.743 36.187 1.00 83.38 656 PRO A C 1
ATOM 5150 O O . PRO A 1 656 ? 10.700 -9.902 36.992 1.00 83.38 656 PRO A O 1
ATOM 5153 N N . HIS A 1 657 ? 9.662 -8.616 35.480 1.00 85.56 657 HIS A N 1
ATOM 5154 C CA . HIS A 1 657 ? 10.613 -7.505 35.536 1.00 85.56 657 HIS A CA 1
ATOM 5155 C C . HIS A 1 657 ? 10.028 -6.289 36.262 1.00 85.56 657 HIS A C 1
ATOM 5157 O O . HIS A 1 657 ? 8.811 -6.096 36.330 1.00 85.56 657 HIS A O 1
ATOM 5163 N N . ALA A 1 658 ? 10.913 -5.446 36.798 1.00 90.06 658 ALA A N 1
ATOM 5164 C CA . ALA A 1 658 ? 10.510 -4.198 37.428 1.00 90.06 658 ALA A CA 1
ATOM 5165 C C . ALA A 1 658 ? 9.915 -3.230 36.391 1.00 90.06 658 ALA A C 1
ATOM 5167 O O . ALA A 1 658 ? 10.478 -3.031 35.315 1.00 90.06 658 ALA A O 1
ATOM 5168 N N . GLY A 1 659 ? 8.793 -2.612 36.742 1.00 93.12 659 GLY A N 1
ATOM 5169 C CA . GLY A 1 659 ? 8.067 -1.673 35.900 1.00 93.12 659 GLY A CA 1
ATOM 5170 C C . GLY A 1 659 ? 7.432 -0.554 36.716 1.00 93.12 659 GLY A C 1
ATOM 5171 O O . GLY A 1 659 ? 7.423 -0.574 37.950 1.00 93.12 659 GLY A O 1
ATOM 5172 N N . ILE A 1 660 ? 6.893 0.444 36.021 1.00 95.50 660 ILE A N 1
ATOM 5173 C CA . ILE A 1 660 ? 6.155 1.539 36.656 1.00 95.50 660 ILE A CA 1
ATOM 5174 C C . ILE A 1 660 ? 4.694 1.340 36.320 1.00 95.50 660 ILE A C 1
ATOM 5176 O O . ILE A 1 660 ? 4.263 1.628 35.210 1.00 95.50 660 ILE A O 1
ATOM 5180 N N . TYR A 1 661 ? 3.933 0.823 37.273 1.00 95.50 661 TYR A N 1
ATOM 5181 C CA . TYR A 1 661 ? 2.563 0.414 37.005 1.00 95.50 661 TYR A CA 1
ATOM 5182 C C . TYR A 1 661 ? 1.566 1.561 37.178 1.00 95.50 661 TYR A C 1
ATOM 5184 O O . TYR A 1 661 ? 1.680 2.349 38.121 1.00 95.50 661 TYR A O 1
ATOM 5192 N N . SER A 1 662 ? 0.550 1.626 36.317 1.00 95.62 662 SER A N 1
ATOM 5193 C CA . SER A 1 662 ? -0.486 2.668 36.335 1.00 95.62 662 SER A CA 1
ATOM 5194 C C . SER A 1 662 ? -1.173 2.798 37.695 1.00 95.62 662 SER A C 1
ATOM 5196 O O . SER A 1 662 ? -1.336 3.899 38.215 1.00 95.62 662 SER A O 1
ATOM 5198 N N . PHE A 1 663 ? -1.484 1.668 38.331 1.00 94.94 663 PHE A N 1
ATOM 5199 C CA . PHE A 1 663 ? -2.164 1.606 39.627 1.00 94.94 663 PHE A CA 1
ATOM 5200 C C . PHE A 1 663 ? -1.283 2.053 40.803 1.00 94.94 663 PHE A C 1
ATOM 5202 O O . PHE A 1 663 ? -1.751 2.105 41.936 1.00 94.94 663 PHE A O 1
ATOM 5209 N N . SER A 1 664 ? -0.012 2.391 40.561 1.00 94.56 664 SER A N 1
ATOM 5210 C CA . SER A 1 664 ? 0.865 3.007 41.561 1.00 94.56 664 SER A CA 1
ATOM 5211 C C . SER A 1 664 ? 0.804 4.541 41.553 1.00 94.56 664 SER A C 1
ATOM 5213 O O . SER A 1 664 ? 1.208 5.168 42.536 1.00 94.56 664 SER A O 1
ATOM 5215 N N . LEU A 1 665 ? 0.285 5.157 40.484 1.00 96.06 665 LEU A N 1
ATOM 5216 C CA . LEU A 1 665 ? 0.225 6.609 40.295 1.00 96.06 665 LEU A CA 1
ATOM 5217 C C . LEU A 1 665 ? -1.219 7.118 40.367 1.00 96.06 665 LEU A C 1
ATOM 5219 O O . LEU A 1 665 ? -2.160 6.418 40.000 1.00 96.06 665 LEU A O 1
ATOM 5223 N N . ARG A 1 666 ? -1.439 8.337 40.858 1.00 96.69 666 ARG A N 1
ATOM 5224 C CA . ARG A 1 666 ? -2.756 8.998 40.809 1.00 96.69 666 ARG A CA 1
ATOM 5225 C C . ARG A 1 666 ? -3.065 9.467 39.395 1.00 96.69 666 ARG A C 1
ATOM 5227 O O . ARG A 1 666 ? -2.156 9.778 38.628 1.00 96.69 666 ARG A O 1
ATOM 5234 N N . TRP A 1 667 ? -4.339 9.642 39.066 1.00 96.06 667 TRP A N 1
ATOM 5235 C CA . TRP A 1 667 ? -4.739 10.191 37.772 1.00 96.06 667 TRP A CA 1
ATOM 5236 C C . TRP A 1 667 ? -4.149 11.587 37.521 1.00 96.06 667 TRP A C 1
ATOM 5238 O O . TRP A 1 667 ? -3.764 11.917 36.401 1.00 96.06 667 TRP A O 1
ATOM 5248 N N . SER A 1 668 ? -4.003 12.406 38.569 1.00 95.88 668 SER A N 1
ATOM 5249 C CA . SER A 1 668 ? -3.323 13.706 38.481 1.00 95.88 668 SER A CA 1
ATOM 5250 C C . SER A 1 668 ? -1.852 13.605 38.067 1.00 95.88 668 SER A C 1
ATOM 5252 O O . SER A 1 668 ? -1.350 14.540 37.458 1.00 95.88 668 SER A O 1
ATOM 5254 N N . GLU A 1 669 ? -1.174 12.502 38.398 1.00 95.75 669 GLU A N 1
ATOM 5255 C CA . GLU A 1 669 ? 0.209 12.221 37.993 1.00 95.75 669 GLU A CA 1
ATOM 5256 C C . GLU A 1 669 ? 0.242 11.643 36.572 1.00 95.75 669 GLU A C 1
ATOM 5258 O O . GLU A 1 669 ? 0.985 12.135 35.727 1.00 95.75 669 GLU A O 1
ATOM 5263 N N . ILE A 1 670 ? -0.618 10.662 36.275 1.00 95.19 670 ILE A N 1
ATOM 5264 C CA . ILE A 1 670 ? -0.689 9.999 34.961 1.00 95.19 670 ILE A CA 1
ATOM 5265 C C . ILE A 1 670 ? -0.986 11.002 33.846 1.00 95.19 670 ILE A C 1
ATOM 5267 O O . ILE A 1 670 ? -0.334 10.966 32.811 1.00 95.19 670 ILE A O 1
ATOM 5271 N N . LYS A 1 671 ? -1.885 11.968 34.073 1.00 92.81 671 LYS A N 1
ATOM 5272 C CA . LYS A 1 671 ? -2.187 13.036 33.102 1.00 92.81 671 LYS A CA 1
ATOM 5273 C C . LYS A 1 671 ? -0.999 13.932 32.737 1.00 92.81 671 LYS A C 1
ATOM 5275 O O . LYS A 1 671 ? -1.108 14.700 31.790 1.00 92.81 671 LYS A O 1
ATOM 5280 N N . THR A 1 672 ? 0.094 13.896 33.500 1.00 93.75 672 THR A N 1
ATOM 5281 C CA . THR A 1 672 ? 1.319 14.644 33.166 1.00 93.75 672 THR A CA 1
ATOM 5282 C C . THR A 1 672 ? 2.232 13.884 32.203 1.00 93.75 672 THR A C 1
ATOM 5284 O O . THR A 1 672 ? 3.157 14.473 31.643 1.00 93.75 672 THR A O 1
ATOM 5287 N N . LEU A 1 673 ? 1.979 12.587 32.007 1.00 94.38 673 LEU A N 1
ATOM 5288 C CA . LEU A 1 673 ? 2.702 11.745 31.065 1.00 94.38 673 LEU A CA 1
ATOM 5289 C C . LEU A 1 673 ? 2.202 11.970 29.640 1.00 94.38 673 LEU A C 1
ATOM 5291 O O . LEU A 1 673 ? 1.061 12.360 29.405 1.00 94.38 673 LEU A O 1
ATOM 5295 N N . ARG A 1 674 ? 3.076 11.671 28.685 1.00 93.06 674 ARG A N 1
ATOM 5296 C CA . ARG A 1 674 ? 2.781 11.672 27.254 1.00 93.06 674 ARG A CA 1
ATOM 5297 C C . ARG A 1 674 ? 2.786 10.243 26.747 1.00 93.06 674 ARG A C 1
ATOM 5299 O O . ARG A 1 674 ? 3.672 9.465 27.110 1.00 93.06 674 ARG A O 1
ATOM 5306 N N . LEU A 1 675 ? 1.826 9.915 25.889 1.00 94.38 675 LEU A N 1
ATOM 5307 C CA . LEU A 1 675 ? 1.847 8.662 25.140 1.00 94.38 675 LEU A CA 1
ATOM 5308 C C . LEU A 1 675 ? 3.055 8.667 24.207 1.00 94.38 675 LEU A C 1
ATOM 5310 O O . LEU A 1 675 ? 3.415 9.716 23.674 1.00 94.38 675 LEU A O 1
ATOM 5314 N N . ALA A 1 676 ? 3.664 7.507 24.008 1.00 93.38 676 ALA A N 1
ATOM 5315 C CA . ALA A 1 676 ? 4.802 7.311 23.124 1.00 93.38 676 ALA A CA 1
ATOM 5316 C C . ALA A 1 676 ? 4.450 6.300 22.031 1.00 93.38 676 ALA A C 1
ATOM 5318 O O . ALA A 1 676 ? 3.778 5.297 22.282 1.00 93.38 676 ALA A O 1
ATOM 5319 N N . MET A 1 677 ? 4.917 6.566 20.813 1.00 92.56 677 MET A N 1
ATOM 5320 C CA . MET A 1 677 ? 4.771 5.645 19.693 1.00 92.56 677 MET A CA 1
ATOM 5321 C C . MET A 1 677 ? 5.480 4.319 19.992 1.00 92.56 677 MET A C 1
ATOM 5323 O O . MET A 1 677 ? 6.593 4.295 20.517 1.00 92.56 677 MET A O 1
ATOM 5327 N N . THR A 1 678 ? 4.841 3.205 19.632 1.00 91.00 678 THR A N 1
ATOM 5328 C CA . THR A 1 678 ? 5.436 1.870 19.782 1.00 91.00 678 THR A CA 1
ATOM 5329 C C . THR A 1 678 ? 6.064 1.419 18.467 1.00 91.00 678 THR A C 1
ATOM 5331 O O . THR A 1 678 ? 5.544 1.706 17.393 1.00 91.00 678 THR A O 1
ATOM 5334 N N . HIS A 1 679 ? 7.190 0.708 18.531 1.00 91.06 679 HIS A N 1
ATOM 5335 C CA . HIS A 1 679 ? 7.905 0.225 17.345 1.00 91.06 679 HIS A CA 1
ATOM 5336 C C . HIS A 1 679 ? 8.246 -1.263 17.498 1.00 91.06 679 HIS A C 1
ATOM 5338 O O . HIS A 1 679 ? 9.386 -1.594 17.839 1.00 91.06 679 HIS A O 1
ATOM 5344 N N . PRO A 1 680 ? 7.275 -2.171 17.277 1.00 90.69 680 PRO A N 1
ATOM 5345 C CA . PRO A 1 680 ? 7.430 -3.596 17.584 1.00 90.69 680 PRO A CA 1
ATOM 5346 C C . PRO A 1 680 ? 8.613 -4.271 16.876 1.00 90.69 680 PRO A C 1
ATOM 5348 O O . PRO A 1 680 ? 9.164 -5.232 17.399 1.00 90.69 680 PRO A O 1
ATOM 5351 N N . TYR A 1 681 ? 9.007 -3.745 15.713 1.00 90.56 681 TYR A N 1
ATOM 5352 C CA . TYR A 1 681 ? 10.047 -4.300 14.842 1.00 90.56 681 TYR A CA 1
ATOM 5353 C C . TYR A 1 681 ? 11.265 -3.372 14.687 1.00 90.56 681 TYR A C 1
ATOM 5355 O O . TYR A 1 681 ? 12.083 -3.546 13.784 1.00 90.56 681 TYR A O 1
ATOM 5363 N N . SER A 1 682 ? 11.402 -2.378 15.573 1.00 87.81 682 SER A N 1
ATOM 5364 C CA . SER A 1 682 ? 12.577 -1.493 15.589 1.00 87.81 682 SER A CA 1
ATOM 5365 C C . SER A 1 682 ? 13.859 -2.272 15.880 1.00 87.81 682 SER A C 1
ATOM 5367 O O . SER A 1 682 ? 14.861 -2.104 15.189 1.00 87.81 682 SER A O 1
ATOM 5369 N N . LEU A 1 683 ? 13.813 -3.179 16.859 1.00 84.25 683 LEU A N 1
ATOM 5370 C CA . LEU A 1 683 ? 14.898 -4.111 17.140 1.00 84.25 683 LEU A CA 1
ATOM 5371 C C . LEU A 1 683 ? 14.881 -5.243 16.102 1.00 84.25 683 LEU A C 1
ATOM 5373 O O . LEU A 1 683 ? 13.875 -5.928 15.937 1.00 84.25 683 LEU A O 1
ATOM 5377 N N . GLY A 1 684 ? 16.001 -5.438 15.407 1.00 82.75 684 GLY A N 1
ATOM 5378 C CA . GLY A 1 684 ? 16.188 -6.497 14.407 1.00 82.75 684 GLY A CA 1
ATOM 5379 C C . GLY A 1 684 ? 15.985 -6.042 12.959 1.00 82.75 684 GLY A C 1
ATOM 5380 O O . GLY A 1 684 ? 16.787 -6.421 12.112 1.00 82.75 684 GLY A O 1
ATOM 5381 N N . PHE A 1 685 ? 14.988 -5.190 12.686 1.00 83.94 685 PHE A N 1
ATOM 5382 C CA . PHE A 1 685 ? 14.642 -4.774 11.315 1.00 83.94 685 PHE A CA 1
ATOM 5383 C C . PHE A 1 685 ? 14.726 -3.263 11.061 1.00 83.94 685 PHE A C 1
ATOM 5385 O O . PHE A 1 685 ? 14.550 -2.836 9.924 1.00 83.94 685 PHE A O 1
ATOM 5392 N N . ASN A 1 686 ? 15.010 -2.445 12.084 1.00 87.62 686 ASN A N 1
ATOM 5393 C CA . ASN A 1 686 ? 15.035 -0.978 11.989 1.00 87.62 686 ASN A CA 1
ATOM 5394 C C . ASN A 1 686 ? 13.730 -0.374 11.435 1.00 87.62 686 ASN A C 1
ATOM 5396 O O . ASN A 1 686 ? 13.746 0.682 10.803 1.00 87.62 686 ASN A O 1
ATOM 5400 N N . LEU A 1 687 ? 12.594 -1.030 11.691 1.00 89.00 687 LEU A N 1
ATOM 5401 C CA . LEU A 1 687 ? 11.280 -0.543 11.286 1.00 89.00 687 LEU A CA 1
ATOM 5402 C C . LEU A 1 687 ? 10.679 0.334 12.381 1.00 89.00 687 LEU A C 1
ATOM 5404 O O . LEU A 1 687 ? 10.339 -0.131 13.475 1.00 89.00 687 LEU A O 1
ATOM 5408 N N . PHE A 1 688 ? 10.537 1.618 12.069 1.00 91.44 688 PHE A N 1
ATOM 5409 C CA . PHE A 1 688 ? 9.919 2.608 12.944 1.00 91.44 688 PHE A CA 1
ATOM 5410 C C . PHE A 1 688 ? 8.505 2.919 12.466 1.00 91.44 688 PHE A C 1
ATOM 5412 O O . PHE A 1 688 ? 8.207 2.860 11.284 1.00 91.44 688 PHE A O 1
ATOM 5419 N N . ARG A 1 689 ? 7.610 3.260 13.383 1.00 91.56 689 ARG A N 1
ATOM 5420 C CA . ARG A 1 689 ? 6.288 3.810 13.052 1.00 91.56 689 ARG A CA 1
ATOM 5421 C C . ARG A 1 689 ? 6.375 5.327 13.041 1.00 91.56 689 ARG A C 1
ATOM 5423 O O . ARG A 1 689 ? 7.167 5.871 13.805 1.00 91.56 689 ARG A O 1
ATOM 5430 N N . ASN A 1 690 ? 5.584 5.968 12.185 1.00 91.62 690 ASN A N 1
ATOM 5431 C CA . ASN A 1 690 ? 5.475 7.416 11.965 1.00 91.62 690 ASN A CA 1
ATOM 5432 C C . ASN A 1 690 ? 6.396 8.305 12.852 1.00 91.62 690 ASN A C 1
ATOM 5434 O O . ASN A 1 690 ? 5.967 8.797 13.901 1.00 91.62 690 ASN A O 1
ATOM 5438 N N . PRO A 1 691 ? 7.663 8.540 12.451 1.00 90.50 691 PRO A N 1
ATOM 5439 C CA . PRO A 1 691 ? 8.626 9.325 13.228 1.00 90.50 691 PRO A CA 1
ATOM 5440 C C . PRO A 1 691 ? 8.255 10.788 13.507 1.00 90.50 691 PRO A C 1
ATOM 5442 O O . PRO A 1 691 ? 8.930 11.421 14.316 1.00 90.50 691 PRO A O 1
ATOM 5445 N N . ARG A 1 692 ? 7.234 11.362 12.864 1.00 91.19 692 ARG A N 1
ATOM 5446 C CA . ARG A 1 692 ? 6.708 12.703 13.178 1.00 91.19 692 ARG A CA 1
ATOM 5447 C C . ARG A 1 692 ? 5.777 12.696 14.384 1.00 91.19 692 ARG A C 1
ATOM 5449 O O . ARG A 1 692 ? 5.793 13.643 15.161 1.00 91.19 692 ARG A O 1
ATOM 5456 N N . GLU A 1 693 ? 5.069 11.595 14.604 1.00 89.81 693 GLU A N 1
ATOM 5457 C CA . GLU A 1 693 ? 4.071 11.438 15.665 1.00 89.81 693 GLU A CA 1
ATOM 5458 C C . GLU A 1 693 ? 4.627 10.603 16.826 1.00 89.81 693 GLU A C 1
ATOM 5460 O O . GLU A 1 693 ? 4.034 9.627 17.284 1.00 89.81 693 GLU A O 1
ATOM 5465 N N . LYS A 1 694 ? 5.817 10.973 17.320 1.00 85.81 694 LYS A N 1
ATOM 5466 C CA . LYS A 1 694 ? 6.525 10.205 18.367 1.00 85.81 694 LYS A CA 1
ATOM 5467 C C . LYS A 1 694 ? 5.789 10.186 19.702 1.00 85.81 694 LYS A C 1
ATOM 5469 O O . LYS A 1 694 ? 5.995 9.268 20.496 1.00 85.81 694 LYS A O 1
ATOM 5474 N N . SER A 1 695 ? 4.989 11.213 19.977 1.00 87.06 695 SER A N 1
ATOM 5475 C CA . SER A 1 695 ? 4.285 11.351 21.245 1.00 87.06 695 SER A CA 1
ATOM 5476 C C . SER A 1 695 ? 2.973 12.100 21.106 1.00 87.06 695 SER A C 1
ATOM 5478 O O . SER A 1 695 ? 2.899 13.046 20.329 1.00 87.06 695 SER A O 1
ATOM 5480 N N . SER A 1 696 ? 1.995 11.746 21.937 1.00 85.25 696 SER A N 1
ATOM 5481 C CA . SER A 1 696 ? 0.737 12.481 22.082 1.00 85.25 696 SER A CA 1
ATOM 5482 C C . SER A 1 696 ? 0.586 12.984 23.516 1.00 85.25 696 SER A C 1
ATOM 5484 O O . SER A 1 696 ? 0.991 12.319 24.474 1.00 85.25 696 SER A O 1
ATOM 5486 N N . GLU A 1 697 ? 0.032 14.186 23.668 1.00 78.31 697 GLU A N 1
ATOM 5487 C CA . GLU A 1 697 ? -0.066 14.870 24.960 1.00 78.31 697 GLU A CA 1
ATOM 5488 C C . GLU A 1 697 ? -1.221 14.366 25.834 1.00 78.31 697 GLU A C 1
ATOM 5490 O O . GLU A 1 697 ? -1.225 14.640 27.033 1.00 78.31 697 GLU A O 1
ATOM 5495 N N . LYS A 1 698 ? -2.193 13.633 25.272 1.00 81.69 698 LYS A N 1
ATOM 5496 C CA . LYS A 1 698 ? -3.427 13.279 25.983 1.00 81.69 698 LYS A CA 1
ATOM 5497 C C . LYS A 1 698 ? -3.620 11.768 26.103 1.00 81.69 698 LYS A C 1
ATOM 5499 O O . LYS A 1 698 ? -3.905 11.083 25.126 1.00 81.69 698 LYS A O 1
ATOM 5504 N N . ILE A 1 699 ? -3.557 11.271 27.338 1.00 89.50 699 ILE A N 1
ATOM 5505 C CA . ILE A 1 699 ? -4.097 9.956 27.702 1.00 89.50 699 ILE A CA 1
ATOM 5506 C C . ILE A 1 699 ? -5.618 10.090 27.823 1.00 89.50 699 ILE A C 1
ATOM 5508 O O . ILE A 1 699 ? -6.115 10.972 28.529 1.00 89.50 699 ILE A O 1
ATOM 5512 N N . VAL A 1 700 ? -6.360 9.231 27.126 1.00 92.94 700 VAL A N 1
ATOM 5513 C CA . VAL A 1 700 ? -7.821 9.314 27.046 1.00 92.94 700 VAL A CA 1
ATOM 5514 C C . VAL A 1 700 ? -8.454 8.574 28.236 1.00 92.94 700 VAL A C 1
ATOM 5516 O O . VAL A 1 700 ? -8.315 7.351 28.330 1.00 92.94 700 VAL A O 1
ATOM 5519 N N . PRO A 1 701 ? -9.148 9.265 29.166 1.00 94.25 701 PRO A N 1
ATOM 5520 C CA . PRO A 1 701 ? -9.943 8.589 30.187 1.00 94.25 701 PRO A CA 1
ATOM 5521 C C . PRO A 1 701 ? -11.113 7.847 29.535 1.00 94.25 701 PRO A C 1
ATOM 5523 O O . PRO A 1 701 ? -11.624 8.284 28.502 1.00 94.25 701 PRO A O 1
ATOM 5526 N N . LEU A 1 702 ? -11.584 6.765 30.160 1.00 94.19 702 LEU A N 1
ATOM 5527 C CA . LEU A 1 702 ? -12.653 5.933 29.593 1.00 94.19 702 LEU A CA 1
ATOM 5528 C C . LEU A 1 702 ? -13.899 6.765 29.247 1.00 94.19 702 LEU A C 1
ATOM 5530 O O . LEU A 1 702 ? -14.480 6.602 28.183 1.00 94.19 702 LEU A O 1
ATOM 5534 N N . TYR A 1 703 ? -14.261 7.716 30.105 1.00 90.88 703 TYR A N 1
ATOM 5535 C CA . TYR A 1 703 ? -15.380 8.626 29.866 1.00 90.88 703 TYR A CA 1
ATOM 5536 C C . TYR A 1 703 ? -15.259 9.408 28.540 1.00 90.88 703 TYR A C 1
ATOM 5538 O O . TYR A 1 703 ? -16.204 9.436 27.751 1.00 90.88 703 TYR A O 1
ATOM 5546 N N . ASP A 1 704 ? -14.088 9.990 28.252 1.00 91.44 704 ASP A N 1
ATOM 5547 C CA . ASP A 1 704 ? -13.851 10.740 27.008 1.00 91.44 704 ASP A CA 1
ATOM 5548 C C . ASP A 1 704 ? -13.890 9.816 25.780 1.00 91.44 704 ASP A C 1
ATOM 5550 O O . ASP A 1 704 ? -14.429 10.198 24.739 1.00 91.44 704 ASP A O 1
ATOM 5554 N N . PHE A 1 705 ? -13.354 8.596 25.905 1.00 93.75 705 PHE A N 1
ATOM 5555 C CA . PHE A 1 705 ? -13.400 7.573 24.856 1.00 93.75 705 PHE A CA 1
ATOM 5556 C C . PHE A 1 705 ? -14.845 7.194 24.500 1.00 93.75 705 PHE A C 1
ATOM 5558 O O . PHE A 1 705 ? -15.207 7.162 23.324 1.00 93.75 705 PHE A O 1
ATOM 5565 N N . LEU A 1 706 ? -15.700 6.982 25.504 1.00 91.69 706 LEU A N 1
ATOM 5566 C CA . LEU A 1 706 ? -17.110 6.650 25.285 1.00 91.69 706 LEU A CA 1
ATOM 5567 C C . LEU A 1 706 ? -17.875 7.799 24.619 1.00 91.69 706 LEU A C 1
ATOM 5569 O O . LEU A 1 706 ? -18.690 7.558 23.730 1.00 91.69 706 LEU A O 1
ATOM 5573 N N . ILE A 1 707 ? -17.585 9.051 24.984 1.00 88.88 707 ILE A N 1
ATOM 5574 C CA . ILE A 1 707 ? -18.170 10.224 24.318 1.00 88.88 707 ILE A CA 1
ATOM 5575 C C . ILE A 1 707 ? -17.736 10.302 22.852 1.00 88.88 707 ILE A C 1
ATOM 5577 O O . ILE A 1 707 ? -18.567 10.599 21.990 1.00 88.88 707 ILE A O 1
ATOM 5581 N N . LEU A 1 708 ? -16.453 10.063 22.563 1.00 90.19 708 LEU A N 1
ATOM 5582 C CA . LEU A 1 708 ? -15.936 10.036 21.195 1.00 90.19 708 LEU A CA 1
ATOM 5583 C C . LEU A 1 708 ? -16.671 8.977 20.368 1.00 90.19 708 LEU A C 1
ATOM 5585 O O . LEU A 1 708 ? -17.201 9.293 19.301 1.00 90.19 708 LEU A O 1
ATOM 5589 N N . ALA A 1 709 ? -16.777 7.760 20.902 1.00 90.69 709 ALA A N 1
ATOM 5590 C CA . ALA A 1 709 ? -17.488 6.672 20.253 1.00 90.69 709 ALA A CA 1
ATOM 5591 C C . ALA A 1 709 ? -18.962 7.018 20.013 1.00 90.69 709 ALA A C 1
ATOM 5593 O O . ALA A 1 709 ? -19.478 6.791 18.921 1.00 90.69 709 ALA A O 1
ATOM 5594 N N . ASN A 1 710 ? -19.644 7.619 20.996 1.00 86.62 710 ASN A N 1
ATOM 5595 C CA . ASN A 1 710 ? -21.067 7.943 20.896 1.00 86.62 710 ASN A CA 1
ATOM 5596 C C . ASN A 1 710 ? -21.358 9.007 19.822 1.00 86.62 710 ASN A C 1
ATOM 5598 O O . ASN A 1 710 ? -22.375 8.926 19.141 1.00 86.62 710 ASN A O 1
ATOM 5602 N N . LYS A 1 711 ? -20.440 9.957 19.614 1.00 87.75 711 LYS A N 1
ATOM 5603 C CA . LYS A 1 711 ? -20.575 11.020 18.604 1.00 87.75 711 LYS A CA 1
ATOM 5604 C C . LYS A 1 711 ? -20.385 10.549 17.161 1.00 87.75 711 LYS A C 1
ATOM 5606 O O . LYS A 1 711 ? -20.865 11.227 16.258 1.00 87.75 711 LYS A O 1
ATOM 5611 N N . SER A 1 712 ? -19.682 9.441 16.933 1.00 88.44 712 SER A N 1
ATOM 5612 C CA . SER A 1 712 ? -19.452 8.932 15.578 1.00 88.44 712 SER A CA 1
ATOM 5613 C C . SER A 1 712 ? -20.671 8.178 15.050 1.00 88.44 712 SER A C 1
ATOM 5615 O O . SER A 1 712 ? -21.150 7.257 15.706 1.00 88.44 712 SER A O 1
ATOM 5617 N N . SER A 1 713 ? -21.161 8.527 13.862 1.00 87.38 713 SER A N 1
ATOM 5618 C CA . SER A 1 713 ? -22.248 7.796 13.198 1.00 87.38 713 SER A CA 1
ATOM 5619 C C . SER A 1 713 ? -21.776 6.571 12.409 1.00 87.38 713 SER A C 1
ATOM 5621 O O . SER A 1 713 ? -22.615 5.771 12.015 1.00 87.38 713 SER A O 1
ATOM 5623 N N . SER A 1 714 ? -20.471 6.436 12.142 1.00 88.31 714 SER A N 1
ATOM 5624 C CA . SER A 1 714 ? -19.913 5.294 11.402 1.00 88.31 714 SER A CA 1
ATOM 5625 C C . SER A 1 714 ? -19.629 4.084 12.291 1.00 88.31 714 SER A C 1
ATOM 5627 O O . SER A 1 714 ? -19.606 2.963 11.796 1.00 88.31 714 SER A O 1
ATOM 5629 N N . LEU A 1 715 ? -19.439 4.295 13.598 1.00 91.12 715 LEU A N 1
ATOM 5630 C CA . LEU A 1 715 ? -19.150 3.215 14.538 1.00 91.12 715 LEU A CA 1
ATOM 5631 C C . LEU A 1 715 ? -20.399 2.402 14.880 1.00 91.12 715 LEU A C 1
ATOM 5633 O O . LEU A 1 715 ? -21.414 2.952 15.317 1.00 91.12 715 LEU A O 1
ATOM 5637 N N . VAL A 1 716 ? -20.257 1.081 14.801 1.00 91.50 716 VAL A N 1
ATOM 5638 C CA . VAL A 1 716 ? -21.244 0.089 15.241 1.00 91.50 716 VAL A CA 1
ATOM 5639 C C . VAL A 1 716 ? -21.100 -0.207 16.737 1.00 91.50 716 VAL A C 1
ATOM 5641 O O . VAL A 1 716 ? -22.083 -0.561 17.389 1.00 91.50 716 VAL A O 1
ATOM 5644 N N . GLY A 1 717 ? -19.908 -0.048 17.323 1.00 92.56 717 GLY A N 1
ATOM 5645 C CA . GLY A 1 717 ? -19.715 -0.328 18.747 1.00 92.56 717 GLY A CA 1
ATOM 5646 C C . GLY A 1 717 ? -18.346 0.014 19.331 1.00 92.56 717 GLY A C 1
ATOM 5647 O O . GLY A 1 717 ? -17.503 0.641 18.690 1.00 92.56 717 GLY A O 1
ATOM 5648 N N . VAL A 1 718 ? -18.141 -0.412 20.580 1.00 95.12 718 VAL A N 1
ATOM 5649 C CA . VAL A 1 718 ? -16.870 -0.319 21.316 1.00 95.12 718 VAL A CA 1
ATOM 5650 C C . VAL A 1 718 ? -16.500 -1.651 21.965 1.00 95.12 718 VAL A C 1
ATOM 5652 O O . VAL A 1 718 ? -17.374 -2.380 22.438 1.00 95.12 718 VAL A O 1
ATOM 5655 N N . LEU A 1 719 ? -15.198 -1.931 22.045 1.00 96.62 719 LEU A N 1
ATOM 5656 C CA . LEU A 1 719 ? -14.638 -3.096 22.735 1.00 96.62 719 LEU A CA 1
ATOM 5657 C C . LEU A 1 719 ? -13.792 -2.650 23.934 1.00 96.62 719 LEU A C 1
ATOM 5659 O O . LEU A 1 719 ? -12.737 -2.043 23.774 1.00 96.62 719 LEU A O 1
ATOM 5663 N N . ILE A 1 720 ? -14.221 -2.959 25.152 1.00 96.38 720 ILE A N 1
ATOM 5664 C CA . ILE A 1 720 ? -13.497 -2.623 26.381 1.00 96.38 720 ILE A CA 1
ATOM 5665 C C . ILE A 1 720 ? -12.754 -3.858 26.880 1.00 96.38 720 ILE A C 1
ATOM 5667 O O . ILE A 1 720 ? -13.381 -4.816 27.324 1.00 96.38 720 ILE A O 1
ATOM 5671 N N . SER A 1 721 ? -11.422 -3.838 26.830 1.00 95.88 721 SER A N 1
ATOM 5672 C CA . SER A 1 721 ? -10.591 -4.940 27.328 1.00 95.88 721 SER A CA 1
ATOM 5673 C C . SER A 1 721 ? -10.170 -4.684 28.768 1.00 95.88 721 SER A C 1
ATOM 5675 O O . SER A 1 721 ? -9.661 -3.608 29.076 1.00 95.88 721 SER A O 1
ATOM 5677 N N . VAL A 1 722 ? -10.334 -5.672 29.641 1.00 94.56 722 VAL A N 1
ATOM 5678 C CA . VAL A 1 722 ? -10.029 -5.566 31.070 1.00 94.56 722 VAL A CA 1
ATOM 5679 C C . VAL A 1 722 ? -9.136 -6.728 31.491 1.00 94.56 722 VAL A C 1
ATOM 5681 O O . VAL A 1 722 ? -9.499 -7.885 31.312 1.00 94.56 722 VAL A O 1
ATOM 5684 N N . GLU A 1 723 ? -7.988 -6.411 32.090 1.00 91.94 723 GLU A N 1
ATOM 5685 C CA . GLU A 1 723 ? -7.003 -7.392 32.558 1.00 91.94 723 GLU A CA 1
ATOM 5686 C C . GLU A 1 723 ? -6.559 -7.100 34.000 1.00 91.94 723 GLU A C 1
ATOM 5688 O O . GLU A 1 723 ? -6.824 -6.025 34.546 1.00 91.94 723 GLU A O 1
ATOM 5693 N N . ASN A 1 724 ? -5.869 -8.053 34.637 1.00 91.31 724 ASN A N 1
ATOM 5694 C CA . ASN A 1 724 ? -5.277 -7.918 35.981 1.00 91.31 724 ASN A CA 1
ATOM 5695 C C . ASN A 1 724 ? -6.275 -7.624 37.128 1.00 91.31 724 ASN A C 1
ATOM 5697 O O . ASN A 1 724 ? -5.886 -7.151 38.201 1.00 91.31 724 ASN A O 1
ATOM 5701 N N . VAL A 1 725 ? -7.568 -7.917 36.943 1.00 92.06 725 VAL A N 1
ATOM 5702 C CA . VAL A 1 725 ? -8.633 -7.554 37.900 1.00 92.06 725 VAL A CA 1
ATOM 5703 C C . VAL A 1 725 ? -8.448 -8.212 39.264 1.00 92.06 725 VAL A C 1
ATOM 5705 O O . VAL A 1 725 ? -8.616 -7.547 40.285 1.00 92.06 725 VAL A O 1
ATOM 5708 N N . ALA A 1 726 ? -8.071 -9.495 39.312 1.00 89.75 726 ALA A N 1
ATOM 5709 C CA . ALA A 1 726 ? -7.878 -10.214 40.572 1.00 89.75 726 ALA A CA 1
ATOM 5710 C C . ALA A 1 726 ? -6.800 -9.554 41.450 1.00 89.75 726 ALA A C 1
ATOM 5712 O O . ALA A 1 726 ? -6.999 -9.361 42.653 1.00 89.75 726 ALA A O 1
ATOM 5713 N N . TYR A 1 727 ? -5.688 -9.140 40.834 1.00 91.00 727 TYR A N 1
ATOM 5714 C CA . TYR A 1 727 ? -4.616 -8.416 41.510 1.00 91.00 727 TYR A CA 1
ATOM 5715 C C . TYR A 1 727 ? -5.084 -7.034 41.987 1.00 91.00 727 TYR A C 1
ATOM 5717 O O . TYR A 1 727 ? -4.909 -6.687 43.158 1.00 91.00 727 TYR A O 1
ATOM 5725 N N . LEU A 1 728 ? -5.733 -6.256 41.117 1.00 92.94 728 LEU A N 1
ATOM 5726 C CA . LEU A 1 728 ? -6.227 -4.920 41.464 1.00 92.94 728 LEU A CA 1
ATOM 5727 C C . LEU A 1 728 ? -7.243 -4.968 42.614 1.00 92.94 728 LEU A C 1
ATOM 5729 O O . LEU A 1 728 ? -7.138 -4.190 43.564 1.00 92.94 728 LEU A O 1
ATOM 5733 N N . ARG A 1 729 ? -8.147 -5.949 42.600 1.00 91.25 729 ARG A N 1
ATOM 5734 C CA . ARG A 1 729 ? -9.172 -6.134 43.630 1.00 91.25 729 ARG A CA 1
ATOM 5735 C C . ARG A 1 729 ? -8.584 -6.604 44.962 1.00 91.25 729 ARG A C 1
ATOM 5737 O O . ARG A 1 729 ? -8.886 -6.020 46.001 1.00 91.25 729 ARG A O 1
ATOM 5744 N N . GLY A 1 730 ? -7.732 -7.632 44.937 1.00 87.75 730 GLY A N 1
ATOM 5745 C CA . GLY A 1 730 ? -7.217 -8.287 46.145 1.00 87.75 730 GLY A CA 1
ATOM 5746 C C . GLY A 1 730 ? -5.950 -7.669 46.750 1.00 87.75 730 GLY A C 1
ATOM 5747 O O . GLY A 1 730 ? -5.646 -7.929 47.917 1.00 87.75 730 GLY A O 1
ATOM 5748 N N . LYS A 1 731 ? -5.178 -6.885 45.984 1.00 89.44 731 LYS A N 1
ATOM 5749 C CA . LYS A 1 731 ? -3.904 -6.289 46.438 1.00 89.44 731 LYS A CA 1
ATOM 5750 C C . LYS A 1 731 ? -3.909 -4.764 46.446 1.00 89.44 731 LYS A C 1
ATOM 5752 O O . LYS A 1 731 ? -3.219 -4.175 47.283 1.00 89.44 731 LYS A O 1
ATOM 5757 N N . GLN A 1 732 ? -4.661 -4.138 45.538 1.00 90.19 732 GLN A N 1
ATOM 5758 C CA . GLN A 1 732 ? -4.744 -2.676 45.427 1.00 90.19 732 GLN A CA 1
ATOM 5759 C C . GLN A 1 732 ? -6.064 -2.100 45.960 1.00 90.19 732 GLN A C 1
ATOM 5761 O O . GLN A 1 732 ? -6.143 -0.896 46.182 1.00 90.19 732 GLN A O 1
ATOM 5766 N N . GLY A 1 733 ? -7.078 -2.934 46.215 1.00 91.12 733 GLY A N 1
ATOM 5767 C CA . GLY A 1 733 ? -8.395 -2.485 46.672 1.00 91.12 733 GLY A CA 1
ATOM 5768 C C . GLY A 1 733 ? -9.188 -1.720 45.604 1.00 91.12 733 GLY A C 1
ATOM 5769 O O . GLY A 1 733 ? -10.073 -0.942 45.950 1.00 91.12 733 GLY A O 1
ATOM 5770 N N . ILE A 1 734 ? -8.865 -1.917 44.320 1.00 92.25 734 ILE A N 1
ATOM 5771 C CA . ILE A 1 734 ? -9.513 -1.258 43.180 1.00 92.25 734 ILE A CA 1
ATOM 5772 C C . ILE A 1 734 ? -10.471 -2.249 42.518 1.00 92.25 734 ILE A C 1
ATOM 5774 O O . ILE A 1 734 ? -10.055 -3.301 42.029 1.00 92.25 734 ILE A O 1
ATOM 5778 N N . ASP A 1 735 ? -11.757 -1.906 42.477 1.00 93.00 735 ASP A N 1
ATOM 5779 C CA . ASP A 1 735 ? -12.782 -2.726 41.834 1.00 93.00 735 ASP A CA 1
ATOM 5780 C C . ASP A 1 735 ? -13.025 -2.282 40.386 1.00 93.00 735 ASP A C 1
ATOM 5782 O O . ASP A 1 735 ? -13.904 -1.473 40.097 1.00 93.00 735 ASP A O 1
ATOM 5786 N N . VAL A 1 736 ? -12.233 -2.830 39.463 1.00 93.88 736 VAL A N 1
ATOM 5787 C CA . VAL A 1 736 ? -12.262 -2.455 38.039 1.00 93.88 736 VAL A CA 1
ATOM 5788 C C . VAL A 1 736 ? -13.648 -2.630 37.415 1.00 93.88 736 VAL A C 1
ATOM 5790 O O . VAL A 1 736 ? -14.092 -1.767 36.663 1.00 93.88 736 VAL A O 1
ATOM 5793 N N . VAL A 1 737 ? -14.353 -3.718 37.752 1.00 93.12 737 VAL A N 1
ATOM 5794 C CA . VAL A 1 737 ? -15.693 -4.015 37.217 1.00 93.12 737 VAL A CA 1
ATOM 5795 C C . VAL A 1 737 ? -16.658 -2.897 37.594 1.00 93.12 737 VAL A C 1
ATOM 5797 O O . VAL A 1 737 ? -17.340 -2.334 36.738 1.00 93.12 737 VAL A O 1
ATOM 5800 N N . LYS A 1 738 ? -16.663 -2.519 38.875 1.00 93.19 738 LYS A N 1
ATOM 5801 C CA . LYS A 1 738 ? -17.508 -1.442 39.382 1.00 93.19 738 LYS A CA 1
ATOM 5802 C C . LYS A 1 738 ? -17.183 -0.099 38.724 1.00 93.19 738 LYS A C 1
ATOM 5804 O O . LYS A 1 738 ? -18.109 0.586 38.296 1.00 93.19 738 LYS A O 1
ATOM 5809 N N . GLU A 1 739 ? -15.906 0.271 38.633 1.00 93.88 739 GLU A N 1
ATOM 5810 C CA . GLU A 1 739 ? -15.499 1.575 38.088 1.00 93.88 739 GLU A CA 1
ATOM 5811 C C . GLU A 1 739 ? -15.790 1.696 36.582 1.00 93.88 739 GLU A C 1
ATOM 5813 O O . GLU A 1 739 ? -16.262 2.736 36.120 1.00 93.88 739 GLU A O 1
ATOM 5818 N N . VAL A 1 740 ? -15.606 0.620 35.809 1.00 92.62 740 VAL A N 1
ATOM 5819 C CA . VAL A 1 740 ? -15.970 0.582 34.382 1.00 92.62 740 VAL A CA 1
ATOM 5820 C C . VAL A 1 740 ? -17.489 0.699 34.200 1.00 92.62 740 VAL A C 1
ATOM 5822 O O . VAL A 1 740 ? -17.954 1.520 33.409 1.00 92.62 740 VAL A O 1
ATOM 5825 N N . LEU A 1 741 ? -18.287 -0.058 34.964 1.00 90.88 741 LEU A N 1
ATOM 5826 C CA . LEU A 1 741 ? -19.754 0.034 34.921 1.00 90.88 741 LEU A CA 1
ATOM 5827 C C . LEU A 1 741 ? -20.275 1.403 35.369 1.00 90.88 741 LEU A C 1
ATOM 5829 O O . LEU A 1 741 ? -21.287 1.875 34.849 1.00 90.88 741 LEU A O 1
ATOM 5833 N N . TYR A 1 742 ? -19.597 2.049 36.317 1.00 89.19 742 TYR A N 1
ATOM 5834 C CA . TYR A 1 742 ? -19.900 3.416 36.723 1.00 89.19 742 TYR A CA 1
ATOM 5835 C C . TYR A 1 742 ? -19.624 4.409 35.587 1.00 89.19 742 TYR A C 1
ATOM 5837 O O . TYR A 1 742 ? -20.508 5.192 35.244 1.00 89.19 742 TYR A O 1
ATOM 5845 N N . ALA A 1 743 ? -18.462 4.320 34.931 1.00 87.75 743 ALA A N 1
ATOM 5846 C CA . ALA A 1 743 ? -18.125 5.174 33.791 1.00 87.75 743 ALA A CA 1
ATOM 5847 C C . ALA A 1 743 ? -19.139 5.051 32.638 1.00 87.75 743 ALA A C 1
ATOM 5849 O O . ALA A 1 743 ? -19.525 6.062 32.051 1.00 87.75 743 ALA A O 1
ATOM 5850 N N . PHE A 1 744 ? -19.631 3.839 32.356 1.00 86.75 744 PHE A N 1
ATOM 5851 C CA . PHE A 1 744 ? -20.696 3.624 31.372 1.00 86.75 744 PHE A CA 1
ATOM 5852 C C . PHE A 1 744 ? -22.018 4.309 31.741 1.00 86.75 744 PHE A C 1
ATOM 5854 O O . PHE A 1 744 ? -22.689 4.854 30.865 1.00 86.75 744 PHE A O 1
ATOM 5861 N N . LYS A 1 745 ? -22.402 4.286 33.024 1.00 82.31 745 LYS A N 1
ATOM 5862 C CA . LYS A 1 745 ? -23.620 4.958 33.507 1.00 82.31 745 LYS A CA 1
ATOM 5863 C C . LYS A 1 745 ? -23.497 6.479 33.402 1.00 82.31 745 LYS A C 1
ATOM 5865 O O . LYS A 1 745 ? -24.436 7.131 32.951 1.00 82.31 745 LYS A O 1
ATOM 5870 N N . GLU A 1 746 ? -22.341 7.024 33.774 1.00 78.56 746 GLU A N 1
ATOM 5871 C CA . GLU A 1 746 ? -22.076 8.468 33.769 1.00 78.56 746 GLU A CA 1
ATOM 5872 C C . GLU A 1 746 ? -21.991 9.059 32.360 1.00 78.56 746 GLU A C 1
ATOM 5874 O O . GLU A 1 746 ? -22.438 10.182 32.142 1.00 78.56 746 GLU A O 1
ATOM 5879 N N . ALA A 1 747 ? -21.467 8.313 31.381 1.00 73.19 747 ALA A N 1
ATOM 5880 C CA . ALA A 1 747 ? -21.314 8.772 29.997 1.00 73.19 747 ALA A CA 1
ATOM 5881 C C . ALA A 1 747 ? -22.644 9.052 29.256 1.00 73.19 747 ALA A C 1
ATOM 5883 O O . ALA A 1 747 ? -22.609 9.378 28.073 1.00 73.19 747 ALA A O 1
ATOM 5884 N N . CYS A 1 748 ? -23.795 8.977 29.947 1.00 54.19 748 CYS A N 1
ATOM 5885 C CA . CYS A 1 748 ? -25.153 9.101 29.417 1.00 54.19 748 CYS A CA 1
ATOM 5886 C C . CYS A 1 748 ? -25.376 8.157 28.239 1.00 54.19 748 CYS A C 1
ATOM 5888 O O . CYS A 1 748 ? -25.270 8.585 27.097 1.00 54.19 748 CYS A O 1
ATOM 5890 N N . CYS A 1 749 ? -25.690 6.894 28.562 1.00 54.16 749 CYS A N 1
ATOM 5891 C CA . CYS A 1 749 ? -26.141 5.830 27.660 1.00 54.16 749 CYS A CA 1
ATOM 5892 C C . CYS A 1 749 ? -25.517 5.936 26.264 1.00 54.16 749 CYS A C 1
ATOM 5894 O O . CYS A 1 749 ? -26.054 6.633 25.399 1.00 54.16 749 CYS A O 1
ATOM 5896 N N . ILE A 1 750 ? -24.411 5.212 26.042 1.00 58.91 750 ILE A N 1
ATOM 5897 C CA . ILE A 1 750 ? -24.012 4.805 24.685 1.00 58.91 750 ILE A CA 1
ATOM 5898 C C . ILE A 1 750 ? -25.299 4.512 23.921 1.00 58.91 750 ILE A C 1
ATOM 5900 O O . ILE A 1 750 ? -26.141 3.783 24.458 1.00 58.91 750 ILE A O 1
ATOM 5904 N N . ASP A 1 751 ? -25.482 5.175 22.772 1.00 63.28 751 ASP A N 1
ATOM 5905 C CA . ASP A 1 751 ? -26.678 5.030 21.946 1.00 63.28 751 ASP A CA 1
ATOM 5906 C C . ASP A 1 751 ? -27.100 3.558 21.968 1.00 63.28 751 ASP A C 1
ATOM 5908 O O . ASP A 1 751 ? -26.270 2.690 21.708 1.00 63.28 751 ASP A O 1
ATOM 5912 N N . ALA A 1 752 ? -28.345 3.267 22.356 1.00 62.06 752 ALA A N 1
ATOM 5913 C CA . ALA A 1 752 ? -28.806 1.893 22.570 1.00 62.06 752 ALA A CA 1
ATOM 5914 C C . ALA A 1 752 ? -28.673 1.017 21.308 1.00 62.06 752 ALA A C 1
ATOM 5916 O O . ALA A 1 752 ? -28.799 -0.202 21.384 1.00 62.06 752 ALA A O 1
ATOM 5917 N N . THR A 1 753 ? -28.430 1.642 20.153 1.00 68.62 753 THR A N 1
ATOM 5918 C CA . THR A 1 753 ? -28.125 0.988 18.881 1.00 68.62 753 THR A CA 1
ATOM 5919 C C . THR A 1 753 ? -26.674 0.506 18.750 1.00 68.62 753 THR A C 1
ATOM 5921 O O . THR A 1 753 ? -26.408 -0.360 17.918 1.00 68.62 753 THR A O 1
ATOM 5924 N N . LYS A 1 754 ? -25.735 1.016 19.557 1.00 84.56 754 LYS A N 1
ATOM 5925 C CA . LYS A 1 754 ? -24.312 0.656 19.513 1.00 84.56 754 LYS A CA 1
ATOM 5926 C C . LYS A 1 754 ? -23.996 -0.541 20.400 1.00 84.56 754 LYS A C 1
ATOM 5928 O O . LYS A 1 754 ? -24.427 -0.628 21.549 1.00 84.56 754 LYS A O 1
ATOM 5933 N N . ARG A 1 755 ? -23.168 -1.444 19.877 1.00 90.25 755 ARG A N 1
ATOM 5934 C CA . ARG A 1 755 ? -22.683 -2.625 20.599 1.00 90.25 755 ARG A CA 1
ATOM 5935 C C . ARG A 1 755 ? -21.638 -2.228 21.637 1.00 90.25 755 ARG A C 1
ATOM 5937 O O . ARG A 1 755 ? -20.733 -1.442 21.358 1.00 90.25 755 ARG A O 1
ATOM 5944 N N . VAL A 1 756 ? -21.741 -2.811 22.826 1.00 92.56 756 VAL A N 1
ATOM 5945 C CA . VAL A 1 756 ? -20.733 -2.696 23.884 1.00 92.56 756 VAL A CA 1
ATOM 5946 C C . VAL A 1 756 ? -20.243 -4.096 24.192 1.00 92.56 756 VAL A C 1
ATOM 5948 O O . VAL A 1 756 ? -21.019 -4.936 24.646 1.00 92.56 756 VAL A O 1
ATOM 5951 N N . MET A 1 757 ? -18.963 -4.324 23.931 1.00 95.69 757 MET A N 1
ATOM 5952 C CA . MET A 1 757 ? -18.305 -5.610 24.108 1.00 95.69 757 MET A CA 1
ATOM 5953 C C . MET A 1 757 ? -17.292 -5.501 25.248 1.00 95.69 757 MET A C 1
ATOM 5955 O O . MET A 1 757 ? -16.488 -4.568 25.273 1.00 95.69 757 MET A O 1
ATOM 5959 N N . ILE A 1 758 ? -17.316 -6.440 26.191 1.00 96.81 758 ILE A N 1
ATOM 5960 C CA . ILE A 1 758 ? -16.369 -6.525 27.306 1.00 96.81 758 ILE A CA 1
ATOM 5961 C C . ILE A 1 758 ? -15.465 -7.730 27.089 1.00 96.81 758 ILE A C 1
ATOM 5963 O O . ILE A 1 758 ? -15.934 -8.864 27.076 1.00 96.81 758 ILE A O 1
ATOM 5967 N N . GLN A 1 759 ? -14.170 -7.479 26.943 1.00 96.88 759 GLN A N 1
ATOM 5968 C CA . GLN A 1 759 ? -13.164 -8.495 26.673 1.00 96.88 759 GLN A CA 1
ATOM 5969 C C . GLN A 1 759 ? -12.267 -8.738 27.889 1.00 96.88 759 GLN A C 1
ATOM 5971 O O . GLN A 1 759 ? -11.820 -7.789 28.529 1.00 96.88 759 GLN A O 1
ATOM 5976 N N . SER A 1 760 ? -11.951 -9.997 28.180 1.00 96.12 760 SER A N 1
ATOM 5977 C CA . SER A 1 760 ? -10.932 -10.382 29.166 1.00 96.12 760 SER A CA 1
ATOM 5978 C C . SER A 1 760 ? -10.438 -11.799 28.886 1.00 96.12 760 SER A C 1
ATOM 5980 O O . SER A 1 760 ? -11.187 -12.612 28.332 1.00 96.12 760 SER A O 1
ATOM 5982 N N . SER A 1 761 ? -9.205 -12.109 29.281 1.00 92.88 761 SER A N 1
ATOM 5983 C CA . SER A 1 761 ? -8.720 -13.492 29.332 1.00 92.88 761 SER A CA 1
ATOM 5984 C C . SER A 1 761 ? -9.137 -14.250 30.593 1.00 92.88 761 SER A C 1
ATOM 5986 O O . SER A 1 761 ? -8.970 -15.465 30.647 1.00 92.88 761 SER A O 1
ATOM 5988 N N . ASN A 1 762 ? -9.740 -13.575 31.580 1.00 92.31 762 ASN A N 1
ATOM 5989 C CA . ASN A 1 762 ? -10.126 -14.179 32.855 1.00 92.31 762 ASN A CA 1
ATOM 5990 C C . ASN A 1 762 ? -11.643 -14.442 32.933 1.00 92.31 762 ASN A C 1
ATOM 5992 O O . ASN A 1 762 ? -12.455 -13.507 32.927 1.00 92.31 762 ASN A O 1
ATOM 5996 N N . SER A 1 763 ? -12.057 -15.707 33.042 1.00 92.31 763 SER A N 1
ATOM 5997 C CA . SER A 1 763 ? -13.484 -16.069 32.988 1.00 92.31 763 SER A CA 1
ATOM 5998 C C . SER A 1 763 ? -14.301 -15.576 34.200 1.00 92.31 763 SER A C 1
ATOM 6000 O O . SER A 1 763 ? -15.409 -15.065 33.988 1.00 92.31 763 SER A O 1
ATOM 6002 N N . PRO A 1 764 ? -13.790 -15.584 35.454 1.00 92.38 764 PRO A N 1
ATOM 6003 C CA . PRO A 1 764 ? -14.465 -14.945 36.585 1.00 92.38 764 PRO A CA 1
ATOM 6004 C C . PRO A 1 764 ? -14.786 -13.458 36.385 1.00 92.38 764 PRO A C 1
ATOM 6006 O O . PRO A 1 764 ? -15.853 -13.011 36.813 1.00 92.38 764 PRO A O 1
ATOM 6009 N N . VAL A 1 765 ? -13.899 -12.690 35.738 1.00 93.56 765 VAL A N 1
ATOM 6010 C CA . VAL A 1 765 ? -14.123 -11.260 35.437 1.00 93.56 765 VAL A CA 1
ATOM 6011 C C . VAL A 1 765 ? -15.315 -11.092 34.507 1.00 93.56 765 VAL A C 1
ATOM 6013 O O . VAL A 1 765 ? -16.199 -10.276 34.768 1.00 93.56 765 VAL A O 1
ATOM 6016 N N . LEU A 1 766 ? -15.372 -11.903 33.455 1.00 94.88 766 LEU A N 1
ATOM 6017 C CA . LEU A 1 766 ? -16.463 -11.888 32.488 1.00 94.88 766 LEU A CA 1
ATOM 6018 C C . LEU A 1 766 ? -17.803 -12.278 33.122 1.00 94.88 766 LEU A C 1
ATOM 6020 O O . LEU A 1 766 ? -18.817 -11.622 32.885 1.00 94.88 766 LEU A O 1
ATOM 6024 N N . VAL A 1 767 ? -17.811 -13.292 33.992 1.00 94.00 767 VAL A N 1
ATOM 6025 C CA . VAL A 1 767 ? -19.004 -13.685 34.760 1.00 94.00 767 VAL A CA 1
ATOM 6026 C C . VAL A 1 767 ? -19.479 -12.557 35.684 1.00 94.00 767 VAL A C 1
ATOM 6028 O O . VAL A 1 767 ? -20.687 -12.369 35.843 1.00 94.00 767 VAL A O 1
ATOM 6031 N N . ASP A 1 768 ? -18.561 -11.805 36.297 1.00 93.56 768 ASP A N 1
ATOM 6032 C CA . ASP A 1 768 ? -18.892 -10.658 37.152 1.00 93.56 768 ASP A CA 1
ATOM 6033 C C . ASP A 1 768 ? -19.557 -9.528 36.341 1.00 93.56 768 ASP A C 1
ATOM 6035 O O . ASP A 1 768 ? -20.625 -9.038 36.717 1.00 93.56 768 ASP A O 1
ATOM 6039 N N . PHE A 1 769 ? -19.014 -9.191 35.164 1.00 93.69 769 PHE A N 1
ATOM 6040 C CA . PHE A 1 769 ? -19.636 -8.233 34.238 1.00 93.69 769 PHE A CA 1
ATOM 6041 C C . PHE A 1 769 ? -21.013 -8.694 33.743 1.00 93.69 769 PHE A C 1
ATOM 6043 O O . PHE A 1 769 ? -21.960 -7.903 33.763 1.00 93.69 769 PHE A O 1
ATOM 6050 N N . LYS A 1 770 ? -21.157 -9.971 33.363 1.00 93.00 770 LYS A N 1
ATOM 6051 C CA . LYS A 1 770 ? -22.420 -10.547 32.866 1.00 93.00 770 LYS A CA 1
ATOM 6052 C C . LYS A 1 770 ? -23.549 -10.480 33.894 1.00 93.00 770 LYS A C 1
ATOM 6054 O O . LYS A 1 770 ? -24.709 -10.293 33.546 1.00 93.00 770 LYS A O 1
ATOM 6059 N N . LYS A 1 771 ? -23.225 -10.616 35.184 1.00 93.94 771 LYS A N 1
ATOM 6060 C CA . LYS A 1 771 ? -24.208 -10.504 36.276 1.00 93.94 771 LYS A CA 1
ATOM 6061 C C . LYS A 1 771 ? -24.692 -9.072 36.503 1.00 93.94 771 LYS A C 1
ATOM 6063 O O . LYS A 1 771 ? -25.773 -8.884 37.055 1.00 93.94 771 LYS A O 1
ATOM 6068 N N . GLN A 1 772 ? -23.888 -8.077 36.133 1.00 92.38 772 GLN A N 1
ATOM 6069 C CA . GLN A 1 772 ? -24.113 -6.672 36.477 1.00 92.38 772 GLN A CA 1
ATOM 6070 C C . GLN A 1 772 ? -24.459 -5.786 35.270 1.00 92.38 772 GLN A C 1
ATOM 6072 O O . GLN A 1 772 ? -24.777 -4.608 35.455 1.00 92.38 772 GLN A O 1
ATOM 6077 N N . SER A 1 773 ? -24.400 -6.316 34.045 1.00 88.56 773 SER A N 1
ATOM 6078 C CA . SER A 1 773 ? -24.628 -5.555 32.815 1.00 88.56 773 SER A CA 1
ATOM 6079 C C . SER A 1 773 ? -25.212 -6.410 31.685 1.00 88.56 773 SER A C 1
ATOM 6081 O O . SER A 1 773 ? -25.012 -7.622 31.680 1.00 88.56 773 SER A O 1
ATOM 6083 N N . PRO A 1 774 ? -25.918 -5.795 30.719 1.00 88.19 774 PRO A N 1
ATOM 6084 C CA . PRO A 1 774 ? -26.456 -6.481 29.545 1.00 88.19 774 PRO A CA 1
ATOM 6085 C C . PRO A 1 774 ? -25.464 -6.523 28.365 1.00 88.19 774 PRO A C 1
ATOM 6087 O O . PRO A 1 774 ? -25.884 -6.728 27.231 1.00 88.19 774 PRO A O 1
ATOM 6090 N N . TYR A 1 775 ? -24.184 -6.225 28.601 1.00 91.50 775 TYR A N 1
ATOM 6091 C CA . TYR A 1 775 ? -23.188 -6.082 27.541 1.00 91.50 775 TYR A CA 1
ATOM 6092 C C . TYR A 1 775 ? -22.719 -7.432 27.010 1.00 91.50 775 TYR A C 1
ATOM 6094 O O . TYR A 1 775 ? -22.753 -8.435 27.720 1.00 91.50 775 TYR A O 1
ATOM 6102 N N . GLU A 1 776 ? -22.258 -7.426 25.763 1.00 94.25 776 GLU A N 1
ATOM 6103 C CA . GLU A 1 776 ? -21.716 -8.605 25.100 1.00 94.25 776 GLU A CA 1
ATOM 6104 C C . GLU A 1 776 ? -20.378 -8.989 25.733 1.00 94.25 776 GLU A C 1
ATOM 6106 O O . GLU A 1 776 ? -19.503 -8.146 25.941 1.00 94.25 776 GLU A O 1
ATOM 6111 N N . ILE A 1 777 ? -20.217 -10.266 26.053 1.00 96.88 777 ILE A N 1
ATOM 6112 C CA . ILE A 1 777 ? -19.063 -10.798 26.767 1.00 96.88 777 ILE A CA 1
ATOM 6113 C C . ILE A 1 777 ? -18.142 -11.524 25.789 1.00 96.88 777 ILE A C 1
ATOM 6115 O O . ILE A 1 777 ? -18.548 -12.464 25.113 1.00 96.88 777 ILE A O 1
ATOM 6119 N N . VAL A 1 778 ? -16.874 -11.129 25.746 1.00 97.06 778 VAL A N 1
ATOM 6120 C CA . VAL A 1 778 ? -15.893 -11.636 24.783 1.00 97.06 778 VAL A CA 1
ATOM 6121 C C . VAL A 1 778 ? -14.731 -12.285 25.521 1.00 97.06 778 VAL A C 1
ATOM 6123 O O . VAL A 1 778 ? -13.990 -11.629 26.253 1.00 97.06 778 VAL A O 1
ATOM 6126 N N . TYR A 1 779 ? -14.544 -13.586 25.327 1.00 96.94 779 TYR A N 1
ATOM 6127 C CA . TYR A 1 779 ? -13.449 -14.313 25.958 1.00 96.94 779 TYR A CA 1
ATOM 6128 C C . TYR A 1 779 ? -12.190 -14.280 25.097 1.00 96.94 779 TYR A C 1
ATOM 6130 O O . TYR A 1 779 ? -12.223 -14.639 23.922 1.00 96.94 779 TYR A O 1
ATOM 6138 N N . GLN A 1 780 ? -11.068 -13.856 25.671 1.00 95.00 780 GLN A N 1
ATOM 6139 C CA . GLN A 1 780 ? -9.786 -13.829 24.978 1.00 95.00 780 GLN A CA 1
ATOM 6140 C C . GLN A 1 780 ? -8.944 -15.053 25.338 1.00 95.00 780 GLN A C 1
ATOM 6142 O O . GLN A 1 780 ? -8.499 -15.186 26.472 1.00 95.00 780 GLN A O 1
ATOM 6147 N N . VAL A 1 781 ? -8.619 -15.876 24.343 1.00 91.31 781 VAL A N 1
ATOM 6148 C CA . VAL A 1 781 ? -7.626 -16.945 24.500 1.00 91.31 781 VAL A CA 1
ATOM 6149 C C . VAL A 1 781 ? -6.232 -16.335 24.340 1.00 91.31 781 VAL A C 1
ATOM 6151 O O . VAL A 1 781 ? -5.902 -15.800 23.277 1.00 91.31 781 VAL A O 1
ATOM 6154 N N . GLU A 1 782 ? -5.426 -16.350 25.403 1.00 82.81 782 GLU A N 1
ATOM 6155 C CA . GLU A 1 782 ? -4.071 -15.774 25.374 1.00 82.81 782 GLU A CA 1
ATOM 6156 C C . GLU A 1 782 ? -3.063 -16.663 24.652 1.00 82.81 782 GLU A C 1
ATOM 6158 O O . GLU A 1 782 ? -2.202 -16.161 23.924 1.00 82.81 782 GLU A O 1
ATOM 6163 N N . GLU A 1 783 ? -3.178 -17.976 24.829 1.00 82.31 783 GLU A N 1
ATOM 6164 C CA . GLU A 1 783 ? -2.243 -18.929 24.251 1.00 82.31 783 GLU A CA 1
ATOM 6165 C C . GLU A 1 783 ? -2.513 -19.179 22.762 1.00 82.31 783 GLU A C 1
ATOM 6167 O O . GLU A 1 783 ? -3.636 -19.065 22.257 1.00 82.31 783 GLU A O 1
ATOM 6172 N N . ASN A 1 784 ? -1.455 -19.541 22.032 1.00 82.62 784 ASN A N 1
ATOM 6173 C CA . ASN A 1 784 ? -1.621 -20.030 20.669 1.00 82.62 784 ASN A CA 1
ATOM 6174 C C . ASN A 1 784 ? -2.108 -21.477 20.746 1.00 82.62 784 ASN A C 1
ATOM 6176 O O . ASN A 1 784 ? -1.343 -22.367 21.115 1.00 82.62 784 ASN A O 1
ATOM 6180 N N . VAL A 1 785 ? -3.368 -21.697 20.390 1.00 83.44 785 VAL A N 1
ATOM 6181 C CA . VAL A 1 785 ? -4.037 -22.995 20.506 1.00 83.44 785 VAL A CA 1
ATOM 6182 C C . VAL A 1 785 ? -4.257 -23.590 19.120 1.00 83.44 785 VAL A C 1
ATOM 6184 O O . VAL A 1 785 ? -4.781 -22.928 18.226 1.00 83.44 785 VAL A O 1
ATOM 6187 N N . GLY A 1 786 ? -3.826 -24.837 18.924 1.00 75.94 786 GLY A N 1
ATOM 6188 C CA . GLY A 1 786 ? -4.010 -25.551 17.656 1.00 75.94 786 GLY A CA 1
ATOM 6189 C C . GLY A 1 786 ? -5.385 -26.210 17.519 1.00 75.94 786 GLY A C 1
ATOM 6190 O O . GLY A 1 786 ? -5.848 -26.456 16.408 1.00 75.94 786 GLY A O 1
ATOM 6191 N N . ASP A 1 787 ? -6.034 -26.502 18.645 1.00 81.38 787 ASP A N 1
ATOM 6192 C CA . ASP A 1 787 ? -7.354 -27.119 18.706 1.00 81.38 787 ASP A CA 1
ATOM 6193 C C . ASP A 1 787 ? -8.027 -26.822 20.056 1.00 81.38 787 ASP A C 1
ATOM 6195 O O . ASP A 1 787 ? -7.352 -26.468 21.025 1.00 81.38 787 ASP A O 1
ATOM 6199 N N . ILE A 1 788 ? -9.348 -26.992 20.115 1.00 83.31 788 ILE A N 1
ATOM 6200 C CA . ILE A 1 788 ? -10.158 -26.890 21.331 1.00 83.31 788 ILE A CA 1
ATOM 6201 C C . ILE A 1 788 ? -11.146 -28.063 21.401 1.00 83.31 788 ILE A C 1
ATOM 6203 O O . ILE A 1 788 ? -11.750 -28.457 20.397 1.00 83.31 788 ILE A O 1
ATOM 6207 N N . VAL A 1 789 ? -11.291 -28.651 22.590 1.00 88.06 789 VAL A N 1
ATOM 6208 C CA . VAL A 1 789 ? -12.233 -29.755 22.837 1.00 88.06 789 VAL A CA 1
ATOM 6209 C C . VAL A 1 789 ? -13.659 -29.238 23.041 1.00 88.06 789 VAL A C 1
ATOM 6211 O O . VAL A 1 789 ? -13.861 -28.212 23.687 1.00 88.06 789 VAL A O 1
ATOM 6214 N N . ASP A 1 790 ? -14.660 -29.976 22.553 1.00 90.56 790 ASP A N 1
ATOM 6215 C CA . ASP A 1 790 ? -16.081 -29.587 22.599 1.00 90.56 790 ASP A CA 1
ATOM 6216 C C . ASP A 1 790 ? -16.564 -29.218 24.013 1.00 90.56 790 ASP A C 1
ATOM 6218 O O . ASP A 1 790 ? -17.287 -28.239 24.193 1.00 90.56 790 ASP A O 1
ATOM 6222 N N . SER A 1 791 ? -16.112 -29.953 25.037 1.00 90.12 791 SER A N 1
ATOM 6223 C CA . SER A 1 791 ? -16.456 -29.665 26.434 1.00 90.12 791 SER A CA 1
ATOM 6224 C C . SER A 1 791 ? -15.966 -28.290 26.892 1.00 90.12 791 SER A C 1
ATOM 6226 O O . SER A 1 791 ? -16.666 -27.624 27.645 1.00 90.12 791 SER A O 1
ATOM 6228 N N . ALA A 1 792 ? -14.798 -27.841 26.424 1.00 89.19 792 ALA A N 1
ATOM 6229 C CA . ALA A 1 792 ? -14.277 -26.514 26.744 1.00 89.19 792 ALA A CA 1
ATOM 6230 C C . ALA A 1 792 ? -15.095 -25.413 26.051 1.00 89.19 792 ALA A C 1
ATOM 6232 O O . ALA A 1 792 ? -15.381 -24.390 26.667 1.00 89.19 792 ALA A O 1
ATOM 6233 N N . ILE A 1 793 ? -15.542 -25.636 24.808 1.00 91.38 793 ILE A N 1
ATOM 6234 C CA . ILE A 1 793 ? -16.417 -24.688 24.095 1.00 91.38 793 ILE A CA 1
ATOM 6235 C C . ILE A 1 793 ? -17.754 -24.528 24.833 1.00 91.38 793 ILE A C 1
ATOM 6237 O O . ILE A 1 793 ? -18.232 -23.407 25.011 1.00 91.38 793 ILE A O 1
ATOM 6241 N N . GLU A 1 794 ? -18.348 -25.630 25.298 1.00 92.19 794 GLU A N 1
ATOM 6242 C CA . GLU A 1 794 ? -19.598 -25.585 26.067 1.00 92.19 794 GLU A CA 1
ATOM 6243 C C . GLU A 1 794 ? -19.435 -24.867 27.413 1.00 92.19 794 GLU A C 1
ATOM 6245 O O . GLU A 1 794 ? -20.336 -24.136 27.823 1.00 92.19 794 GLU A O 1
ATOM 6250 N N . GLU A 1 795 ? -18.289 -25.004 28.091 1.00 92.25 795 GLU A N 1
ATOM 6251 C CA . GLU A 1 795 ? -17.987 -24.196 29.281 1.00 92.25 795 GLU A CA 1
ATOM 6252 C C . GLU A 1 795 ? -17.863 -22.704 28.940 1.00 92.25 795 GLU A C 1
ATOM 6254 O O . GLU A 1 795 ? -18.470 -21.875 29.621 1.00 92.25 795 GLU A O 1
ATOM 6259 N N . ILE A 1 796 ? -17.158 -22.354 27.856 1.00 93.88 796 ILE A N 1
ATOM 6260 C CA . ILE A 1 796 ? -17.006 -20.961 27.401 1.00 93.88 796 ILE A CA 1
ATOM 6261 C C . ILE A 1 796 ? -18.373 -20.323 27.130 1.00 93.88 796 ILE A C 1
ATOM 6263 O O . ILE A 1 796 ? -18.650 -19.222 27.610 1.00 93.88 796 ILE A O 1
ATOM 6267 N N . LYS A 1 797 ? -19.278 -21.031 26.447 1.00 94.31 797 LYS A N 1
ATOM 6268 C CA . LYS A 1 797 ? -20.627 -20.539 26.114 1.00 94.31 797 LYS A CA 1
ATOM 6269 C C . LYS A 1 797 ? -21.499 -20.213 27.322 1.00 94.31 797 LYS A C 1
ATOM 6271 O O . LYS A 1 797 ? -22.456 -19.448 27.200 1.00 94.31 797 LYS A O 1
ATOM 6276 N N . LYS A 1 798 ? -21.197 -20.758 28.504 1.00 93.62 798 LYS A N 1
ATOM 6277 C CA . LYS A 1 798 ? -21.938 -20.404 29.725 1.00 93.62 798 LYS A CA 1
ATOM 6278 C C . LYS A 1 798 ? -21.733 -18.938 30.093 1.00 93.62 798 LYS A C 1
ATOM 6280 O O . LYS A 1 798 ? -22.646 -18.309 30.636 1.00 93.62 798 LYS A O 1
ATOM 6285 N N . PHE A 1 799 ? -20.566 -18.373 29.791 1.00 93.12 799 PHE A N 1
ATOM 6286 C CA . PHE A 1 799 ? -20.223 -17.011 30.187 1.00 93.12 799 PHE A CA 1
ATOM 6287 C C . PHE A 1 799 ? -19.963 -16.065 29.012 1.00 93.12 799 PHE A C 1
ATOM 6289 O O . PHE A 1 799 ? -20.383 -14.919 29.120 1.00 93.12 799 PHE A O 1
ATOM 6296 N N . ALA A 1 800 ? -19.388 -16.510 27.897 1.00 95.81 800 ALA A N 1
ATOM 6297 C CA . ALA A 1 800 ? -19.036 -15.654 26.766 1.00 95.81 800 ALA A CA 1
ATOM 6298 C C . ALA A 1 800 ? -19.998 -15.780 25.579 1.00 95.81 800 ALA A C 1
ATOM 6300 O O . ALA A 1 800 ? -20.520 -16.856 25.289 1.00 95.81 800 ALA A O 1
ATOM 6301 N N . ASP A 1 801 ? -20.181 -14.661 24.885 1.00 95.69 801 ASP A N 1
ATOM 6302 C CA . ASP A 1 801 ? -20.988 -14.513 23.677 1.00 95.69 801 ASP A CA 1
ATOM 6303 C C . ASP A 1 801 ? -20.124 -14.546 22.404 1.00 95.69 801 ASP A C 1
ATOM 6305 O O . ASP A 1 801 ? -20.645 -14.836 21.333 1.00 95.69 801 ASP A O 1
ATOM 6309 N N . ALA A 1 802 ? -18.811 -14.296 22.514 1.00 95.56 802 ALA A N 1
ATOM 6310 C CA . ALA A 1 802 ? -17.829 -14.408 21.430 1.00 95.56 802 ALA A CA 1
ATOM 6311 C C . ALA A 1 802 ? -16.423 -14.751 21.959 1.00 95.56 802 ALA A C 1
ATOM 6313 O O . ALA A 1 802 ? -16.150 -14.631 23.158 1.00 95.56 802 ALA A O 1
ATOM 6314 N N . VAL A 1 803 ? -15.512 -15.151 21.065 1.00 95.62 803 VAL A N 1
ATOM 6315 C CA . VAL A 1 803 ? -14.120 -15.497 21.405 1.00 95.62 803 VAL A CA 1
ATOM 6316 C C . VAL A 1 803 ? -13.125 -14.728 20.544 1.00 95.62 803 VAL A C 1
ATOM 6318 O O . VAL A 1 803 ? -13.325 -14.548 19.347 1.00 95.62 803 VAL A O 1
ATOM 6321 N N . VAL A 1 804 ? -12.018 -14.304 21.149 1.00 95.69 804 VAL A N 1
ATOM 6322 C CA . VAL A 1 804 ? -10.874 -13.690 20.469 1.00 95.69 804 VAL A CA 1
ATOM 6323 C C . VAL A 1 804 ? -9.683 -14.642 20.522 1.00 95.69 804 VAL A C 1
ATOM 6325 O O . VAL A 1 804 ? -9.282 -15.072 21.603 1.00 95.69 804 VAL A O 1
ATOM 6328 N N . VAL A 1 805 ? -9.081 -14.930 19.366 1.00 94.12 805 VAL A N 1
ATOM 6329 C CA . VAL A 1 805 ? -7.913 -15.816 19.233 1.00 94.12 805 VAL A CA 1
ATOM 6330 C C . VAL A 1 805 ? -6.756 -15.136 18.501 1.00 94.12 805 VAL A C 1
ATOM 6332 O O . VAL A 1 805 ? -6.935 -14.197 17.723 1.00 94.12 805 VAL A O 1
ATOM 6335 N N . SER A 1 806 ? -5.539 -15.622 18.739 1.00 92.00 806 SER A N 1
ATOM 6336 C CA . SER A 1 806 ? -4.359 -15.229 17.966 1.00 92.00 806 SER A CA 1
ATOM 6337 C C . SER A 1 806 ? -4.459 -15.716 16.517 1.00 92.00 806 SER A C 1
ATOM 6339 O O . SER A 1 806 ? -4.914 -16.829 16.259 1.00 92.00 806 SER A O 1
ATOM 6341 N N . ARG A 1 807 ? -3.949 -14.936 15.559 1.00 91.44 807 ARG A N 1
ATOM 6342 C CA . ARG A 1 807 ? -3.825 -15.352 14.150 1.00 91.44 807 ARG A CA 1
ATOM 6343 C C . ARG A 1 807 ? -3.008 -16.642 13.985 1.00 91.44 807 ARG A C 1
ATOM 6345 O O . ARG A 1 807 ? -3.331 -17.478 13.148 1.00 91.44 807 ARG A O 1
ATOM 6352 N N . ARG A 1 808 ? -2.037 -16.879 14.878 1.00 87.94 808 ARG A N 1
ATOM 6353 C CA . ARG A 1 808 ? -1.256 -18.130 14.922 1.00 87.94 808 ARG A CA 1
ATOM 6354 C C . ARG A 1 808 ? -2.066 -19.351 15.374 1.00 87.94 808 ARG A C 1
ATOM 6356 O O . ARG A 1 808 ? -1.677 -20.473 15.071 1.00 87.94 808 ARG A O 1
ATOM 6363 N N . SER A 1 809 ? -3.182 -19.140 16.073 1.00 89.88 809 SER A N 1
ATOM 6364 C CA . SER A 1 809 ? -4.131 -20.202 16.434 1.00 89.88 809 SER A CA 1
ATOM 6365 C C . SER A 1 809 ? -5.016 -20.613 15.255 1.00 89.88 809 SER A C 1
ATOM 6367 O O . SER A 1 809 ? -5.666 -21.650 15.318 1.00 89.88 809 SER A O 1
ATOM 6369 N N . VAL A 1 810 ? -5.066 -19.816 14.181 1.00 90.56 810 VAL A N 1
ATOM 6370 C CA . VAL A 1 810 ? -5.821 -20.124 12.952 1.00 90.56 810 VAL A CA 1
ATOM 6371 C C . VAL A 1 810 ? -4.897 -20.737 11.904 1.00 90.56 810 VAL A C 1
ATOM 6373 O O . VAL A 1 810 ? -5.190 -21.796 11.353 1.00 90.56 810 VAL A O 1
ATOM 6376 N N . TYR A 1 811 ? -3.750 -20.100 11.667 1.00 88.19 811 TYR A N 1
ATOM 6377 C CA . TYR A 1 811 ? -2.713 -20.610 10.781 1.00 88.19 811 TYR A CA 1
ATOM 6378 C C . TYR A 1 811 ? -1.407 -20.767 11.552 1.00 88.19 811 TYR A C 1
ATOM 6380 O O . TYR A 1 811 ? -0.822 -19.796 12.034 1.00 88.19 811 TYR A O 1
ATOM 6388 N N . SER A 1 812 ? -0.944 -22.010 11.660 1.00 84.56 812 SER A N 1
ATOM 6389 C CA . SER A 1 812 ? 0.330 -22.325 12.302 1.00 84.56 812 SER A CA 1
ATOM 6390 C C . SER A 1 812 ? 1.492 -21.801 11.466 1.00 84.56 812 SER A C 1
ATOM 6392 O O . SER A 1 812 ? 1.404 -21.734 10.240 1.00 84.56 812 SER A O 1
ATOM 6394 N N . THR A 1 813 ? 2.597 -21.448 12.119 1.00 81.31 813 THR A N 1
ATOM 6395 C CA . THR A 1 813 ? 3.779 -20.892 11.449 1.00 81.31 813 THR A CA 1
ATOM 6396 C C . THR A 1 813 ? 5.047 -21.622 11.869 1.00 81.31 813 THR A C 1
ATOM 6398 O O . THR A 1 813 ? 5.261 -21.812 13.063 1.00 81.31 813 THR A O 1
ATOM 6401 N N . SER A 1 814 ? 5.922 -21.942 10.918 1.00 78.94 814 SER A N 1
ATOM 6402 C CA . SER A 1 814 ? 7.253 -22.513 11.152 1.00 78.94 814 SER A CA 1
ATOM 6403 C C . SER A 1 814 ? 8.279 -21.786 10.287 1.00 78.94 814 SER A C 1
ATOM 6405 O O . SER A 1 814 ? 8.048 -21.599 9.098 1.00 78.94 814 SER A O 1
ATOM 6407 N N . ASN A 1 815 ? 9.387 -21.321 10.877 1.00 77.50 815 ASN A N 1
ATOM 6408 C CA . ASN A 1 815 ? 10.438 -20.564 10.175 1.00 77.50 815 ASN A CA 1
ATOM 6409 C C . ASN A 1 815 ? 9.911 -19.396 9.311 1.00 77.50 815 ASN A C 1
ATOM 6411 O O . ASN A 1 815 ? 10.427 -19.146 8.227 1.00 77.50 815 ASN A O 1
ATOM 6415 N N . PHE A 1 816 ? 8.890 -18.675 9.795 1.00 83.38 816 PHE A N 1
ATOM 6416 C CA . PHE A 1 816 ? 8.195 -17.594 9.070 1.00 83.38 816 PHE A CA 1
ATOM 6417 C C . PHE A 1 816 ? 7.392 -18.037 7.830 1.00 83.38 816 PHE A C 1
ATOM 6419 O O . PHE A 1 816 ? 6.996 -17.194 7.033 1.00 83.38 816 PHE A O 1
ATOM 6426 N N . PHE A 1 817 ? 7.095 -19.328 7.689 1.00 85.06 817 PHE A N 1
ATOM 6427 C CA . PHE A 1 817 ? 6.198 -19.883 6.673 1.00 85.06 817 PHE A CA 1
ATOM 6428 C C . PHE A 1 817 ? 4.949 -20.490 7.309 1.00 85.06 817 PHE A C 1
ATOM 6430 O O . PHE A 1 817 ? 4.961 -20.870 8.483 1.00 85.06 817 PHE A O 1
ATOM 6437 N N . LEU A 1 818 ? 3.871 -20.618 6.541 1.00 86.69 818 LEU A N 1
ATOM 6438 C CA . LEU A 1 818 ? 2.640 -21.255 6.989 1.00 86.69 818 LEU A CA 1
ATOM 6439 C C . LEU A 1 818 ? 2.790 -22.774 7.091 1.00 86.69 818 LEU A C 1
ATOM 6441 O O . LEU A 1 818 ? 2.852 -23.486 6.096 1.00 86.69 818 LEU A O 1
ATOM 6445 N N . SER A 1 819 ? 2.728 -23.233 8.337 1.00 80.44 819 SER A N 1
ATOM 6446 C CA . SER A 1 819 ? 2.532 -24.585 8.857 1.00 80.44 819 SER A CA 1
ATOM 6447 C C . SER A 1 819 ? 1.488 -25.470 8.191 1.00 80.44 819 SER A C 1
ATOM 6449 O O . SER A 1 819 ? 1.705 -26.595 7.749 1.00 80.44 819 SER A O 1
ATOM 6451 N N . GLY A 1 820 ? 0.279 -24.939 8.287 1.00 80.69 820 GLY A N 1
ATOM 6452 C CA . GLY A 1 820 ? -0.960 -25.689 8.368 1.00 80.69 820 GLY A CA 1
ATOM 6453 C C . GLY A 1 820 ? -2.065 -24.756 8.858 1.00 80.69 820 GLY A C 1
ATOM 6454 O O . GLY A 1 820 ? -1.790 -23.740 9.502 1.00 80.69 820 GLY A O 1
ATOM 6455 N N . GLN A 1 821 ? -3.308 -25.093 8.541 1.00 85.75 821 GLN A N 1
ATOM 6456 C CA . GLN A 1 821 ? -4.497 -24.413 9.050 1.00 85.75 821 GLN A CA 1
ATOM 6457 C C . GLN A 1 821 ? -5.128 -25.275 10.140 1.00 85.75 821 GLN A C 1
ATOM 6459 O O . GLN A 1 821 ? -5.183 -26.498 10.011 1.00 85.75 821 GLN A O 1
ATOM 6464 N N . THR A 1 822 ? -5.585 -24.645 11.216 1.00 86.00 822 THR A N 1
ATOM 6465 C CA . THR A 1 822 ? -6.257 -25.329 12.321 1.00 86.00 822 THR A CA 1
ATOM 6466 C C . THR A 1 822 ? -7.761 -25.444 12.064 1.00 86.00 822 THR A C 1
ATOM 6468 O O . THR A 1 822 ? -8.341 -24.688 11.284 1.00 86.00 822 THR A O 1
ATOM 6471 N N . HIS A 1 823 ? -8.426 -26.363 12.767 1.00 87.12 823 HIS A N 1
ATOM 6472 C CA . HIS A 1 823 ? -9.892 -26.485 12.749 1.00 87.12 823 HIS A CA 1
ATOM 6473 C C . HIS A 1 823 ? -10.577 -25.633 13.827 1.00 87.12 823 HIS A C 1
ATOM 6475 O O . HIS A 1 823 ? -11.778 -25.773 14.055 1.00 87.12 823 HIS A O 1
ATOM 6481 N N . LEU A 1 824 ? -9.828 -24.751 14.497 1.00 89.38 824 LEU A N 1
ATOM 6482 C CA . LEU A 1 824 ? -10.303 -23.991 15.650 1.00 89.38 824 LEU A CA 1
ATOM 6483 C C . LEU A 1 824 ? -11.524 -23.131 15.305 1.00 89.38 824 LEU A C 1
ATOM 6485 O O . LEU A 1 824 ? -12.566 -23.251 15.944 1.00 89.38 824 LEU A O 1
ATOM 6489 N N . VAL A 1 825 ? -11.416 -22.300 14.264 1.00 90.31 825 VAL A N 1
ATOM 6490 C CA . VAL A 1 825 ? -12.497 -21.390 13.844 1.00 90.31 825 VAL A CA 1
ATOM 6491 C C . VAL A 1 825 ? -13.726 -22.177 13.382 1.00 90.31 825 VAL A C 1
ATOM 6493 O O . VAL A 1 825 ? -14.844 -21.869 13.783 1.00 90.31 825 VAL A O 1
ATOM 6496 N N . GLU A 1 826 ? -13.524 -23.241 12.597 1.00 89.94 826 GLU A N 1
ATOM 6497 C CA . GLU A 1 826 ? -14.606 -24.116 12.129 1.00 89.94 826 GLU A CA 1
ATOM 6498 C C . GLU A 1 826 ? -15.368 -24.749 13.304 1.00 89.94 826 GLU A C 1
ATOM 6500 O O . GLU A 1 826 ? -16.600 -24.764 13.313 1.00 89.94 826 GLU A O 1
ATOM 6505 N N . LYS A 1 827 ? -14.648 -25.249 14.317 1.00 91.38 827 LYS A N 1
ATOM 6506 C CA . LYS A 1 827 ? -15.252 -25.816 15.527 1.00 91.38 827 LYS A CA 1
ATOM 6507 C C . LYS A 1 827 ? -16.021 -24.766 16.322 1.00 91.38 827 LYS A C 1
ATOM 6509 O O . LYS A 1 827 ? -17.175 -25.009 16.650 1.00 91.38 827 LYS A O 1
ATOM 6514 N N . LEU A 1 828 ? -15.445 -23.594 16.584 1.00 92.38 828 LEU A N 1
ATOM 6515 C CA . LEU A 1 828 ? -16.131 -22.526 17.323 1.00 92.38 828 LEU A CA 1
ATOM 6516 C C . LEU A 1 828 ? -17.419 -22.076 16.607 1.00 92.38 828 LEU A C 1
ATOM 6518 O O . LEU A 1 828 ? -18.475 -21.967 17.237 1.00 92.38 828 LEU A O 1
ATOM 6522 N N . HIS A 1 829 ? -17.381 -21.940 15.277 1.00 91.88 829 HIS A N 1
ATOM 6523 C CA . HIS A 1 829 ? -18.566 -21.628 14.475 1.00 91.88 829 HIS A CA 1
ATOM 6524 C C . HIS A 1 829 ? -19.634 -22.733 14.518 1.00 91.88 829 HIS A C 1
ATOM 6526 O O . HIS A 1 829 ? -20.818 -22.410 14.589 1.00 91.88 829 HIS A O 1
ATOM 6532 N N . LYS A 1 830 ? -19.265 -24.026 14.559 1.00 93.25 830 LYS A N 1
ATOM 6533 C CA . LYS A 1 830 ? -20.236 -25.134 14.736 1.00 93.25 830 LYS A CA 1
ATOM 6534 C C . LYS A 1 830 ? -21.036 -25.024 16.035 1.00 93.25 830 LYS A C 1
ATOM 6536 O O . LYS A 1 830 ? -22.173 -25.485 16.090 1.00 93.25 830 LYS A O 1
ATOM 6541 N N . PHE A 1 831 ? -20.471 -24.390 17.060 1.00 93.50 831 PHE A N 1
ATOM 6542 C CA . PHE A 1 831 ? -21.144 -24.128 18.332 1.00 93.50 831 PHE A CA 1
ATOM 6543 C C . PHE A 1 831 ? -21.881 -22.775 18.373 1.00 93.50 831 PHE A C 1
ATOM 6545 O O . PHE A 1 831 ? -22.409 -22.417 19.432 1.00 93.50 831 PHE A O 1
ATOM 6552 N N . ASN A 1 832 ? -21.981 -22.071 17.235 1.00 92.75 832 ASN A N 1
ATOM 6553 C CA . ASN A 1 832 ? -22.531 -20.719 17.081 1.00 92.75 832 ASN A CA 1
ATOM 6554 C C . ASN A 1 832 ? -21.804 -19.667 17.931 1.00 92.75 832 ASN A C 1
ATOM 6556 O O . ASN A 1 832 ? -22.446 -18.774 18.480 1.00 92.75 832 ASN A O 1
ATOM 6560 N N . LEU A 1 833 ? -20.481 -19.789 18.069 1.00 92.75 833 LEU A N 1
ATOM 6561 C CA . LEU A 1 833 ? -19.663 -18.827 18.800 1.00 92.75 833 LEU A CA 1
ATOM 6562 C C . LEU A 1 833 ? -18.875 -17.956 17.803 1.00 92.75 833 LEU A C 1
ATOM 6564 O O . LEU A 1 833 ? -17.997 -18.490 17.122 1.00 92.75 833 LEU A O 1
ATOM 6568 N N . PRO A 1 834 ? -19.179 -16.648 17.681 1.00 92.75 834 PRO A N 1
ATOM 6569 C CA . PRO A 1 834 ? -18.425 -15.720 16.843 1.00 92.75 834 PRO A CA 1
ATOM 6570 C C . PRO A 1 834 ? -16.948 -15.668 17.234 1.00 92.75 834 PRO A C 1
ATOM 6572 O O . PRO A 1 834 ? -16.610 -15.672 18.423 1.00 92.75 834 PRO A O 1
ATOM 6575 N N . VAL A 1 835 ? -16.073 -15.587 16.229 1.00 92.44 835 VAL A N 1
ATOM 6576 C CA . VAL A 1 835 ? -14.621 -15.565 16.422 1.00 92.44 835 VAL A CA 1
ATOM 6577 C C . VAL A 1 835 ? -14.020 -14.285 15.859 1.00 92.44 835 VAL A C 1
ATOM 6579 O O . VAL A 1 835 ? -14.186 -13.964 14.686 1.00 92.44 835 VAL A O 1
ATOM 6582 N N . TYR A 1 836 ? -13.248 -13.595 16.691 1.00 93.88 836 TYR A N 1
ATOM 6583 C CA . TYR A 1 836 ? -12.411 -12.469 16.306 1.00 93.88 836 TYR A CA 1
ATOM 6584 C C . TYR A 1 836 ? -10.943 -12.894 16.315 1.00 93.88 836 TYR A C 1
ATOM 6586 O O . TYR A 1 836 ? -10.475 -13.564 17.236 1.00 93.88 836 TYR A O 1
ATOM 6594 N N . VAL A 1 837 ? -10.187 -12.492 15.297 1.00 93.69 837 VAL A N 1
ATOM 6595 C CA . VAL A 1 837 ? -8.775 -12.864 15.157 1.00 93.69 837 VAL A CA 1
ATOM 6596 C C . VAL A 1 837 ? -7.894 -11.636 15.349 1.00 93.69 837 VAL A C 1
ATOM 6598 O O . VAL A 1 837 ? -8.156 -10.581 14.776 1.00 93.69 837 VAL A O 1
ATOM 6601 N N . LYS A 1 838 ? -6.827 -11.762 16.145 1.00 92.00 838 LYS A N 1
ATOM 6602 C CA . LYS A 1 838 ? -5.879 -10.672 16.425 1.00 92.00 838 LYS A CA 1
ATOM 6603 C C . LYS A 1 838 ? -4.414 -11.114 16.279 1.00 92.00 838 LYS A C 1
ATOM 6605 O O . LYS A 1 838 ? -4.086 -12.278 16.466 1.00 92.00 838 LYS A O 1
ATOM 6610 N N . THR A 1 839 ? -3.447 -10.246 15.995 1.00 90.56 839 THR A N 1
ATOM 6611 C CA . THR A 1 839 ? -3.539 -8.853 15.531 1.00 90.56 839 THR A CA 1
ATOM 6612 C C . THR A 1 839 ? -2.869 -8.770 14.164 1.00 90.56 839 THR A C 1
ATOM 6614 O O . THR A 1 839 ? -1.737 -9.241 14.022 1.00 90.56 839 THR A O 1
ATOM 6617 N N . PHE A 1 840 ? -3.550 -8.148 13.204 1.00 93.56 840 PHE A N 1
ATOM 6618 C CA . PHE A 1 840 ? -3.030 -7.852 11.869 1.00 93.56 840 PHE A CA 1
ATOM 6619 C C . PHE A 1 840 ? -2.211 -6.558 11.892 1.00 93.56 840 PHE A C 1
ATOM 6621 O O . PHE A 1 840 ? -2.492 -5.647 12.677 1.00 93.56 840 PHE A O 1
ATOM 6628 N N . ARG A 1 841 ? -1.150 -6.509 11.090 1.00 93.88 841 ARG A N 1
ATOM 6629 C CA . ARG A 1 841 ? -0.186 -5.403 11.021 1.00 93.88 841 ARG A CA 1
ATOM 6630 C C . ARG A 1 841 ? 0.282 -5.263 9.578 1.00 93.88 841 ARG A C 1
ATOM 6632 O O . ARG A 1 841 ? 0.327 -6.267 8.880 1.00 93.88 841 ARG A O 1
ATOM 6639 N N . ASN A 1 842 ? 0.643 -4.054 9.157 1.00 93.69 842 ASN A N 1
ATOM 6640 C CA . ASN A 1 842 ? 1.105 -3.810 7.788 1.00 93.69 842 ASN A CA 1
ATOM 6641 C C . ASN A 1 842 ? 2.601 -4.072 7.624 1.00 93.69 842 ASN A C 1
ATOM 6643 O O . ASN A 1 842 ? 3.034 -4.469 6.551 1.00 93.69 842 ASN A O 1
ATOM 6647 N N . GLU A 1 843 ? 3.397 -3.908 8.687 1.00 93.06 843 GLU A N 1
ATOM 6648 C CA . GLU A 1 843 ? 4.844 -4.106 8.608 1.00 93.06 843 GLU A CA 1
ATOM 6649 C C . GLU A 1 843 ? 5.186 -5.492 8.040 1.00 93.06 843 GLU A C 1
ATOM 6651 O O . GLU A 1 843 ? 4.754 -6.506 8.592 1.00 93.06 843 GLU A O 1
ATOM 6656 N N . PHE A 1 844 ? 5.990 -5.524 6.972 1.00 91.31 844 PHE A N 1
ATOM 6657 C CA . PHE A 1 844 ? 6.239 -6.704 6.127 1.00 91.31 844 PHE A CA 1
ATOM 6658 C C . PHE A 1 844 ? 6.808 -7.934 6.852 1.00 91.31 844 PHE A C 1
ATOM 6660 O O . PHE A 1 844 ? 6.745 -9.054 6.353 1.00 91.31 844 PHE A O 1
ATOM 6667 N N . VAL A 1 845 ? 7.415 -7.715 8.020 1.00 89.88 845 VAL A N 1
ATOM 6668 C CA . VAL A 1 845 ? 7.993 -8.755 8.887 1.00 89.88 845 VAL A CA 1
ATOM 6669 C C . VAL A 1 845 ? 6.950 -9.410 9.788 1.00 89.88 845 VAL A C 1
ATOM 6671 O O . VAL A 1 845 ? 7.240 -10.373 10.500 1.00 89.88 845 VAL A O 1
ATOM 6674 N N . SER A 1 846 ? 5.747 -8.838 9.846 1.00 91.50 846 SER A N 1
ATOM 6675 C CA . SER A 1 846 ? 4.686 -9.339 10.698 1.00 91.50 846 SER A CA 1
ATOM 6676 C C . SER A 1 846 ? 4.044 -10.582 10.091 1.00 91.50 846 SER A C 1
ATOM 6678 O O . SER A 1 846 ? 3.683 -11.491 10.842 1.00 91.50 846 SER A O 1
ATOM 6680 N N . GLN A 1 847 ? 3.911 -10.660 8.769 1.00 91.06 847 GLN A N 1
ATOM 6681 C CA . GLN A 1 847 ? 3.240 -11.758 8.084 1.00 91.06 847 GLN A CA 1
ATOM 6682 C C . GLN A 1 847 ? 4.242 -12.868 7.716 1.00 91.06 847 GLN A C 1
ATOM 6684 O O . GLN A 1 847 ? 5.400 -12.587 7.407 1.00 91.06 847 GLN A O 1
ATOM 6689 N N . PRO A 1 848 ? 3.823 -14.143 7.747 1.00 90.62 848 PRO A N 1
ATOM 6690 C CA . PRO A 1 848 ? 4.538 -15.224 7.072 1.00 90.62 848 PRO A CA 1
ATOM 6691 C C . PRO A 1 848 ? 4.790 -14.941 5.581 1.00 90.62 848 PRO A C 1
ATOM 6693 O O . PRO A 1 848 ? 3.977 -14.286 4.927 1.00 90.62 848 PRO A O 1
ATOM 6696 N N . TRP A 1 849 ? 5.872 -15.490 5.021 1.00 88.56 849 TRP A N 1
ATOM 6697 C CA . TRP A 1 849 ? 6.272 -15.280 3.620 1.00 88.56 849 TRP A CA 1
ATOM 6698 C C . TRP A 1 849 ? 5.228 -15.746 2.598 1.00 88.56 849 TRP A C 1
ATOM 6700 O O . TRP A 1 849 ? 5.186 -15.217 1.490 1.00 88.56 849 TRP A O 1
ATOM 6710 N N . ASP A 1 850 ? 4.356 -16.689 2.967 1.00 90.62 850 ASP A N 1
ATOM 6711 C CA . ASP A 1 850 ? 3.236 -17.153 2.139 1.00 90.62 850 ASP A CA 1
ATOM 6712 C C . ASP A 1 850 ? 2.212 -16.047 1.836 1.00 90.62 850 ASP A C 1
ATOM 6714 O O . ASP A 1 850 ? 1.445 -16.174 0.885 1.00 90.62 850 ASP A O 1
ATOM 6718 N N . PHE A 1 851 ? 2.212 -14.958 2.612 1.00 92.06 851 PHE A N 1
ATOM 6719 C CA . PHE A 1 851 ? 1.407 -13.762 2.349 1.00 92.06 851 PHE A CA 1
ATOM 6720 C C . PHE A 1 851 ? 2.154 -12.700 1.532 1.00 92.06 851 PHE A C 1
ATOM 6722 O O . PHE A 1 851 ? 1.644 -11.601 1.354 1.00 92.06 851 PHE A O 1
ATOM 6729 N N . PHE A 1 852 ? 3.357 -13.001 1.034 1.00 92.31 852 PHE A N 1
ATOM 6730 C CA . PHE A 1 852 ? 4.119 -12.148 0.111 1.00 92.31 852 PHE A CA 1
ATOM 6731 C C . PHE A 1 852 ? 4.388 -10.730 0.636 1.00 92.31 852 PHE A C 1
ATOM 6733 O O . PHE A 1 852 ? 4.419 -9.773 -0.140 1.00 92.31 852 PHE A O 1
ATOM 6740 N N . SER A 1 853 ? 4.556 -10.595 1.957 1.00 92.44 853 SER A N 1
ATOM 6741 C CA . SER A 1 853 ? 4.705 -9.295 2.624 1.00 92.44 853 SER A CA 1
ATOM 6742 C C . SER A 1 853 ? 3.543 -8.326 2.346 1.00 92.44 853 SER A C 1
ATOM 6744 O O . SER A 1 853 ? 3.713 -7.115 2.415 1.00 92.44 853 SER A O 1
ATOM 6746 N N . ASP A 1 854 ? 2.360 -8.854 2.026 1.00 93.06 854 ASP A N 1
ATOM 6747 C CA . ASP A 1 854 ? 1.165 -8.090 1.684 1.00 93.06 854 ASP A CA 1
ATOM 6748 C C . ASP A 1 854 ? 0.058 -8.363 2.716 1.00 93.06 854 ASP A C 1
ATOM 6750 O O . ASP A 1 854 ? -0.524 -9.451 2.788 1.00 93.06 854 ASP A O 1
ATOM 6754 N N . ALA A 1 855 ? -0.246 -7.353 3.534 1.00 92.31 855 ALA A N 1
ATOM 6755 C CA . ALA A 1 855 ? -1.276 -7.446 4.568 1.00 92.31 855 ALA A CA 1
ATOM 6756 C C . ALA A 1 855 ? -2.685 -7.661 3.987 1.00 92.31 855 ALA A C 1
ATOM 6758 O O . ALA A 1 855 ? -3.533 -8.279 4.636 1.00 92.31 855 ALA A O 1
ATOM 6759 N N . THR A 1 856 ? -2.931 -7.223 2.749 1.00 89.75 856 THR A N 1
ATOM 6760 C CA . THR A 1 856 ? -4.200 -7.460 2.054 1.00 89.75 856 THR A CA 1
ATOM 6761 C C . THR A 1 856 ? -4.362 -8.941 1.725 1.00 89.75 856 THR A C 1
ATOM 6763 O O . THR A 1 856 ? -5.448 -9.497 1.895 1.00 89.75 856 THR A O 1
ATOM 6766 N N . VAL A 1 857 ? -3.284 -9.618 1.314 1.00 90.25 857 VAL A N 1
ATOM 6767 C CA . VAL A 1 857 ? -3.292 -11.071 1.061 1.00 90.25 857 VAL A CA 1
ATOM 6768 C C . VAL A 1 857 ? -3.534 -11.852 2.354 1.00 90.25 857 VAL A C 1
ATOM 6770 O O . VAL A 1 857 ? -4.315 -12.811 2.350 1.00 90.25 857 VAL A O 1
ATOM 6773 N N . GLU A 1 858 ? -2.922 -11.426 3.466 1.00 91.19 858 GLU A N 1
ATOM 6774 C CA . GLU A 1 858 ? -3.196 -12.004 4.788 1.00 91.19 858 GLU A CA 1
ATOM 6775 C C . GLU A 1 858 ? -4.683 -11.862 5.128 1.00 91.19 858 GLU A C 1
ATOM 6777 O O . GLU A 1 858 ? -5.362 -12.872 5.290 1.00 91.19 858 GLU A O 1
ATOM 6782 N N . ILE A 1 859 ? -5.231 -10.645 5.144 1.00 87.94 859 ILE A N 1
ATOM 6783 C CA . ILE A 1 859 ? -6.637 -10.407 5.511 1.00 87.94 859 ILE A CA 1
ATOM 6784 C C . ILE A 1 859 ? -7.597 -11.188 4.602 1.00 87.94 859 ILE A C 1
ATOM 6786 O O . ILE A 1 859 ? -8.485 -11.879 5.105 1.00 87.94 859 ILE A O 1
ATOM 6790 N N . ASN A 1 860 ? -7.392 -11.171 3.282 1.00 84.56 860 ASN A N 1
ATOM 6791 C CA . ASN A 1 860 ? -8.243 -11.901 2.336 1.00 84.56 860 ASN A CA 1
ATOM 6792 C C . ASN A 1 860 ? -8.295 -13.410 2.637 1.00 84.56 860 ASN A C 1
ATOM 6794 O O . ASN A 1 860 ? -9.350 -14.033 2.501 1.00 84.56 860 ASN A O 1
ATOM 6798 N N . THR A 1 861 ? -7.185 -13.988 3.102 1.00 86.12 861 THR A N 1
ATOM 6799 C CA . THR A 1 861 ? -7.100 -15.408 3.472 1.00 86.12 861 THR A CA 1
ATOM 6800 C C . THR A 1 861 ? -7.906 -15.741 4.736 1.00 86.12 861 THR A C 1
ATOM 6802 O O . THR A 1 861 ? -8.405 -16.859 4.868 1.00 86.12 861 THR A O 1
ATOM 6805 N N . TYR A 1 862 ? -8.071 -14.792 5.663 1.00 86.31 862 TYR A N 1
ATOM 6806 C CA . TYR A 1 862 ? -8.851 -15.001 6.892 1.00 86.31 862 TYR A CA 1
ATOM 6807 C C . TYR A 1 862 ? -10.353 -14.770 6.699 1.00 86.31 862 TYR A C 1
ATOM 6809 O O . TYR A 1 862 ? -11.146 -15.370 7.421 1.00 86.31 862 TYR A O 1
ATOM 6817 N N . VAL A 1 863 ? -10.749 -13.919 5.749 1.00 77.44 863 VAL A N 1
ATOM 6818 C CA . VAL A 1 863 ? -12.149 -13.477 5.601 1.00 77.44 863 VAL A CA 1
ATOM 6819 C C . VAL A 1 863 ? -12.922 -14.259 4.524 1.00 77.44 863 VAL A C 1
ATOM 6821 O O . VAL A 1 863 ? -14.148 -14.262 4.552 1.00 77.44 863 VAL A O 1
ATOM 6824 N N . ALA A 1 864 ? -12.232 -14.953 3.606 1.00 60.19 864 ALA A N 1
ATOM 6825 C CA . ALA A 1 864 ? -12.767 -15.966 2.678 1.00 60.19 864 ALA A CA 1
ATOM 6826 C C . ALA A 1 864 ? -14.222 -15.742 2.181 1.00 60.19 864 ALA A C 1
ATOM 6828 O O . ALA A 1 864 ? -15.077 -16.617 2.329 1.00 60.19 864 ALA A O 1
ATOM 6829 N N . GLY A 1 865 ? -14.503 -14.578 1.572 1.00 51.81 865 GLY A N 1
ATOM 6830 C CA . GLY A 1 865 ? -15.787 -14.297 0.904 1.00 51.81 865 GLY A CA 1
ATOM 6831 C C . GLY A 1 865 ? -16.419 -12.926 1.173 1.00 51.81 865 GLY A C 1
ATOM 6832 O O . GLY A 1 865 ? -17.392 -12.579 0.506 1.00 51.81 865 GLY A O 1
ATOM 6833 N N . ALA A 1 866 ? -15.874 -12.121 2.089 1.00 50.16 866 ALA A N 1
ATOM 6834 C CA . ALA A 1 866 ? -16.321 -10.746 2.328 1.00 50.16 866 ALA A CA 1
ATOM 6835 C C . ALA A 1 866 ? -15.163 -9.743 2.166 1.00 50.16 866 ALA A C 1
ATOM 6837 O O . ALA A 1 866 ? -14.038 -10.028 2.563 1.00 50.16 866 ALA A O 1
ATOM 6838 N N . GLY A 1 867 ? -15.432 -8.568 1.580 1.00 52.81 867 GLY A N 1
ATOM 6839 C CA . GLY A 1 867 ? -14.550 -7.398 1.727 1.00 52.81 867 GLY A CA 1
ATOM 6840 C C . GLY A 1 867 ? -13.976 -6.745 0.464 1.00 52.81 867 GLY A C 1
ATOM 6841 O O . GLY A 1 867 ? -13.464 -5.638 0.582 1.00 52.81 867 GLY A O 1
ATOM 6842 N N . ASN A 1 868 ? -14.070 -7.328 -0.742 1.00 60.66 868 ASN A N 1
ATOM 6843 C CA . ASN A 1 868 ? -13.709 -6.602 -1.976 1.00 60.66 868 ASN A CA 1
ATOM 6844 C C . ASN A 1 868 ? -14.371 -7.156 -3.257 1.00 60.66 868 ASN A C 1
ATOM 6846 O O . ASN A 1 868 ? -14.863 -8.287 -3.298 1.00 60.66 868 ASN A O 1
ATOM 6850 N N . ARG A 1 869 ? -14.358 -6.351 -4.334 1.00 66.69 869 ARG A N 1
ATOM 6851 C CA . ARG A 1 869 ? -14.986 -6.656 -5.637 1.00 66.69 869 ARG A CA 1
ATOM 6852 C C . ARG A 1 869 ? -14.511 -7.981 -6.239 1.00 66.69 869 ARG A C 1
ATOM 6854 O O . ARG A 1 869 ? -15.309 -8.673 -6.865 1.00 66.69 869 ARG A O 1
ATOM 6861 N N . CYS A 1 870 ? -13.240 -8.338 -6.069 1.00 72.62 870 CYS A N 1
ATOM 6862 C CA . CYS A 1 870 ? -12.669 -9.564 -6.625 1.00 72.62 870 CYS A CA 1
ATOM 6863 C C . CYS A 1 870 ? -13.034 -10.820 -5.829 1.00 72.62 870 CYS A C 1
ATOM 6865 O O . CYS A 1 870 ? -13.249 -11.859 -6.442 1.00 72.62 870 CYS A O 1
ATOM 6867 N N . LEU A 1 871 ? -13.182 -10.722 -4.505 1.00 65.75 871 LEU A N 1
ATOM 6868 C CA . LEU A 1 871 ? -13.615 -11.835 -3.651 1.00 65.75 871 LEU A CA 1
ATOM 6869 C C . LEU A 1 871 ? -15.093 -12.209 -3.851 1.00 65.75 871 LEU A C 1
ATOM 6871 O O . LEU A 1 871 ? -15.491 -13.326 -3.550 1.00 65.75 871 LEU A O 1
ATOM 6875 N N . THR A 1 872 ? -15.911 -11.300 -4.397 1.00 62.84 872 THR A N 1
ATOM 6876 C CA . THR A 1 872 ? -17.308 -11.607 -4.773 1.00 62.84 872 THR A CA 1
ATOM 6877 C C . THR A 1 872 ? -17.446 -12.291 -6.141 1.00 62.84 872 THR A C 1
ATOM 6879 O O . THR A 1 872 ? -18.547 -12.701 -6.523 1.00 62.84 872 THR A O 1
ATOM 6882 N N . ARG A 1 873 ? -16.355 -12.411 -6.914 1.00 71.56 873 ARG A N 1
ATOM 6883 C CA . ARG A 1 873 ? -16.370 -13.088 -8.220 1.00 71.56 873 ARG A CA 1
ATOM 6884 C C . ARG A 1 873 ? -16.460 -14.603 -8.003 1.00 71.56 873 ARG A C 1
ATOM 6886 O O . ARG A 1 873 ? -15.852 -15.142 -7.088 1.00 71.56 873 ARG A O 1
ATOM 6893 N N . LYS A 1 874 ? -17.204 -15.301 -8.873 1.00 63.44 874 LYS A N 1
ATOM 6894 C CA . LYS A 1 874 ? -17.331 -16.773 -8.814 1.00 63.44 874 LYS A CA 1
ATOM 6895 C C . LYS A 1 874 ? -15.977 -17.477 -8.937 1.00 63.44 874 LYS A C 1
ATOM 6897 O O . LYS A 1 874 ? -15.737 -18.448 -8.228 1.00 63.44 874 LYS A O 1
ATOM 6902 N N . ASP A 1 875 ? -15.114 -16.949 -9.801 1.00 69.69 875 ASP A N 1
ATOM 6903 C CA . ASP A 1 875 ? -13.739 -17.400 -9.972 1.00 69.69 875 ASP A CA 1
ATOM 6904 C C . ASP A 1 875 ? -12.803 -16.349 -9.371 1.00 69.69 875 ASP A C 1
ATOM 6906 O O . ASP A 1 875 ? -12.774 -15.197 -9.816 1.00 69.69 875 ASP A O 1
ATOM 6910 N N . HIS A 1 876 ? -12.064 -16.746 -8.335 1.00 74.62 876 HIS A N 1
ATOM 6911 C CA . HIS A 1 876 ? -11.104 -15.873 -7.670 1.00 74.62 876 HIS A CA 1
ATOM 6912 C C . HIS A 1 876 ? -9.915 -15.626 -8.607 1.00 74.62 876 HIS A C 1
ATOM 6914 O O . HIS A 1 876 ? -9.327 -16.597 -9.097 1.00 74.62 876 HIS A O 1
ATOM 6920 N N . PRO A 1 877 ? -9.539 -14.362 -8.869 1.00 84.38 877 PRO A N 1
ATOM 6921 C CA . PRO A 1 877 ? -8.360 -14.079 -9.672 1.00 84.38 877 PRO A CA 1
ATOM 6922 C C . PRO A 1 877 ? -7.075 -14.645 -9.036 1.00 84.38 877 PRO A C 1
ATOM 6924 O O . PRO A 1 877 ? -6.973 -14.683 -7.809 1.00 84.38 877 PRO A O 1
ATOM 6927 N N . PRO A 1 878 ? -6.063 -15.031 -9.836 1.00 82.88 878 PRO A N 1
ATOM 6928 C CA . PRO A 1 878 ? -4.819 -15.634 -9.337 1.00 82.88 878 PRO A CA 1
ATOM 6929 C C . PRO A 1 878 ? -4.004 -14.725 -8.398 1.00 82.88 878 PRO A C 1
ATOM 6931 O O . PRO A 1 878 ? -3.239 -15.215 -7.574 1.00 82.88 878 PRO A O 1
ATOM 6934 N N . TYR A 1 879 ? -4.190 -13.407 -8.494 1.00 84.62 879 TYR A N 1
ATOM 6935 C CA . TYR A 1 879 ? -3.590 -12.373 -7.633 1.00 84.62 879 TYR A CA 1
ATOM 6936 C C . TYR A 1 879 ? -4.407 -12.077 -6.363 1.00 84.62 879 TYR A C 1
ATOM 6938 O O . TYR A 1 879 ? -4.003 -11.263 -5.539 1.00 84.62 879 TYR A O 1
ATOM 6946 N N . MET A 1 880 ? -5.526 -12.776 -6.168 1.00 81.69 880 MET A N 1
ATOM 6947 C CA . MET A 1 880 ? -6.306 -12.796 -4.929 1.00 81.69 880 MET A CA 1
ATOM 6948 C C . MET A 1 880 ? -6.355 -14.215 -4.339 1.00 81.69 880 MET A C 1
ATOM 6950 O O . MET A 1 880 ? -7.447 -14.751 -4.118 1.00 81.69 880 MET A O 1
ATOM 6954 N N . PRO A 1 881 ? -5.199 -14.881 -4.126 1.00 71.88 881 PRO A N 1
ATOM 6955 C CA . PRO A 1 881 ? -5.202 -16.256 -3.666 1.00 71.88 881 PRO A CA 1
ATOM 6956 C C . PRO A 1 881 ? -5.681 -16.332 -2.216 1.00 71.88 881 PRO A C 1
ATOM 6958 O O . PRO A 1 881 ? -5.218 -15.594 -1.349 1.00 71.88 881 PRO A O 1
ATOM 6961 N N . LEU A 1 882 ? -6.552 -17.300 -1.934 1.00 77.81 882 LEU A N 1
ATOM 6962 C CA . LEU A 1 882 ? -6.698 -17.819 -0.579 1.00 77.81 882 LEU A CA 1
ATOM 6963 C C . LEU A 1 882 ? -5.463 -18.683 -0.315 1.00 77.81 882 LEU A C 1
ATOM 6965 O O . LEU A 1 882 ? -5.332 -19.770 -0.891 1.00 77.81 882 LEU A O 1
ATOM 6969 N N . VAL A 1 883 ? -4.516 -18.157 0.464 1.00 80.19 883 VAL A N 1
ATOM 6970 C CA . VAL A 1 883 ? -3.206 -18.788 0.650 1.00 80.19 883 VAL A CA 1
ATOM 6971 C C . VAL A 1 883 ? -3.388 -20.180 1.247 1.00 80.19 883 VAL A C 1
ATOM 6973 O O . VAL A 1 883 ? -3.978 -20.356 2.312 1.00 80.19 883 VAL A O 1
ATOM 6976 N N . LYS A 1 884 ? -2.874 -21.192 0.542 1.00 76.31 884 LYS A N 1
ATOM 6977 C CA . LYS A 1 884 ? -2.906 -22.576 1.015 1.00 76.31 884 LYS A CA 1
ATOM 6978 C C . LYS A 1 884 ? -1.750 -22.798 1.991 1.00 76.31 884 LYS A C 1
ATOM 6980 O O . LYS A 1 884 ? -0.601 -22.577 1.600 1.00 76.31 884 LYS A O 1
ATOM 6985 N N . PRO A 1 885 ? -2.019 -23.274 3.219 1.00 69.56 885 PRO A N 1
ATOM 6986 C CA . PRO A 1 885 ? -0.961 -23.628 4.151 1.00 69.56 885 PRO A CA 1
ATOM 6987 C C . PRO A 1 885 ? 0.001 -24.641 3.539 1.00 69.56 885 PRO A C 1
ATOM 6989 O O . PRO A 1 885 ? -0.398 -25.483 2.733 1.00 69.56 885 PRO A O 1
ATOM 6992 N N . ALA A 1 886 ? 1.264 -24.554 3.939 1.00 65.62 886 ALA A N 1
ATOM 6993 C CA . ALA A 1 886 ? 2.364 -25.346 3.419 1.00 65.62 886 ALA A CA 1
ATOM 6994 C C . ALA A 1 886 ? 2.648 -25.198 1.907 1.00 65.62 886 ALA A C 1
ATOM 6996 O O . ALA A 1 886 ? 3.460 -25.947 1.360 1.00 65.62 886 ALA A O 1
ATOM 6997 N N . GLY A 1 887 ? 2.040 -24.216 1.228 1.00 69.25 887 GLY A N 1
ATOM 6998 C CA . GLY A 1 887 ? 2.250 -23.967 -0.200 1.00 69.25 887 GLY A CA 1
ATOM 6999 C C . GLY A 1 887 ? 3.706 -23.648 -0.549 1.00 69.25 887 GLY A C 1
ATOM 7000 O O . GLY A 1 887 ? 4.226 -24.179 -1.529 1.00 69.25 887 GLY A O 1
ATOM 7001 N N . LEU A 1 888 ? 4.387 -22.847 0.280 1.00 75.00 888 LEU A N 1
ATOM 7002 C CA . LEU A 1 888 ? 5.824 -22.575 0.132 1.00 75.00 888 LEU A CA 1
ATOM 7003 C C . LEU A 1 888 ? 6.710 -23.562 0.909 1.00 75.00 888 LEU A C 1
ATOM 7005 O O . LEU A 1 888 ? 7.886 -23.718 0.589 1.00 75.00 888 LEU A O 1
ATOM 7009 N N . LEU A 1 889 ? 6.150 -24.280 1.885 1.00 62.47 889 LEU A N 1
ATOM 7010 C CA . LEU A 1 889 ? 6.858 -25.287 2.681 1.00 62.47 889 LEU A CA 1
ATOM 7011 C C . LEU A 1 889 ? 7.308 -26.507 1.868 1.00 62.47 889 LEU A C 1
ATOM 7013 O O . LEU A 1 889 ? 8.293 -27.133 2.236 1.00 62.47 889 LEU A O 1
ATOM 7017 N N . GLY A 1 890 ? 6.685 -26.801 0.721 1.00 58.34 890 GLY A N 1
ATOM 7018 C CA . GLY A 1 890 ? 7.208 -27.792 -0.234 1.00 58.34 890 GLY A CA 1
ATOM 7019 C C . GLY A 1 890 ? 8.631 -27.493 -0.743 1.00 58.34 890 GLY A C 1
ATOM 7020 O O . GLY A 1 890 ? 9.251 -28.359 -1.357 1.00 58.34 890 GLY A O 1
ATOM 7021 N N . PHE A 1 891 ? 9.153 -26.293 -0.465 1.00 54.38 891 PHE A N 1
ATOM 7022 C CA . PHE A 1 891 ? 10.500 -25.839 -0.799 1.00 54.38 891 PHE A CA 1
ATOM 7023 C C . PHE A 1 891 ? 11.432 -25.694 0.428 1.00 54.38 891 PHE A C 1
ATOM 7025 O O . PHE A 1 891 ? 12.556 -25.233 0.259 1.00 54.38 891 PHE A O 1
ATOM 7032 N N . VAL A 1 892 ? 11.010 -26.067 1.653 1.00 51.25 892 VAL A N 1
ATOM 7033 C CA . VAL A 1 892 ? 11.764 -25.829 2.911 1.00 51.25 892 VAL A CA 1
ATOM 7034 C C . VAL A 1 892 ? 11.622 -27.003 3.904 1.00 51.25 892 VAL A C 1
ATOM 7036 O O . VAL A 1 892 ? 10.530 -27.524 4.087 1.00 51.25 892 VAL A O 1
ATOM 7039 N N . ASN A 1 893 ? 12.692 -27.412 4.603 1.00 42.06 893 ASN A N 1
ATOM 7040 C CA . ASN A 1 893 ? 12.640 -28.488 5.621 1.00 42.06 893 ASN A CA 1
ATOM 7041 C C . ASN A 1 893 ? 11.997 -28.045 6.964 1.00 42.06 893 ASN A C 1
ATOM 7043 O O . ASN A 1 893 ? 12.132 -26.890 7.370 1.00 42.06 893 ASN A O 1
ATOM 7047 N N . HIS A 1 894 ? 11.307 -28.972 7.652 1.00 50.91 894 HIS A N 1
ATOM 7048 C CA . HIS A 1 894 ? 10.339 -28.707 8.742 1.00 50.91 894 HIS A CA 1
ATOM 7049 C C . HIS A 1 894 ? 10.797 -29.015 10.177 1.00 50.91 894 HIS A C 1
ATOM 7051 O O . HIS A 1 894 ? 11.628 -29.891 10.388 1.00 50.91 894 HIS A O 1
ATOM 7057 N N . ASP A 1 895 ? 10.084 -28.394 11.133 1.00 37.41 895 ASP A N 1
ATOM 7058 C CA . ASP A 1 895 ? 9.905 -28.831 12.530 1.00 37.41 895 ASP A CA 1
ATOM 7059 C C . ASP A 1 895 ? 8.410 -28.809 12.957 1.00 37.41 895 ASP A C 1
ATOM 7061 O O . ASP A 1 895 ? 7.581 -28.141 12.332 1.00 37.41 895 ASP A O 1
ATOM 7065 N N . SER A 1 896 ? 8.101 -29.589 14.006 1.00 33.00 896 SER A N 1
ATOM 7066 C CA . SER A 1 896 ? 6.804 -30.184 14.431 1.00 33.00 896 SER A CA 1
ATOM 7067 C C . SER A 1 896 ? 5.767 -29.265 15.143 1.00 33.00 896 SER A C 1
ATOM 7069 O O . SER A 1 896 ? 6.136 -28.191 15.614 1.00 33.00 896 SER A O 1
ATOM 7071 N N . PRO A 1 897 ? 4.472 -29.677 15.252 1.00 42.19 897 PRO A N 1
ATOM 7072 C CA . PRO A 1 897 ? 3.342 -28.821 15.669 1.00 42.19 897 PRO A CA 1
ATOM 7073 C C . PRO A 1 897 ? 3.182 -28.582 17.189 1.00 42.19 897 PRO A C 1
ATOM 7075 O O . PRO A 1 897 ? 3.713 -29.317 18.019 1.00 42.19 897 PRO A O 1
ATOM 7078 N N . HIS A 1 898 ? 2.404 -27.543 17.528 1.00 41.25 898 HIS A N 1
ATOM 7079 C CA . HIS A 1 898 ? 2.078 -27.077 18.887 1.00 41.25 898 HIS A CA 1
ATOM 7080 C C . HIS A 1 898 ? 1.021 -27.948 19.622 1.00 41.25 898 HIS A C 1
ATOM 7082 O O . HIS A 1 898 ? 0.233 -28.627 18.961 1.00 41.25 898 HIS A O 1
ATOM 7088 N N . PRO A 1 899 ? 0.982 -27.930 20.975 1.00 40.50 899 PRO A N 1
ATOM 7089 C CA . PRO A 1 899 ? 0.072 -28.746 21.798 1.00 40.50 899 PRO A CA 1
ATOM 7090 C C . PRO A 1 899 ? -1.397 -28.252 21.834 1.00 40.50 899 PRO A C 1
ATOM 7092 O O . PRO A 1 899 ? -1.715 -27.164 21.354 1.00 40.50 899 PRO A O 1
ATOM 7095 N N . ALA A 1 900 ? -2.299 -29.078 22.389 1.00 42.56 900 ALA A N 1
ATOM 7096 C CA . ALA A 1 900 ? -3.757 -28.867 22.452 1.00 42.56 900 ALA A CA 1
ATOM 7097 C C . ALA A 1 900 ? -4.234 -28.216 23.773 1.00 42.56 900 ALA A C 1
ATOM 7099 O O . ALA A 1 900 ? -3.674 -28.515 24.825 1.00 42.56 900 ALA A O 1
ATOM 7100 N N . PHE A 1 901 ? -5.292 -27.391 23.709 1.00 42.94 901 PHE A N 1
ATOM 7101 C CA . PHE A 1 901 ? -5.923 -26.683 24.842 1.00 42.94 901 PHE A CA 1
ATOM 7102 C C . PHE A 1 901 ? -7.011 -27.547 25.510 1.00 42.94 901 PHE A C 1
ATOM 7104 O O . PHE A 1 901 ? -7.827 -28.164 24.815 1.00 42.94 901 PHE A O 1
ATOM 7111 N N . THR A 1 902 ? -7.040 -27.616 26.842 1.00 54.28 902 THR A N 1
ATOM 7112 C CA . THR A 1 902 ? -7.870 -28.554 27.622 1.00 54.28 902 THR A CA 1
ATOM 7113 C C . THR A 1 902 ? -8.874 -27.852 28.548 1.00 54.28 902 THR A C 1
ATOM 7115 O O . THR A 1 902 ? -8.865 -26.637 28.701 1.00 54.28 902 THR A O 1
ATOM 7118 N N . ALA A 1 903 ? -9.799 -28.612 29.152 1.00 42.47 903 ALA A N 1
ATOM 7119 C CA . ALA A 1 903 ? -10.830 -28.061 30.042 1.00 42.47 903 ALA A CA 1
ATOM 7120 C C . ALA A 1 903 ? -10.265 -27.489 31.359 1.00 42.47 903 ALA A C 1
ATOM 7122 O O . ALA A 1 903 ? -10.857 -26.568 31.920 1.00 42.47 903 ALA A O 1
ATOM 7123 N N . ASP A 1 904 ? -9.118 -28.000 31.817 1.00 53.88 904 ASP A N 1
ATOM 7124 C CA . ASP A 1 904 ? -8.444 -27.515 33.026 1.00 53.88 904 ASP A CA 1
ATOM 7125 C C . ASP A 1 904 ? -7.850 -26.107 32.820 1.00 53.88 904 ASP A C 1
ATOM 7127 O O . ASP A 1 904 ? -7.759 -25.338 33.777 1.00 53.88 904 ASP A O 1
ATOM 7131 N N . ASP A 1 905 ? -7.554 -25.729 31.567 1.00 54.91 905 ASP A N 1
ATOM 7132 C CA . ASP A 1 905 ? -7.056 -24.399 31.178 1.00 54.91 905 ASP A CA 1
ATOM 7133 C C . ASP A 1 905 ? -8.156 -23.314 31.201 1.00 54.91 905 ASP A C 1
ATOM 7135 O O . ASP A 1 905 ? -7.871 -22.124 31.086 1.00 54.91 905 ASP A O 1
ATOM 7139 N N . VAL A 1 906 ? -9.431 -23.705 31.353 1.00 51.47 906 VAL A N 1
ATOM 7140 C CA . VAL A 1 906 ? -10.596 -22.793 31.378 1.00 51.47 906 VAL A CA 1
ATOM 7141 C C . VAL A 1 906 ? -11.050 -22.480 32.810 1.00 51.47 906 VAL A C 1
ATOM 7143 O O . VAL A 1 906 ? -11.640 -21.427 33.076 1.00 51.47 906 VAL A O 1
ATOM 7146 N N . THR A 1 907 ? -10.802 -23.390 33.755 1.00 42.19 907 THR A N 1
ATOM 7147 C CA . THR A 1 907 ? -11.276 -23.273 35.140 1.00 42.19 907 THR A CA 1
ATOM 7148 C C . THR A 1 907 ? -10.303 -22.490 36.019 1.00 42.19 907 THR A C 1
ATOM 7150 O O . THR A 1 907 ? -9.313 -23.027 36.508 1.00 42.19 907 THR A O 1
ATOM 7153 N N . GLU A 1 908 ? -10.628 -21.225 36.287 1.00 50.28 908 GLU A N 1
ATOM 7154 C CA . GLU A 1 908 ? -9.839 -20.337 37.149 1.00 50.28 908 GLU A CA 1
ATOM 7155 C C . GLU A 1 908 ? -10.472 -20.143 38.548 1.00 50.28 908 GLU A C 1
ATOM 7157 O O . GLU A 1 908 ? -11.689 -20.291 38.718 1.00 50.28 908 GLU A O 1
ATOM 7162 N N . PRO A 1 909 ? -9.686 -19.777 39.582 1.00 46.28 909 PRO A N 1
ATOM 7163 C CA . PRO A 1 909 ? -10.205 -19.510 40.924 1.00 46.28 909 PRO A CA 1
ATOM 7164 C C . PRO A 1 909 ? -11.172 -18.308 40.966 1.00 46.28 909 PRO A C 1
ATOM 7166 O O . PRO A 1 909 ? -11.004 -17.353 40.207 1.00 46.28 909 PRO A O 1
ATOM 7169 N N . PRO A 1 910 ? -12.147 -18.279 41.898 1.00 48.28 910 PRO A N 1
ATOM 7170 C CA . PRO A 1 910 ? -13.061 -17.146 42.046 1.00 48.28 910 PRO A CA 1
ATOM 7171 C C . PRO A 1 910 ? -12.330 -15.852 42.440 1.00 48.28 910 PRO A C 1
ATOM 7173 O O . PRO A 1 910 ? -11.347 -15.877 43.184 1.00 48.28 910 PRO A O 1
ATOM 7176 N N . LEU A 1 911 ? -12.853 -14.705 41.984 1.00 34.41 911 LEU A N 1
ATOM 7177 C CA . LEU A 1 911 ? -12.287 -13.386 42.282 1.00 34.41 911 LEU A CA 1
ATOM 7178 C C . LEU A 1 911 ? -12.200 -13.138 43.799 1.00 34.41 911 LEU A C 1
ATOM 7180 O O . LEU A 1 911 ? -13.176 -13.380 44.518 1.00 34.41 911 LEU A O 1
ATOM 7184 N N . PRO A 1 912 ? -11.070 -12.606 44.299 1.00 49.88 912 PRO A N 1
ATOM 7185 C CA . PRO A 1 912 ? -10.930 -12.296 45.713 1.00 49.88 912 PRO A CA 1
ATOM 7186 C C . PRO A 1 912 ? -11.871 -11.145 46.121 1.00 49.88 912 PRO A C 1
ATOM 7188 O O . PRO A 1 912 ? -12.148 -10.257 45.308 1.00 49.88 912 PRO A O 1
ATOM 7191 N N . PRO A 1 913 ? -12.349 -11.110 47.379 1.00 48.38 913 PRO A N 1
ATOM 7192 C CA . PRO A 1 913 ? -13.094 -9.968 47.906 1.00 48.38 913 PRO A CA 1
ATOM 7193 C C . PRO A 1 913 ? -12.211 -8.709 47.968 1.00 48.38 913 PRO A C 1
ATOM 7195 O O . PRO A 1 913 ? -10.993 -8.804 48.125 1.00 48.38 913 PRO A O 1
ATOM 7198 N N . VAL A 1 914 ? -12.825 -7.523 47.869 1.00 40.50 914 VAL A N 1
ATOM 7199 C CA . VAL A 1 914 ? -12.116 -6.231 47.948 1.00 40.50 914 VAL A CA 1
ATOM 7200 C C . VAL A 1 914 ? -11.465 -6.076 49.325 1.00 40.50 914 VAL A C 1
ATOM 7202 O O . VAL A 1 914 ? -12.150 -6.047 50.349 1.00 40.50 914 VAL A O 1
ATOM 7205 N N . THR A 1 915 ? -10.143 -5.932 49.356 1.00 45.59 915 THR A N 1
ATOM 7206 C CA . THR A 1 915 ? -9.366 -5.645 50.569 1.00 45.59 915 THR A CA 1
ATOM 7207 C C . THR A 1 915 ? -9.000 -4.161 50.606 1.00 45.59 915 THR A C 1
ATOM 7209 O O . THR A 1 915 ? -8.120 -3.688 49.889 1.00 45.59 915 THR A O 1
ATOM 7212 N N . PHE A 1 916 ? -9.675 -3.388 51.457 1.00 37.19 916 PHE A N 1
ATOM 7213 C CA . PHE A 1 916 ? -9.332 -1.980 51.670 1.00 37.19 916 PHE A CA 1
ATOM 7214 C C . PHE A 1 916 ? -7.983 -1.861 52.401 1.00 37.19 916 PHE A C 1
ATOM 7216 O O . PHE A 1 916 ? -7.817 -2.419 53.487 1.00 37.19 916 PHE A O 1
ATOM 7223 N N . ARG A 1 917 ? -7.021 -1.106 51.847 1.00 34.75 917 ARG A N 1
ATOM 7224 C CA . ARG A 1 917 ? -5.828 -0.691 52.605 1.00 34.75 917 ARG A CA 1
ATOM 7225 C C . ARG A 1 917 ? -6.215 0.373 53.632 1.00 34.75 917 ARG A C 1
ATOM 7227 O O . ARG A 1 917 ? -6.817 1.387 53.289 1.00 34.75 917 ARG A O 1
ATOM 7234 N N . THR A 1 918 ? -5.805 0.175 54.880 1.00 33.16 918 THR A N 1
ATOM 7235 C CA . THR A 1 918 ? -5.737 1.247 55.877 1.00 33.16 918 THR A CA 1
ATOM 7236 C C . THR A 1 918 ? -4.715 2.309 55.440 1.00 33.16 918 THR A C 1
ATOM 7238 O O . THR A 1 918 ? -3.699 1.959 54.830 1.00 33.16 918 THR A O 1
ATOM 7241 N N . PRO A 1 919 ? -4.948 3.605 55.725 1.00 30.34 919 PRO A N 1
ATOM 7242 C CA . PRO A 1 919 ? -4.009 4.666 55.373 1.00 30.34 919 PRO A CA 1
ATOM 7243 C C . PRO A 1 919 ? -2.628 4.400 55.995 1.00 30.34 919 PRO A C 1
ATOM 7245 O O . PRO A 1 919 ? -2.565 3.990 57.157 1.00 30.34 919 PRO A O 1
ATOM 7248 N N . PRO A 1 920 ? -1.515 4.641 55.280 1.00 32.28 920 PRO A N 1
ATOM 7249 C CA . PRO A 1 920 ? -0.193 4.551 55.883 1.00 32.28 920 PRO A CA 1
ATOM 7250 C C . PRO A 1 920 ? -0.049 5.604 56.993 1.00 32.28 920 PRO A C 1
ATOM 7252 O O . PRO A 1 920 ? -0.300 6.789 56.776 1.00 32.28 920 PRO A O 1
ATOM 7255 N N . ASN A 1 921 ? 0.365 5.154 58.182 1.00 31.42 921 ASN A N 1
ATOM 7256 C CA . ASN A 1 921 ? 0.770 6.013 59.293 1.00 31.42 921 ASN A CA 1
ATOM 7257 C C . ASN A 1 921 ? 1.894 6.947 58.827 1.00 31.42 921 ASN A C 1
ATOM 7259 O O . ASN A 1 921 ? 2.984 6.497 58.478 1.00 31.42 921 ASN A O 1
ATOM 7263 N N . ILE A 1 922 ? 1.614 8.246 58.838 1.00 33.22 922 ILE A N 1
ATOM 7264 C CA . ILE A 1 922 ? 2.581 9.313 58.592 1.00 33.22 922 ILE A CA 1
ATOM 7265 C C . ILE A 1 922 ? 3.428 9.474 59.868 1.00 33.22 922 ILE A C 1
ATOM 7267 O O . ILE A 1 922 ? 2.857 9.765 60.921 1.00 33.22 922 ILE A O 1
ATOM 7271 N N . PRO A 1 923 ? 4.766 9.327 59.829 1.00 32.66 923 PRO A N 1
ATOM 7272 C CA . PRO A 1 923 ? 5.623 9.822 60.899 1.00 32.66 923 PRO A CA 1
ATOM 7273 C C . PRO A 1 923 ? 5.543 11.352 60.922 1.00 32.66 923 PRO A C 1
ATOM 7275 O O . PRO A 1 923 ? 5.746 12.005 59.898 1.00 32.66 923 PRO A O 1
ATOM 7278 N N . GLY A 1 924 ? 5.188 11.909 62.080 1.00 30.75 924 GLY A N 1
ATOM 7279 C CA . GLY A 1 924 ? 4.992 13.344 62.269 1.00 30.75 924 GLY A CA 1
ATOM 7280 C C . GLY A 1 924 ? 6.245 14.188 61.978 1.00 30.75 924 GLY A C 1
ATOM 7281 O O . GLY A 1 924 ? 7.368 13.681 62.024 1.00 30.75 924 GLY A O 1
ATOM 7282 N N . PRO A 1 925 ? 6.063 15.486 61.684 1.00 31.80 925 PRO A N 1
ATOM 7283 C CA . PRO A 1 925 ? 7.153 16.382 61.328 1.00 31.80 925 PRO A CA 1
ATOM 7284 C C . PRO A 1 925 ? 8.003 16.736 62.555 1.00 31.80 925 PRO A C 1
ATOM 7286 O O . PRO A 1 925 ? 7.475 17.160 63.584 1.00 31.80 925 PRO A O 1
ATOM 7289 N N . LEU A 1 926 ? 9.329 16.623 62.419 1.00 28.30 926 LEU A N 1
ATOM 7290 C CA . LEU A 1 926 ? 10.254 17.344 63.288 1.00 28.30 926 LEU A CA 1
ATOM 7291 C C . LEU A 1 926 ? 10.145 18.838 62.975 1.00 28.30 926 LEU A C 1
ATOM 7293 O O . LEU A 1 926 ? 10.419 19.289 61.864 1.00 28.30 926 LEU A O 1
ATOM 7297 N N . SER A 1 927 ? 9.738 19.588 63.989 1.00 27.95 927 SER A N 1
ATOM 7298 C CA . SER A 1 927 ? 9.826 21.035 64.070 1.00 27.95 927 SER A CA 1
ATOM 7299 C C . SER A 1 927 ? 11.283 21.491 64.149 1.00 27.95 927 SER A C 1
ATOM 7301 O O . SER A 1 927 ? 11.984 21.083 65.072 1.00 27.95 927 SER A O 1
ATOM 7303 N N . THR A 1 928 ? 11.677 22.428 63.293 1.00 28.97 928 THR A N 1
ATOM 7304 C CA . THR A 1 928 ? 12.497 23.574 63.710 1.00 28.97 928 THR A CA 1
ATOM 7305 C C . THR A 1 928 ? 12.141 24.770 62.844 1.00 28.97 928 THR A C 1
ATOM 7307 O O . THR A 1 928 ? 12.182 24.710 61.616 1.00 28.97 928 THR A O 1
ATOM 7310 N N . ASP A 1 929 ? 11.742 25.821 63.546 1.00 25.42 929 ASP A N 1
ATOM 7311 C CA . ASP A 1 929 ? 11.458 27.167 63.089 1.00 25.42 929 ASP A CA 1
ATOM 7312 C C . ASP A 1 929 ? 12.571 27.776 62.227 1.00 25.42 929 ASP A C 1
ATOM 7314 O O . ASP A 1 929 ? 13.730 27.775 62.625 1.00 25.42 929 ASP A O 1
ATOM 7318 N N . GLU A 1 930 ? 12.186 28.459 61.147 1.00 27.39 930 GLU A N 1
ATOM 7319 C CA . GLU A 1 930 ? 12.649 29.834 60.944 1.00 27.39 930 GLU A CA 1
ATOM 7320 C C . GLU A 1 930 ? 11.622 30.633 60.127 1.00 27.39 930 GLU A C 1
ATOM 7322 O O . GLU A 1 930 ? 11.240 30.285 59.008 1.00 27.39 930 GLU A O 1
ATOM 7327 N N . LYS A 1 931 ? 11.104 31.696 60.751 1.00 27.36 931 LYS A N 1
ATOM 7328 C CA . LYS A 1 931 ? 10.118 32.624 60.189 1.00 27.36 931 LYS A CA 1
ATOM 7329 C C . LYS A 1 931 ? 10.793 33.689 59.322 1.00 27.36 931 LYS A C 1
ATOM 7331 O O . LYS A 1 931 ? 11.827 34.242 59.673 1.00 27.36 931 LYS A O 1
ATOM 7336 N N . ALA A 1 932 ? 10.082 34.024 58.250 1.00 29.02 932 ALA A N 1
ATOM 7337 C CA . ALA A 1 932 ? 10.267 35.133 57.316 1.00 29.02 932 ALA A CA 1
ATOM 7338 C C . ALA A 1 932 ? 10.451 36.532 57.949 1.00 29.02 932 ALA A C 1
ATOM 7340 O O . ALA A 1 932 ? 10.076 36.756 59.103 1.00 29.02 932 ALA A O 1
ATOM 7341 N N . PRO A 1 933 ? 10.753 37.536 57.099 1.00 27.19 933 PRO A N 1
ATOM 7342 C CA . PRO A 1 933 ? 10.002 38.781 57.169 1.00 27.19 933 PRO A CA 1
ATOM 7343 C C . PRO A 1 933 ? 9.304 39.163 55.852 1.00 27.19 933 PRO A C 1
ATOM 7345 O O . PRO A 1 933 ? 9.891 39.310 54.786 1.00 27.19 933 PRO A O 1
ATOM 7348 N N . ASN A 1 934 ? 7.998 39.357 56.026 1.00 25.64 934 ASN A N 1
ATOM 7349 C CA . ASN A 1 934 ? 7.007 40.120 55.267 1.00 25.64 934 ASN A CA 1
ATOM 7350 C C . ASN A 1 934 ? 7.492 41.286 54.377 1.00 25.64 934 ASN A C 1
ATOM 7352 O O . ASN A 1 934 ? 8.180 42.181 54.859 1.00 25.64 934 ASN A O 1
ATOM 7356 N N . SER A 1 935 ? 6.840 41.452 53.215 1.00 26.89 935 SER A N 1
ATOM 7357 C CA . SER A 1 935 ? 6.103 42.699 52.904 1.00 26.89 935 SER A CA 1
ATOM 7358 C C . SER A 1 935 ? 5.036 42.546 51.792 1.00 26.89 935 SER A C 1
ATOM 7360 O O . SER A 1 935 ? 5.299 42.564 50.601 1.00 26.89 935 SER A O 1
ATOM 7362 N N . LYS A 1 936 ? 3.784 42.386 52.246 1.00 25.53 936 LYS A N 1
ATOM 7363 C CA . LYS A 1 936 ? 2.588 43.204 51.939 1.00 25.53 936 LYS A CA 1
ATOM 7364 C C . LYS A 1 936 ? 2.271 43.667 50.493 1.00 25.53 936 LYS A C 1
ATOM 7366 O O . LYS A 1 936 ? 2.797 44.673 50.044 1.00 25.53 936 LYS A O 1
ATOM 7371 N N . THR A 1 937 ? 1.155 43.104 49.988 1.00 25.17 937 THR A N 1
ATOM 7372 C CA . THR A 1 937 ? -0.054 43.746 49.376 1.00 25.17 937 THR A CA 1
ATOM 7373 C C . THR A 1 937 ? 0.119 44.639 48.132 1.00 25.17 937 THR A C 1
ATOM 7375 O O . THR A 1 937 ? 0.912 45.563 48.140 1.00 25.17 937 THR A O 1
ATOM 7378 N N . ARG A 1 938 ? -0.728 44.559 47.089 1.00 24.89 938 ARG A N 1
ATOM 7379 C CA . ARG A 1 938 ? -2.193 44.779 47.123 1.00 24.89 938 ARG A CA 1
ATOM 7380 C C . ARG A 1 938 ? -2.811 44.613 45.707 1.00 24.89 938 ARG A C 1
ATOM 7382 O O . ARG A 1 938 ? -2.132 44.879 44.726 1.00 24.89 938 ARG A O 1
ATOM 7389 N N . LEU A 1 939 ? -4.131 44.383 45.694 1.00 24.55 939 LEU A N 1
ATOM 7390 C CA . LEU A 1 939 ? -5.151 44.750 44.684 1.00 24.55 939 LEU A CA 1
ATOM 7391 C C . LEU A 1 939 ? -5.470 43.823 43.481 1.00 24.55 939 LEU A C 1
ATOM 7393 O O . LEU A 1 939 ? -4.656 43.511 42.626 1.00 24.55 939 LEU A O 1
ATOM 7397 N N . THR A 1 940 ? -6.759 43.468 43.468 1.00 27.55 940 THR A N 1
ATOM 7398 C CA . THR A 1 940 ? -7.665 42.864 42.470 1.00 27.55 940 THR A CA 1
ATOM 7399 C C . THR A 1 940 ? -8.005 43.815 41.297 1.00 27.55 940 THR A C 1
ATOM 7401 O O . THR A 1 940 ? -7.752 45.010 41.438 1.00 27.55 940 THR A O 1
ATOM 7404 N N . PRO A 1 941 ? -8.900 43.432 40.358 1.00 40.31 941 PRO A N 1
ATOM 7405 C CA . PRO A 1 941 ? -8.815 42.473 39.242 1.00 40.31 941 PRO A CA 1
ATOM 7406 C C . PRO A 1 941 ? -8.917 43.225 37.875 1.00 40.31 941 PRO A C 1
ATOM 7408 O O . PRO A 1 941 ? -9.033 44.452 37.885 1.00 40.31 941 PRO A O 1
ATOM 7411 N N . PRO A 1 942 ? -8.890 42.568 36.690 1.00 28.14 942 PRO A N 1
ATOM 7412 C CA . PRO A 1 942 ? -10.153 42.459 35.927 1.00 28.14 942 PRO A CA 1
ATOM 7413 C C . PRO A 1 942 ? -10.261 41.279 34.923 1.00 28.14 942 PRO A C 1
ATOM 7415 O O . PRO A 1 942 ? -9.323 40.527 34.681 1.00 28.14 942 PRO A O 1
ATOM 7418 N N . LEU A 1 943 ? -11.464 41.170 34.341 1.00 28.41 943 LEU A N 1
ATOM 7419 C CA . LEU A 1 943 ? -11.866 40.420 33.141 1.00 28.41 943 LEU A CA 1
ATOM 7420 C C . LEU A 1 943 ? -10.852 40.477 31.972 1.00 28.41 943 LEU A C 1
ATOM 7422 O O . LEU A 1 943 ? -10.328 41.554 31.704 1.00 28.41 943 LEU A O 1
ATOM 7426 N N . LEU A 1 944 ? -10.745 39.390 31.181 1.00 22.88 944 LEU A N 1
ATOM 7427 C CA . LEU A 1 944 ? -11.053 39.315 29.726 1.00 22.88 944 LEU A CA 1
ATOM 7428 C C . LEU A 1 944 ? -10.448 38.060 29.042 1.00 22.88 944 LEU A C 1
ATOM 7430 O O . LEU A 1 944 ? -9.260 37.798 29.165 1.00 22.88 944 LEU A O 1
ATOM 7434 N N . LEU A 1 945 ? -11.304 37.388 28.252 1.00 23.80 945 LEU A N 1
ATOM 7435 C CA . LEU A 1 945 ? -11.071 36.667 26.979 1.00 23.80 945 LEU A CA 1
ATOM 7436 C C . LEU A 1 945 ? -10.101 35.462 26.895 1.00 23.80 945 LEU A C 1
ATOM 7438 O O . LEU A 1 945 ? -8.895 35.622 27.055 1.00 23.80 945 LEU A O 1
ATOM 7442 N N . PRO A 1 946 ? -10.582 34.295 26.408 1.00 28.97 946 PRO A N 1
ATOM 7443 C CA . PRO A 1 946 ? -9.768 33.377 25.627 1.00 28.97 946 PRO A CA 1
ATOM 7444 C C . PRO A 1 946 ? -9.852 33.731 24.131 1.00 28.97 946 PRO A C 1
ATOM 7446 O O . PRO A 1 946 ? -10.934 33.813 23.549 1.00 28.97 946 PRO A O 1
ATOM 7449 N N . ALA A 1 947 ? -8.690 33.906 23.503 1.00 23.44 947 ALA A N 1
ATOM 7450 C CA . ALA A 1 947 ? -8.529 33.792 22.062 1.00 23.44 947 ALA A CA 1
ATOM 7451 C C . ALA A 1 947 ? -8.257 32.317 21.736 1.00 23.44 947 ALA A C 1
ATOM 7453 O O . ALA A 1 947 ? -7.195 31.793 22.061 1.00 23.44 947 ALA A O 1
ATOM 7454 N N . LEU A 1 948 ? -9.228 31.657 21.106 1.00 25.39 948 LEU A N 1
ATOM 7455 C CA . LEU A 1 948 ? -9.039 30.386 20.417 1.00 25.39 948 LEU A CA 1
ATOM 7456 C C . LEU A 1 948 ? -9.377 30.637 18.944 1.00 25.39 948 LEU A C 1
ATOM 7458 O O . LEU A 1 948 ? -10.538 30.667 18.549 1.00 25.39 948 LEU A O 1
ATOM 7462 N N . ALA A 1 949 ? -8.350 30.898 18.147 1.00 25.92 949 ALA A N 1
ATOM 7463 C CA . ALA A 1 949 ? -8.433 30.939 16.698 1.00 25.92 949 ALA A CA 1
ATOM 7464 C C . ALA A 1 949 ? -7.150 30.300 16.181 1.00 25.92 949 ALA A C 1
ATOM 7466 O O . ALA A 1 949 ? -6.083 30.854 16.421 1.00 25.92 949 ALA A O 1
ATOM 7467 N N . MET A 1 950 ? -7.282 29.116 15.573 1.00 26.66 950 MET A N 1
ATOM 7468 C CA . MET A 1 950 ? -6.434 28.523 14.523 1.00 26.66 950 MET A CA 1
ATOM 7469 C C . MET A 1 950 ? -6.686 27.007 14.467 1.00 26.66 950 MET A C 1
ATOM 7471 O O . MET A 1 950 ? -5.867 26.211 14.904 1.00 26.66 950 MET A O 1
ATOM 7475 N N . ALA A 1 951 ? -7.850 26.626 13.936 1.00 24.31 951 ALA A N 1
ATOM 7476 C CA . ALA A 1 951 ? -8.066 25.362 13.228 1.00 24.31 951 ALA A CA 1
ATOM 7477 C C . ALA A 1 951 ? -9.438 25.425 12.542 1.00 24.31 951 ALA A C 1
ATOM 7479 O O . ALA A 1 951 ? -10.438 25.052 13.140 1.00 24.31 951 ALA A O 1
ATOM 7480 N N . LEU A 1 952 ? -9.488 25.994 11.333 1.00 28.19 952 LEU A N 1
ATOM 7481 C CA . LEU A 1 952 ? -10.449 25.658 10.264 1.00 28.19 952 LEU A CA 1
ATOM 7482 C C . LEU A 1 952 ? -10.095 26.463 9.004 1.00 28.19 952 LEU A C 1
ATOM 7484 O O . LEU A 1 952 ? -10.867 27.250 8.460 1.00 28.19 952 LEU A O 1
ATOM 7488 N N . ALA A 1 953 ? -8.867 26.247 8.534 1.00 29.80 953 ALA A N 1
ATOM 7489 C CA . ALA A 1 953 ? -8.405 26.662 7.217 1.00 29.80 953 ALA A CA 1
ATOM 7490 C C . ALA A 1 953 ? -8.851 25.644 6.149 1.00 29.80 953 ALA A C 1
ATOM 7492 O O . ALA A 1 953 ? -8.038 25.052 5.450 1.00 29.80 953 ALA A O 1
ATOM 7493 N N . SER A 1 954 ? -10.167 25.464 6.027 1.00 28.25 954 SER A N 1
ATOM 7494 C CA . SER A 1 954 ? -10.827 24.909 4.828 1.00 28.25 954 SER A CA 1
ATOM 7495 C C . SER A 1 954 ? -11.914 25.860 4.301 1.00 28.25 954 SER A C 1
ATOM 7497 O O . SER A 1 954 ? -12.578 25.586 3.310 1.00 28.25 954 SER A O 1
ATOM 7499 N N . LEU A 1 955 ? -12.041 27.036 4.929 1.00 29.89 955 LEU A N 1
ATOM 7500 C CA . LEU A 1 955 ? -12.836 28.191 4.504 1.00 29.89 955 LEU A CA 1
ATOM 7501 C C . LEU A 1 955 ? -11.945 29.254 3.833 1.00 29.89 955 LEU A C 1
ATOM 7503 O O . LEU A 1 955 ? -12.100 30.455 4.035 1.00 29.89 955 LEU A O 1
ATOM 7507 N N . LEU A 1 956 ? -10.985 28.816 3.017 1.00 32.91 956 LEU A N 1
ATOM 7508 C CA . LEU A 1 956 ? -10.160 29.691 2.184 1.00 32.91 956 LEU A CA 1
ATOM 7509 C C . LEU A 1 956 ? -10.673 29.678 0.745 1.00 32.91 956 LEU A C 1
ATOM 7511 O O . LEU A 1 956 ? -10.100 29.036 -0.124 1.00 32.91 956 LEU A O 1
ATOM 7515 N N . LEU A 1 957 ? -11.759 30.417 0.510 1.00 28.97 957 LEU A N 1
ATOM 7516 C CA . LEU A 1 957 ? -12.052 31.053 -0.787 1.00 28.97 957 LEU A CA 1
ATOM 7517 C C . LEU A 1 957 ? -12.972 32.289 -0.663 1.00 28.97 957 LEU A C 1
ATOM 7519 O O . LEU A 1 957 ? -13.516 32.761 -1.655 1.00 28.97 957 LEU A O 1
ATOM 7523 N N . LEU A 1 958 ? -13.121 32.857 0.544 1.00 29.19 958 LEU A N 1
ATOM 7524 C CA . LEU A 1 958 ? -13.965 34.039 0.794 1.00 29.19 958 LEU A CA 1
ATOM 7525 C C . LEU A 1 958 ? -13.289 35.154 1.613 1.00 29.19 958 LEU A C 1
ATOM 7527 O O . LEU A 1 958 ? -13.961 36.066 2.086 1.00 29.19 958 LEU A O 1
ATOM 7531 N N . SER A 1 959 ? -11.960 35.154 1.743 1.00 33.31 959 SER A N 1
ATOM 7532 C CA . SER A 1 959 ? -11.238 36.222 2.450 1.00 33.31 959 SER A CA 1
ATOM 7533 C C . SER A 1 959 ? -10.061 36.769 1.644 1.00 33.31 959 SER A C 1
ATOM 7535 O O . SER A 1 959 ? -8.900 36.564 1.984 1.00 33.31 959 SER A O 1
ATOM 7537 N N . SER A 1 960 ? -10.348 37.485 0.558 1.00 30.50 960 SER A N 1
ATOM 7538 C CA . SER A 1 960 ? -9.408 38.470 0.002 1.00 30.50 960 SER A CA 1
ATOM 7539 C C . SER A 1 960 ? -10.134 39.497 -0.864 1.00 30.50 960 SER A C 1
ATOM 7541 O O . SER A 1 960 ? -10.052 39.468 -2.082 1.00 30.50 960 SER A O 1
ATOM 7543 N N . LEU A 1 961 ? -10.859 40.424 -0.231 1.00 27.27 961 LEU A N 1
ATOM 7544 C CA . LEU A 1 961 ? -11.141 41.752 -0.798 1.00 27.27 961 LEU A CA 1
ATOM 7545 C C . LEU A 1 961 ? -11.698 42.674 0.289 1.00 27.27 961 LEU A C 1
ATOM 7547 O O . LEU A 1 961 ? -12.890 42.954 0.353 1.00 27.27 961 LEU A O 1
ATOM 7551 N N . SER A 1 962 ? -10.810 43.124 1.174 1.00 27.47 962 SER A N 1
ATOM 7552 C CA . SER A 1 962 ? -10.906 44.413 1.869 1.00 27.47 962 SER A CA 1
ATOM 7553 C C . SER A 1 962 ? -9.566 44.696 2.547 1.00 27.47 962 SER A C 1
ATOM 7555 O O . SER A 1 962 ? -9.355 44.276 3.675 1.00 27.47 962 SER A O 1
ATOM 7557 N N . ILE A 1 963 ? -8.644 45.317 1.809 1.00 33.28 963 ILE A N 1
ATOM 7558 C CA . ILE A 1 963 ? -7.925 46.562 2.149 1.00 33.28 963 ILE A CA 1
ATOM 7559 C C . ILE A 1 963 ? -7.230 46.997 0.845 1.00 33.28 963 ILE A C 1
ATOM 7561 O O . ILE A 1 963 ? -6.108 46.591 0.548 1.00 33.28 963 ILE A O 1
ATOM 7565 N N . LEU A 1 964 ? -7.993 47.725 0.023 1.00 30.91 964 LEU A N 1
ATOM 7566 C CA . LEU A 1 964 ? -7.608 48.876 -0.810 1.00 30.91 964 LEU A CA 1
ATOM 7567 C C . LEU A 1 964 ? -8.864 49.437 -1.485 1.00 30.91 964 LEU A C 1
ATOM 7569 O O . LEU A 1 964 ? -9.571 48.658 -2.167 1.00 30.91 964 LEU A O 1
#

pLDDT: mean 81.96, std 19.73, range [22.88, 98.75]

Foldseek 3Di:
DDPDDDPLPLLLLLLVVCLQAVFPLLLVLLLVQVLLLLLLVLLLQLPADAPDDPVVQPPCCVVCVVVLQGNTPLVVVLVVLLVVLCSSFVPLSPVLSVSSVVSNSVSSNVCVVLDDVRSVVVSVVSNVVSVVSNQCSCVPGVVDGGCCVVDVCSVPRVSSSSSSVCCCCVPVVDDSDPCSVVSSVVSSVVSNVVVVVVVVVVVVVVVVPDPDPDPPPPDDDPVVSVVVVVVVVVVVVVVVVVVVVVVVVVPPDPALAQFLVSDFAAQEAQQALLLAAQRVFPVRNVVCCLAFDQQHEYEFAWDAALVQFTWRDDDQFDVLFKPVCVLPVPQWDWDQQLHDTDIGRGRSSHDPVSQQQMATARNDPLHDRLRRPVRGGTGTPLCSCVVNVGSAYAYEYEGQVRCVVSVHHPLVNCLVCVVRGAHAEYEYCAPVVLVVNVVVDPPNHHAYEHEADDQQDAHSPPRDGSVVVLVCLLVVLVRGQAYEYEPCQFFNADPVQATDDGDCSSVVNSVSNHAYEYEDQHLADRHRLVCLSASLSVLCVQDAPPPHHHNYYHYSRNLSNRCSRPWVHPCPPPNDFPPDDDFAEADLACLSAAQRQDPVSNVVNVVVQGQEYEFEWFAALVQFTFGDPDQFCVAFKPCCVPPCVVVWDDDVVRDRDTGRGRSSHHPVRVLQIWTARDAPPCPPRVGGGNPVNGTHNDTGTPLNVLLVQLPRPSHQAYEYEYEPQLCCQAPSLHRNLVSNVVSCVVSPHSPPRHAYEYEYCAQLSLQVNVVVDPHAYEHEDPDQAQAADPVQLVVCVVRHQAYEYEPCNQFPDDPLATDAGGCHCVSNVVVVHHYHYDDQHLNLSVHRCLQSSHSQLVVLLVVQQGDIPQSVDPDRDSSNDNRGGCPCVVSPDDDDDDDHDDNVSRDDDHRDHGDDDDDDDDDDDDDDDDDDDDDDDDDDDDDDDDDDDDPDVPPPPPPPDDDD

Secondary structure (DSSP, 8-state):
-----GGG-HHHHHHHHHHH--SHHHHHHHHHHHHHHHHHHHHHHTTSPPSS-GGG-GGGGGGGTTTTS--SHHHHHHHHHHHHHHHH-HHHHHHHHHHHHHHHHHHHHHHHHHHHHHHHHHHHHHHHHHHHHHHHIIIIII-S--GGGT-HHIIIIIHHHHHHHHHHHHHH---SSTTHHHHHHHHHHHHHHHHHHHHHHHHHHHHHT--SS--SS-SS-TTHHHHHHHHHHHHHHHHHHHHHHHHHHTTS-SSS--SSSSSPPEEEEETTTTTTS-TT-HHHHHHHHHHS-TTPEEEEEEEE-TTS-EEE-S-SB-TTTB-HHHH-TT--EEEEETTEEEEE-BGGGS-TTGGGG-BB--SSTTS-GGGGGG--BPPBHHHHHHHH--SEEEEE-S-HHHHHHTT--HHHHHHHHTTTS---EEEES-HHHHHHHTTTS-TT-PEEEEEP--TTSEETTTTEEHHHHTT-HHHHTTT-SEEEEEGGGTS-B-TTS-BPPPPSHHHHHHHTT-EEEEEEE-SSS---GGGTT-HHHHHHHHH-SSS---SEEEES-HHHHHHIIIIITT--TT-----SS---B-BTTBTTTS-TTSHHHHHHHHHTT-SEEEEEEEE-TTS-EEE-S-SBTTTTBSGGGSGGGGG-B--TTT-SS-B-BGGGS-HHHHTTS-EE---TTHHHH---S-TT--EES---BHHHHHHHHHH-SS--EEEEEE--HHHIIIII---HHHHHHHHHHHT----TTSEEEEEES-HHHHHHHHHH--PEEEEE--S--S-B-HHHHHHHHHH-SEEEEEGGGTEEEETTEEEEE-SHHHHHHHTT--EEEE----STTSS-GGGTT-HHHHHHHHHTTSSSTTTTSSS--TTS--PPTTTTGGGS---PPPPPB-GGGT-PPPPPPP-PPPPPPPPPPPP-----------------------S-TT-TTS------

Radius of gyration: 37.62 Å; chains: 1; bounding box: 95×100×103 Å

InterPro domains:
  IPR009305 2-hydroxy-palmitic acid dioxygenase Mpo1-like [PF06127] (9-169)
  IPR017946 PLC-like phosphodiesterase, TIM beta/alpha-barrel domain superfamily [G3DSA:3.20.20.190] (264-565)
  IPR017946 PLC-like phosphodiesterase, TIM beta/alpha-barrel domain superfamily [G3DSA:3.20.20.190] (582-871)
  IPR017946 PLC-like phosphodiesterase, TIM beta/alpha-barrel domain superfamily [SSF51695] (264-564)
  IPR017946 PLC-like phosphodiesterase, TIM beta/alpha-barrel domain superfamily [SSF51695] (582-863)
  IPR030395 Glycerophosphodiester phosphodiesterase domain [PF03009] (272-559)
  IPR030395 Glycerophosphodiester phosphodiesterase domain [PF03009] (589-853)
  IPR030395 Glycerophosphodiester phosphodiesterase domain [PS51704] (265-565)
  IPR030395 Glycerophosphodiester phosphodiesterase domain [PS51704] (582-878)

Organism: Brassica campestris (NCBI:txid3711)

Sequence (964 aa):
MSNRIGLLDLEKHFAFYGAYHSNRVNIIIHTLFVWPNVFATLLFLYSTQPILDRSYLGFIEALTFDGVLRLDTGFILTVIYAVFYIYLDNKSGVLAALLCFSCWIGSSFLAARLGHSLTLKVGVASQLLCWTGQFLGHGLFEKRAPALLDNLVQAFLMGPYFVLLEVLQSGFGYEPYPGFKSRVDCKIENDIKEWNEEKLKKKKKLMDNSASPMITYMQDNPSMFRLRASKFLLLSVLILSQFLSTQLLAQRSKSPWQTLTGEAPLVIARGGFSGLFPDSSVTAYSFVSATSVPDAVLWCDVQLTKDGVGICFPDVTMYKDSNVQDAYPKRKNSYLLNGVPTQDWFTIDFTSKDLKSVFLIRGILSRSPAFDDNRNVISTVENIATQFKPAGFWLNVQHDAFYAQHNLSMSGFLLSVSKTVTIDYLSSPELKFFRDIGSRFGKTGPKFVFRFLEKDDVEVSTNQTYGSLMTNLTFIKTFASGVLVPKSYIWPVDKDQYLLPHTTFVQDAHKAGLQVYASGFANDFDLAYNYSYDPLAEYLAFMDNGNFSVDGVVSDFPLTASSAVDCFSHLGSNASSTQGDFFVISKNGASGDYPGCSDLAYSKAIEDGADIIDCAIQMSSDGIPFCLNSSNLLEGTNVFQSPFINRSSTVPEIAPHAGIYSFSLRWSEIKTLRLAMTHPYSLGFNLFRNPREKSSEKIVPLYDFLILANKSSSLVGVLISVENVAYLRGKQGIDVVKEVLYAFKEACCIDATKRVMIQSSNSPVLVDFKKQSPYEIVYQVEENVGDIVDSAIEEIKKFADAVVVSRRSVYSTSNFFLSGQTHLVEKLHKFNLPVYVKTFRNEFVSQPWDFFSDATVEINTYVAGAGNRCLTRKDHPPYMPLVKPAGLLGFVNHDSPHPAFTADDVTEPPLPPVTFRTPPNIPGPLSTDEKAPNSKTRLTPPLLLPALAMALASLLLLSSLSIL